Protein AF-A0A6C0JK12-F1 (afdb_monomer_lite)

Secondary structure (DSSP, 8-state):
--TTGGGTT--GGGG----PEEE-HHHHHHHTT-S---GGG-TTSTT--HHHHHHHHHHH-HHHHHHHHHHHHHHHHHHHHHSS--EEEEEE----TTTSHHHHHHHHHHTT-EESEE-PBPHHHHTTSTT----------------------------S----SB---EEPPHHHHHHTTT-EEEEE-SS-BTTB---HHHHHHHHHHHT-TTTTSSSSS--EEEEEGGGSSS----SEEEEEESS--SSHHHHHHHHTTT--TTTTTTSPPBTTTBSEEEEEEEEEE--GGGGGGGTT-SBHHHHHHHHTT--HHHHHHHHHHHHHHHHT-TTHHHHHHHHS--------S-------TTTT-TT------------PPPPPPP-S-------PPP-HHHHHHHHHHHHGGGPPPPPP---TTS----PPTTEEPPPPHHHHHHHHHS-TT-SSSEEEEEE-TTS-HHHHHHHHIIIIITTTT-EEEEE--GGGHHHHHIIIIIEE--HHHHHHHHHH-PPPPSSHHHHTTSS-GGG-SPPB-HHHHHHHHTT-SHHHHHHHHHH-SS-TTTTEEEEEETGGGTT--S-S-TTT---HHHHHHHHHHHHHHHGGGS-EEEEEES-S-SS-THHHHHHHHHTS-GGGPPP-SHHHHHHHHB-TTSPBPHHHHHHHHHHHTTTEEEE--TT-TTTS-EEEEEEEEEES-S--HHHHHH-HHHHHHHHHTTHHHHHHHHHHHHHHTSSTTTS--GGGGTHHHHHHHTT--THHHHHHHHHHHHHHHHHHHHHHHHHHHHHHHHHHHHHHHHHHHHHHHHHHHHHHHHHHH-HHHHHHHHHSHHHIIIIITEEE--THHHHHHHHHTSHHHHHHHHHHHHHHHHHHHHHHHHHHHHHHHHHHHHHHHHHTTS---HHHHHHHHHHHHHHHHHHHHHHHHHHHHHHHHHHHHHHHHHHHHHHHHHHHHHHHHHHHHHHHHHHHHHHHHHHHHHHHHHHHTTSTT-------HHHHHHHHHHHHHHHHHHHHHHHHHHHHHHHHHHHHHHHHHHHHHHHHHHHHHHHHHHHHHHHHHHHHHHHHHHHTTTTS----

Organism: NCBI:txid1070528

InterPro domains:
  IPR006935 Helicase/UvrB, N-terminal [PF04851] (456-629)
  IPR014001 Helicase superfamily 1/2, ATP-binding domain [PS51192] (450-646)
  IPR027417 P-loop containing nucleoside triphosphate hydrolase [G3DSA:3.40.50.300] (435-643)
  IPR027417 P-loop containing nucleoside triphosphate hydrolase [SSF52540] (47-297)
  IPR027417 P-loop containing nucleoside triphosphate hydrolase [SSF52540] (409-661)

pLDDT: mean 78.08, std 17.76, range [24.78, 98.38]

Foldseek 3Di:
DDPPDLCPPDDPPLPPQDFDWFFFLVLLLQQQQFQDFDLCLFPLHPNPDLVVLVVCCFFGHLLLVVVVVVQVVQQVVCCVPPVFAAAEEEEEQDQDRGRGLRSSVSNLVSVPAAEQKDWDFDVVVVVVPPPDDDDDDDPDPDDPDPAPDDDDDDDDDDDPDPDQRTDDMDGHDQVVLLVVFPRYAYEQHCDDRSNHHQDPVNVVVRLCVQLDPPSQLRQRSHRYYYYYSLPLDLAAGANGQEYEYSADDLWVVSVLSNVLSQWAFQRNVSDDQDQQAFRAREYEHEWAAADPLCCVLQVNDGTSSRSSVVSVVDDLLQVQQLVQLVLLVCLLALCNQLQVQLVPDFRPDDDDDDDDPDPPVPPPDPDDDDDPDPDDDDDDDDDDDDDDDDPPPQDDADFSVRSNVVCCVPLVVLRDDHDDRAAPNPDDPDFDKPAEDDAHSVLVVLLVQDALSHNWQEAEEQEAPNNPLPLSVLLNCQVHLVVVQAAEEAEDDPSCLVSNLCCVIRHNSHPQVNCCCVVVVDDQDPDPVSNVVSDDPSCVDPYDYLLVVLCLLVVHDPSVVVLCVRQNDQQSQFSYEYEYEQQLLQPDDPPDRPNRHHPNVSLLVSQLSQCVPRPSRGYRYYYYHNPQDDPGSLSVLVSLQSRDHPVLRDDSDPVRLCVQAHDPSNHGDPVSSSVVSRSCNSHYHYYYNCSVSNGTHHYDYDYHHRHLHPDCVLVLLAPLVSLVSSLCVCLVVLVVVLVVLVVLCPPDLVQQDLLQLCVLLCVPLVVDDDPLNVVLNVLLSVLSVVLSVVSNVVSVVSVVVSVVSVVVSVVSVVVSVVSSVSSVVSCVVPVVSVVVVCSGSVNSSSPVRTDRDGSCPVVVVSVCPDPVNVVLVVLLVVLVVVLVVLVVVLVVLVVVLVVVLVVLVVVCVDDDDPVVNVVSVVVSVVSVVVSVVVSVVSVVVSVVSNVVSVVVNVVSVVVSVVVVVVVVVVVVVVVVVVVVVVVVVSVVVSVVVVVQSPDPPDHDDDPNPVSVVSSVVSSVVSVVVSVVVVVVVVVVVVVVVVVVVVVVVVVVVVVVVVVVVVVVVVVVVVVVVVVVVVVVVVVVVVVPDDDD

Structure (mmCIF, N/CA/C/O backbone):
data_AF-A0A6C0JK12-F1
#
_entry.id   AF-A0A6C0JK12-F1
#
loop_
_atom_site.group_PDB
_atom_site.id
_atom_site.type_symbol
_atom_site.label_atom_id
_atom_site.label_alt_id
_atom_site.label_comp_id
_atom_site.label_asym_id
_atom_site.label_entity_id
_atom_site.label_seq_id
_atom_site.pdbx_PDB_ins_code
_atom_site.Cartn_x
_atom_site.Cartn_y
_atom_site.Cartn_z
_atom_site.occupancy
_atom_site.B_iso_or_equiv
_atom_site.auth_seq_id
_atom_site.auth_comp_id
_atom_site.auth_asym_id
_atom_site.auth_atom_id
_atom_site.pdbx_PDB_model_num
ATOM 1 N N . MET A 1 1 ? -31.214 45.453 15.149 1.00 31.62 1 MET A N 1
ATOM 2 C CA . MET A 1 1 ? -31.722 44.070 15.090 1.00 31.62 1 MET A CA 1
ATOM 3 C C . MET A 1 1 ? -31.582 43.492 16.474 1.00 31.62 1 MET A C 1
ATOM 5 O O . MET A 1 1 ? -30.519 43.645 17.070 1.00 31.62 1 MET A O 1
ATOM 9 N N . GLU A 1 2 ? -32.689 43.001 17.013 1.00 32.06 2 GLU A N 1
ATOM 10 C CA . GLU A 1 2 ? -32.786 42.461 18.365 1.00 32.06 2 GLU A CA 1
ATOM 11 C C . GLU A 1 2 ? -31.895 41.222 18.526 1.00 32.06 2 GLU A C 1
ATOM 13 O O . GLU A 1 2 ? -31.587 40.520 17.567 1.00 32.06 2 GLU A O 1
ATOM 18 N N . TYR A 1 3 ? -31.426 41.006 19.755 1.00 45.47 3 TYR A N 1
ATOM 19 C CA . TYR A 1 3 ? -30.416 40.016 20.146 1.00 45.47 3 TYR A CA 1
ATOM 20 C C . TYR A 1 3 ? -30.858 38.543 19.999 1.00 45.47 3 TYR A C 1
ATOM 22 O O . TYR A 1 3 ? -30.068 37.654 20.321 1.00 45.47 3 TYR A O 1
ATOM 30 N N . ASP A 1 4 ? -32.085 38.274 19.546 1.00 44.66 4 ASP A N 1
ATOM 31 C CA . ASP A 1 4 ? -32.709 36.952 19.643 1.00 44.66 4 ASP A CA 1
ATOM 32 C C . ASP A 1 4 ? -32.715 36.126 18.343 1.00 44.66 4 ASP A C 1
ATOM 34 O O . ASP A 1 4 ? -32.725 34.902 18.447 1.00 44.66 4 ASP A O 1
ATOM 38 N N . ASP A 1 5 ? -32.586 36.722 17.156 1.00 47.16 5 ASP A N 1
ATOM 39 C CA . ASP A 1 5 ? -32.858 36.008 15.887 1.00 47.16 5 ASP A CA 1
ATOM 40 C C . ASP A 1 5 ? -31.673 35.194 15.315 1.00 47.16 5 ASP A C 1
ATOM 42 O O . ASP A 1 5 ? -31.807 34.511 14.304 1.00 47.16 5 ASP A O 1
ATOM 46 N N . PHE A 1 6 ? -30.476 35.240 15.917 1.00 48.16 6 PHE A N 1
ATOM 47 C CA . PHE A 1 6 ? -29.271 34.626 15.315 1.00 48.16 6 PHE A CA 1
ATOM 48 C C . PHE A 1 6 ? -29.198 33.089 15.450 1.00 48.16 6 PHE A C 1
ATOM 50 O O . PHE A 1 6 ? -28.315 32.462 14.869 1.00 48.16 6 PHE A O 1
ATOM 57 N N . PHE A 1 7 ? -30.077 32.463 16.238 1.00 53.53 7 PHE A N 1
ATOM 58 C CA . PHE A 1 7 ? -29.937 31.057 16.654 1.00 53.53 7 PHE A CA 1
ATOM 59 C C . PHE A 1 7 ? -31.170 30.178 16.395 1.00 53.53 7 PHE A C 1
ATOM 61 O O . PHE A 1 7 ? -31.205 29.049 16.884 1.00 53.53 7 PHE A O 1
ATOM 68 N N . ASP A 1 8 ? -32.154 30.662 15.639 1.00 47.53 8 ASP A N 1
ATOM 69 C CA . ASP A 1 8 ? -33.464 30.004 15.527 1.00 47.53 8 ASP A CA 1
ATOM 70 C C . ASP A 1 8 ? -33.466 28.700 14.687 1.00 47.53 8 ASP A C 1
ATOM 72 O O . ASP A 1 8 ? -34.424 27.938 14.771 1.00 47.53 8 ASP A O 1
ATOM 76 N N . ASP A 1 9 ? -32.368 28.368 13.990 1.00 45.22 9 ASP A N 1
ATOM 77 C CA . ASP A 1 9 ? -32.219 27.153 13.154 1.00 45.22 9 ASP A CA 1
ATOM 78 C C . ASP A 1 9 ? -31.265 26.073 13.733 1.00 45.22 9 ASP A C 1
ATOM 80 O O . ASP A 1 9 ? -30.792 25.184 13.019 1.00 45.22 9 ASP A O 1
ATOM 84 N N . LEU A 1 10 ? -30.922 26.120 15.027 1.00 43.88 10 LEU A N 1
ATOM 85 C CA . LEU A 1 10 ? -30.023 25.122 15.632 1.00 43.88 10 LEU A CA 1
ATOM 86 C C . LEU A 1 10 ? -30.743 23.802 15.962 1.00 43.88 10 LEU A C 1
ATOM 88 O O . LEU A 1 10 ? -31.534 23.716 16.898 1.00 43.88 10 LEU A O 1
ATOM 92 N N . ASP A 1 11 ? -30.385 22.751 15.225 1.00 43.34 11 ASP A N 1
ATOM 93 C CA . ASP A 1 11 ? -30.871 21.378 15.400 1.00 43.34 11 ASP A CA 1
ATOM 94 C C . ASP A 1 11 ? -30.498 20.791 16.788 1.00 43.34 11 ASP A C 1
ATOM 96 O O . ASP A 1 11 ? -29.367 20.961 17.263 1.00 43.34 11 ASP A O 1
ATOM 100 N N . GLU A 1 12 ? -31.417 20.052 17.434 1.00 42.38 12 GLU A N 1
ATOM 101 C CA . GLU A 1 12 ? -31.263 19.494 18.804 1.00 42.38 12 GLU A CA 1
ATOM 102 C C . GLU A 1 12 ? -29.996 18.620 18.964 1.00 42.38 12 GLU A C 1
ATOM 104 O O . GLU A 1 12 ? -29.445 18.503 20.061 1.00 42.38 12 GLU A O 1
ATOM 109 N N . ASN A 1 13 ? -29.490 18.053 17.864 1.00 42.12 13 ASN A N 1
ATOM 110 C CA . ASN A 1 13 ? -28.342 17.142 17.834 1.00 42.12 13 ASN A CA 1
ATOM 111 C C . ASN A 1 13 ? -26.965 17.838 17.925 1.00 42.12 13 ASN A C 1
ATOM 113 O O . ASN A 1 13 ? -25.949 17.162 18.070 1.00 42.12 13 ASN A O 1
ATOM 117 N N . ILE A 1 14 ? -26.884 19.172 17.834 1.00 43.22 14 ILE A N 1
ATOM 118 C CA . ILE A 1 14 ? -25.595 19.903 17.796 1.00 43.22 14 ILE A CA 1
ATOM 119 C C . ILE A 1 14 ? -24.970 20.062 19.199 1.00 43.22 14 ILE A C 1
ATOM 121 O O . ILE A 1 14 ? -23.779 20.350 19.331 1.00 43.22 14 ILE A O 1
ATOM 125 N N . ILE A 1 15 ? -25.755 19.865 20.263 1.00 42.12 15 ILE A N 1
ATOM 126 C CA . ILE A 1 15 ? -25.339 20.100 21.659 1.00 42.12 15 ILE A CA 1
ATOM 127 C C . ILE A 1 15 ? -24.820 18.828 22.346 1.00 42.12 15 ILE A C 1
ATOM 129 O O . ILE A 1 15 ? -24.294 18.909 23.463 1.00 42.12 15 ILE A O 1
ATOM 133 N N . ASP A 1 16 ? -24.888 17.669 21.686 1.00 42.34 16 ASP A N 1
ATOM 134 C CA . ASP A 1 16 ? -24.261 16.464 22.219 1.00 42.34 16 ASP A CA 1
ATOM 135 C C . ASP A 1 16 ? -22.735 16.642 22.258 1.00 42.34 16 ASP A C 1
ATOM 137 O O . ASP A 1 16 ? -22.046 16.862 21.261 1.00 42.34 16 ASP A O 1
ATOM 141 N N . ASN A 1 17 ? -22.214 16.612 23.484 1.00 41.28 17 ASN A N 1
ATOM 142 C CA . ASN A 1 17 ? -20.831 16.894 23.869 1.00 41.28 17 ASN A CA 1
ATOM 143 C C . ASN A 1 17 ? -19.859 15.765 23.465 1.00 41.28 17 ASN A C 1
ATOM 145 O O . ASN A 1 17 ? -18.907 15.469 24.196 1.00 41.28 17 ASN A O 1
ATOM 149 N N . ASP A 1 18 ? -20.070 15.127 22.318 1.00 40.88 18 ASP A N 1
ATOM 150 C CA . ASP A 1 18 ? -19.212 14.038 21.876 1.00 40.88 18 ASP A CA 1
ATOM 151 C C . ASP A 1 18 ? -17.881 14.610 21.390 1.00 40.88 18 ASP A C 1
ATOM 153 O O . ASP A 1 18 ? -17.752 15.231 20.338 1.00 40.88 18 ASP A O 1
ATOM 157 N N . MET A 1 19 ? -16.857 14.468 22.229 1.00 45.41 19 MET A N 1
ATOM 158 C CA . MET A 1 19 ? -15.478 14.782 21.878 1.00 45.41 19 MET A CA 1
ATOM 159 C C . MET A 1 19 ? -14.985 13.771 20.836 1.00 45.41 19 MET A C 1
ATOM 161 O O . MET A 1 19 ? -14.587 12.662 21.202 1.00 45.41 19 MET A O 1
ATOM 165 N N . ASN A 1 20 ? -14.967 14.159 19.560 1.00 56.34 20 ASN A N 1
ATOM 166 C CA . ASN A 1 20 ? -14.401 13.342 18.489 1.00 56.34 20 ASN A CA 1
ATOM 167 C C . ASN A 1 20 ? -12.881 13.167 18.691 1.00 56.34 20 ASN A C 1
ATOM 169 O O . ASN A 1 20 ? -12.103 14.117 18.691 1.00 56.34 20 ASN A O 1
ATOM 173 N N . ILE A 1 21 ? -12.422 11.935 18.913 1.00 65.69 21 ILE A N 1
ATOM 174 C CA . ILE A 1 21 ? -10.983 11.642 18.963 1.00 65.69 21 ILE A CA 1
ATOM 175 C C . ILE A 1 21 ? -10.480 11.602 17.519 1.00 65.69 21 ILE A C 1
ATOM 177 O O . ILE A 1 21 ? -11.008 10.828 16.728 1.00 65.69 21 ILE A O 1
ATOM 181 N N . ALA A 1 22 ? -9.464 12.397 17.181 1.00 75.50 22 ALA A N 1
ATOM 182 C CA . ALA A 1 22 ? -8.655 12.173 15.984 1.00 75.50 22 ALA A CA 1
ATOM 183 C C . ALA A 1 22 ? -7.442 11.315 16.346 1.00 75.50 22 ALA A C 1
ATOM 185 O O . ALA A 1 22 ? -6.943 11.417 17.459 1.00 75.50 22 ALA A O 1
ATOM 186 N N . PHE A 1 23 ? -6.922 10.506 15.432 1.00 82.25 23 PHE A N 1
ATOM 187 C CA . PHE A 1 23 ? -5.696 9.743 15.677 1.00 82.25 23 PHE A CA 1
ATOM 188 C C . PHE A 1 23 ? -4.546 10.286 14.833 1.00 82.25 23 PHE A C 1
ATOM 190 O O . PHE A 1 23 ? -4.743 10.747 13.713 1.00 82.25 23 PHE A O 1
ATOM 197 N N . ASP A 1 24 ? -3.330 10.253 15.375 1.00 85.25 24 ASP A N 1
ATOM 198 C CA . ASP A 1 24 ? -2.119 10.516 14.603 1.00 85.25 24 ASP A CA 1
ATOM 199 C C . ASP A 1 24 ? -1.720 9.265 13.812 1.00 85.25 24 ASP A C 1
ATOM 201 O O . ASP A 1 24 ? -1.319 8.257 14.397 1.00 85.25 24 ASP A O 1
ATOM 205 N N . ALA A 1 25 ? -1.823 9.325 12.481 1.00 84.62 25 ALA A N 1
ATOM 206 C CA . ALA A 1 25 ? -1.571 8.173 11.616 1.00 84.62 25 ALA A CA 1
ATOM 207 C C . ALA A 1 25 ? -0.155 7.590 11.804 1.00 84.62 25 ALA A C 1
ATOM 209 O O . ALA A 1 25 ? 0.012 6.375 11.914 1.00 84.62 25 ALA A O 1
ATOM 210 N N . LYS A 1 26 ? 0.883 8.432 11.914 1.00 85.31 26 LYS A N 1
ATOM 211 C CA . LYS A 1 26 ? 2.267 7.957 12.092 1.00 85.31 26 LYS A CA 1
ATOM 212 C C . LYS A 1 26 ? 2.442 7.253 13.440 1.00 85.31 26 LYS A C 1
ATOM 214 O O . LYS A 1 26 ? 3.057 6.186 13.487 1.00 85.31 26 LYS A O 1
ATOM 219 N N . CYS A 1 27 ? 1.872 7.811 14.508 1.00 89.31 27 CYS A N 1
ATOM 220 C CA . CYS A 1 27 ? 1.860 7.184 15.827 1.00 89.31 27 CYS A CA 1
ATOM 221 C C . CYS A 1 27 ? 1.147 5.829 15.797 1.00 89.31 27 CYS A C 1
ATOM 223 O O . CYS A 1 27 ? 1.733 4.845 16.245 1.00 89.31 27 CYS A O 1
ATOM 225 N N . VAL A 1 28 ? -0.062 5.753 15.218 1.00 89.50 28 VAL A N 1
ATOM 226 C CA . VAL A 1 28 ? -0.824 4.495 15.105 1.00 89.50 28 VAL A CA 1
ATOM 227 C C . VAL A 1 28 ? 0.012 3.436 14.395 1.00 89.50 28 VAL A C 1
ATOM 229 O O . VAL A 1 28 ? 0.161 2.329 14.910 1.00 89.50 28 VAL A O 1
ATOM 232 N N . ARG A 1 29 ? 0.638 3.784 13.264 1.00 89.94 29 ARG A N 1
ATOM 233 C CA . ARG A 1 29 ? 1.471 2.858 12.486 1.00 89.94 29 ARG A CA 1
ATOM 234 C C . ARG A 1 29 ? 2.654 2.310 13.288 1.00 89.94 29 ARG A C 1
ATOM 236 O O . ARG A 1 29 ? 2.896 1.110 13.261 1.00 89.94 29 ARG A O 1
ATOM 243 N N . GLN A 1 30 ? 3.380 3.167 14.008 1.00 90.25 30 GLN A N 1
ATOM 244 C CA . GLN A 1 30 ? 4.551 2.763 14.799 1.00 90.25 30 GLN A CA 1
ATOM 245 C C . GLN A 1 30 ? 4.164 1.957 16.039 1.00 90.25 30 GLN A C 1
ATOM 247 O O . GLN A 1 30 ? 4.703 0.878 16.283 1.00 90.25 30 GLN A O 1
ATOM 252 N N . LYS A 1 31 ? 3.212 2.478 16.818 1.00 91.06 31 LYS A N 1
ATOM 253 C CA . LYS A 1 31 ? 2.810 1.884 18.092 1.00 91.06 31 LYS A CA 1
ATOM 254 C C . LYS A 1 31 ? 2.114 0.548 17.894 1.00 91.06 31 LYS A C 1
ATOM 256 O O . LYS A 1 31 ? 2.319 -0.324 18.721 1.00 91.06 31 LYS A O 1
ATOM 261 N N . SER A 1 32 ? 1.430 0.336 16.765 1.00 91.19 32 SER A N 1
ATOM 262 C CA . SER A 1 32 ? 0.871 -0.973 16.392 1.00 91.19 32 SER A CA 1
ATOM 263 C C . SER A 1 32 ? 1.907 -2.106 16.391 1.00 91.19 32 SER A C 1
ATOM 265 O O . SER A 1 32 ? 1.544 -3.267 16.559 1.00 91.19 32 SER A O 1
ATOM 267 N N . ASN A 1 33 ? 3.194 -1.800 16.207 1.00 91.75 33 ASN A N 1
ATOM 268 C CA . ASN A 1 33 ? 4.259 -2.800 16.250 1.00 91.75 33 ASN A CA 1
ATOM 269 C C . ASN A 1 33 ? 4.880 -2.955 17.641 1.00 91.75 33 ASN A C 1
ATOM 271 O O . ASN A 1 33 ? 5.291 -4.064 17.979 1.00 91.75 33 ASN A O 1
ATOM 275 N N . TRP A 1 34 ? 4.974 -1.878 18.428 1.00 93.00 34 TRP A N 1
ATOM 276 C CA . TRP A 1 34 ? 5.522 -1.906 19.787 1.00 93.00 34 TRP A CA 1
ATOM 277 C C . TRP A 1 34 ? 5.101 -0.686 20.613 1.00 93.00 34 TRP A C 1
ATOM 279 O O . TRP A 1 34 ? 5.142 0.450 20.134 1.00 93.00 34 TRP A O 1
ATOM 289 N N . SER A 1 35 ? 4.761 -0.899 21.883 1.00 87.75 35 SER A N 1
ATOM 290 C CA . SER A 1 35 ? 4.166 0.132 22.738 1.00 87.75 35 SER A CA 1
ATOM 291 C C . SER A 1 35 ? 5.137 1.251 23.169 1.00 87.75 35 SER A C 1
ATOM 293 O O . SER A 1 35 ? 4.779 2.426 23.073 1.00 87.75 35 SER A O 1
ATOM 295 N N . LYS A 1 36 ? 6.376 0.963 23.605 1.00 82.50 36 LYS A N 1
ATOM 296 C CA . LYS A 1 36 ? 7.328 1.974 24.140 1.00 82.50 36 LYS A CA 1
ATOM 297 C C . LYS A 1 36 ? 8.762 1.761 23.643 1.00 82.50 36 LYS A C 1
ATOM 299 O O . LYS A 1 36 ? 9.270 0.647 23.685 1.00 82.50 36 LYS A O 1
ATOM 304 N N . ARG A 1 37 ? 9.433 2.833 23.199 1.00 82.31 37 ARG A N 1
ATOM 305 C CA . ARG A 1 37 ? 10.852 2.768 22.799 1.00 82.31 37 ARG A CA 1
ATOM 306 C C . ARG A 1 37 ? 11.716 2.566 24.041 1.00 82.31 37 ARG A C 1
ATOM 308 O O . ARG A 1 37 ? 11.487 3.226 25.047 1.00 82.31 37 ARG A O 1
ATOM 315 N N . SER A 1 38 ? 12.699 1.682 23.957 1.00 84.56 38 SER A N 1
ATOM 316 C CA . SER A 1 38 ? 13.780 1.592 24.938 1.00 84.56 38 SER A CA 1
ATOM 317 C C . SER A 1 38 ? 15.002 0.949 24.293 1.00 84.56 38 SER A C 1
ATOM 319 O O . SER A 1 38 ? 14.866 0.096 23.407 1.00 84.56 38 SER A O 1
ATOM 321 N N . LYS A 1 39 ? 16.197 1.366 24.726 1.00 85.00 39 LYS A N 1
ATOM 322 C CA . LYS A 1 39 ? 17.459 0.824 24.211 1.00 85.00 39 LYS A CA 1
ATOM 323 C C . LYS A 1 39 ? 17.614 -0.664 24.538 1.00 85.00 39 LYS A C 1
ATOM 325 O O . LYS A 1 39 ? 18.084 -1.403 23.681 1.00 85.00 39 LYS A O 1
ATOM 330 N N . ILE A 1 40 ? 17.077 -1.098 25.680 1.00 89.31 40 ILE A N 1
ATOM 331 C CA . ILE A 1 40 ? 17.176 -2.470 26.202 1.00 89.31 40 ILE A CA 1
ATOM 332 C C . ILE A 1 40 ? 16.559 -3.537 25.285 1.00 89.31 40 ILE A C 1
ATOM 334 O O . ILE A 1 40 ? 16.863 -4.716 25.415 1.00 89.31 40 ILE A O 1
ATOM 338 N N . TYR A 1 41 ? 15.699 -3.146 24.339 1.00 91.12 41 TYR A N 1
ATOM 339 C CA . TYR A 1 41 ? 15.055 -4.061 23.389 1.00 91.12 41 TYR A CA 1
ATOM 340 C C . TYR A 1 41 ? 15.812 -4.203 22.060 1.00 91.12 41 TYR A C 1
ATOM 342 O O . TYR A 1 41 ? 15.350 -4.903 21.155 1.00 91.12 41 TYR A O 1
ATOM 350 N N . ARG A 1 42 ? 16.946 -3.518 21.882 1.00 90.12 42 ARG A N 1
ATOM 351 C CA . ARG A 1 42 ? 17.684 -3.475 20.611 1.00 90.12 42 ARG A CA 1
ATOM 352 C C . ARG A 1 42 ? 18.952 -4.314 20.708 1.00 90.12 42 ARG A C 1
ATOM 354 O O . ARG A 1 42 ? 19.811 -4.015 21.519 1.00 90.12 42 ARG A O 1
ATOM 361 N N . PHE A 1 43 ? 19.077 -5.333 19.860 1.00 92.38 43 PHE A N 1
ATOM 362 C CA . PHE A 1 43 ? 20.174 -6.307 19.937 1.00 92.38 43 PHE A CA 1
ATOM 363 C C . PHE A 1 43 ? 21.577 -5.734 19.694 1.00 92.38 43 PHE A C 1
ATOM 365 O O . PHE A 1 43 ? 22.562 -6.374 20.047 1.00 92.38 43 PHE A O 1
ATOM 372 N N . ASP A 1 44 ? 21.675 -4.573 19.047 1.00 89.62 44 ASP A N 1
ATOM 373 C CA . ASP A 1 44 ? 22.931 -3.871 18.790 1.00 89.62 44 ASP A CA 1
ATOM 374 C C . ASP A 1 44 ? 23.220 -2.758 19.814 1.00 89.62 44 ASP A C 1
ATOM 376 O O . ASP A 1 44 ? 24.085 -1.911 19.602 1.00 89.62 44 ASP A O 1
ATOM 380 N N . GLU A 1 45 ? 22.523 -2.772 20.954 1.00 89.69 45 GLU A N 1
ATOM 381 C CA . GLU A 1 45 ? 22.810 -1.949 22.134 1.00 89.69 45 GLU A CA 1
ATOM 382 C C . GLU A 1 45 ? 23.539 -2.754 23.227 1.00 89.69 45 GLU A C 1
ATOM 384 O O . GLU A 1 45 ? 23.309 -3.952 23.367 1.00 89.69 45 GLU A O 1
ATOM 389 N N . ILE A 1 46 ? 24.425 -2.111 24.006 1.00 84.50 46 ILE A N 1
ATOM 390 C CA . ILE A 1 46 ? 25.232 -2.775 25.051 1.00 84.50 46 ILE A CA 1
ATOM 391 C C . ILE A 1 46 ? 24.307 -3.323 26.139 1.00 84.50 46 ILE A C 1
ATOM 393 O O . ILE A 1 46 ? 24.500 -4.431 26.626 1.00 84.50 46 ILE A O 1
ATOM 397 N N . ASN A 1 47 ? 23.260 -2.568 26.471 1.00 86.88 47 ASN A N 1
ATOM 398 C CA . ASN A 1 47 ? 22.277 -2.910 27.491 1.00 86.88 47 ASN A CA 1
ATOM 399 C C . ASN A 1 47 ? 21.106 -3.758 26.964 1.00 86.88 47 ASN A C 1
ATOM 401 O O . ASN A 1 47 ? 20.023 -3.734 27.549 1.00 86.88 47 ASN A O 1
ATOM 405 N N . PHE A 1 48 ? 21.285 -4.474 25.850 1.00 92.25 48 PHE A N 1
ATOM 406 C CA . PHE A 1 48 ? 20.260 -5.371 25.326 1.00 92.25 48 PHE A CA 1
ATOM 407 C C . PHE A 1 48 ? 19.917 -6.480 26.330 1.00 92.25 48 PHE A C 1
ATOM 409 O O . PHE A 1 48 ? 20.760 -7.322 26.642 1.00 92.25 48 PHE A O 1
ATOM 416 N N . ASP A 1 49 ? 18.659 -6.533 26.774 1.00 93.75 49 ASP A N 1
ATOM 417 C CA . ASP A 1 49 ? 18.151 -7.588 27.650 1.00 93.75 49 ASP A CA 1
ATOM 418 C C . ASP A 1 49 ? 17.145 -8.485 26.899 1.00 93.75 49 ASP A C 1
ATOM 420 O O . ASP A 1 49 ? 15.955 -8.155 26.777 1.00 93.75 49 ASP A O 1
ATOM 424 N N . PRO A 1 50 ? 17.583 -9.661 26.405 1.00 92.94 50 PRO A N 1
ATOM 425 C CA . PRO A 1 50 ? 16.699 -10.585 25.704 1.00 92.94 50 PRO A CA 1
ATOM 426 C C . PRO A 1 50 ? 15.616 -11.186 26.612 1.00 92.94 50 PRO A C 1
ATOM 428 O O . PRO A 1 50 ? 14.526 -11.499 26.128 1.00 92.94 50 PRO A O 1
ATOM 431 N N . LYS A 1 51 ? 15.873 -11.353 27.917 1.00 94.75 51 LYS A N 1
ATOM 432 C CA . LYS A 1 51 ? 14.893 -11.936 28.848 1.00 94.75 51 LYS A CA 1
ATOM 433 C C . LYS A 1 51 ? 13.764 -10.949 29.115 1.00 94.75 51 LYS A C 1
ATOM 435 O O . LYS A 1 51 ? 12.597 -11.339 29.063 1.00 94.75 51 LYS A O 1
ATOM 440 N N . MET A 1 52 ? 14.104 -9.681 29.343 1.00 92.94 52 MET A N 1
ATOM 441 C CA . MET A 1 52 ? 13.114 -8.619 29.516 1.00 92.94 52 MET A CA 1
ATOM 442 C C . MET A 1 52 ? 12.293 -8.408 28.240 1.00 92.94 52 MET A C 1
ATOM 444 O O . MET A 1 52 ? 11.071 -8.299 28.314 1.00 92.94 52 MET A O 1
ATOM 448 N N . LEU A 1 53 ? 12.927 -8.446 27.060 1.00 93.69 53 LEU A N 1
ATOM 449 C CA . LEU A 1 53 ? 12.206 -8.377 25.787 1.00 93.69 53 LEU A CA 1
ATOM 450 C C . LEU A 1 53 ? 11.170 -9.505 25.653 1.00 93.69 53 LEU A C 1
ATOM 452 O O . LEU A 1 53 ? 10.010 -9.228 25.355 1.00 93.69 53 LEU A O 1
ATOM 456 N N . LEU A 1 54 ? 11.554 -10.764 25.894 1.00 93.62 54 LEU A N 1
ATOM 457 C CA . LEU A 1 54 ? 10.619 -11.895 25.815 1.00 93.62 54 LEU A CA 1
ATOM 458 C C . LEU A 1 54 ? 9.458 -11.781 26.806 1.00 93.62 54 LEU A C 1
ATOM 460 O O . LEU A 1 54 ? 8.333 -12.132 26.451 1.00 93.62 54 LEU A O 1
ATOM 464 N N . LYS A 1 55 ? 9.728 -11.289 28.022 1.00 93.31 55 LYS A N 1
ATOM 465 C CA . LYS A 1 55 ? 8.706 -11.061 29.051 1.00 93.31 55 LYS A CA 1
ATOM 466 C C . LYS A 1 55 ? 7.677 -10.019 28.605 1.00 93.31 55 LYS A C 1
ATOM 468 O O . LYS A 1 55 ? 6.489 -10.219 28.822 1.00 93.31 55 LYS A O 1
ATOM 473 N N . ASP A 1 56 ? 8.129 -8.953 27.952 1.00 92.31 56 ASP A N 1
ATOM 474 C CA . ASP A 1 56 ? 7.294 -7.799 27.611 1.00 92.31 56 ASP A CA 1
ATOM 475 C C . ASP A 1 56 ? 6.539 -7.941 26.277 1.00 92.31 56 ASP A C 1
ATOM 477 O O . ASP A 1 56 ? 5.540 -7.251 26.057 1.00 92.31 56 ASP A O 1
ATOM 481 N N . ILE A 1 57 ? 6.993 -8.822 25.374 1.00 93.06 57 ILE A N 1
ATOM 482 C CA . ILE A 1 57 ? 6.376 -9.039 24.052 1.00 93.06 57 ILE A CA 1
ATOM 483 C C . ILE A 1 57 ? 4.847 -9.227 24.120 1.00 93.06 57 ILE A C 1
ATOM 485 O O . ILE A 1 57 ? 4.166 -8.562 23.341 1.00 93.06 57 ILE A O 1
ATOM 489 N N . PRO A 1 58 ? 4.272 -10.072 25.001 1.00 91.31 58 PRO A N 1
ATOM 490 C CA . PRO A 1 58 ? 2.829 -10.302 25.030 1.00 91.31 58 PRO A CA 1
ATOM 491 C C . PRO A 1 58 ? 1.980 -9.040 25.221 1.00 91.31 58 PRO A C 1
ATOM 493 O O . PRO A 1 58 ? 0.952 -8.913 24.567 1.00 91.31 58 PRO A O 1
ATOM 496 N N . GLU A 1 59 ? 2.422 -8.104 26.062 1.00 87.75 59 GLU A N 1
ATOM 497 C CA . GLU A 1 59 ? 1.664 -6.892 26.409 1.00 87.75 59 GLU A CA 1
ATOM 498 C C . GLU A 1 59 ? 2.030 -5.691 25.526 1.00 87.75 59 GLU A C 1
ATOM 500 O O . GLU A 1 59 ? 1.199 -4.816 25.252 1.00 87.75 59 GLU A O 1
ATOM 505 N N . LYS A 1 60 ? 3.289 -5.633 25.070 1.00 91.31 60 LYS A N 1
ATOM 506 C CA . LYS A 1 60 ? 3.821 -4.514 24.277 1.00 91.31 60 LYS A CA 1
ATOM 507 C C . LYS A 1 60 ? 3.721 -4.739 22.770 1.00 91.31 60 LYS A C 1
ATOM 509 O O . LYS A 1 60 ? 3.721 -3.757 22.026 1.00 91.31 60 LYS A O 1
ATOM 514 N N . SER A 1 61 ? 3.627 -5.993 22.313 1.00 93.44 61 SER A N 1
ATOM 515 C CA . SER A 1 61 ? 3.403 -6.370 20.910 1.00 93.44 61 SER A CA 1
ATOM 516 C C . SER A 1 61 ? 2.780 -7.770 20.749 1.00 93.44 61 SER A C 1
ATOM 518 O O . SER A 1 61 ? 3.467 -8.745 20.409 1.00 93.44 61 SER A O 1
ATOM 520 N N . PRO A 1 62 ? 1.447 -7.876 20.888 1.00 93.62 62 PRO A N 1
ATOM 521 C CA . PRO A 1 62 ? 0.697 -9.089 20.568 1.00 93.62 62 PRO A CA 1
ATOM 522 C C . PRO A 1 62 ? 0.996 -9.620 19.157 1.00 93.62 62 PRO A C 1
ATOM 524 O O . PRO A 1 62 ? 1.114 -10.830 18.959 1.00 93.62 62 PRO A O 1
ATOM 527 N N . LYS A 1 63 ? 1.210 -8.738 18.166 1.00 93.50 63 LYS A N 1
ATOM 528 C CA . LYS A 1 63 ? 1.594 -9.153 16.805 1.00 93.50 63 LYS A CA 1
ATOM 529 C C . LYS A 1 63 ? 2.923 -9.898 16.769 1.00 93.50 63 LYS A C 1
ATOM 531 O O . LYS A 1 63 ? 3.037 -10.902 16.071 1.00 93.50 63 LYS A O 1
ATOM 536 N N . LEU A 1 64 ? 3.930 -9.429 17.506 1.00 95.06 64 LEU A N 1
ATOM 537 C CA . LEU A 1 64 ? 5.236 -10.086 17.557 1.00 95.06 64 LEU A CA 1
ATOM 538 C C . LEU A 1 64 ? 5.139 -11.455 18.243 1.00 95.06 64 LEU A C 1
ATOM 540 O O . LEU A 1 64 ? 5.714 -12.424 17.748 1.00 95.06 64 LEU A O 1
ATOM 544 N N . LYS A 1 65 ? 4.327 -11.567 19.306 1.00 95.75 65 LYS A N 1
ATOM 545 C CA . LYS A 1 65 ? 3.956 -12.857 19.921 1.00 95.75 65 LYS A CA 1
ATOM 546 C C . LYS A 1 65 ? 3.323 -13.798 18.888 1.00 95.75 65 LYS A C 1
ATOM 548 O O . LYS A 1 65 ? 3.751 -14.946 18.765 1.00 95.75 65 LYS A O 1
ATOM 553 N N . ALA A 1 66 ? 2.344 -13.316 18.121 1.00 96.50 66 ALA A N 1
ATOM 554 C CA . ALA A 1 66 ? 1.655 -14.098 17.095 1.00 96.50 66 ALA A CA 1
ATOM 555 C C . ALA A 1 66 ? 2.588 -14.534 15.951 1.00 96.50 66 ALA A C 1
ATOM 557 O O . ALA A 1 66 ? 2.522 -15.683 15.515 1.00 96.50 66 ALA A O 1
ATOM 558 N N . LEU A 1 67 ? 3.495 -13.661 15.500 1.00 97.25 67 LEU A N 1
ATOM 559 C CA . LEU A 1 67 ? 4.519 -13.975 14.500 1.00 97.25 67 LEU A CA 1
ATOM 560 C C . LEU A 1 67 ? 5.423 -15.123 14.963 1.00 97.25 67 LEU A C 1
ATOM 562 O O . LEU A 1 67 ? 5.542 -16.129 14.261 1.00 97.25 67 LEU A O 1
ATOM 566 N N . LEU A 1 68 ? 6.020 -15.001 16.154 1.00 97.19 68 LEU A N 1
ATOM 567 C CA . LEU A 1 68 ? 6.909 -16.025 16.715 1.00 97.19 68 LEU A CA 1
ATOM 568 C C . LEU A 1 68 ? 6.170 -17.353 16.932 1.00 97.19 68 LEU A C 1
ATOM 570 O O . LEU A 1 68 ? 6.696 -18.422 16.615 1.00 97.19 68 LEU A O 1
ATOM 574 N N . LYS A 1 69 ? 4.925 -17.297 17.421 1.00 96.94 69 LYS A N 1
ATOM 575 C CA . LYS A 1 69 ? 4.069 -18.478 17.586 1.00 96.94 69 LYS A CA 1
ATOM 576 C C . LYS A 1 69 ? 3.796 -19.162 16.243 1.00 96.94 69 LYS A C 1
ATOM 578 O O . LYS A 1 69 ? 4.000 -20.369 16.139 1.00 96.94 69 LYS A O 1
ATOM 583 N N . LYS A 1 70 ? 3.413 -18.402 15.211 1.00 97.69 70 LYS A N 1
ATOM 584 C CA . LYS A 1 70 ? 3.125 -18.937 13.872 1.00 97.69 70 LYS A CA 1
ATOM 585 C C . LYS A 1 70 ? 4.358 -19.588 13.245 1.00 97.69 70 LYS A C 1
ATOM 587 O O . LYS A 1 70 ? 4.231 -20.670 12.687 1.00 97.69 70 LYS A O 1
ATOM 592 N N . ILE A 1 71 ? 5.548 -18.988 13.371 1.00 97.44 71 ILE A N 1
ATOM 593 C CA . ILE A 1 71 ? 6.803 -19.603 12.892 1.00 97.44 71 ILE A CA 1
ATOM 594 C C . ILE A 1 71 ? 7.011 -20.969 13.562 1.00 97.44 71 ILE A C 1
ATOM 596 O O . ILE A 1 71 ? 7.184 -21.968 12.870 1.00 97.44 71 ILE A O 1
ATOM 600 N N . ASN A 1 72 ? 6.881 -21.045 14.889 1.00 96.75 72 ASN A N 1
ATOM 601 C CA . ASN A 1 72 ? 7.023 -22.303 15.627 1.00 96.75 72 ASN A CA 1
ATOM 602 C C . ASN A 1 72 ? 5.960 -23.357 15.250 1.00 96.75 72 ASN A C 1
ATOM 604 O O . ASN A 1 72 ? 6.248 -24.555 15.231 1.00 96.75 72 ASN A O 1
ATOM 608 N N . GLU A 1 73 ? 4.721 -22.943 14.976 1.00 97.50 73 GLU A N 1
ATOM 609 C CA . GLU A 1 73 ? 3.650 -23.832 14.504 1.00 97.50 73 GLU A CA 1
ATOM 610 C C . GLU A 1 73 ? 3.955 -24.406 13.112 1.00 97.50 73 GLU A C 1
ATOM 612 O O . GLU A 1 73 ? 3.784 -25.608 12.890 1.00 97.50 73 GLU A O 1
ATOM 617 N N . LEU A 1 74 ? 4.440 -23.564 12.193 1.00 97.00 74 LEU A N 1
ATOM 618 C CA . LEU A 1 74 ? 4.843 -23.967 10.844 1.00 97.00 74 LEU A CA 1
ATOM 619 C C . LEU A 1 74 ? 6.040 -24.919 10.885 1.00 97.00 74 LEU A C 1
ATOM 621 O O . LEU A 1 74 ? 5.979 -25.981 10.270 1.00 97.00 74 LEU A O 1
ATOM 625 N N . ASP A 1 75 ? 7.059 -24.608 11.689 1.00 95.56 75 ASP A N 1
ATOM 626 C CA . ASP A 1 75 ? 8.231 -25.463 11.893 1.00 95.56 75 ASP A CA 1
ATOM 627 C C . ASP A 1 75 ? 7.831 -26.868 12.372 1.00 95.56 75 ASP A C 1
ATOM 629 O O . ASP A 1 75 ? 8.275 -27.880 11.824 1.00 95.56 75 ASP A O 1
ATOM 633 N N . LYS A 1 76 ? 6.942 -26.955 13.374 1.00 97.12 76 LYS A N 1
ATOM 634 C CA . LYS A 1 76 ? 6.422 -28.239 13.877 1.00 97.12 76 LYS A CA 1
ATOM 635 C C . LYS A 1 76 ? 5.653 -29.000 12.798 1.00 97.12 76 LYS A C 1
ATOM 637 O O . LYS A 1 76 ? 5.799 -30.219 12.682 1.00 97.12 76 LYS A O 1
ATOM 642 N N . LYS A 1 77 ? 4.830 -28.299 12.011 1.00 96.56 77 LYS A N 1
ATOM 643 C CA . LYS A 1 77 ? 4.052 -28.888 10.913 1.00 96.56 77 LYS A CA 1
ATOM 644 C C . LYS A 1 77 ? 4.963 -29.423 9.807 1.00 96.56 77 LYS A C 1
ATOM 646 O O . LYS A 1 77 ? 4.714 -30.516 9.299 1.00 96.56 77 LYS A O 1
ATOM 651 N N . ASP A 1 78 ? 6.018 -28.694 9.468 1.00 95.38 78 ASP A N 1
ATOM 652 C CA . ASP A 1 78 ? 6.971 -29.079 8.432 1.00 95.38 78 ASP A CA 1
ATOM 653 C C . ASP A 1 78 ? 7.863 -30.238 8.849 1.00 95.38 78 ASP A C 1
ATOM 655 O O . ASP A 1 78 ? 8.007 -31.187 8.080 1.00 95.38 78 ASP A O 1
ATOM 659 N N . LEU A 1 79 ? 8.363 -30.240 10.086 1.00 94.62 79 LEU A N 1
ATOM 660 C CA . LEU A 1 79 ? 9.083 -31.391 10.630 1.00 94.62 79 LEU A CA 1
ATOM 661 C C . LEU A 1 79 ? 8.202 -32.643 10.634 1.00 94.62 79 LEU A C 1
ATOM 663 O O . LEU A 1 79 ? 8.655 -33.706 10.222 1.00 94.62 79 LEU A O 1
ATOM 667 N N . LYS A 1 80 ? 6.925 -32.516 11.022 1.00 95.94 80 LYS A N 1
ATOM 668 C CA . LYS A 1 80 ? 5.980 -33.642 11.023 1.00 95.94 80 LYS A CA 1
ATOM 669 C C . LYS A 1 80 ? 5.671 -34.163 9.615 1.00 95.94 80 LYS A C 1
ATOM 671 O O . LYS A 1 80 ? 5.526 -35.368 9.441 1.00 95.94 80 LYS A O 1
ATOM 676 N N . LYS A 1 81 ? 5.515 -33.276 8.626 1.00 94.12 81 LYS A N 1
ATOM 677 C CA . LYS A 1 81 ? 5.076 -33.642 7.266 1.00 94.12 81 LYS A CA 1
ATOM 678 C C . LYS A 1 81 ? 6.229 -34.007 6.328 1.00 94.12 81 LYS A C 1
ATOM 680 O O . LYS A 1 81 ? 6.068 -34.887 5.492 1.00 94.12 81 LYS A O 1
ATOM 685 N N . HIS A 1 82 ? 7.351 -33.304 6.429 1.00 91.75 82 HIS A N 1
ATOM 686 C CA . HIS A 1 82 ? 8.456 -33.364 5.471 1.00 91.75 82 HIS A CA 1
ATOM 687 C C . HIS A 1 82 ? 9.793 -33.778 6.103 1.00 91.75 82 HIS A C 1
ATOM 689 O O . HIS A 1 82 ? 10.753 -33.991 5.368 1.00 91.75 82 HIS A O 1
ATOM 695 N N . GLY A 1 83 ? 9.894 -33.845 7.437 1.00 93.38 83 GLY A N 1
ATOM 696 C CA . GLY A 1 83 ? 11.151 -34.147 8.137 1.00 93.38 83 GLY A CA 1
ATOM 697 C C . GLY A 1 83 ? 12.218 -33.048 8.032 1.00 93.38 83 GLY A C 1
ATOM 698 O O . GLY A 1 83 ? 13.354 -33.258 8.447 1.00 93.38 83 GLY A O 1
ATOM 699 N N . LYS A 1 84 ? 11.871 -31.880 7.481 1.00 93.12 84 LYS A N 1
ATOM 700 C CA . LYS A 1 84 ? 12.776 -30.752 7.223 1.00 93.12 84 LYS A CA 1
ATOM 701 C C . LYS A 1 84 ? 12.080 -29.422 7.494 1.00 93.12 84 LYS A C 1
ATOM 703 O O . LYS A 1 84 ? 10.854 -29.357 7.483 1.00 93.12 84 LYS A O 1
ATOM 708 N N . LEU A 1 85 ? 12.872 -28.384 7.742 1.00 95.62 85 LEU A N 1
ATOM 709 C CA . LEU A 1 85 ? 12.403 -27.004 7.887 1.00 95.62 85 LEU A CA 1
ATOM 710 C C . LEU A 1 85 ? 12.461 -26.281 6.536 1.00 95.62 85 LEU A C 1
ATOM 712 O O . LEU A 1 85 ? 12.951 -26.831 5.552 1.00 95.62 85 LEU A O 1
ATOM 716 N N . PHE A 1 86 ? 11.921 -25.067 6.469 1.00 96.88 86 PHE A N 1
ATOM 717 C CA . PHE A 1 86 ? 11.935 -24.265 5.249 1.00 96.88 86 PHE A CA 1
ATOM 718 C C . PHE A 1 86 ? 12.296 -22.814 5.544 1.00 96.88 86 PHE A C 1
ATOM 720 O O . PHE A 1 86 ? 12.254 -22.358 6.686 1.00 96.88 86 PHE A O 1
ATOM 727 N N . LYS A 1 87 ? 12.653 -22.077 4.490 1.00 97.88 87 LYS A N 1
ATOM 728 C CA . LYS A 1 87 ? 13.047 -20.675 4.606 1.00 97.88 87 LYS A CA 1
ATOM 729 C C . LYS A 1 87 ? 11.847 -19.742 4.772 1.00 97.88 87 LYS A C 1
ATOM 731 O O . LYS A 1 87 ? 10.829 -19.895 4.086 1.00 97.88 87 LYS A O 1
ATOM 736 N N . HIS A 1 88 ? 12.025 -18.738 5.631 1.00 98.12 88 HIS A N 1
ATOM 737 C CA . HIS A 1 88 ? 11.065 -17.668 5.899 1.00 98.12 88 HIS A CA 1
ATOM 738 C C . HIS A 1 88 ? 11.610 -16.312 5.443 1.00 98.12 88 HIS A C 1
ATOM 740 O O . HIS A 1 88 ? 12.783 -15.990 5.643 1.00 98.12 88 HIS A O 1
ATOM 746 N N . PHE A 1 89 ? 10.728 -15.482 4.902 1.00 97.62 89 PHE A N 1
ATOM 747 C CA . PHE A 1 89 ? 10.970 -14.068 4.646 1.00 97.62 89 PHE A CA 1
ATOM 748 C C . PHE A 1 89 ? 10.040 -13.234 5.529 1.00 97.62 89 PHE A C 1
ATOM 750 O O . PHE A 1 89 ? 8.828 -13.402 5.461 1.00 97.62 89 PHE A O 1
ATOM 757 N N . ILE A 1 90 ? 10.590 -12.346 6.357 1.00 98.00 90 ILE A N 1
ATOM 758 C CA . ILE A 1 90 ? 9.816 -11.429 7.200 1.00 98.00 90 ILE A CA 1
ATOM 759 C C . ILE A 1 90 ? 10.030 -9.997 6.710 1.00 98.00 90 ILE A C 1
ATOM 761 O O . ILE A 1 90 ? 11.166 -9.544 6.574 1.00 98.00 90 ILE A O 1
ATOM 765 N N . PHE A 1 91 ? 8.942 -9.278 6.466 1.00 96.31 91 PHE A N 1
ATOM 766 C CA . PHE A 1 91 ? 8.951 -7.901 5.994 1.00 96.31 91 PHE A CA 1
ATOM 767 C C . PHE A 1 91 ? 8.261 -6.972 6.993 1.00 96.31 91 PHE A C 1
ATOM 769 O O . PHE A 1 91 ? 7.157 -7.264 7.457 1.00 96.31 91 PHE A O 1
ATOM 776 N N . SER A 1 92 ? 8.897 -5.836 7.276 1.00 94.31 92 SER A N 1
ATOM 777 C CA . SER A 1 92 ? 8.297 -4.696 7.972 1.00 94.31 92 SER A CA 1
ATOM 778 C C . SER A 1 92 ? 8.406 -3.454 7.088 1.00 94.31 92 SER A C 1
ATOM 780 O O . SER A 1 92 ? 9.459 -3.118 6.562 1.00 94.31 92 SER A O 1
ATOM 782 N N . ASP A 1 93 ? 7.306 -2.745 6.921 1.00 90.19 93 ASP A N 1
ATOM 783 C CA . ASP A 1 93 ? 7.225 -1.505 6.164 1.00 90.19 93 ASP A CA 1
ATOM 784 C C . ASP A 1 93 ? 7.874 -0.314 6.911 1.00 90.19 93 ASP A C 1
ATOM 786 O O . ASP A 1 93 ? 8.269 0.691 6.314 1.00 90.19 93 ASP A O 1
ATOM 790 N N . LEU A 1 94 ? 8.055 -0.420 8.232 1.00 89.44 94 LEU A N 1
ATOM 791 C CA . LEU A 1 94 ? 8.642 0.634 9.062 1.00 89.44 94 LEU A CA 1
ATOM 792 C C . LEU A 1 94 ? 10.178 0.733 8.962 1.00 89.44 94 LEU A C 1
ATOM 794 O O . LEU A 1 94 ? 10.912 -0.113 9.475 1.00 89.44 94 LEU A O 1
ATOM 798 N N . LYS A 1 95 ? 10.673 1.870 8.448 1.00 87.56 95 LYS A N 1
ATOM 799 C CA . LYS A 1 95 ? 12.084 2.304 8.565 1.00 87.56 95 LYS A CA 1
ATOM 800 C C . LYS A 1 95 ? 12.344 2.878 9.963 1.00 87.56 95 LYS A C 1
ATOM 802 O O . LYS A 1 95 ? 12.395 4.090 10.151 1.00 87.56 95 LYS A O 1
ATOM 807 N N . SER A 1 96 ? 12.418 2.014 10.973 1.00 86.62 96 SER A N 1
ATOM 808 C CA . SER A 1 96 ? 12.633 2.429 12.364 1.00 86.62 96 SER A CA 1
ATOM 809 C C . SER A 1 96 ? 13.549 1.477 13.118 1.00 86.62 96 SER A C 1
ATOM 811 O O . SER A 1 96 ? 13.401 0.258 13.039 1.00 86.62 96 SER A O 1
ATOM 813 N N . SER A 1 97 ? 14.436 2.052 13.935 1.00 81.94 97 SER A N 1
ATOM 814 C CA . SER A 1 97 ? 15.300 1.301 14.846 1.00 81.94 97 SER A CA 1
ATOM 815 C C . SER A 1 97 ? 14.543 0.592 15.973 1.00 81.94 97 SER A C 1
ATOM 817 O O . SER A 1 97 ? 15.053 -0.388 16.507 1.00 81.94 97 SER A O 1
ATOM 819 N N . SER A 1 98 ? 13.350 1.079 16.333 1.00 85.25 98 SER A N 1
ATOM 820 C CA . SER A 1 98 ? 12.617 0.645 17.534 1.00 85.25 98 SER A CA 1
ATOM 821 C C . SER A 1 98 ? 11.303 -0.086 17.243 1.00 85.25 98 SER A C 1
ATOM 823 O O . SER A 1 98 ? 10.786 -0.748 18.132 1.00 85.25 98 SER A O 1
ATOM 825 N N . TYR A 1 99 ? 10.753 0.031 16.029 1.00 88.75 99 TYR A N 1
ATOM 826 C CA . TYR A 1 99 ? 9.418 -0.502 15.694 1.00 88.75 99 TYR A CA 1
ATOM 827 C C . TYR A 1 99 ? 9.382 -1.441 14.486 1.00 88.75 99 TYR A C 1
ATOM 829 O O . TYR A 1 99 ? 8.346 -2.043 14.215 1.00 88.75 99 TYR A O 1
ATOM 837 N N . GLY A 1 100 ? 10.472 -1.515 13.719 1.00 90.88 100 GLY A N 1
ATOM 838 C CA . GLY A 1 100 ? 10.507 -2.230 12.444 1.00 90.88 100 GLY A CA 1
ATOM 839 C C . GLY A 1 100 ? 11.344 -3.505 12.485 1.00 90.88 100 GLY A C 1
ATOM 840 O O . GLY A 1 100 ? 11.419 -4.207 13.495 1.00 90.88 100 GLY A O 1
ATOM 841 N N . ALA A 1 101 ? 12.043 -3.770 11.381 1.00 94.31 101 ALA A N 1
ATOM 842 C CA . ALA A 1 101 ? 12.854 -4.970 11.181 1.00 94.31 101 ALA A CA 1
ATOM 843 C C . ALA A 1 101 ? 13.887 -5.240 12.298 1.00 94.31 101 ALA A C 1
ATOM 845 O O . ALA A 1 101 ? 14.110 -6.397 12.652 1.00 94.31 101 ALA A O 1
ATOM 846 N N . LYS A 1 102 ? 14.487 -4.197 12.898 1.00 94.00 102 LYS A N 1
ATOM 847 C CA . LYS A 1 102 ? 15.443 -4.355 14.013 1.00 94.00 102 LYS A CA 1
ATOM 848 C C . LYS A 1 102 ? 14.801 -4.939 15.273 1.00 94.00 102 LYS A C 1
ATOM 850 O O . LYS A 1 102 ? 15.407 -5.800 15.899 1.00 94.00 102 LYS A O 1
ATOM 855 N N . LEU A 1 103 ? 13.578 -4.530 15.612 1.00 95.12 103 LEU A N 1
ATOM 856 C CA . LEU A 1 103 ? 12.848 -5.084 16.756 1.00 95.12 103 LEU A CA 1
ATOM 857 C C . LEU A 1 103 ? 12.519 -6.567 16.534 1.00 95.12 103 LEU A C 1
ATOM 859 O O . LEU A 1 103 ? 12.696 -7.385 17.434 1.00 95.12 103 LEU A O 1
ATOM 863 N N . ILE A 1 104 ? 12.095 -6.924 15.317 1.00 96.75 104 ILE A N 1
ATOM 864 C CA . ILE A 1 104 ? 11.850 -8.321 14.935 1.00 96.75 104 ILE A CA 1
ATOM 865 C C . ILE A 1 104 ? 13.145 -9.136 15.068 1.00 96.75 104 ILE A C 1
ATOM 867 O O . ILE A 1 104 ? 13.128 -10.224 15.639 1.00 96.75 104 ILE A O 1
ATOM 871 N N . ALA A 1 105 ? 14.277 -8.603 14.597 1.00 96.81 105 ALA A N 1
ATOM 872 C CA . ALA A 1 105 ? 15.581 -9.246 14.745 1.00 96.81 105 ALA A CA 1
ATOM 873 C C . ALA A 1 105 ? 15.970 -9.448 16.221 1.00 96.81 105 ALA A C 1
ATOM 875 O O . ALA A 1 105 ? 16.383 -10.549 16.582 1.00 96.81 105 ALA A O 1
ATOM 876 N N . SER A 1 106 ? 15.768 -8.444 17.084 1.00 96.19 106 SER A N 1
ATOM 877 C CA . SER A 1 106 ? 15.975 -8.587 18.532 1.00 96.19 106 SER A CA 1
ATOM 878 C C . SER A 1 106 ? 15.130 -9.711 19.128 1.00 96.19 106 SER A C 1
ATOM 880 O O . SER A 1 106 ? 15.629 -10.508 19.918 1.00 96.19 106 SER A O 1
ATOM 882 N N . ALA A 1 107 ? 13.862 -9.812 18.729 1.00 96.56 107 ALA A N 1
ATOM 883 C CA . ALA A 1 107 ? 12.949 -10.836 19.225 1.00 96.56 107 ALA A CA 1
ATOM 884 C C . ALA A 1 107 ? 13.340 -12.248 18.768 1.00 96.56 107 ALA A C 1
ATOM 886 O O . ALA A 1 107 ? 13.235 -13.202 19.541 1.00 96.56 107 ALA A O 1
ATOM 887 N N . LEU A 1 108 ? 13.836 -12.389 17.533 1.00 97.44 108 LEU A N 1
ATOM 888 C CA . LEU A 1 108 ? 14.389 -13.647 17.027 1.00 97.44 108 LEU A CA 1
ATOM 889 C C . LEU A 1 108 ? 15.645 -14.061 17.805 1.00 97.44 108 LEU A C 1
ATOM 891 O O . LEU A 1 108 ? 15.763 -15.230 18.175 1.00 97.44 108 LEU A O 1
ATOM 895 N N . ILE A 1 109 ? 16.549 -13.116 18.093 1.00 96.69 109 ILE A N 1
ATOM 896 C CA . ILE A 1 109 ? 17.745 -13.362 18.918 1.00 96.69 109 ILE A CA 1
ATOM 897 C C . ILE A 1 109 ? 17.339 -13.801 20.322 1.00 96.69 109 ILE A C 1
ATOM 899 O O . ILE A 1 109 ? 17.808 -14.828 20.810 1.00 96.69 109 ILE A O 1
ATOM 903 N N . ALA A 1 110 ? 16.412 -13.072 20.944 1.00 96.00 110 ALA A N 1
ATOM 904 C CA . ALA A 1 110 ? 15.908 -13.397 22.269 1.00 96.00 110 ALA A CA 1
ATOM 905 C C . ALA A 1 110 ? 15.235 -14.783 22.307 1.00 96.00 110 ALA A C 1
ATOM 907 O O . ALA A 1 110 ? 15.412 -15.529 23.264 1.00 96.00 110 ALA A O 1
ATOM 908 N N . SER A 1 111 ? 14.562 -15.179 21.221 1.00 95.06 111 SER A N 1
ATOM 909 C CA . SER A 1 111 ? 13.959 -16.511 21.042 1.00 95.06 111 SER A CA 1
ATOM 910 C C . SER A 1 111 ? 14.969 -17.627 20.711 1.00 95.06 111 SER A C 1
ATOM 912 O O . SER A 1 111 ? 14.569 -18.759 20.439 1.00 95.06 111 SER A O 1
ATOM 914 N N . GLY A 1 112 ? 16.275 -17.337 20.719 1.00 94.44 112 GLY A N 1
ATOM 915 C CA . GLY A 1 112 ? 17.345 -18.323 20.549 1.00 94.44 112 GLY A CA 1
ATOM 916 C C . GLY A 1 112 ? 17.863 -18.502 19.119 1.00 94.44 112 GLY A C 1
ATOM 917 O O . GLY A 1 112 ? 18.579 -19.474 18.855 1.00 94.44 112 GLY A O 1
ATOM 918 N N . MET A 1 113 ? 17.525 -17.601 18.191 1.00 95.94 113 MET A N 1
ATOM 919 C CA . MET A 1 113 ? 18.146 -17.566 16.863 1.00 95.94 113 MET A CA 1
ATOM 920 C C . MET A 1 113 ? 19.449 -16.757 16.853 1.00 95.94 113 MET A C 1
ATOM 922 O O . MET A 1 113 ? 19.693 -15.929 17.725 1.00 95.94 113 MET A O 1
ATOM 926 N N . LYS A 1 114 ? 20.296 -16.975 15.845 1.00 96.12 114 LYS A N 1
ATOM 927 C CA . LYS A 1 114 ? 21.587 -16.294 15.681 1.00 96.12 114 LYS A CA 1
ATOM 928 C C . LYS A 1 114 ? 21.638 -15.494 14.388 1.00 96.12 114 LYS A C 1
ATOM 930 O O . LYS A 1 114 ? 21.250 -15.983 13.332 1.00 96.12 114 LYS A O 1
ATOM 935 N N . ILE A 1 115 ? 22.128 -14.264 14.462 1.00 95.81 115 ILE A N 1
ATOM 936 C CA . ILE A 1 115 ? 22.342 -13.439 13.275 1.00 95.81 115 ILE A CA 1
ATOM 937 C C . ILE A 1 115 ? 23.608 -13.905 12.537 1.00 95.81 115 ILE A C 1
ATOM 939 O O . ILE A 1 115 ? 24.609 -14.247 13.160 1.00 95.81 115 ILE A O 1
ATOM 943 N N . GLY A 1 116 ? 23.560 -13.972 11.206 1.00 95.12 116 GLY A N 1
ATOM 944 C CA . GLY A 1 116 ? 24.622 -14.558 10.378 1.00 95.12 116 GLY A CA 1
ATOM 945 C C . GLY A 1 116 ? 25.813 -13.638 10.076 1.00 95.12 116 GLY A C 1
ATOM 946 O O . GLY A 1 116 ? 26.620 -13.949 9.202 1.00 95.12 116 GLY A O 1
ATOM 947 N N . TYR A 1 117 ? 25.912 -12.493 10.743 1.00 94.56 117 TYR A N 1
ATOM 948 C CA . TYR A 1 117 ? 27.038 -11.560 10.677 1.00 94.56 117 TYR A CA 1
ATOM 949 C C . TYR A 1 117 ? 27.233 -10.917 12.051 1.00 94.56 117 TYR A C 1
ATOM 951 O O . TYR A 1 117 ? 26.289 -10.865 12.835 1.00 94.56 117 TYR A O 1
ATOM 959 N N . ASN A 1 118 ? 28.426 -10.403 12.336 1.00 92.31 118 ASN A N 1
ATOM 960 C CA . ASN A 1 118 ? 28.727 -9.752 13.611 1.00 92.31 118 ASN A CA 1
ATOM 961 C C . ASN A 1 118 ? 29.595 -8.501 13.414 1.00 92.31 118 ASN A C 1
ATOM 963 O O . ASN A 1 118 ? 30.249 -8.351 12.383 1.00 92.31 118 ASN A O 1
ATOM 967 N N . ALA A 1 119 ? 29.604 -7.618 14.410 1.00 92.00 119 ALA A N 1
ATOM 968 C CA . ALA A 1 119 ? 30.578 -6.543 14.545 1.00 92.00 119 ALA A CA 1
ATOM 969 C C . ALA A 1 119 ? 31.099 -6.530 15.984 1.00 92.00 119 ALA A C 1
ATOM 971 O O . ALA A 1 119 ? 30.318 -6.460 16.932 1.00 92.00 119 ALA A O 1
ATOM 972 N N . GLU A 1 120 ? 32.415 -6.612 16.150 1.00 88.44 120 GLU A N 1
ATOM 973 C CA . GLU A 1 120 ? 33.043 -6.547 17.471 1.00 88.44 120 GLU A CA 1
ATOM 974 C C . GLU A 1 120 ? 32.983 -5.123 18.034 1.00 88.44 120 GLU A C 1
ATOM 976 O O . GLU A 1 120 ? 33.050 -4.147 17.281 1.00 88.44 120 GLU A O 1
ATOM 981 N N . ILE A 1 121 ? 32.856 -5.003 19.357 1.00 87.19 121 ILE A N 1
ATOM 982 C CA . ILE A 1 121 ? 32.939 -3.709 20.043 1.00 87.19 121 ILE A CA 1
ATOM 983 C C . ILE A 1 121 ? 34.365 -3.179 19.881 1.00 87.19 121 ILE A C 1
ATOM 985 O O . ILE A 1 121 ? 35.333 -3.923 20.028 1.00 87.19 121 ILE A O 1
ATOM 989 N N . ASN A 1 122 ? 34.496 -1.898 19.549 1.00 83.31 122 ASN A N 1
ATOM 990 C CA . ASN A 1 122 ? 35.784 -1.233 19.440 1.00 83.31 122 ASN A CA 1
ATOM 991 C C . ASN A 1 122 ? 36.399 -1.099 20.847 1.00 83.31 122 ASN A C 1
ATOM 993 O O . ASN A 1 122 ? 35.839 -0.371 21.666 1.00 83.31 122 ASN A O 1
ATOM 997 N N . PRO A 1 123 ? 37.549 -1.738 21.136 1.00 76.69 123 PRO A N 1
ATOM 998 C CA . PRO A 1 123 ? 38.152 -1.708 22.470 1.00 76.69 123 PRO A CA 1
ATOM 999 C C . PRO A 1 123 ? 38.433 -0.287 22.971 1.00 76.69 123 PRO A C 1
ATOM 1001 O O . PRO A 1 123 ? 38.263 -0.007 24.149 1.00 76.69 123 PRO A O 1
ATOM 1004 N N . LYS A 1 124 ? 38.762 0.639 22.058 1.00 70.25 124 LYS A N 1
ATOM 1005 C CA . LYS A 1 124 ? 39.051 2.043 22.394 1.00 70.25 124 LYS A CA 1
ATOM 1006 C C . LYS A 1 124 ? 37.843 2.822 22.915 1.00 70.25 124 LYS A C 1
ATOM 1008 O O . LYS A 1 124 ? 38.012 3.837 23.575 1.00 70.25 124 LYS A O 1
ATOM 1013 N N . TYR A 1 125 ? 36.637 2.359 22.593 1.00 69.25 125 TYR A N 1
ATOM 1014 C CA . TYR A 1 125 ? 35.402 2.950 23.093 1.00 69.25 125 TYR A CA 1
ATOM 1015 C C . TYR A 1 125 ? 35.126 2.509 24.542 1.00 69.25 125 TYR A C 1
ATOM 1017 O O . TYR A 1 125 ? 34.674 3.315 25.348 1.00 69.25 125 TYR A O 1
ATOM 1025 N N . VAL A 1 126 ? 35.467 1.264 24.896 1.00 60.09 126 VAL A N 1
ATOM 1026 C CA . VAL A 1 126 ? 35.298 0.723 26.258 1.00 60.09 126 VAL A CA 1
ATOM 1027 C C . VAL A 1 126 ? 36.207 1.449 27.258 1.00 60.09 126 VAL A C 1
ATOM 1029 O O . VAL A 1 126 ? 35.754 1.779 28.346 1.00 60.09 126 VAL A O 1
ATOM 1032 N N . ASP A 1 127 ? 37.425 1.820 26.848 1.00 53.81 127 ASP A N 1
ATOM 1033 C CA . ASP A 1 127 ? 38.352 2.631 27.661 1.00 53.81 127 ASP A CA 1
ATOM 1034 C C . ASP A 1 127 ? 37.847 4.071 27.931 1.00 53.81 127 ASP A C 1
ATOM 1036 O O . ASP A 1 127 ? 38.447 4.792 28.723 1.00 53.81 127 ASP A O 1
ATOM 1040 N N . SER A 1 128 ? 36.774 4.521 27.263 1.00 52.09 128 SER A N 1
ATOM 1041 C CA . SER A 1 128 ? 36.202 5.870 27.423 1.00 52.09 128 SER A CA 1
ATOM 1042 C C . SER A 1 128 ? 34.888 5.924 28.213 1.00 52.09 128 SER A C 1
ATOM 1044 O O . SER A 1 128 ? 34.428 7.021 28.517 1.00 52.09 128 SER A O 1
ATOM 1046 N N . GLU A 1 129 ? 34.289 4.773 28.547 1.00 47.78 129 GLU A N 1
ATOM 1047 C CA . GLU A 1 129 ? 33.034 4.687 29.320 1.00 47.78 129 GLU A CA 1
ATOM 1048 C C . GLU A 1 129 ? 33.254 4.600 30.845 1.00 47.78 129 GLU A C 1
ATOM 1050 O O . GLU A 1 129 ? 32.283 4.710 31.587 1.00 47.78 129 GLU A O 1
ATOM 1055 N N . GLU A 1 130 ? 34.494 4.473 31.343 1.00 41.53 130 GLU A N 1
ATOM 1056 C CA . GLU A 1 130 ? 34.765 4.450 32.798 1.00 41.53 130 GLU A CA 1
ATOM 1057 C C . GLU A 1 130 ? 34.521 5.805 33.512 1.00 41.53 130 GLU A C 1
ATOM 1059 O O . GLU A 1 130 ? 34.588 5.851 34.738 1.00 41.53 130 GLU A O 1
ATOM 1064 N N . ASP A 1 131 ? 34.171 6.884 32.791 1.00 37.91 131 ASP A N 1
ATOM 1065 C CA . ASP A 1 131 ? 34.037 8.247 33.344 1.00 37.91 131 ASP A CA 1
ATOM 1066 C C . ASP A 1 131 ? 32.631 8.898 33.249 1.00 37.91 131 ASP A C 1
ATOM 1068 O O . ASP A 1 131 ? 32.464 10.025 33.718 1.00 37.91 131 ASP A O 1
ATOM 1072 N N . GLU A 1 132 ? 31.593 8.252 32.696 1.00 36.00 132 GLU A N 1
ATOM 1073 C CA . GLU A 1 132 ? 30.256 8.879 32.571 1.00 36.00 132 GLU A CA 1
ATOM 1074 C C . GLU A 1 132 ? 29.097 7.923 32.929 1.00 36.00 132 GLU A C 1
ATOM 1076 O O . GLU A 1 132 ? 28.541 7.230 32.077 1.00 36.00 132 GLU A O 1
ATOM 1081 N N . GLU A 1 133 ? 28.682 7.929 34.203 1.00 33.56 133 GLU A N 1
ATOM 1082 C CA . GLU A 1 133 ? 27.371 7.420 34.633 1.00 33.56 133 GLU A CA 1
ATOM 1083 C C . GLU A 1 133 ? 26.300 8.534 34.622 1.00 33.56 133 GLU A C 1
ATOM 1085 O O . GLU A 1 133 ? 26.547 9.672 35.019 1.00 33.56 133 GLU A O 1
ATOM 1090 N N . GLU A 1 134 ? 25.086 8.131 34.228 1.00 36.25 134 GLU A N 1
ATOM 1091 C CA . GLU A 1 134 ? 23.788 8.828 34.309 1.00 36.25 134 GLU A CA 1
ATOM 1092 C C . GLU A 1 134 ? 23.467 9.938 33.280 1.00 36.25 134 GLU A C 1
ATOM 1094 O O . GLU A 1 134 ? 23.541 11.132 33.560 1.00 36.25 134 GLU A O 1
ATOM 1099 N N . GLU A 1 135 ? 22.882 9.548 32.135 1.00 31.08 135 GLU A N 1
ATOM 1100 C CA . GLU A 1 135 ? 21.905 10.398 31.431 1.00 31.08 135 GLU A CA 1
ATOM 1101 C C . GLU A 1 135 ? 20.513 9.745 31.413 1.00 31.08 135 GLU A C 1
ATOM 1103 O O . GLU A 1 135 ? 20.288 8.664 30.868 1.00 31.08 135 GLU A O 1
ATOM 1108 N N . SER A 1 136 ? 19.566 10.447 32.035 1.00 31.31 136 SER A N 1
ATOM 1109 C CA . SER A 1 136 ? 18.155 10.097 32.186 1.00 31.31 136 SER A CA 1
ATOM 1110 C C . SER A 1 136 ? 17.380 10.078 30.859 1.00 31.31 136 SER A C 1
ATOM 1112 O O . SER A 1 136 ? 17.446 11.033 30.080 1.00 31.31 136 SER A O 1
ATOM 1114 N N . ASP A 1 137 ? 16.554 9.044 30.668 1.00 33.47 137 ASP A N 1
ATOM 1115 C CA . ASP A 1 137 ? 15.588 8.901 29.571 1.00 33.47 137 ASP A CA 1
ATOM 1116 C C . ASP A 1 137 ? 14.555 10.049 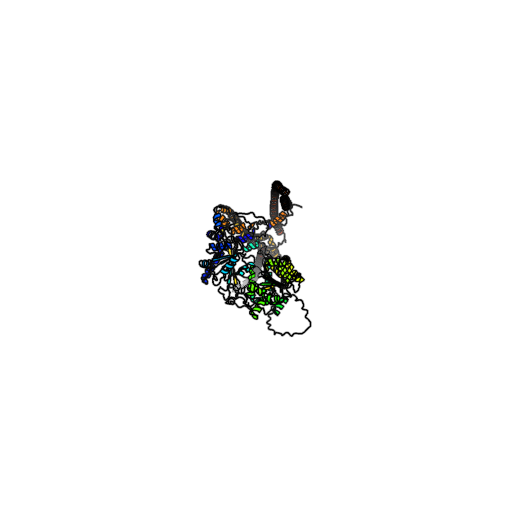29.578 1.00 33.47 137 ASP A C 1
ATOM 1118 O O . ASP A 1 137 ? 13.604 10.055 30.363 1.00 33.47 137 ASP A O 1
ATOM 1122 N N . SER A 1 138 ? 14.710 11.023 28.675 1.00 29.88 138 SER A N 1
ATOM 1123 C CA . SER A 1 138 ? 13.690 12.047 28.420 1.00 29.88 138 SER A CA 1
ATOM 1124 C C . SER A 1 138 ? 12.809 11.667 27.222 1.00 29.88 138 SER A C 1
ATOM 1126 O O . SER A 1 138 ? 13.276 11.516 26.093 1.00 29.88 138 SER A O 1
ATOM 1128 N N . ASP A 1 139 ? 11.501 11.534 27.478 1.00 33.31 139 ASP A N 1
ATOM 1129 C CA . ASP A 1 139 ? 10.435 11.377 26.477 1.00 33.31 139 ASP A CA 1
ATOM 1130 C C . ASP A 1 139 ? 10.279 12.684 25.663 1.00 33.31 139 ASP A C 1
ATOM 1132 O O . ASP A 1 139 ? 9.364 13.481 25.890 1.00 33.31 139 ASP A O 1
ATOM 1136 N N . SER A 1 140 ? 11.182 12.927 24.711 1.00 30.00 140 SER A N 1
ATOM 1137 C CA . SER A 1 140 ? 10.981 13.927 23.658 1.00 30.00 140 SER A CA 1
ATOM 1138 C C . SER A 1 140 ? 10.688 13.228 22.328 1.00 30.00 140 SER A C 1
ATOM 1140 O O . SER A 1 140 ? 11.503 12.484 21.785 1.00 30.00 140 SER A O 1
ATOM 1142 N N . ASP A 1 141 ? 9.477 13.451 21.812 1.00 34.50 141 ASP A N 1
ATOM 1143 C CA . ASP A 1 141 ? 9.001 12.980 20.506 1.00 34.50 141 ASP A CA 1
ATOM 1144 C C . ASP A 1 141 ? 9.647 13.781 19.355 1.00 34.50 141 ASP A C 1
ATOM 1146 O O . ASP A 1 141 ? 8.942 14.307 18.491 1.00 34.50 141 ASP A O 1
ATOM 1150 N N . ASP A 1 142 ? 10.981 13.904 19.333 1.00 28.30 142 ASP A N 1
ATOM 1151 C CA . ASP A 1 142 ? 11.673 14.628 18.268 1.00 28.30 142 ASP A CA 1
ATOM 1152 C C . ASP A 1 142 ? 12.092 13.721 17.099 1.00 28.30 142 ASP A C 1
ATOM 1154 O O . ASP A 1 142 ? 12.618 12.613 17.220 1.00 28.30 142 ASP A O 1
ATOM 1158 N N . TYR A 1 143 ? 11.727 14.229 15.932 1.00 33.06 143 TYR A N 1
ATOM 1159 C CA . TYR A 1 143 ? 11.722 13.679 14.589 1.00 33.06 143 TYR A CA 1
ATOM 1160 C C . TYR A 1 143 ? 12.998 12.932 14.152 1.00 33.06 143 TYR A C 1
ATOM 1162 O O . TYR A 1 143 ? 14.006 13.541 13.809 1.00 33.06 143 TYR A O 1
ATOM 1170 N N . ASP A 1 144 ? 12.879 11.614 13.945 1.00 30.92 144 ASP A N 1
ATOM 1171 C CA . ASP A 1 144 ? 13.690 10.877 12.961 1.00 30.92 144 ASP A CA 1
ATOM 1172 C C . ASP A 1 144 ? 13.216 11.288 11.549 1.00 30.92 144 ASP A C 1
ATOM 1174 O O . ASP A 1 144 ? 12.397 10.623 10.901 1.00 30.92 144 ASP A O 1
ATOM 1178 N N . SER A 1 145 ? 13.647 12.468 11.102 1.00 28.97 145 SER A N 1
ATOM 1179 C CA . SER A 1 145 ? 13.583 12.893 9.706 1.00 28.97 145 SER A CA 1
ATOM 1180 C C . SER A 1 145 ? 14.981 12.792 9.113 1.00 28.97 145 SER A C 1
ATOM 1182 O O . SER A 1 145 ? 15.813 13.681 9.290 1.00 28.97 145 SER A O 1
ATOM 1184 N N . VAL A 1 146 ? 15.232 11.718 8.369 1.00 29.61 146 VAL A N 1
ATOM 1185 C CA . VAL A 1 146 ? 16.365 11.652 7.443 1.00 29.61 146 VAL A CA 1
ATOM 1186 C C . VAL A 1 146 ? 16.025 12.534 6.236 1.00 29.61 146 VAL A C 1
ATOM 1188 O O . VAL A 1 146 ? 15.625 12.052 5.181 1.00 29.61 146 VAL A O 1
ATOM 1191 N N . GLU A 1 147 ? 16.148 13.851 6.397 1.00 24.78 147 GLU A N 1
ATOM 1192 C CA . GLU A 1 147 ? 16.377 14.750 5.269 1.00 24.78 147 GLU A CA 1
ATOM 1193 C C . GLU A 1 147 ? 17.885 14.802 5.017 1.00 24.78 147 GLU A C 1
ATOM 1195 O O . GLU A 1 147 ? 18.654 15.356 5.803 1.00 24.78 147 GLU A O 1
ATOM 1200 N N . GLN A 1 148 ? 18.322 14.242 3.889 1.00 29.67 148 GLN A N 1
ATOM 1201 C CA . GLN A 1 148 ? 19.625 14.574 3.323 1.00 29.67 148 GLN A CA 1
ATOM 1202 C C . GLN A 1 148 ? 19.609 16.053 2.914 1.00 29.67 148 GLN A C 1
ATOM 1204 O O . GLN A 1 148 ? 19.201 16.396 1.803 1.00 29.67 148 GLN A O 1
ATOM 1209 N N . LYS A 1 149 ? 20.056 16.944 3.804 1.00 26.11 149 LYS A N 1
ATOM 1210 C CA . LYS A 1 149 ? 20.428 18.303 3.409 1.00 26.11 149 LYS A CA 1
ATOM 1211 C C . LYS A 1 149 ? 21.763 18.252 2.675 1.00 26.11 149 LYS A C 1
ATOM 1213 O O . LYS A 1 149 ? 22.806 17.967 3.259 1.00 26.11 149 LYS A O 1
ATOM 1218 N N . GLY A 1 150 ? 21.686 18.505 1.368 1.00 26.67 150 GLY A N 1
ATOM 1219 C CA . GLY A 1 150 ? 22.819 18.895 0.539 1.00 26.67 150 GLY A CA 1
ATOM 1220 C C . GLY A 1 150 ? 23.495 20.145 1.104 1.00 26.67 150 GLY A C 1
ATOM 1221 O O . GLY A 1 150 ? 22.855 20.973 1.751 1.00 26.67 150 GLY A O 1
ATOM 1222 N N . GLY A 1 151 ? 24.810 20.211 0.914 1.00 29.95 151 GLY A N 1
ATOM 1223 C CA . GLY A 1 151 ? 25.702 21.084 1.659 1.00 29.95 151 GLY A CA 1
ATOM 1224 C C . GLY A 1 151 ? 25.478 22.582 1.476 1.00 29.95 151 GLY A C 1
ATOM 1225 O O . GLY A 1 151 ? 25.268 23.072 0.373 1.00 29.95 151 GLY A O 1
ATOM 1226 N N . GLU A 1 152 ? 25.684 23.296 2.577 1.00 25.88 152 GLU A N 1
ATOM 1227 C CA . GLU A 1 152 ? 26.205 24.657 2.583 1.00 25.88 152 GLU A CA 1
ATOM 1228 C C . GLU A 1 152 ? 27.286 24.754 3.667 1.00 25.88 152 GLU A C 1
ATOM 1230 O O . GLU A 1 152 ? 27.095 24.349 4.817 1.00 25.88 152 GLU A O 1
ATOM 1235 N N . ASN A 1 153 ? 28.454 25.256 3.263 1.00 33.66 153 ASN A N 1
ATOM 1236 C CA . ASN A 1 153 ? 29.645 25.420 4.087 1.00 33.66 153 ASN A CA 1
ATOM 1237 C C . ASN A 1 153 ? 29.347 26.215 5.366 1.00 33.66 153 ASN A C 1
ATOM 1239 O O . ASN A 1 153 ? 29.116 27.424 5.322 1.00 33.66 153 ASN A O 1
ATOM 1243 N N . THR A 1 154 ? 29.471 25.562 6.519 1.00 25.75 154 THR A N 1
ATOM 1244 C CA . THR A 1 154 ? 29.711 26.232 7.802 1.00 25.75 154 THR A CA 1
ATOM 1245 C C . THR A 1 154 ? 31.016 25.703 8.397 1.00 25.75 154 THR A C 1
ATOM 1247 O O . THR A 1 154 ? 31.260 24.500 8.348 1.00 25.75 154 THR A O 1
ATOM 1250 N N . PRO A 1 155 ? 31.902 26.586 8.890 1.00 30.56 155 PRO A N 1
ATOM 1251 C CA . PRO A 1 155 ? 33.258 26.208 9.254 1.00 30.56 155 PRO A CA 1
ATOM 1252 C C . PRO A 1 155 ? 33.271 25.347 10.518 1.00 30.56 155 PRO A C 1
ATOM 1254 O O . PRO A 1 155 ? 32.590 25.642 11.502 1.00 30.56 155 PRO A O 1
ATOM 1257 N N . GLU A 1 156 ? 34.089 24.303 10.446 1.00 28.34 156 GLU A N 1
ATOM 1258 C CA . GLU A 1 156 ? 34.399 23.315 11.471 1.00 28.34 156 GLU A CA 1
ATOM 1259 C C . GLU A 1 156 ? 34.487 23.910 12.885 1.00 28.34 156 GLU A C 1
ATOM 1261 O O . GLU A 1 156 ? 35.405 24.662 13.222 1.00 28.34 156 GLU A O 1
ATOM 1266 N N . LYS A 1 157 ? 33.576 23.482 13.762 1.00 26.67 157 LYS A N 1
ATOM 1267 C CA . LYS A 1 157 ? 33.919 23.293 15.171 1.00 26.67 157 LYS A CA 1
ATOM 1268 C C . LYS A 1 157 ? 34.431 21.864 15.313 1.00 26.67 157 LYS A C 1
ATOM 1270 O O . LYS A 1 157 ? 33.661 20.918 15.197 1.00 26.67 157 LYS A O 1
ATOM 1275 N N . LYS A 1 158 ? 35.739 21.721 15.536 1.00 28.66 158 LYS A N 1
ATOM 1276 C CA . LYS A 1 158 ? 36.366 20.461 15.945 1.00 28.66 158 LYS A CA 1
ATOM 1277 C C . LYS A 1 158 ? 35.794 20.039 17.303 1.00 28.66 158 LYS A C 1
ATOM 1279 O O . LYS A 1 158 ? 36.240 20.555 18.323 1.00 28.66 158 LYS A O 1
ATOM 1284 N N . ASN A 1 159 ? 34.840 19.112 17.309 1.00 31.00 159 ASN A N 1
ATOM 1285 C CA . ASN A 1 159 ? 34.557 18.299 18.488 1.00 31.00 159 ASN A CA 1
ATOM 1286 C C . ASN A 1 159 ? 35.524 17.108 18.484 1.00 31.00 159 ASN A C 1
ATOM 1288 O O . ASN A 1 159 ? 35.608 16.367 17.504 1.00 31.00 159 ASN A O 1
ATOM 1292 N N . LYS A 1 160 ? 36.301 16.987 19.563 1.00 37.41 160 LYS A N 1
ATOM 1293 C CA . LYS A 1 160 ? 37.042 15.774 19.921 1.00 37.41 160 LYS A CA 1
ATOM 1294 C C . LYS A 1 160 ? 36.036 14.712 20.400 1.00 37.41 160 LYS A C 1
ATOM 1296 O O . LYS A 1 160 ? 35.019 15.082 20.974 1.00 37.41 160 LYS A O 1
ATOM 1301 N N . ASN A 1 161 ? 36.380 13.447 20.156 1.00 44.09 161 ASN A N 1
ATOM 1302 C CA . ASN A 1 161 ? 35.646 12.193 20.395 1.00 44.09 161 ASN A CA 1
ATOM 1303 C C . ASN A 1 161 ? 34.563 11.873 19.354 1.00 44.09 161 ASN A C 1
ATOM 1305 O O . ASN A 1 161 ? 33.407 12.254 19.467 1.00 44.09 161 ASN A O 1
ATOM 1309 N N . ASN A 1 162 ? 34.976 11.155 18.307 1.00 45.94 162 ASN A N 1
ATOM 1310 C CA . ASN A 1 162 ? 34.100 10.593 17.277 1.00 45.94 162 ASN A CA 1
ATOM 1311 C C . ASN A 1 162 ? 34.560 9.154 16.968 1.00 45.94 162 ASN A C 1
ATOM 1313 O O . ASN A 1 162 ? 34.759 8.774 15.811 1.00 45.94 162 ASN A O 1
ATOM 1317 N N . GLU A 1 163 ? 34.861 8.385 18.016 1.00 64.38 163 GLU A N 1
ATOM 1318 C CA . GLU A 1 163 ? 35.243 6.981 17.873 1.00 64.38 163 GLU A CA 1
ATOM 1319 C C . GLU A 1 163 ? 33.986 6.114 17.769 1.00 64.38 163 GLU A C 1
ATOM 1321 O O . GLU A 1 163 ? 33.029 6.284 18.518 1.00 64.38 163 GLU A O 1
ATOM 1326 N N . LYS A 1 164 ? 33.955 5.209 16.785 1.00 75.75 164 LYS A N 1
ATOM 1327 C CA . LYS A 1 164 ? 32.807 4.322 16.566 1.00 75.75 164 LYS A CA 1
ATOM 1328 C C . LYS A 1 164 ? 32.819 3.200 17.597 1.00 75.75 164 LYS A C 1
ATOM 1330 O O . LYS A 1 164 ? 33.860 2.569 17.776 1.00 75.75 164 LYS A O 1
ATOM 1335 N N . ARG A 1 165 ? 31.659 2.907 18.187 1.00 84.12 165 ARG A N 1
ATOM 1336 C CA . ARG A 1 165 ? 31.467 1.839 19.179 1.00 84.12 165 ARG A CA 1
ATOM 1337 C C . ARG A 1 165 ? 31.664 0.431 18.618 1.00 84.12 165 ARG A C 1
ATOM 1339 O O . ARG A 1 165 ? 32.091 -0.458 19.344 1.00 84.12 165 ARG A O 1
ATOM 1346 N N . TYR A 1 166 ? 31.401 0.227 17.330 1.00 88.44 166 TYR A N 1
ATOM 1347 C CA . TYR A 1 166 ? 31.568 -1.060 16.657 1.00 88.44 166 TYR A CA 1
ATOM 1348 C C . TYR A 1 166 ? 32.590 -0.997 15.521 1.00 88.44 166 TYR A C 1
ATOM 1350 O O . TYR A 1 166 ? 32.665 -0.018 14.769 1.00 88.44 166 TYR A O 1
ATOM 1358 N N . ASN A 1 167 ? 33.332 -2.092 15.362 1.00 89.75 167 ASN A N 1
ATOM 1359 C CA . ASN A 1 167 ? 34.165 -2.371 14.200 1.00 89.75 167 ASN A CA 1
ATOM 1360 C C . ASN A 1 167 ? 33.303 -2.671 12.959 1.00 89.75 167 ASN A C 1
ATOM 1362 O O . ASN A 1 167 ? 32.071 -2.643 12.982 1.00 89.75 167 ASN A O 1
ATOM 1366 N N . LYS A 1 168 ? 33.952 -2.925 11.820 1.00 90.06 168 LYS A N 1
ATOM 1367 C CA . LYS A 1 168 ? 33.263 -3.243 10.563 1.00 90.06 168 LYS A CA 1
ATOM 1368 C C . LYS A 1 168 ? 32.458 -4.544 10.697 1.00 90.06 168 LYS A C 1
ATOM 1370 O O . LYS A 1 168 ? 32.950 -5.511 11.259 1.00 90.06 168 LYS A O 1
ATOM 1375 N N . ILE A 1 169 ? 31.250 -4.576 10.127 1.00 92.38 169 ILE A N 1
ATOM 1376 C CA . ILE A 1 169 ? 30.432 -5.801 10.088 1.00 92.38 169 ILE A CA 1
ATOM 1377 C C . ILE A 1 169 ? 31.065 -6.847 9.164 1.00 92.38 169 ILE A C 1
ATOM 1379 O O . ILE A 1 169 ? 31.331 -6.567 7.988 1.00 92.38 169 ILE A O 1
ATOM 1383 N N . GLU A 1 170 ? 31.197 -8.071 9.671 1.00 92.19 170 GLU A N 1
ATOM 1384 C CA . GLU A 1 170 ? 31.725 -9.231 8.955 1.00 92.19 170 GLU A CA 1
ATOM 1385 C C . GLU A 1 170 ? 30.711 -10.383 8.920 1.00 92.19 170 GLU A C 1
ATOM 1387 O O . GLU A 1 170 ? 30.009 -10.661 9.894 1.00 92.19 170 GLU A O 1
ATOM 1392 N N . LEU A 1 171 ? 30.603 -11.044 7.762 1.00 93.06 171 LEU A N 1
ATOM 1393 C CA . LEU A 1 171 ? 29.722 -12.199 7.568 1.00 93.06 171 LEU A CA 1
ATOM 1394 C C . LEU A 1 171 ? 30.347 -13.439 8.219 1.00 93.06 171 LEU A C 1
ATOM 1396 O O . LEU A 1 171 ? 31.533 -13.693 8.020 1.00 93.06 171 LEU A O 1
ATOM 1400 N N . LEU A 1 172 ? 29.552 -14.236 8.936 1.00 93.69 172 LEU A N 1
ATOM 1401 C CA . LEU A 1 172 ? 30.028 -15.499 9.502 1.00 93.69 172 LEU A CA 1
ATOM 1402 C C . LEU A 1 172 ? 30.319 -16.517 8.389 1.00 93.69 172 LEU A C 1
ATOM 1404 O O . LEU A 1 172 ? 29.619 -16.554 7.373 1.00 93.69 172 LEU A O 1
ATOM 1408 N N . SER A 1 173 ? 31.342 -17.354 8.585 1.00 91.75 173 SER A N 1
ATOM 1409 C CA . SER A 1 173 ? 31.662 -18.439 7.653 1.00 91.75 173 SER A CA 1
ATOM 1410 C C . SER A 1 173 ? 30.607 -19.548 7.698 1.00 91.75 173 SER A C 1
ATOM 1412 O O . SER A 1 173 ? 29.920 -19.730 8.708 1.00 91.75 173 SER A O 1
ATOM 1414 N N . ASN A 1 174 ? 30.504 -20.325 6.616 1.00 90.44 174 ASN A N 1
ATOM 1415 C CA . ASN A 1 174 ? 29.573 -21.453 6.546 1.00 90.44 174 ASN A CA 1
ATOM 1416 C C . ASN A 1 174 ? 29.815 -22.454 7.688 1.00 90.44 174 ASN A C 1
ATOM 1418 O O . ASN A 1 174 ? 28.856 -22.838 8.346 1.00 90.44 174 ASN A O 1
ATOM 1422 N N . ASP A 1 175 ? 31.074 -22.755 8.022 1.00 90.12 175 ASP A N 1
ATOM 1423 C CA . ASP A 1 175 ? 31.430 -23.653 9.132 1.00 90.12 175 ASP A CA 1
ATOM 1424 C C . ASP A 1 175 ? 30.873 -23.181 10.486 1.00 90.12 175 ASP A C 1
ATOM 1426 O O . ASP A 1 175 ? 30.507 -23.986 11.344 1.00 90.12 175 ASP A O 1
ATOM 1430 N N . VAL A 1 176 ? 30.806 -21.863 10.710 1.00 91.81 176 VAL A N 1
ATOM 1431 C CA . VAL A 1 176 ? 30.220 -21.289 11.930 1.00 91.81 176 VAL A CA 1
ATOM 1432 C C . VAL A 1 176 ? 28.698 -21.403 11.894 1.00 91.81 176 VAL A C 1
ATOM 1434 O O . VAL A 1 176 ? 28.094 -21.761 12.906 1.00 91.81 176 VAL A O 1
ATOM 1437 N N . LEU A 1 177 ? 28.080 -21.137 10.741 1.00 92.44 177 LEU A N 1
ATOM 1438 C CA . LEU A 1 177 ? 26.632 -21.250 10.558 1.00 92.44 177 LEU A CA 1
ATOM 1439 C C . LEU A 1 177 ? 26.148 -22.701 10.708 1.00 92.44 177 LEU A C 1
ATOM 1441 O O . LEU A 1 177 ? 25.110 -22.935 11.326 1.00 92.44 177 LEU A O 1
ATOM 1445 N N . GLU A 1 178 ? 26.914 -23.679 10.226 1.00 91.75 178 GLU A N 1
ATOM 1446 C CA . GLU A 1 178 ? 26.598 -25.106 10.343 1.00 91.75 178 GLU A CA 1
ATOM 1447 C C . GLU A 1 178 ? 26.539 -25.585 11.798 1.00 91.75 178 GLU A C 1
ATOM 1449 O O . GLU A 1 178 ? 25.679 -26.398 12.146 1.00 91.75 178 GLU A O 1
ATOM 1454 N N . ARG A 1 179 ? 27.366 -25.025 12.693 1.00 92.38 179 ARG A N 1
ATOM 1455 C CA . ARG A 1 179 ? 27.304 -25.327 14.139 1.00 92.38 179 ARG A CA 1
ATOM 1456 C C . ARG A 1 179 ? 25.962 -24.945 14.759 1.00 92.38 179 ARG A C 1
ATOM 1458 O O . ARG A 1 179 ? 25.568 -25.508 15.778 1.00 92.38 179 ARG A O 1
ATOM 1465 N N . THR A 1 180 ? 25.256 -23.988 14.164 1.00 92.06 180 THR A N 1
ATOM 1466 C CA . THR A 1 180 ? 23.922 -23.537 14.578 1.00 92.06 180 THR A CA 1
ATOM 1467 C C . THR A 1 180 ? 22.888 -23.758 13.486 1.00 92.06 180 THR A C 1
ATOM 1469 O O . THR A 1 180 ? 22.000 -22.927 13.276 1.00 92.06 180 THR A O 1
ATOM 1472 N N . LYS A 1 181 ? 22.986 -24.919 12.824 1.00 92.38 181 LYS A N 1
ATOM 1473 C CA . LYS A 1 181 ? 22.073 -25.372 11.775 1.00 92.38 181 LYS A CA 1
ATOM 1474 C C . LYS A 1 181 ? 20.610 -25.076 12.114 1.00 92.38 181 LYS A C 1
ATOM 1476 O O . LYS A 1 181 ? 20.153 -25.336 13.230 1.00 92.38 181 LYS A O 1
ATOM 1481 N N . ASN A 1 182 ? 19.873 -24.544 11.140 1.00 92.94 182 ASN A N 1
ATOM 1482 C CA . ASN A 1 182 ? 18.459 -24.148 11.226 1.00 92.94 182 ASN A CA 1
ATOM 1483 C C . ASN A 1 182 ? 18.137 -22.972 12.172 1.00 92.94 182 ASN A C 1
ATOM 1485 O O . ASN A 1 182 ? 16.989 -22.532 12.213 1.00 92.94 182 ASN A O 1
ATOM 1489 N N . LYS A 1 183 ? 19.101 -22.446 12.938 1.00 95.75 183 LYS A N 1
ATOM 1490 C CA . LYS A 1 183 ? 18.867 -21.372 13.923 1.00 95.75 183 LYS A CA 1
ATOM 1491 C C . LYS A 1 183 ? 19.394 -20.012 13.481 1.00 95.75 183 LYS A C 1
ATOM 1493 O O . LYS A 1 183 ? 19.350 -19.071 14.266 1.00 95.75 183 LYS A O 1
ATOM 1498 N N . ASN A 1 184 ? 19.871 -19.884 12.248 1.00 97.69 184 ASN A N 1
ATOM 1499 C CA . ASN A 1 184 ? 20.491 -18.651 11.774 1.00 97.69 184 ASN A CA 1
ATOM 1500 C C . ASN A 1 184 ? 19.526 -17.781 10.957 1.00 97.69 184 ASN A C 1
ATOM 1502 O O . ASN A 1 184 ? 18.630 -18.296 10.278 1.00 97.69 184 ASN A O 1
ATOM 1506 N N . PHE A 1 185 ? 19.743 -16.466 10.967 1.00 98.12 185 PHE A N 1
ATOM 1507 C CA . PHE A 1 185 ? 19.020 -15.513 10.127 1.00 98.12 185 PHE A CA 1
ATOM 1508 C C . PHE A 1 185 ? 19.873 -14.334 9.669 1.00 98.12 185 PHE A C 1
ATOM 1510 O O . PHE A 1 185 ? 20.923 -14.042 10.237 1.00 98.12 185 PHE A O 1
ATOM 1517 N N . TYR A 1 186 ? 19.381 -13.618 8.662 1.00 97.94 186 TYR A N 1
ATOM 1518 C CA . TYR A 1 186 ? 19.949 -12.352 8.212 1.00 97.94 186 TYR A CA 1
ATOM 1519 C C . TYR A 1 186 ? 18.964 -11.200 8.402 1.00 97.94 186 TYR A C 1
ATOM 1521 O O . TYR A 1 186 ? 17.754 -11.370 8.264 1.00 97.94 186 TYR A O 1
ATOM 1529 N N . LEU A 1 187 ? 19.494 -10.010 8.672 1.00 96.75 187 LEU A N 1
ATOM 1530 C CA . LEU A 1 187 ? 18.745 -8.759 8.696 1.00 96.75 187 LEU A CA 1
ATOM 1531 C C . LEU A 1 187 ? 19.278 -7.841 7.588 1.00 96.75 187 LEU A C 1
ATOM 1533 O O . LEU A 1 187 ? 20.480 -7.609 7.487 1.00 96.75 187 LEU A O 1
ATOM 1537 N N . LEU A 1 188 ? 18.379 -7.306 6.764 1.00 94.81 188 LEU A N 1
ATOM 1538 C CA . LEU A 1 188 ? 18.658 -6.202 5.851 1.00 94.81 188 LEU A CA 1
ATOM 1539 C C . LEU A 1 188 ? 17.811 -4.996 6.269 1.00 94.81 188 LEU A C 1
ATOM 1541 O O . LEU A 1 188 ? 16.607 -4.959 6.038 1.00 94.81 188 LEU A O 1
ATOM 1545 N N . SER A 1 189 ? 18.450 -4.017 6.904 1.00 92.56 189 SER A N 1
ATOM 1546 C CA . SER A 1 189 ? 17.824 -2.795 7.417 1.00 92.56 189 SER A CA 1
ATOM 1547 C C . SER A 1 189 ? 18.426 -1.555 6.756 1.00 92.56 189 SER A C 1
ATOM 1549 O O . SER A 1 189 ? 19.644 -1.455 6.598 1.00 92.56 189 SER A O 1
ATOM 1551 N N . SER A 1 190 ? 17.566 -0.642 6.309 1.00 89.00 190 SER A N 1
ATOM 1552 C CA . SER A 1 190 ? 17.944 0.677 5.793 1.00 89.00 190 SER A CA 1
ATOM 1553 C C . SER A 1 190 ? 18.391 1.620 6.910 1.00 89.00 190 SER A C 1
ATOM 1555 O O . SER A 1 190 ? 19.176 2.535 6.670 1.00 89.00 190 SER A O 1
ATOM 1557 N N . VAL A 1 191 ? 17.939 1.355 8.139 1.00 89.62 191 VAL A N 1
ATOM 1558 C CA . VAL A 1 191 ? 18.447 1.969 9.370 1.00 89.62 191 VAL A CA 1
ATOM 1559 C C . VAL A 1 191 ? 19.749 1.283 9.789 1.00 89.62 191 VAL A C 1
ATOM 1561 O O . VAL A 1 191 ? 19.884 0.068 9.618 1.00 89.62 191 VAL A O 1
ATOM 1564 N N . SER A 1 192 ? 20.683 2.044 10.367 1.00 90.19 192 SER A N 1
ATOM 1565 C CA . SER A 1 192 ? 21.979 1.546 10.844 1.00 90.19 192 SER A CA 1
ATOM 1566 C C . SER A 1 192 ? 21.856 0.332 11.775 1.00 90.19 192 SER A C 1
ATOM 1568 O O . SER A 1 192 ? 20.997 0.279 12.663 1.00 90.19 192 SER A O 1
ATOM 1570 N N . VAL A 1 193 ? 22.761 -0.624 11.578 1.00 90.56 193 VAL A N 1
ATOM 1571 C CA . VAL A 1 193 ? 22.957 -1.818 12.408 1.00 90.56 193 VAL A CA 1
ATOM 1572 C C . VAL A 1 193 ? 24.397 -1.773 12.906 1.00 90.56 193 VAL A C 1
ATOM 1574 O O . VAL A 1 193 ? 25.286 -1.587 12.082 1.00 90.56 193 VAL A O 1
ATOM 1577 N N . TYR A 1 194 ? 24.641 -1.900 14.213 1.00 91.19 194 TYR A N 1
ATOM 1578 C CA . TYR A 1 194 ? 25.982 -1.697 14.794 1.00 91.19 194 TYR A CA 1
ATOM 1579 C C . TYR A 1 194 ? 26.596 -0.341 14.380 1.00 91.19 194 TYR A C 1
ATOM 1581 O O . TYR A 1 194 ? 27.710 -0.279 13.853 1.00 91.19 194 TYR A O 1
ATOM 1589 N N . ASP A 1 195 ? 25.810 0.735 14.510 1.00 88.50 195 ASP A N 1
ATOM 1590 C CA . ASP A 1 195 ? 26.163 2.131 14.179 1.00 88.50 195 ASP A CA 1
ATOM 1591 C C . ASP A 1 195 ? 26.625 2.399 12.737 1.00 88.50 195 ASP A C 1
ATOM 1593 O O . ASP A 1 195 ? 27.180 3.455 12.421 1.00 88.50 195 ASP A O 1
ATOM 1597 N N . GLN A 1 196 ? 26.366 1.466 11.819 1.00 91.25 196 GLN A N 1
ATOM 1598 C CA . GLN A 1 196 ? 26.755 1.600 10.419 1.00 91.25 196 GLN A CA 1
ATOM 1599 C C . GLN A 1 196 ? 25.658 1.114 9.458 1.00 91.25 196 GLN A C 1
ATOM 1601 O O . GLN A 1 196 ? 24.894 0.200 9.774 1.00 91.25 196 GLN A O 1
ATOM 1606 N N . PRO A 1 197 ? 25.544 1.713 8.260 1.00 90.25 197 PRO A N 1
ATOM 1607 C CA . PRO A 1 197 ? 24.641 1.213 7.231 1.00 90.25 197 PRO A CA 1
ATOM 1608 C C . PRO A 1 197 ? 25.163 -0.105 6.644 1.00 90.25 197 PRO A C 1
ATOM 1610 O O . PRO A 1 197 ? 26.373 -0.324 6.531 1.00 90.25 197 PRO A O 1
ATOM 1613 N N . ILE A 1 198 ? 24.255 -0.967 6.185 1.00 89.31 198 ILE A N 1
ATOM 1614 C CA . ILE A 1 198 ? 24.632 -2.210 5.501 1.00 89.31 198 ILE A CA 1
ATOM 1615 C C . ILE A 1 198 ? 25.296 -1.877 4.162 1.00 89.31 198 ILE A C 1
ATOM 1617 O O . ILE A 1 198 ? 24.673 -1.332 3.248 1.00 89.31 198 ILE A O 1
ATOM 1621 N N . SER A 1 199 ? 26.576 -2.232 4.028 1.00 88.62 199 SER A N 1
ATOM 1622 C CA . SER A 1 199 ? 27.327 -1.990 2.794 1.00 88.62 199 SER A CA 1
ATOM 1623 C C . SER A 1 199 ? 26.787 -2.810 1.615 1.00 88.62 199 SER A C 1
ATOM 1625 O O . SER A 1 199 ? 26.266 -3.917 1.770 1.00 88.62 199 SER A O 1
ATOM 1627 N N . THR A 1 200 ? 26.972 -2.302 0.393 1.00 85.50 200 THR A N 1
ATOM 1628 C CA . THR A 1 200 ? 26.576 -3.009 -0.838 1.00 85.50 200 THR A CA 1
ATOM 1629 C C . THR A 1 200 ? 27.299 -4.348 -1.008 1.00 85.50 200 THR A C 1
ATOM 1631 O O . THR A 1 200 ? 26.726 -5.283 -1.567 1.00 85.50 200 THR A O 1
ATOM 1634 N N . VAL A 1 201 ? 28.534 -4.453 -0.506 1.00 88.25 201 VAL A N 1
ATOM 1635 C CA . VAL A 1 201 ? 29.320 -5.694 -0.491 1.00 88.25 201 VAL A CA 1
ATOM 1636 C C . VAL A 1 201 ? 28.683 -6.710 0.452 1.00 88.25 201 VAL A C 1
ATOM 1638 O O . VAL A 1 201 ? 28.390 -7.824 0.026 1.00 88.25 201 VAL A O 1
ATOM 1641 N N . LEU A 1 202 ? 28.380 -6.310 1.692 1.00 91.25 202 LEU A N 1
ATOM 1642 C CA . LEU A 1 202 ? 27.737 -7.183 2.676 1.00 91.25 202 LEU A CA 1
ATOM 1643 C C . LEU A 1 202 ? 26.365 -7.667 2.189 1.00 91.25 202 LEU A C 1
ATOM 1645 O O . LEU A 1 202 ? 26.091 -8.863 2.244 1.00 91.25 202 LEU A O 1
ATOM 1649 N N . LYS A 1 203 ? 25.543 -6.769 1.622 1.00 91.88 203 LYS A N 1
ATOM 1650 C CA . LYS A 1 203 ? 24.254 -7.125 1.003 1.00 91.88 203 LYS A CA 1
ATOM 1651 C C . LYS A 1 203 ? 24.416 -8.250 -0.026 1.00 91.88 203 LYS A C 1
ATOM 1653 O O . LYS A 1 203 ? 23.668 -9.223 0.006 1.00 91.88 203 LYS A O 1
ATOM 1658 N N . LYS A 1 204 ? 25.380 -8.126 -0.948 1.00 90.19 204 LYS A N 1
ATOM 1659 C CA . LYS A 1 204 ? 25.629 -9.143 -1.984 1.00 90.19 204 LYS A CA 1
ATOM 1660 C C . LYS A 1 204 ? 26.056 -10.479 -1.378 1.00 90.19 204 LYS A C 1
ATOM 1662 O O . LYS A 1 204 ? 25.564 -11.513 -1.822 1.00 90.19 204 LYS A O 1
ATOM 1667 N N . SER A 1 205 ? 26.921 -10.462 -0.365 1.00 92.75 205 SER A N 1
ATOM 1668 C CA . SER A 1 205 ? 27.377 -11.681 0.311 1.00 92.75 205 SER A CA 1
ATOM 1669 C C . SER A 1 205 ? 26.247 -12.385 1.071 1.00 92.75 205 SER A C 1
ATOM 1671 O O . SER A 1 205 ? 26.103 -13.597 0.939 1.00 92.75 205 SER A O 1
ATOM 1673 N N . ILE A 1 206 ? 25.393 -11.633 1.779 1.00 95.06 206 ILE A N 1
ATOM 1674 C CA . ILE A 1 206 ? 24.193 -12.158 2.455 1.00 95.06 206 ILE A CA 1
ATOM 1675 C C . ILE A 1 206 ? 23.267 -12.852 1.451 1.00 95.06 206 ILE A C 1
ATOM 1677 O O . ILE A 1 206 ? 22.877 -13.997 1.661 1.00 95.06 206 ILE A O 1
ATOM 1681 N N . LEU A 1 207 ? 22.944 -12.187 0.337 1.00 94.19 207 LEU A N 1
ATOM 1682 C CA . LEU A 1 207 ? 22.046 -12.750 -0.675 1.00 94.19 207 LEU A CA 1
ATOM 1683 C C . LEU A 1 207 ? 22.651 -13.975 -1.368 1.00 94.19 207 LEU A C 1
ATOM 1685 O O . LEU A 1 207 ? 21.931 -14.933 -1.635 1.00 94.19 207 LEU A O 1
ATOM 1689 N N . LYS A 1 208 ? 23.966 -13.974 -1.625 1.00 93.62 208 LYS A N 1
ATOM 1690 C CA . LYS A 1 208 ? 24.676 -15.136 -2.178 1.00 93.62 208 LYS A CA 1
ATOM 1691 C C . LYS A 1 208 ? 24.602 -16.340 -1.233 1.00 93.62 208 LYS A C 1
ATOM 1693 O O . LYS A 1 208 ? 24.339 -17.439 -1.703 1.00 93.62 208 LYS A O 1
ATOM 1698 N N . SER A 1 209 ? 24.813 -16.119 0.066 1.00 94.38 209 SER A N 1
ATOM 1699 C CA . SER A 1 209 ? 24.709 -17.159 1.098 1.00 94.38 209 SER A CA 1
ATOM 1700 C C . SER A 1 209 ? 23.275 -17.688 1.223 1.00 94.38 209 SER A C 1
ATOM 1702 O O . SER A 1 209 ? 23.037 -18.886 1.134 1.00 94.38 209 SER A O 1
ATOM 1704 N N . PHE A 1 210 ? 22.281 -16.801 1.334 1.00 96.06 210 PHE A N 1
ATOM 1705 C CA . PHE A 1 210 ? 20.882 -17.198 1.528 1.00 96.06 210 PHE A CA 1
ATOM 1706 C C . PHE A 1 210 ? 20.286 -17.968 0.332 1.00 96.06 210 PHE A C 1
ATOM 1708 O O . PHE A 1 210 ? 19.483 -18.888 0.518 1.00 96.06 210 PHE A O 1
ATOM 1715 N N . ASN A 1 211 ? 20.687 -17.604 -0.890 1.00 94.88 211 ASN A N 1
ATOM 1716 C CA . ASN A 1 211 ? 20.211 -18.201 -2.142 1.00 94.88 211 ASN A CA 1
ATOM 1717 C C . ASN A 1 211 ? 21.097 -19.351 -2.659 1.00 94.88 211 ASN A C 1
ATOM 1719 O O . ASN A 1 211 ? 20.912 -19.780 -3.804 1.00 94.88 211 ASN A O 1
ATOM 1723 N N . SER A 1 212 ? 22.070 -19.825 -1.875 1.00 93.25 212 SER A N 1
ATOM 1724 C CA . SER A 1 212 ? 22.954 -20.912 -2.295 1.00 93.25 212 SER A CA 1
ATOM 1725 C C . SER A 1 212 ? 22.176 -22.216 -2.511 1.00 93.25 212 SER A C 1
ATOM 1727 O O . SER A 1 212 ? 21.251 -22.563 -1.772 1.00 93.25 212 SER A O 1
ATOM 1729 N N . ARG A 1 213 ? 22.550 -22.939 -3.569 1.00 90.88 213 ARG A N 1
ATOM 1730 C CA . ARG A 1 213 ? 22.007 -24.253 -3.925 1.00 90.88 213 ARG A CA 1
ATOM 1731 C C . ARG A 1 213 ? 23.181 -25.184 -4.253 1.00 90.88 213 ARG A C 1
ATOM 1733 O O . ARG A 1 213 ? 24.014 -24.768 -5.058 1.00 90.88 213 ARG A O 1
ATOM 1740 N N . PRO A 1 214 ? 23.228 -26.411 -3.705 1.00 90.12 214 PRO A N 1
ATOM 1741 C CA . PRO A 1 214 ? 22.214 -27.027 -2.838 1.00 90.12 214 PRO A CA 1
ATOM 1742 C C . PRO A 1 214 ? 22.271 -26.588 -1.360 1.00 90.12 214 PRO A C 1
ATOM 1744 O O . PRO A 1 214 ? 21.341 -26.884 -0.616 1.00 90.12 214 PRO A O 1
ATOM 1747 N N . ASP A 1 215 ? 23.307 -25.851 -0.953 1.00 91.06 215 ASP A N 1
ATOM 1748 C CA . ASP A 1 215 ? 23.715 -25.696 0.455 1.00 91.06 215 ASP A CA 1
ATOM 1749 C C . ASP A 1 215 ? 22.677 -25.069 1.409 1.00 91.06 215 ASP A C 1
ATOM 1751 O O . ASP A 1 215 ? 22.731 -25.324 2.609 1.00 91.06 215 ASP A O 1
ATOM 1755 N N . ASN A 1 216 ? 21.742 -24.241 0.920 1.00 94.75 216 ASN A N 1
ATOM 1756 C CA . ASN A 1 216 ? 20.740 -23.576 1.764 1.00 94.75 216 ASN A CA 1
ATOM 1757 C C . ASN A 1 216 ? 19.319 -23.642 1.178 1.00 94.75 216 ASN A C 1
ATOM 1759 O O . ASN A 1 216 ? 18.553 -22.683 1.289 1.00 94.75 216 ASN A O 1
ATOM 1763 N N . ILE A 1 217 ? 18.932 -24.744 0.526 1.00 95.56 217 ILE A N 1
ATOM 1764 C CA . ILE A 1 217 ? 17.567 -24.900 -0.017 1.00 95.56 217 ILE A CA 1
ATOM 1765 C C . ILE A 1 217 ? 16.516 -24.898 1.107 1.00 95.56 217 ILE A C 1
ATOM 1767 O O . ILE A 1 217 ? 15.477 -24.252 0.968 1.00 95.56 217 ILE A O 1
ATOM 1771 N N . HIS A 1 218 ? 16.785 -25.571 2.229 1.00 94.88 218 HIS A N 1
ATOM 1772 C CA . HIS A 1 218 ? 15.834 -25.734 3.336 1.00 94.88 218 HIS A CA 1
ATOM 1773 C C . HIS A 1 218 ? 16.152 -24.847 4.551 1.00 94.88 218 HIS A C 1
ATOM 1775 O O . HIS A 1 218 ? 15.441 -24.884 5.555 1.00 94.88 218 HIS A O 1
ATOM 1781 N N . GLY A 1 219 ? 17.149 -23.964 4.435 1.00 94.12 219 GLY A N 1
ATOM 1782 C CA . GLY A 1 219 ? 17.489 -22.990 5.471 1.00 94.12 219 GLY A CA 1
ATOM 1783 C C . GLY A 1 219 ? 18.470 -23.507 6.522 1.00 94.12 219 GLY A C 1
ATOM 1784 O O . GLY A 1 219 ? 18.533 -22.947 7.617 1.00 94.12 219 GLY A O 1
ATOM 1785 N N . GLU A 1 220 ? 19.220 -24.566 6.212 1.00 94.69 220 GLU A N 1
ATOM 1786 C CA . GLU A 1 220 ? 20.220 -25.159 7.095 1.00 94.69 220 GLU A CA 1
ATOM 1787 C C . GLU A 1 220 ? 21.274 -24.144 7.546 1.00 94.69 220 GLU A C 1
ATOM 1789 O O . GLU A 1 220 ? 21.574 -24.073 8.740 1.00 94.69 220 GLU A O 1
ATOM 1794 N N . LEU A 1 221 ? 21.795 -23.342 6.610 1.00 94.69 221 LEU A N 1
ATOM 1795 C CA . LEU A 1 221 ? 22.787 -22.301 6.881 1.00 94.69 221 LEU A CA 1
ATOM 1796 C C . LEU A 1 221 ? 22.136 -21.015 7.378 1.00 94.69 221 LEU A C 1
ATOM 1798 O O . LEU A 1 221 ? 22.628 -20.421 8.331 1.00 94.69 221 LEU A O 1
ATOM 1802 N N . ALA A 1 222 ? 21.041 -20.581 6.750 1.00 96.25 222 ALA A N 1
ATOM 1803 C CA . ALA A 1 222 ? 20.277 -19.398 7.135 1.00 96.25 222 ALA A CA 1
ATOM 1804 C C . ALA A 1 222 ? 18.796 -19.591 6.798 1.00 96.25 222 ALA A C 1
ATOM 1806 O O . ALA A 1 222 ? 18.408 -19.646 5.628 1.00 96.25 222 ALA A O 1
ATOM 1807 N N . ARG A 1 223 ? 17.967 -19.664 7.843 1.00 96.88 223 ARG A N 1
ATOM 1808 C CA . ARG A 1 223 ? 16.550 -20.023 7.743 1.00 96.88 223 ARG A CA 1
ATOM 1809 C C . ARG A 1 223 ? 15.649 -18.822 7.503 1.00 96.88 223 ARG A C 1
ATOM 1811 O O . ARG A 1 223 ? 14.678 -18.922 6.761 1.00 96.88 223 ARG A O 1
ATOM 1818 N N . ILE A 1 224 ? 15.943 -17.692 8.140 1.00 98.38 224 ILE A N 1
ATOM 1819 C CA . ILE A 1 224 ? 15.080 -16.507 8.095 1.00 98.38 224 ILE A CA 1
ATOM 1820 C C . ILE A 1 224 ? 15.849 -15.327 7.507 1.00 98.38 224 ILE A C 1
ATOM 1822 O O . ILE A 1 224 ? 17.035 -15.147 7.779 1.00 98.38 224 ILE A O 1
ATOM 1826 N N . ILE A 1 225 ? 15.172 -14.499 6.720 1.00 98.00 225 ILE A N 1
ATOM 1827 C CA . ILE A 1 225 ? 15.664 -13.171 6.363 1.00 98.00 225 ILE A CA 1
ATOM 1828 C C . ILE A 1 225 ? 14.618 -12.116 6.717 1.00 98.00 225 ILE A C 1
ATOM 1830 O O . ILE A 1 225 ? 13.445 -12.264 6.380 1.00 98.00 225 ILE A O 1
ATOM 1834 N N . VAL A 1 226 ? 15.039 -11.071 7.428 1.00 97.75 226 VAL A N 1
ATOM 1835 C CA . VAL A 1 226 ? 14.189 -9.950 7.849 1.00 97.75 226 VAL A CA 1
ATOM 1836 C C . VAL A 1 226 ? 14.572 -8.712 7.048 1.00 97.75 226 VAL A C 1
ATOM 1838 O O . VAL A 1 226 ? 15.759 -8.400 6.943 1.00 97.75 226 VAL A O 1
ATOM 1841 N N . MET A 1 227 ? 13.593 -8.003 6.486 1.00 95.19 227 MET A N 1
ATOM 1842 C CA . MET A 1 227 ? 13.827 -6.789 5.698 1.00 95.19 227 MET A CA 1
ATOM 1843 C C . MET A 1 227 ? 12.892 -5.653 6.089 1.00 95.19 227 MET A C 1
ATOM 1845 O O . MET A 1 227 ? 11.747 -5.899 6.473 1.00 95.19 227 MET A O 1
ATOM 1849 N N . ASP A 1 228 ? 13.374 -4.418 5.941 1.00 92.88 228 ASP A N 1
ATOM 1850 C CA . ASP A 1 228 ? 12.530 -3.226 5.998 1.00 92.88 228 ASP A CA 1
ATOM 1851 C C . ASP A 1 228 ? 12.125 -2.704 4.601 1.00 92.88 228 ASP A C 1
ATOM 1853 O O . ASP A 1 228 ? 12.575 -3.209 3.563 1.00 92.88 228 ASP A O 1
ATOM 1857 N N . SER A 1 229 ? 11.296 -1.656 4.550 1.00 87.88 229 SER A N 1
ATOM 1858 C CA . SER A 1 229 ? 10.845 -1.039 3.291 1.00 87.88 229 SER A CA 1
ATOM 1859 C C . SER A 1 229 ? 11.961 -0.437 2.432 1.00 87.88 229 SER A C 1
ATOM 1861 O O . SER A 1 229 ? 11.734 -0.184 1.250 1.00 87.88 229 SER A O 1
ATOM 1863 N N . GLY A 1 230 ? 13.186 -0.257 2.942 1.00 84.69 230 GLY A N 1
ATOM 1864 C CA . GLY A 1 230 ? 14.332 0.123 2.108 1.00 84.69 230 GLY A CA 1
ATOM 1865 C C . GLY A 1 230 ? 14.797 -0.988 1.160 1.00 84.69 230 GLY A C 1
ATOM 1866 O O . GLY A 1 230 ? 15.489 -0.718 0.178 1.00 84.69 230 GLY A O 1
ATOM 1867 N N . PHE A 1 231 ? 14.379 -2.229 1.414 1.00 84.88 231 PHE A N 1
ATOM 1868 C CA . PHE A 1 231 ? 14.724 -3.412 0.627 1.00 84.88 231 PHE A CA 1
ATOM 1869 C C . PHE A 1 231 ? 13.515 -4.067 -0.059 1.00 84.88 231 PHE A C 1
ATOM 1871 O O . PHE A 1 231 ? 13.619 -5.192 -0.550 1.00 84.88 231 PHE A O 1
ATOM 1878 N N . LYS A 1 232 ? 12.388 -3.345 -0.179 1.00 79.62 232 LYS A N 1
ATOM 1879 C CA . LYS A 1 232 ? 11.190 -3.801 -0.915 1.00 79.62 232 LYS A CA 1
ATOM 1880 C C . LYS A 1 232 ? 11.408 -3.988 -2.426 1.00 79.62 232 LYS A C 1
ATOM 1882 O O . LYS A 1 232 ? 10.584 -4.599 -3.103 1.00 79.62 232 LYS A O 1
ATOM 1887 N N . GLU A 1 233 ? 12.530 -3.495 -2.958 1.00 76.94 233 GLU A N 1
ATOM 1888 C CA . GLU A 1 233 ? 12.921 -3.557 -4.370 1.00 76.94 233 GLU A CA 1
ATOM 1889 C C . GLU A 1 233 ? 14.382 -4.024 -4.547 1.00 76.94 233 GLU A C 1
ATOM 1891 O O . GLU A 1 233 ? 15.231 -3.864 -3.668 1.00 76.94 233 GLU A O 1
ATOM 1896 N N . GLY A 1 234 ? 14.707 -4.577 -5.725 1.00 73.50 234 GLY A N 1
ATOM 1897 C CA . GLY A 1 234 ? 16.091 -4.908 -6.106 1.00 73.50 234 GLY A CA 1
ATOM 1898 C C . GLY A 1 234 ? 16.729 -6.052 -5.305 1.00 73.50 234 GLY A C 1
ATOM 1899 O O . GLY A 1 234 ? 17.938 -6.023 -5.047 1.00 73.50 234 GLY A O 1
ATOM 1900 N N . ILE A 1 235 ? 15.911 -7.016 -4.868 1.00 84.69 235 ILE A N 1
ATOM 1901 C CA . ILE A 1 235 ? 16.319 -8.266 -4.215 1.00 84.69 235 ILE A CA 1
ATOM 1902 C C . ILE A 1 235 ? 15.495 -9.426 -4.781 1.00 84.69 235 ILE A C 1
ATOM 1904 O O . ILE A 1 235 ? 14.312 -9.246 -5.080 1.00 84.69 235 ILE A O 1
ATOM 1908 N N . ASP A 1 236 ? 16.127 -10.596 -4.878 1.00 87.75 236 ASP A N 1
ATOM 1909 C CA . ASP A 1 236 ? 15.508 -11.874 -5.224 1.00 87.75 236 ASP A CA 1
ATOM 1910 C C . ASP A 1 236 ? 15.795 -12.886 -4.111 1.00 87.75 236 ASP A C 1
ATOM 1912 O O . ASP A 1 236 ? 16.946 -13.022 -3.688 1.00 87.75 236 ASP A O 1
ATOM 1916 N N . LEU A 1 237 ? 14.761 -13.581 -3.634 1.00 92.50 237 LEU A N 1
ATOM 1917 C CA . LEU A 1 237 ? 14.855 -14.619 -2.608 1.00 92.50 237 LEU A CA 1
ATOM 1918 C C . LEU A 1 237 ? 14.413 -15.959 -3.193 1.00 92.50 237 LEU A C 1
ATOM 1920 O O . LEU A 1 237 ? 13.319 -16.072 -3.745 1.00 92.50 237 LEU A O 1
ATOM 1924 N N . PHE A 1 238 ? 15.263 -16.974 -3.070 1.00 94.25 238 PHE A N 1
ATOM 1925 C CA . PHE A 1 238 ? 15.021 -18.301 -3.634 1.00 94.25 238 PHE A CA 1
ATOM 1926 C C . PHE A 1 238 ? 14.631 -19.316 -2.564 1.00 94.25 238 PHE A C 1
ATOM 1928 O O . PHE A 1 238 ? 15.086 -19.241 -1.425 1.00 94.25 238 PHE A O 1
ATOM 1935 N N . ASP A 1 239 ? 13.800 -20.283 -2.955 1.00 94.88 239 ASP A N 1
ATOM 1936 C CA . ASP A 1 239 ? 13.347 -21.420 -2.138 1.00 94.88 239 ASP A CA 1
ATOM 1937 C C . ASP A 1 239 ? 12.730 -21.021 -0.786 1.00 94.88 239 ASP A C 1
ATOM 1939 O O . ASP A 1 239 ? 12.811 -21.755 0.199 1.00 94.88 239 ASP A O 1
ATOM 1943 N N . ILE A 1 240 ? 12.105 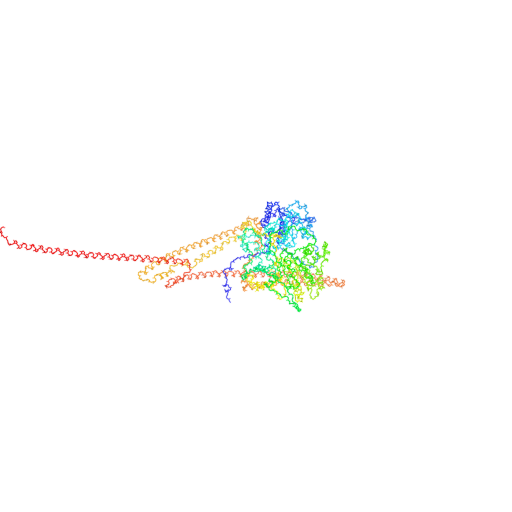-19.842 -0.725 1.00 95.31 240 ILE A N 1
ATOM 1944 C CA . ILE A 1 240 ? 11.276 -19.451 0.416 1.00 95.31 240 ILE A CA 1
ATOM 1945 C C . ILE A 1 240 ? 9.910 -20.139 0.331 1.00 95.31 240 ILE A C 1
ATOM 1947 O O . ILE A 1 240 ? 9.317 -20.207 -0.748 1.00 95.31 240 ILE A O 1
ATOM 1951 N N . LYS A 1 241 ? 9.414 -20.630 1.470 1.00 95.62 241 LYS A N 1
ATOM 1952 C CA . LYS A 1 241 ? 8.084 -21.257 1.591 1.00 95.62 241 LYS A CA 1
ATOM 1953 C C . LYS A 1 241 ? 7.083 -20.353 2.308 1.00 95.62 241 LYS A C 1
ATOM 1955 O O . LYS A 1 241 ? 5.890 -20.395 2.004 1.00 95.62 241 LYS A O 1
ATOM 1960 N N . TYR A 1 242 ? 7.580 -19.520 3.223 1.00 97.81 242 TYR A N 1
ATOM 1961 C CA . TYR A 1 242 ? 6.769 -18.650 4.068 1.00 97.81 242 TYR A CA 1
ATOM 1962 C C . TYR A 1 242 ? 7.189 -17.190 3.943 1.00 97.81 242 TYR A C 1
ATOM 1964 O O . TYR A 1 242 ? 8.374 -16.863 4.031 1.00 97.81 242 TYR A O 1
ATOM 1972 N N . VAL A 1 243 ? 6.205 -16.313 3.785 1.00 97.69 243 VAL A N 1
ATOM 1973 C CA . VAL A 1 243 ? 6.361 -14.860 3.844 1.00 97.69 243 VAL A CA 1
ATOM 1974 C C . VAL A 1 243 ? 5.514 -14.336 4.995 1.00 97.69 243 VAL A C 1
ATOM 1976 O O . VAL A 1 243 ? 4.347 -14.689 5.120 1.00 97.69 243 VAL A O 1
ATOM 1979 N N . HIS A 1 244 ? 6.089 -13.479 5.825 1.00 97.81 244 HIS A N 1
ATOM 1980 C CA . HIS A 1 244 ? 5.418 -12.822 6.936 1.00 97.81 244 HIS A CA 1
ATOM 1981 C C . HIS A 1 244 ? 5.473 -11.312 6.709 1.00 97.81 244 HIS A C 1
ATOM 1983 O O . HIS A 1 244 ? 6.553 -10.728 6.690 1.00 97.81 244 HIS A O 1
ATOM 1989 N N . ILE A 1 245 ? 4.319 -10.680 6.534 1.00 96.56 245 ILE A N 1
ATOM 1990 C CA . ILE A 1 245 ? 4.178 -9.230 6.396 1.00 96.56 245 ILE A CA 1
ATOM 1991 C C . ILE A 1 245 ? 3.681 -8.702 7.741 1.00 96.56 245 ILE A C 1
ATOM 1993 O O . ILE A 1 245 ? 2.526 -8.919 8.106 1.00 96.56 245 ILE A O 1
ATOM 1997 N N . PHE A 1 246 ? 4.571 -8.070 8.507 1.00 95.75 246 PHE A N 1
ATOM 1998 C CA . PHE A 1 246 ? 4.340 -7.752 9.921 1.00 95.75 246 PHE A CA 1
ATOM 1999 C C . PHE A 1 246 ? 3.311 -6.633 10.156 1.00 95.75 246 PHE A C 1
ATOM 2001 O O . PHE A 1 246 ? 2.677 -6.570 11.214 1.00 95.75 246 PHE A O 1
ATOM 2008 N N . GLU A 1 247 ? 3.091 -5.788 9.151 1.00 90.62 247 GLU A N 1
ATOM 2009 C CA . GLU A 1 247 ? 2.000 -4.823 9.109 1.00 90.62 247 GLU A CA 1
ATOM 2010 C C . GLU A 1 247 ? 1.416 -4.752 7.692 1.00 90.62 247 GLU A C 1
ATOM 2012 O O . GLU A 1 247 ? 2.191 -4.763 6.731 1.00 90.62 247 GLU A O 1
ATOM 2017 N N . PRO A 1 248 ? 0.081 -4.652 7.522 1.00 89.00 248 PRO A N 1
ATOM 2018 C CA . PRO A 1 248 ? -0.523 -4.600 6.194 1.00 89.00 248 PRO A CA 1
ATOM 2019 C C . PRO A 1 248 ? -0.009 -3.388 5.420 1.00 89.00 248 PRO A C 1
ATOM 2021 O O . PRO A 1 248 ? 0.103 -2.294 5.984 1.00 89.00 248 PRO A O 1
ATOM 2024 N N . SER A 1 249 ? 0.308 -3.551 4.138 1.00 84.44 249 SER A N 1
ATOM 2025 C CA . SER A 1 249 ? 0.676 -2.416 3.290 1.00 84.44 249 SER A CA 1
ATOM 2026 C C . SER A 1 249 ? -0.519 -1.481 3.115 1.00 84.44 249 SER A C 1
ATOM 2028 O O . SER A 1 249 ? -1.660 -1.920 3.005 1.00 84.44 249 SER A O 1
ATOM 2030 N N . THR A 1 250 ? -0.252 -0.180 3.083 1.00 76.25 250 THR A N 1
ATOM 2031 C CA . THR A 1 250 ? -1.276 0.847 2.839 1.00 76.25 250 THR A CA 1
ATOM 2032 C C . THR A 1 250 ? -1.689 0.880 1.370 1.00 76.25 250 THR A C 1
ATOM 2034 O O . THR A 1 250 ? -2.823 1.215 1.044 1.00 76.25 250 THR A O 1
ATOM 2037 N N . VAL A 1 251 ? -0.762 0.483 0.494 1.00 75.25 251 VAL A N 1
ATOM 2038 C CA . VAL A 1 251 ? -0.922 0.405 -0.952 1.00 75.25 251 VAL A CA 1
ATOM 2039 C C . VAL A 1 251 ? -0.790 -1.060 -1.399 1.00 75.25 251 VAL A C 1
ATOM 2041 O O . VAL A 1 251 ? 0.237 -1.691 -1.122 1.00 75.25 251 VAL A O 1
ATOM 2044 N N . PRO A 1 252 ? -1.754 -1.615 -2.161 1.00 75.50 252 PRO A N 1
ATOM 2045 C CA . PRO A 1 252 ? -1.669 -2.982 -2.689 1.00 75.50 252 PRO A CA 1
ATOM 2046 C C . PRO A 1 252 ? -0.425 -3.247 -3.555 1.00 75.50 252 PRO A C 1
ATOM 2048 O O . PRO A 1 252 ? 0.115 -4.354 -3.556 1.00 75.50 252 PRO A O 1
ATOM 2051 N N . ALA A 1 253 ? 0.054 -2.232 -4.281 1.00 73.88 253 ALA A N 1
ATOM 2052 C CA . ALA A 1 253 ? 1.278 -2.294 -5.077 1.00 73.88 253 ALA A CA 1
ATOM 2053 C C . ALA A 1 253 ? 2.520 -2.614 -4.228 1.00 73.88 253 ALA A C 1
ATOM 2055 O O . ALA A 1 253 ? 3.312 -3.468 -4.625 1.00 73.88 253 ALA A O 1
ATOM 2056 N N . ASP A 1 254 ? 2.669 -2.003 -3.048 1.00 80.19 254 ASP A N 1
ATOM 2057 C CA . ASP A 1 254 ? 3.797 -2.289 -2.153 1.00 80.19 254 ASP A CA 1
ATOM 2058 C C . ASP A 1 254 ? 3.756 -3.749 -1.677 1.00 80.19 254 ASP A C 1
ATOM 2060 O O . ASP A 1 254 ? 4.772 -4.446 -1.715 1.00 80.19 254 ASP A O 1
ATOM 2064 N N . GLN A 1 255 ? 2.571 -4.264 -1.330 1.00 85.88 255 GLN A N 1
ATOM 2065 C CA . GLN A 1 255 ? 2.404 -5.671 -0.955 1.00 85.88 255 GLN A CA 1
ATOM 2066 C C . GLN A 1 255 ? 2.787 -6.616 -2.104 1.00 85.88 255 GLN A C 1
ATOM 2068 O O . GLN A 1 255 ? 3.521 -7.584 -1.882 1.00 85.88 255 GLN A O 1
ATOM 2073 N N . LYS A 1 256 ? 2.348 -6.325 -3.340 1.00 83.19 256 LYS A N 1
ATOM 2074 C CA . LYS A 1 256 ? 2.746 -7.089 -4.537 1.00 83.19 256 LYS A CA 1
ATOM 2075 C C . LYS A 1 256 ? 4.267 -7.072 -4.724 1.00 83.19 256 LYS A C 1
ATOM 2077 O O . LYS A 1 256 ? 4.860 -8.112 -4.997 1.00 83.19 256 LYS A O 1
ATOM 2082 N N . GLN A 1 257 ? 4.925 -5.928 -4.526 1.00 83.44 257 GLN A N 1
ATOM 2083 C CA . GLN A 1 257 ? 6.383 -5.821 -4.648 1.00 83.44 257 GLN A CA 1
ATOM 2084 C C . GLN A 1 257 ? 7.140 -6.616 -3.576 1.00 83.44 257 GLN A C 1
ATOM 2086 O O . GLN A 1 257 ? 8.192 -7.185 -3.882 1.00 83.44 257 GLN A O 1
ATOM 2091 N N . VAL A 1 258 ? 6.615 -6.680 -2.348 1.00 88.62 258 VAL A N 1
ATOM 2092 C CA . VAL A 1 258 ? 7.179 -7.475 -1.245 1.00 88.62 258 VAL A CA 1
ATOM 2093 C C . VAL A 1 258 ? 7.037 -8.968 -1.531 1.00 88.62 258 VAL A C 1
ATOM 2095 O O . VAL A 1 258 ? 8.033 -9.690 -1.522 1.00 88.62 258 VAL A O 1
ATOM 2098 N N . ILE A 1 259 ? 5.833 -9.441 -1.866 1.00 88.88 259 ILE A N 1
ATOM 2099 C CA . ILE A 1 259 ? 5.600 -10.851 -2.230 1.00 88.88 259 ILE A CA 1
ATOM 2100 C C . ILE A 1 259 ? 6.426 -11.225 -3.475 1.00 88.88 259 ILE A C 1
ATOM 2102 O O . ILE A 1 259 ? 7.033 -12.298 -3.530 1.00 88.88 259 ILE A O 1
ATOM 2106 N N . GLY A 1 260 ? 6.557 -10.286 -4.416 1.00 84.75 260 GLY A N 1
ATOM 2107 C CA . GLY A 1 260 ? 7.369 -10.384 -5.628 1.00 84.75 260 GLY A CA 1
ATOM 2108 C C . GLY A 1 260 ? 8.861 -10.649 -5.400 1.00 84.75 260 GLY A C 1
ATOM 2109 O O . GLY A 1 260 ? 9.544 -11.090 -6.327 1.00 84.75 260 GLY A O 1
ATOM 2110 N N . ARG A 1 261 ? 9.387 -10.430 -4.183 1.00 86.94 261 ARG A N 1
ATOM 2111 C CA . ARG A 1 261 ? 10.755 -10.838 -3.808 1.00 86.94 261 ARG A CA 1
ATOM 2112 C C . ARG A 1 261 ? 10.906 -12.356 -3.765 1.00 86.94 261 ARG A C 1
ATOM 2114 O O . ARG A 1 261 ? 11.983 -12.863 -4.070 1.00 86.94 261 ARG A O 1
ATOM 2121 N N . GLY A 1 262 ? 9.827 -13.050 -3.406 1.00 86.75 262 GLY A N 1
ATOM 2122 C CA . GLY A 1 262 ? 9.727 -14.501 -3.380 1.00 86.75 262 GLY A CA 1
ATOM 2123 C C . GLY A 1 262 ? 9.286 -15.101 -4.705 1.00 86.75 262 GLY A C 1
ATOM 2124 O O . GLY A 1 262 ? 9.835 -16.107 -5.124 1.00 86.75 262 GLY A O 1
ATOM 2125 N N . THR A 1 263 ? 8.332 -14.505 -5.415 1.00 86.06 263 THR A N 1
ATOM 2126 C CA . THR A 1 263 ? 7.731 -15.114 -6.618 1.00 86.06 263 THR A CA 1
ATOM 2127 C C . THR A 1 263 ? 8.521 -14.798 -7.893 1.00 86.06 263 THR A C 1
ATOM 2129 O O . THR A 1 263 ? 8.003 -14.209 -8.843 1.00 86.06 263 THR A O 1
ATOM 2132 N N . ARG A 1 264 ? 9.809 -15.153 -7.927 1.00 83.12 264 ARG A N 1
ATOM 2133 C CA . ARG A 1 264 ? 10.651 -15.010 -9.127 1.00 83.12 264 ARG A CA 1
ATOM 2134 C C . ARG A 1 264 ? 10.545 -16.237 -10.028 1.00 83.12 264 ARG A C 1
ATOM 2136 O O . ARG A 1 264 ? 10.268 -17.337 -9.560 1.00 83.12 264 ARG A O 1
ATOM 2143 N N . THR A 1 265 ? 10.803 -16.051 -11.321 1.00 80.62 265 THR A N 1
ATOM 2144 C CA . THR A 1 265 ? 10.769 -17.127 -12.320 1.00 80.62 265 THR A CA 1
ATOM 2145 C C . THR A 1 265 ? 11.705 -18.263 -11.905 1.00 80.62 265 THR A C 1
ATOM 2147 O O . THR A 1 265 ? 12.906 -18.051 -11.742 1.00 80.62 265 THR A O 1
ATOM 2150 N N . CYS A 1 266 ? 11.155 -19.461 -11.706 1.00 83.75 266 CYS A N 1
ATOM 2151 C CA . CYS A 1 266 ? 11.837 -20.649 -11.188 1.00 83.75 266 CYS A CA 1
ATOM 2152 C C . CYS A 1 266 ? 12.568 -20.432 -9.845 1.00 83.75 266 CYS A C 1
ATOM 2154 O O . CYS A 1 266 ? 13.512 -21.156 -9.505 1.00 83.75 266 CYS A O 1
ATOM 2156 N N . GLY A 1 267 ? 12.135 -19.441 -9.058 1.00 87.44 267 GLY A N 1
ATOM 2157 C CA . GLY A 1 267 ? 12.725 -19.068 -7.773 1.00 87.44 267 GLY A CA 1
ATOM 2158 C C . GLY A 1 267 ? 12.586 -20.150 -6.704 1.00 87.44 267 GLY A C 1
ATOM 2159 O O . GLY A 1 267 ? 13.443 -20.238 -5.834 1.00 87.44 267 GLY A O 1
ATOM 2160 N N . GLN A 1 268 ? 11.575 -21.016 -6.808 1.00 91.06 268 GLN A N 1
ATOM 2161 C CA . GLN A 1 268 ? 11.252 -22.083 -5.851 1.00 91.06 268 GLN A CA 1
ATOM 2162 C C . GLN A 1 268 ? 11.643 -23.475 -6.347 1.00 91.06 268 GLN A C 1
ATOM 2164 O O . GLN A 1 268 ? 11.238 -24.465 -5.753 1.00 91.06 268 GLN A O 1
ATOM 2169 N N . ARG A 1 269 ? 12.434 -23.581 -7.423 1.00 90.12 269 ARG A N 1
ATOM 2170 C CA . ARG A 1 269 ? 12.760 -24.878 -8.040 1.00 90.12 269 ARG A CA 1
ATOM 2171 C C . ARG A 1 269 ? 13.469 -25.877 -7.114 1.00 90.12 269 ARG A C 1
ATOM 2173 O O . ARG A 1 269 ? 13.512 -27.050 -7.450 1.00 90.12 269 ARG A O 1
ATOM 2180 N N . GLY A 1 270 ? 14.072 -25.425 -6.009 1.00 88.56 270 GLY A N 1
ATOM 2181 C CA . GLY A 1 270 ? 14.653 -26.313 -4.999 1.00 88.56 270 GLY A CA 1
ATOM 2182 C C . GLY A 1 270 ? 13.606 -26.952 -4.078 1.00 88.56 270 GLY A C 1
ATOM 2183 O O . GLY A 1 270 ? 13.931 -27.868 -3.330 1.00 88.56 270 GLY A O 1
ATOM 2184 N N . LEU A 1 271 ? 12.357 -26.481 -4.114 1.00 91.56 271 LEU A N 1
ATOM 2185 C CA . LEU A 1 271 ? 11.225 -27.038 -3.378 1.00 91.56 271 LEU A CA 1
ATOM 2186 C C . LEU A 1 271 ? 10.419 -28.005 -4.256 1.00 91.56 271 LEU A C 1
ATOM 2188 O O . LEU A 1 271 ? 10.402 -27.900 -5.484 1.00 91.56 271 LEU A O 1
ATOM 2192 N N . ASP A 1 272 ? 9.690 -28.910 -3.606 1.00 88.62 272 ASP A N 1
ATOM 2193 C CA . ASP A 1 272 ? 8.859 -29.907 -4.283 1.00 88.62 272 ASP A CA 1
ATOM 2194 C C . ASP A 1 272 ? 7.713 -29.228 -5.059 1.00 88.62 272 ASP A C 1
ATOM 2196 O O . ASP A 1 272 ? 6.970 -28.409 -4.510 1.00 88.62 272 ASP A O 1
ATOM 2200 N N . PHE A 1 273 ? 7.563 -29.566 -6.343 1.00 88.44 273 PHE A N 1
ATOM 2201 C CA . PHE A 1 273 ? 6.493 -29.041 -7.196 1.00 88.44 273 PHE A CA 1
ATOM 2202 C C . PHE A 1 273 ? 5.195 -29.831 -6.979 1.00 88.44 273 PHE A C 1
ATOM 2204 O O . PHE A 1 273 ? 5.149 -31.037 -7.220 1.00 88.44 273 PHE A O 1
ATOM 2211 N N . HIS A 1 274 ? 4.121 -29.163 -6.552 1.00 84.81 274 HIS A N 1
ATOM 2212 C CA . HIS A 1 274 ? 2.818 -29.795 -6.360 1.00 84.81 274 HIS A CA 1
ATOM 2213 C C . HIS A 1 274 ? 2.078 -29.957 -7.704 1.00 84.81 274 HIS A C 1
ATOM 2215 O O . HIS A 1 274 ? 1.828 -28.949 -8.370 1.00 84.81 274 HIS A O 1
ATOM 2221 N N . PRO A 1 275 ? 1.609 -31.164 -8.079 1.00 80.12 275 PRO A N 1
ATOM 2222 C CA . PRO A 1 275 ? 0.967 -31.412 -9.377 1.00 80.12 275 PRO A CA 1
ATOM 2223 C C . PRO A 1 275 ? -0.244 -30.521 -9.693 1.00 80.12 275 PRO A C 1
ATOM 2225 O O . PRO A 1 275 ? -0.501 -30.226 -10.853 1.00 80.12 275 PRO A O 1
ATOM 2228 N N . GLN A 1 276 ? -0.982 -30.080 -8.668 1.00 78.75 276 GLN A N 1
ATOM 2229 C CA . GLN A 1 276 ? -2.168 -29.222 -8.825 1.00 78.75 276 GLN A CA 1
ATOM 2230 C C . GLN A 1 276 ? -1.957 -27.762 -8.399 1.00 78.75 276 GLN A C 1
ATOM 2232 O O . GLN A 1 276 ? -2.739 -26.906 -8.784 1.00 78.75 276 GLN A O 1
ATOM 2237 N N . GLN A 1 277 ? -0.941 -27.471 -7.579 1.00 77.94 277 GLN A N 1
ATOM 2238 C CA . GLN A 1 277 ? -0.782 -26.158 -6.922 1.00 77.94 277 GLN A CA 1
ATOM 2239 C C . GLN A 1 277 ? 0.540 -25.465 -7.287 1.00 77.94 277 GLN A C 1
ATOM 2241 O O . GLN A 1 277 ? 0.750 -24.312 -6.920 1.00 77.94 277 GLN A O 1
ATOM 2246 N N . GLY A 1 278 ? 1.434 -26.148 -8.008 1.00 87.00 278 GLY A N 1
ATOM 2247 C CA . GLY A 1 278 ? 2.775 -25.659 -8.307 1.00 87.00 278 GLY A CA 1
ATOM 2248 C C . GLY A 1 278 ? 3.597 -25.531 -7.032 1.00 87.00 278 GLY A C 1
ATOM 2249 O O . GLY A 1 278 ? 3.563 -26.419 -6.180 1.00 87.00 278 GLY A O 1
ATOM 2250 N N . TRP A 1 279 ? 4.315 -24.424 -6.868 1.00 90.25 279 TRP A N 1
ATOM 2251 C CA . TRP A 1 279 ? 4.965 -24.100 -5.596 1.00 90.25 279 TRP A CA 1
ATOM 2252 C C . TRP A 1 279 ? 4.074 -23.174 -4.761 1.00 90.25 279 TRP A C 1
ATOM 2254 O O . TRP A 1 279 ? 4.029 -21.981 -5.053 1.00 90.25 279 TRP A O 1
ATOM 2264 N N . PRO A 1 280 ? 3.374 -23.656 -3.722 1.00 91.50 280 PRO A N 1
ATOM 2265 C CA . PRO A 1 280 ? 2.624 -22.769 -2.841 1.00 91.50 280 PRO A CA 1
ATOM 2266 C C . PRO A 1 280 ? 3.583 -21.886 -2.028 1.00 91.50 280 PRO A C 1
ATOM 2268 O O . PRO A 1 280 ? 4.516 -22.380 -1.393 1.00 91.50 280 PRO A O 1
ATOM 2271 N N . LEU A 1 281 ? 3.333 -20.577 -2.028 1.00 92.94 281 LEU A N 1
ATOM 2272 C CA . LEU A 1 281 ? 4.011 -19.596 -1.184 1.00 92.94 281 LEU A CA 1
ATOM 2273 C C . LEU A 1 281 ? 3.016 -19.092 -0.141 1.00 92.94 281 LEU A C 1
ATOM 2275 O O . LEU A 1 281 ? 2.093 -18.355 -0.464 1.00 92.94 281 LEU A O 1
ATOM 2279 N N . HIS A 1 282 ? 3.175 -19.478 1.117 1.00 95.81 282 HIS A N 1
ATOM 2280 C CA . HIS A 1 282 ? 2.234 -19.076 2.160 1.00 95.81 282 HIS A CA 1
ATOM 2281 C C . HIS A 1 282 ? 2.595 -17.682 2.683 1.00 95.81 282 HIS A C 1
ATOM 2283 O O . HIS A 1 282 ? 3.695 -17.479 3.197 1.00 95.81 282 HIS A O 1
ATOM 2289 N N . VAL A 1 283 ? 1.679 -16.725 2.538 1.00 96.31 283 VAL A N 1
ATOM 2290 C CA . VAL A 1 283 ? 1.869 -15.326 2.930 1.00 96.31 283 VAL A CA 1
ATOM 2291 C C . VAL A 1 283 ? 0.958 -15.016 4.111 1.00 96.31 283 VAL A C 1
ATOM 2293 O O . VAL A 1 283 ? -0.258 -15.073 3.983 1.00 96.31 283 VAL A O 1
ATOM 2296 N N . PHE A 1 284 ? 1.538 -14.651 5.248 1.00 97.50 284 PHE A N 1
ATOM 2297 C CA . PHE A 1 284 ? 0.808 -14.279 6.457 1.00 97.50 284 PHE A CA 1
ATOM 2298 C C . PHE A 1 284 ? 0.892 -12.773 6.674 1.00 97.50 284 PHE A C 1
ATOM 2300 O O . PHE A 1 284 ? 1.993 -12.234 6.810 1.00 97.50 284 PHE A O 1
ATOM 2307 N N . VAL A 1 285 ? -0.253 -12.096 6.709 1.00 96.25 285 VAL A N 1
ATOM 2308 C CA . VAL A 1 285 ? -0.339 -10.647 6.936 1.00 96.25 285 VAL A CA 1
ATOM 2309 C C . VAL A 1 285 ? -0.873 -10.403 8.341 1.00 96.25 285 VAL A C 1
ATOM 2311 O O . VAL A 1 285 ? -1.998 -10.790 8.636 1.00 96.25 285 VAL A O 1
ATOM 2314 N N . TYR A 1 286 ? -0.073 -9.783 9.208 1.00 95.94 286 TYR A N 1
ATOM 2315 C CA . TYR A 1 286 ? -0.417 -9.581 10.617 1.00 95.94 286 TYR A CA 1
ATOM 2316 C C . TYR A 1 286 ? -1.034 -8.203 10.831 1.00 95.94 286 TYR A C 1
ATOM 2318 O O . TYR A 1 286 ? -0.385 -7.189 10.573 1.00 95.94 286 TYR A O 1
ATOM 2326 N N . ASP A 1 287 ? -2.253 -8.159 11.361 1.00 94.25 287 ASP A N 1
ATOM 2327 C CA . ASP A 1 287 ? -2.942 -6.918 11.709 1.00 94.25 287 ASP A CA 1
ATOM 2328 C C . ASP A 1 287 ? -3.479 -6.971 13.140 1.00 94.25 287 ASP A C 1
ATOM 2330 O O . ASP A 1 287 ? -3.766 -8.043 13.675 1.00 94.25 287 ASP A O 1
ATOM 2334 N N . LEU A 1 288 ? -3.592 -5.804 13.769 1.00 93.56 288 LEU A N 1
ATOM 2335 C CA . LEU A 1 288 ? -4.207 -5.699 15.085 1.00 93.56 288 LEU A CA 1
ATOM 2336 C C . LEU A 1 288 ? -5.714 -5.581 14.929 1.00 93.56 288 LEU A C 1
ATOM 2338 O O . LEU A 1 288 ? -6.203 -4.679 14.252 1.00 93.56 288 LEU A O 1
ATOM 2342 N N . GLU A 1 289 ? -6.428 -6.459 15.607 1.00 93.38 289 GLU A N 1
ATOM 2343 C CA . GLU A 1 289 ? -7.869 -6.426 15.758 1.00 93.38 289 GLU A CA 1
ATOM 2344 C C . GLU A 1 289 ? -8.244 -5.604 16.990 1.00 93.38 289 GLU A C 1
ATOM 2346 O O . GLU A 1 289 ? -7.664 -5.741 18.072 1.00 93.38 289 GLU A O 1
ATOM 2351 N N . ILE A 1 290 ? -9.216 -4.720 16.803 1.00 90.62 290 ILE A N 1
ATOM 2352 C CA . ILE A 1 290 ? -9.808 -3.896 17.846 1.00 90.62 290 ILE A CA 1
ATOM 2353 C C . ILE A 1 290 ? -11.117 -4.586 18.250 1.00 90.62 290 ILE A C 1
ATOM 2355 O O . ILE A 1 290 ? -12.048 -4.617 17.440 1.00 90.62 290 ILE A O 1
ATOM 2359 N N . PRO A 1 291 ? -11.205 -5.130 19.481 1.00 88.19 291 PRO A N 1
ATOM 2360 C CA . PRO A 1 291 ? -12.414 -5.775 19.982 1.00 88.19 291 PRO A CA 1
ATOM 2361 C C . PRO A 1 291 ? -13.651 -4.882 19.852 1.00 88.19 291 PRO A C 1
ATOM 2363 O O . PRO A 1 291 ? -13.558 -3.662 20.015 1.00 88.19 291 PRO A O 1
ATOM 2366 N N . ASP A 1 292 ? -14.817 -5.495 19.623 1.00 83.31 292 ASP A N 1
ATOM 2367 C CA . ASP A 1 292 ? -16.098 -4.799 19.426 1.00 83.31 292 ASP A CA 1
ATOM 2368 C C . ASP A 1 292 ? -16.396 -3.773 20.526 1.00 83.31 292 ASP A C 1
ATOM 2370 O O . ASP A 1 292 ? -16.772 -2.636 20.236 1.00 83.31 292 ASP A O 1
ATOM 2374 N N . GLU A 1 293 ? -16.121 -4.146 21.777 1.00 79.38 293 GLU A N 1
ATOM 2375 C CA . GLU A 1 293 ? -16.283 -3.315 22.975 1.00 79.38 293 GLU A CA 1
ATOM 2376 C C . GLU A 1 293 ? -15.463 -2.010 22.941 1.00 79.38 293 GLU A C 1
ATOM 2378 O O . GLU A 1 293 ? -15.819 -1.028 23.593 1.00 79.38 293 GLU A O 1
ATOM 2383 N N . LEU A 1 294 ? -14.366 -1.971 22.176 1.00 82.31 294 LEU A N 1
ATOM 2384 C CA . LEU A 1 294 ? -13.430 -0.846 22.110 1.00 82.31 294 LEU A CA 1
ATOM 2385 C C . LEU A 1 294 ? -13.577 -0.002 20.837 1.00 82.31 294 LEU A C 1
ATOM 2387 O O . LEU A 1 294 ? -12.952 1.057 20.741 1.00 82.31 294 LEU A O 1
ATOM 2391 N N . LYS A 1 295 ? -14.415 -0.408 19.876 1.00 82.69 295 LYS A N 1
ATOM 2392 C CA . LYS A 1 295 ? -14.560 0.267 18.571 1.00 82.69 295 LYS A CA 1
ATOM 2393 C C . LYS A 1 295 ? -14.858 1.759 18.688 1.00 82.69 295 LYS A C 1
ATOM 2395 O O . LYS A 1 295 ? -14.258 2.562 17.974 1.00 82.69 295 LYS A O 1
ATOM 2400 N N . ASN A 1 296 ? -15.725 2.153 19.619 1.00 77.75 296 ASN A N 1
ATOM 2401 C CA . ASN A 1 296 ? -16.088 3.560 19.838 1.00 77.75 296 ASN A CA 1
ATOM 2402 C C . ASN A 1 296 ? -14.882 4.417 20.260 1.00 77.75 296 ASN A C 1
ATOM 2404 O O . ASN A 1 296 ? -14.737 5.555 19.811 1.00 77.75 296 ASN A O 1
ATOM 2408 N N . SER A 1 297 ? -13.958 3.847 21.039 1.00 78.88 297 SER A N 1
ATOM 2409 C CA . SER A 1 297 ? -12.702 4.502 21.422 1.00 78.88 297 SER A CA 1
ATOM 2410 C C . SER A 1 297 ? -11.730 4.679 20.241 1.00 78.88 297 SER A C 1
ATOM 2412 O O . SER A 1 297 ? -10.825 5.508 20.330 1.00 78.88 297 SER A O 1
ATOM 2414 N N . PHE A 1 298 ? -11.935 3.963 19.129 1.00 83.56 298 PHE A N 1
ATOM 2415 C CA . PHE A 1 298 ? -11.073 3.935 17.943 1.00 83.56 298 PHE A CA 1
ATOM 2416 C C . PHE A 1 298 ? -11.839 4.242 16.638 1.00 83.56 298 PHE A C 1
ATOM 2418 O O . PHE A 1 298 ? -11.694 3.541 15.639 1.00 83.56 298 PHE A O 1
ATOM 2425 N N . MET A 1 299 ? -12.673 5.289 16.612 1.00 77.69 299 MET A N 1
ATOM 2426 C CA . MET A 1 299 ? -13.382 5.746 15.393 1.00 77.69 299 MET A CA 1
ATOM 2427 C C . MET A 1 299 ? -14.258 4.673 14.704 1.00 77.69 299 MET A C 1
ATOM 2429 O O . MET A 1 299 ? -14.402 4.658 13.475 1.00 77.69 299 MET A O 1
ATOM 2433 N N . GLY A 1 300 ? -14.807 3.732 15.475 1.00 77.50 300 GLY A N 1
ATOM 2434 C CA . GLY A 1 300 ? -15.638 2.642 14.960 1.00 77.50 300 GLY A CA 1
ATOM 2435 C C . GLY A 1 300 ? -14.884 1.639 14.080 1.00 77.50 300 GLY A C 1
ATOM 2436 O O . GLY A 1 300 ? -15.513 0.951 13.283 1.00 77.50 300 GLY A O 1
ATOM 2437 N N . THR A 1 301 ? -13.551 1.599 14.156 1.00 83.19 301 THR A N 1
ATOM 2438 C CA . THR A 1 301 ? -12.711 0.737 13.306 1.00 83.19 301 THR A CA 1
ATOM 2439 C C . THR A 1 301 ? -12.550 -0.661 13.882 1.00 83.19 301 THR A C 1
ATOM 2441 O O . THR A 1 301 ? -12.531 -0.834 15.099 1.00 83.19 301 THR A O 1
ATOM 2444 N N . LYS A 1 302 ? -12.439 -1.664 13.006 1.00 87.44 302 LYS A N 1
ATOM 2445 C CA . LYS A 1 302 ? -12.224 -3.069 13.390 1.00 87.44 302 LYS A CA 1
ATOM 2446 C C . LYS A 1 302 ? -10.749 -3.413 13.546 1.00 87.44 302 LYS A C 1
ATOM 2448 O O . LYS A 1 302 ? -10.414 -4.323 14.295 1.00 87.44 302 LYS A O 1
ATOM 2453 N N . THR A 1 303 ? -9.869 -2.717 12.831 1.00 90.25 303 THR A N 1
ATOM 2454 C CA . THR A 1 303 ? -8.435 -3.015 12.830 1.00 90.25 303 THR A CA 1
ATOM 2455 C C . THR A 1 303 ? -7.568 -1.762 12.883 1.00 90.25 303 THR A C 1
ATOM 2457 O O . THR A 1 303 ? -8.008 -0.654 12.563 1.00 90.25 303 THR A O 1
ATOM 2460 N N . ALA A 1 304 ? -6.298 -1.926 13.260 1.00 89.31 304 ALA A N 1
ATOM 2461 C CA . ALA A 1 304 ? -5.350 -0.816 13.313 1.00 89.31 304 ALA A CA 1
ATOM 2462 C C . ALA A 1 304 ? -5.021 -0.231 11.929 1.00 89.31 304 ALA A C 1
ATOM 2464 O O . ALA A 1 304 ? -4.781 0.975 11.840 1.00 89.31 304 ALA A O 1
ATOM 2465 N N . ILE A 1 305 ? -5.029 -1.026 10.846 1.00 87.94 305 ILE A N 1
ATOM 2466 C CA . ILE A 1 305 ? -4.882 -0.469 9.488 1.00 87.94 305 ILE A CA 1
ATOM 2467 C C . ILE A 1 305 ? -6.081 0.402 9.103 1.00 87.94 305 ILE A C 1
ATOM 2469 O O . ILE A 1 305 ? -5.888 1.466 8.523 1.00 87.94 305 ILE A O 1
ATOM 2473 N N . GLU A 1 306 ? -7.306 0.015 9.467 1.00 85.00 306 GLU A N 1
ATOM 2474 C CA . GLU A 1 306 ? -8.496 0.829 9.203 1.00 85.00 306 GLU A CA 1
ATOM 2475 C C . GLU A 1 306 ? -8.432 2.146 9.993 1.00 85.00 306 GLU A C 1
ATOM 2477 O O . GLU A 1 306 ? -8.680 3.217 9.438 1.00 85.00 306 GLU A O 1
ATOM 2482 N N . LEU A 1 307 ? -8.008 2.086 11.262 1.00 85.75 307 LEU A N 1
ATOM 2483 C CA . LEU A 1 307 ? -7.742 3.268 12.087 1.00 85.75 307 LEU A CA 1
ATOM 2484 C C . LEU A 1 307 ? -6.689 4.182 11.464 1.00 85.75 307 LEU A C 1
ATOM 2486 O O . LEU A 1 307 ? -6.870 5.398 11.419 1.00 85.75 307 LEU A O 1
ATOM 2490 N N . TYR A 1 308 ? -5.604 3.600 10.962 1.00 85.81 308 TYR A N 1
ATOM 2491 C CA . TYR A 1 308 ? -4.552 4.324 10.264 1.00 85.81 308 TYR A CA 1
ATOM 2492 C C . TYR A 1 308 ? -5.076 5.018 8.996 1.00 85.81 308 TYR A C 1
ATOM 2494 O O . TYR A 1 308 ? -4.826 6.207 8.812 1.00 85.81 308 TYR A O 1
ATOM 2502 N N . LEU A 1 309 ? -5.842 4.317 8.154 1.00 78.00 309 LEU A N 1
ATOM 2503 C CA . LEU A 1 309 ? -6.399 4.873 6.916 1.00 78.00 309 LEU A CA 1
ATOM 2504 C C . LEU A 1 309 ? -7.420 5.985 7.194 1.00 78.00 309 LEU A C 1
ATOM 2506 O O . LEU A 1 309 ? -7.353 7.039 6.560 1.00 78.00 309 LEU A O 1
ATOM 2510 N N . LYS A 1 310 ? -8.309 5.809 8.184 1.00 77.00 310 LYS A N 1
ATOM 2511 C CA . LYS A 1 310 ? -9.231 6.875 8.622 1.00 77.00 310 LYS A CA 1
ATOM 2512 C C . LYS A 1 310 ? -8.474 8.085 9.170 1.00 77.00 310 LYS A C 1
ATOM 2514 O O . LYS A 1 310 ? -8.828 9.218 8.856 1.00 77.00 310 LYS A O 1
ATOM 2519 N N . ALA A 1 311 ? -7.400 7.865 9.929 1.00 78.62 311 ALA A N 1
ATOM 2520 C CA . ALA A 1 311 ? -6.547 8.938 10.439 1.00 78.62 311 ALA A CA 1
ATOM 2521 C C . ALA A 1 311 ? -5.809 9.715 9.330 1.00 78.62 311 ALA A C 1
ATOM 2523 O O . ALA A 1 311 ? -5.458 10.876 9.537 1.00 78.62 311 ALA A O 1
ATOM 2524 N N . MET A 1 312 ? -5.582 9.108 8.158 1.00 69.88 312 MET A N 1
ATOM 2525 C CA . MET A 1 312 ? -4.989 9.783 6.996 1.00 69.88 312 MET A CA 1
ATOM 2526 C C . MET A 1 312 ? -5.973 10.666 6.215 1.00 69.88 312 MET A C 1
ATOM 2528 O O . MET A 1 312 ? -5.521 11.424 5.359 1.00 69.88 312 MET A O 1
ATOM 2532 N N . ASN A 1 313 ? -7.282 10.604 6.504 1.00 62.72 313 ASN A N 1
ATOM 2533 C CA . ASN A 1 313 ? -8.324 11.380 5.819 1.00 62.72 313 ASN A CA 1
ATOM 2534 C C . ASN A 1 313 ? -8.283 11.232 4.278 1.00 62.72 313 ASN A C 1
ATOM 2536 O O . ASN A 1 313 ? -8.363 12.220 3.549 1.00 62.72 313 ASN A O 1
ATOM 2540 N N . LEU A 1 314 ? -8.090 10.001 3.784 1.00 61.03 314 LEU A N 1
ATOM 2541 C CA . LEU A 1 314 ? -8.030 9.688 2.349 1.00 61.03 314 LEU A CA 1
ATOM 2542 C C . LEU A 1 314 ? -9.427 9.785 1.701 1.00 61.03 314 LEU A C 1
ATOM 2544 O O . LEU A 1 314 ? -10.406 9.310 2.273 1.00 61.03 314 LEU A O 1
ATOM 2548 N N . ASP A 1 315 ? -9.514 10.375 0.501 1.00 62.78 315 ASP A N 1
ATOM 2549 C CA . ASP A 1 315 ? -10.760 10.472 -0.280 1.00 62.78 315 ASP A CA 1
ATOM 2550 C C . ASP A 1 315 ? -11.174 9.074 -0.778 1.00 62.78 315 ASP A C 1
ATOM 2552 O O . ASP A 1 315 ? -10.462 8.438 -1.558 1.00 62.78 315 ASP A O 1
ATOM 2556 N N . ILE A 1 316 ? -12.332 8.586 -0.326 1.00 68.38 316 ILE A N 1
ATOM 2557 C CA . ILE A 1 316 ? -12.882 7.268 -0.689 1.00 68.38 316 ILE A CA 1
ATOM 2558 C C . ILE A 1 316 ? -13.080 7.151 -2.212 1.00 68.38 316 ILE A C 1
ATOM 2560 O O . ILE A 1 316 ? -12.894 6.068 -2.771 1.00 68.38 316 ILE A O 1
ATOM 2564 N N . ARG A 1 317 ? -13.363 8.263 -2.908 1.00 75.94 317 ARG A N 1
ATOM 2565 C CA . ARG A 1 317 ? -13.521 8.278 -4.372 1.00 75.94 317 ARG A CA 1
ATOM 2566 C C . ARG A 1 317 ? -12.225 7.909 -5.088 1.00 75.94 317 ARG A C 1
ATOM 2568 O O . ARG A 1 317 ? -12.269 7.190 -6.080 1.00 75.94 317 ARG A O 1
ATOM 2575 N N . LEU A 1 318 ? -11.068 8.333 -4.568 1.00 78.06 318 LEU A N 1
ATOM 2576 C CA . LEU A 1 318 ? -9.762 7.972 -5.139 1.00 78.06 318 LEU A CA 1
ATOM 2577 C C . LEU A 1 318 ? -9.483 6.469 -5.017 1.00 78.06 318 LEU A C 1
ATOM 2579 O O . LEU A 1 318 ? -8.889 5.885 -5.923 1.00 78.06 318 LEU A O 1
ATOM 2583 N N . LEU A 1 319 ? -9.925 5.835 -3.926 1.00 74.56 319 LEU A N 1
ATOM 2584 C CA . LEU A 1 319 ? -9.774 4.389 -3.732 1.00 74.56 319 LEU A CA 1
ATOM 2585 C C . LEU A 1 319 ? -10.641 3.594 -4.718 1.00 74.56 319 LEU A C 1
ATOM 2587 O O . LEU A 1 319 ? -10.140 2.664 -5.353 1.00 74.56 319 LEU A O 1
ATOM 2591 N N . ASN A 1 320 ? -11.910 3.984 -4.882 1.00 80.81 320 ASN A N 1
ATOM 2592 C CA . ASN A 1 320 ? -12.811 3.376 -5.866 1.00 80.81 320 ASN A CA 1
ATOM 2593 C C . ASN A 1 320 ? -12.267 3.544 -7.290 1.00 80.81 320 ASN A C 1
ATOM 2595 O O . ASN A 1 320 ? -12.169 2.567 -8.040 1.00 80.81 320 ASN A O 1
ATOM 2599 N N . PHE A 1 321 ? -11.838 4.764 -7.621 1.00 87.69 321 PHE A N 1
ATOM 2600 C CA . PHE A 1 321 ? -11.269 5.098 -8.918 1.00 87.69 321 PHE A CA 1
ATOM 2601 C C . PHE A 1 321 ? -10.027 4.267 -9.234 1.00 87.69 321 PHE A C 1
ATOM 2603 O O . PHE A 1 321 ? -9.928 3.719 -10.328 1.00 87.69 321 PHE A O 1
ATOM 2610 N N . ALA A 1 322 ? -9.095 4.112 -8.287 1.00 85.56 322 ALA A N 1
ATOM 2611 C CA . ALA A 1 322 ? -7.864 3.358 -8.516 1.00 85.56 322 ALA A CA 1
ATOM 2612 C C . ALA A 1 322 ? -8.130 1.905 -8.948 1.00 85.56 322 ALA A C 1
ATOM 2614 O O . ALA A 1 322 ? -7.474 1.404 -9.864 1.00 85.56 322 ALA A O 1
ATOM 2615 N N . SER A 1 323 ? -9.109 1.241 -8.321 1.00 80.06 323 SER A N 1
ATOM 2616 C CA . SER A 1 323 ? -9.468 -0.139 -8.666 1.00 80.06 323 SER A CA 1
ATOM 2617 C C . SER A 1 323 ? -10.129 -0.246 -10.043 1.00 80.06 323 SER A C 1
ATOM 2619 O O . SER A 1 323 ? -9.768 -1.123 -10.832 1.00 80.06 323 SER A O 1
ATOM 2621 N N . ASP A 1 324 ? -11.083 0.639 -10.345 1.00 87.38 324 ASP A N 1
ATOM 2622 C CA . ASP A 1 324 ? -11.792 0.639 -11.632 1.00 87.38 324 ASP A CA 1
ATOM 2623 C C . ASP A 1 324 ? -10.863 1.050 -12.791 1.00 87.38 324 ASP A C 1
ATOM 2625 O O . ASP A 1 324 ? -10.914 0.468 -13.877 1.00 87.38 324 ASP A O 1
ATOM 2629 N N . LEU A 1 325 ? -9.930 1.974 -12.534 1.00 92.94 325 LEU A N 1
ATOM 2630 C CA . LEU A 1 325 ? -8.873 2.367 -13.462 1.00 92.94 325 LEU A CA 1
ATOM 2631 C C . LEU A 1 325 ? -7.971 1.187 -13.817 1.00 92.94 325 LEU A C 1
ATOM 2633 O O . LEU A 1 325 ? -7.828 0.892 -14.999 1.00 92.94 325 LEU A O 1
ATOM 2637 N N . GLU A 1 326 ? -7.419 0.465 -12.833 1.00 88.56 326 GLU A N 1
ATOM 2638 C CA . GLU A 1 326 ? -6.547 -0.690 -13.106 1.00 88.56 326 GLU A CA 1
ATOM 2639 C C . GLU A 1 326 ? -7.273 -1.744 -13.963 1.00 88.56 326 GLU A C 1
ATOM 2641 O O . GLU A 1 326 ? -6.723 -2.210 -14.962 1.00 88.56 326 GLU A O 1
ATOM 2646 N N . LYS A 1 327 ? -8.532 -2.071 -13.633 1.00 88.31 327 LYS A N 1
ATOM 2647 C CA . LYS A 1 327 ? -9.351 -3.029 -14.400 1.00 88.31 327 LYS A CA 1
ATOM 2648 C C . LYS A 1 327 ? -9.602 -2.556 -15.832 1.00 88.31 327 LYS A C 1
ATOM 2650 O O . LYS A 1 327 ? -9.419 -3.326 -16.776 1.00 88.31 327 LYS A O 1
ATOM 2655 N N . THR A 1 328 ? -9.991 -1.296 -15.997 1.00 92.44 328 THR A N 1
ATOM 2656 C CA . THR A 1 328 ? -10.300 -0.728 -17.312 1.00 92.44 328 THR A CA 1
ATOM 2657 C C . THR A 1 328 ? -9.043 -0.645 -18.185 1.00 92.44 328 THR A C 1
ATOM 2659 O O . THR A 1 328 ? -9.091 -1.014 -19.357 1.00 92.44 328 THR A O 1
ATOM 2662 N N . THR A 1 329 ? -7.888 -0.266 -17.626 1.00 94.56 329 THR A N 1
ATOM 2663 C CA . THR A 1 329 ? -6.609 -0.248 -18.357 1.00 94.56 329 THR A CA 1
ATOM 2664 C C . THR A 1 329 ? -6.187 -1.639 -18.835 1.00 94.56 329 THR A C 1
ATOM 2666 O O . THR A 1 329 ? -5.643 -1.764 -19.930 1.00 94.56 329 THR A O 1
ATOM 2669 N N . VAL A 1 330 ? -6.437 -2.693 -18.048 1.00 91.44 330 VAL A N 1
ATOM 2670 C CA . VAL A 1 330 ? -6.161 -4.079 -18.467 1.00 91.44 330 VAL A CA 1
ATOM 2671 C C . VAL A 1 330 ? -6.983 -4.437 -19.702 1.00 91.44 330 VAL A C 1
ATOM 2673 O O . VAL A 1 330 ? -6.427 -4.923 -20.684 1.00 91.44 330 VAL A O 1
ATOM 2676 N N . VAL A 1 331 ? -8.286 -4.156 -19.683 1.00 91.38 331 VAL A N 1
ATOM 2677 C CA . VAL A 1 331 ? -9.189 -4.415 -20.817 1.00 91.38 331 VAL A CA 1
ATOM 2678 C C . VAL A 1 331 ? -8.812 -3.584 -22.050 1.00 91.38 331 VAL A C 1
ATOM 2680 O O . VAL A 1 331 ? -8.889 -4.085 -23.172 1.00 91.38 331 VAL A O 1
ATOM 2683 N N . GLY A 1 332 ? -8.355 -2.349 -21.837 1.00 92.38 332 GLY A N 1
ATOM 2684 C CA . GLY A 1 332 ? -7.872 -1.438 -22.877 1.00 92.38 332 GLY A CA 1
ATOM 2685 C C . GLY A 1 332 ? -6.480 -1.742 -23.433 1.00 92.38 332 GLY A C 1
ATOM 2686 O O . GLY A 1 332 ? -6.031 -1.048 -24.343 1.00 92.38 332 GLY A O 1
ATOM 2687 N N . SER A 1 333 ? -5.775 -2.741 -22.895 1.00 95.25 333 SER A N 1
ATOM 2688 C CA . SER A 1 333 ? -4.437 -3.087 -23.376 1.00 95.25 333 SER A CA 1
ATOM 2689 C C . SER A 1 333 ? -4.468 -3.684 -24.785 1.00 95.25 333 SER A C 1
ATOM 2691 O O . SER A 1 333 ? -5.360 -4.453 -25.143 1.00 95.25 333 SER A O 1
ATOM 2693 N N . VAL A 1 334 ? -3.465 -3.334 -25.592 1.00 94.75 334 VAL A N 1
ATOM 2694 C CA . VAL A 1 334 ? -3.383 -3.693 -27.016 1.00 94.75 334 VAL A CA 1
ATOM 2695 C C . VAL A 1 334 ? -3.281 -5.203 -27.248 1.00 94.75 334 VAL A C 1
ATOM 2697 O O . VAL A 1 334 ? -3.736 -5.713 -28.263 1.00 94.75 334 VAL A O 1
ATOM 2700 N N . ASP A 1 335 ? -2.707 -5.932 -26.294 1.00 93.62 335 ASP A N 1
ATOM 2701 C CA . ASP A 1 335 ? -2.471 -7.373 -26.339 1.00 93.62 335 ASP A CA 1
ATOM 2702 C C . ASP A 1 335 ? -3.431 -8.171 -25.442 1.00 93.62 335 ASP A C 1
ATOM 2704 O O . ASP A 1 335 ? -3.190 -9.351 -25.177 1.00 93.62 335 ASP A O 1
ATOM 2708 N N . TYR A 1 336 ? -4.531 -7.555 -24.991 1.00 92.25 336 TYR A N 1
ATOM 2709 C CA . TYR A 1 336 ? -5.510 -8.192 -24.107 1.00 92.25 336 TYR A CA 1
ATOM 2710 C C . TYR A 1 336 ? -6.012 -9.537 -24.660 1.00 92.25 336 TYR A C 1
ATOM 2712 O O . TYR A 1 336 ? -5.962 -10.552 -23.963 1.00 92.25 336 TYR A O 1
ATOM 2720 N N . ASP A 1 337 ? -6.448 -9.568 -25.925 1.00 89.75 337 ASP A N 1
ATOM 2721 C CA . ASP A 1 337 ? -7.004 -10.782 -26.538 1.00 89.75 337 ASP A CA 1
ATOM 2722 C C . ASP A 1 337 ? -5.934 -11.864 -26.756 1.00 89.75 337 ASP A C 1
ATOM 2724 O O . ASP A 1 337 ? -6.202 -13.047 -26.540 1.00 89.75 337 ASP A O 1
ATOM 2728 N N . LEU A 1 338 ? -4.697 -11.463 -27.077 1.00 91.25 338 LEU A N 1
ATOM 2729 C CA . LEU A 1 338 ? -3.557 -12.376 -27.240 1.00 91.25 338 LEU A CA 1
ATOM 2730 C C . LEU A 1 338 ? -3.163 -13.043 -25.911 1.00 91.25 338 LEU A C 1
ATOM 2732 O O . LEU A 1 338 ? -2.728 -14.197 -25.888 1.00 91.25 338 LEU A O 1
ATOM 2736 N N . ASN A 1 339 ? -3.332 -12.330 -24.792 1.00 90.06 339 ASN A N 1
ATOM 2737 C CA . ASN A 1 339 ? -2.929 -12.771 -23.456 1.00 90.06 339 ASN A CA 1
ATOM 2738 C C . ASN A 1 339 ? -4.072 -13.431 -22.646 1.00 90.06 339 ASN A C 1
ATOM 2740 O O . ASN A 1 339 ? -3.834 -13.944 -21.548 1.00 90.06 339 ASN A O 1
ATOM 2744 N N . LYS A 1 340 ? -5.302 -13.492 -23.174 1.00 85.50 340 LYS A N 1
ATOM 2745 C CA . LYS A 1 340 ? -6.489 -14.013 -22.464 1.00 85.50 340 LYS A CA 1
ATOM 2746 C C . LYS A 1 340 ? -6.290 -15.420 -21.881 1.00 85.50 340 LYS A C 1
ATOM 2748 O O . LYS A 1 340 ? -6.704 -15.694 -20.752 1.00 85.50 340 LYS A O 1
ATOM 2753 N N . ASN A 1 341 ? -5.612 -16.308 -22.609 1.00 81.56 341 ASN A N 1
ATOM 2754 C CA . ASN A 1 341 ? -5.385 -17.698 -22.190 1.00 81.56 341 ASN A CA 1
ATOM 2755 C C . ASN A 1 341 ? -4.422 -17.828 -20.998 1.00 81.56 341 ASN A C 1
ATOM 2757 O O . ASN A 1 341 ? -4.593 -18.719 -20.169 1.00 81.56 341 ASN A O 1
ATOM 2761 N N . ILE A 1 342 ? -3.437 -16.931 -20.869 1.00 81.25 342 ILE A N 1
ATOM 2762 C CA . ILE A 1 342 ? -2.507 -16.944 -19.730 1.00 81.25 342 ILE A CA 1
ATOM 2763 C C . ILE A 1 342 ? -3.100 -16.236 -18.501 1.00 81.25 342 ILE A C 1
ATOM 2765 O O . ILE A 1 342 ? -2.787 -16.612 -17.374 1.00 81.25 342 ILE A O 1
ATOM 2769 N N . HIS A 1 343 ? -3.994 -15.256 -18.684 1.00 79.94 343 HIS A N 1
ATOM 2770 C CA . HIS A 1 343 ? -4.657 -14.560 -17.567 1.00 79.94 343 HIS A CA 1
ATOM 2771 C C . HIS A 1 343 ? -5.853 -15.325 -16.982 1.00 79.94 343 HIS A C 1
ATOM 2773 O O . HIS A 1 343 ? -6.154 -15.157 -15.799 1.00 79.94 343 HIS A O 1
ATOM 2779 N N . SER A 1 344 ? -6.521 -16.161 -17.785 1.00 65.69 344 SER A N 1
ATOM 2780 C CA . SER A 1 344 ? -7.641 -17.018 -17.353 1.00 65.69 344 SER A CA 1
ATOM 2781 C C . SER A 1 344 ? -7.198 -18.295 -16.631 1.00 65.69 344 SER A C 1
ATOM 2783 O O . SER A 1 344 ? -8.005 -18.919 -15.939 1.00 65.69 344 SER A O 1
ATOM 2785 N N . PHE A 1 345 ? -5.917 -18.668 -16.730 1.00 62.94 345 PHE A N 1
ATOM 2786 C CA . PHE A 1 345 ? -5.360 -19.787 -15.978 1.00 62.94 345 PHE A CA 1
ATOM 2787 C C . PHE A 1 345 ? -5.446 -19.506 -14.469 1.00 62.94 345 PHE A C 1
ATOM 2789 O O . PHE A 1 345 ? -4.801 -18.598 -13.939 1.00 62.94 345 PHE A O 1
ATOM 2796 N N . SER A 1 346 ? -6.266 -20.289 -13.770 1.00 53.84 346 SER A N 1
ATOM 2797 C CA . SER A 1 346 ? -6.410 -20.244 -12.318 1.00 53.84 346 SER A CA 1
ATOM 2798 C C . SER A 1 346 ? -6.353 -21.659 -11.754 1.00 53.84 346 SER A C 1
ATOM 2800 O O . SER A 1 346 ? -6.960 -22.587 -12.287 1.00 53.84 346 SER A O 1
ATOM 2802 N N . ILE A 1 347 ? -5.584 -21.835 -10.680 1.00 53.94 347 ILE A N 1
ATOM 2803 C CA . ILE A 1 347 ? -5.605 -23.074 -9.902 1.00 53.94 347 ILE A CA 1
ATOM 2804 C C . ILE A 1 347 ? -6.925 -23.107 -9.117 1.00 53.94 347 ILE A C 1
ATOM 2806 O O . ILE A 1 347 ? -7.243 -22.109 -8.464 1.00 53.94 347 ILE A O 1
ATOM 2810 N N . PRO A 1 348 ? -7.671 -24.225 -9.106 1.00 42.22 348 PRO A N 1
ATOM 2811 C CA . PRO A 1 348 ? -8.771 -24.400 -8.168 1.00 42.22 348 PRO A CA 1
ATOM 2812 C C . PRO A 1 348 ? -8.210 -24.444 -6.739 1.00 42.22 348 PRO A C 1
ATOM 2814 O O . PRO A 1 348 ? -7.579 -25.419 -6.330 1.00 42.22 348 PRO A O 1
ATOM 2817 N N . ILE A 1 349 ? -8.384 -23.362 -5.977 1.00 37.94 349 ILE A N 1
ATOM 2818 C CA . ILE A 1 349 ? -7.969 -23.294 -4.571 1.00 37.94 349 ILE A CA 1
ATOM 2819 C C . ILE A 1 349 ? -9.060 -23.954 -3.719 1.00 37.94 349 ILE A C 1
ATOM 2821 O O . ILE A 1 349 ? -10.190 -23.479 -3.684 1.00 37.94 349 ILE A O 1
ATOM 2825 N N . ILE A 1 350 ? -8.710 -25.024 -3.001 1.00 33.31 350 ILE A N 1
ATOM 2826 C CA . ILE A 1 350 ? -9.515 -25.563 -1.898 1.00 33.31 350 ILE A CA 1
ATOM 2827 C C . ILE A 1 350 ? -9.053 -24.859 -0.617 1.00 33.31 350 ILE A C 1
ATOM 2829 O O . ILE A 1 350 ? -8.006 -25.201 -0.067 1.00 33.31 350 ILE A O 1
ATOM 2833 N N . SER A 1 351 ? -9.818 -23.882 -0.133 1.00 29.00 351 SER A N 1
ATOM 2834 C CA . SER A 1 351 ? -9.756 -23.444 1.266 1.00 29.00 351 SER A CA 1
ATOM 2835 C C . SER A 1 351 ? -11.115 -22.924 1.733 1.00 29.00 351 SER A C 1
ATOM 2837 O O . SER A 1 351 ? -11.787 -22.189 1.015 1.00 29.00 351 SER A O 1
ATOM 2839 N N . ILE A 1 352 ? -11.476 -23.374 2.933 1.00 34.00 352 ILE A N 1
ATOM 2840 C CA . ILE A 1 352 ? -12.714 -23.166 3.689 1.00 34.00 352 ILE A CA 1
ATOM 2841 C C . ILE A 1 352 ? -12.824 -21.701 4.150 1.00 34.00 352 ILE A C 1
ATOM 2843 O O . ILE A 1 352 ? -11.814 -21.115 4.527 1.00 34.00 352 ILE A O 1
ATOM 2847 N N . ASP A 1 353 ? -14.052 -21.174 4.100 1.00 30.41 353 ASP A N 1
ATOM 2848 C CA . ASP A 1 353 ? -14.552 -19.903 4.649 1.00 30.41 353 ASP A CA 1
ATOM 2849 C C . ASP A 1 353 ? -13.822 -18.609 4.256 1.00 30.41 353 ASP A C 1
ATOM 2851 O O . ASP A 1 353 ? -12.931 -18.114 4.931 1.00 30.41 353 ASP A O 1
ATOM 2855 N N . GLU A 1 354 ? -14.248 -18.024 3.139 1.00 29.06 354 GLU A N 1
ATOM 2856 C CA . GLU A 1 354 ? -15.053 -16.792 3.099 1.00 29.06 354 GLU A CA 1
ATOM 2857 C C . GLU A 1 354 ? -15.221 -16.383 1.633 1.00 29.06 354 GLU A C 1
ATOM 2859 O O . GLU A 1 354 ? -14.374 -16.666 0.782 1.00 29.06 354 GLU A O 1
ATOM 2864 N N . LYS A 1 355 ? -16.354 -15.745 1.331 1.00 29.55 355 LYS A N 1
ATOM 2865 C CA . LYS A 1 355 ? -16.709 -15.200 0.018 1.00 29.55 355 LYS A CA 1
ATOM 2866 C C . LYS A 1 355 ? -15.605 -14.268 -0.494 1.00 29.55 355 LYS A C 1
ATOM 2868 O O . LYS A 1 355 ? -15.663 -13.058 -0.314 1.00 29.55 355 LYS A O 1
ATOM 2873 N N . ARG A 1 356 ? -14.612 -14.818 -1.189 1.00 29.53 356 ARG A N 1
ATOM 2874 C CA . ARG A 1 356 ? -13.878 -14.058 -2.193 1.00 29.53 356 ARG A CA 1
ATOM 2875 C C . ARG A 1 356 ? -14.879 -13.818 -3.305 1.00 29.53 356 ARG A C 1
ATOM 2877 O O . ARG A 1 356 ? -15.335 -14.783 -3.914 1.00 29.53 356 ARG A O 1
ATOM 2884 N N . GLU A 1 357 ? -15.240 -12.559 -3.525 1.00 29.64 357 GLU A N 1
ATOM 2885 C CA . GLU A 1 357 ? -15.808 -12.134 -4.799 1.00 29.64 357 GLU A CA 1
ATOM 2886 C C . GLU A 1 357 ? -14.906 -12.709 -5.892 1.00 29.64 357 GLU A C 1
ATOM 2888 O O . GLU A 1 357 ? -13.757 -12.297 -6.086 1.00 29.64 357 GLU A O 1
ATOM 2893 N N . GLY A 1 358 ? -15.399 -13.779 -6.513 1.00 28.91 358 GLY A N 1
ATOM 2894 C CA . GLY A 1 358 ? -14.802 -14.351 -7.695 1.00 28.91 358 GLY A CA 1
ATOM 2895 C C . GLY A 1 358 ? -14.726 -13.242 -8.726 1.00 28.91 358 GLY A C 1
ATOM 2896 O O . GLY A 1 358 ? -15.644 -12.442 -8.873 1.00 28.91 358 GLY A O 1
ATOM 2897 N N . PHE A 1 359 ? -13.587 -13.169 -9.394 1.00 34.53 359 PHE A N 1
ATOM 2898 C CA . PHE A 1 359 ? -13.311 -12.226 -10.461 1.00 34.53 359 PHE A CA 1
ATOM 2899 C C . PHE A 1 359 ? -14.206 -12.568 -11.669 1.00 34.53 359 PHE A C 1
ATOM 2901 O O . PHE A 1 359 ? -13.746 -13.154 -12.646 1.00 34.53 359 PHE A O 1
ATOM 2908 N N . GLU A 1 360 ? -15.500 -12.259 -11.594 1.00 25.53 360 GLU A N 1
ATOM 2909 C CA . GLU A 1 360 ? -16.417 -12.328 -12.725 1.00 25.53 360 GLU A CA 1
ATOM 2910 C C . GLU A 1 360 ? -16.250 -11.050 -13.548 1.00 25.53 360 GLU A C 1
ATOM 2912 O O . GLU A 1 360 ? -16.839 -10.005 -13.288 1.00 25.53 360 GLU A O 1
ATOM 2917 N N . LEU A 1 361 ? -15.392 -11.135 -14.566 1.00 36.97 361 LEU A N 1
ATOM 2918 C CA . LEU A 1 361 ? -15.106 -10.049 -15.508 1.00 36.97 361 LEU A CA 1
ATOM 2919 C C . LEU A 1 361 ? -16.326 -9.654 -16.377 1.00 36.97 361 LEU A C 1
ATOM 2921 O O . LEU A 1 361 ? -16.225 -8.736 -17.185 1.00 36.97 361 LEU A O 1
ATOM 2925 N N . ASN A 1 362 ? -17.464 -10.344 -16.234 1.00 29.56 362 ASN A N 1
ATOM 2926 C CA . ASN A 1 362 ? -18.588 -10.283 -17.169 1.00 29.56 362 ASN A CA 1
ATOM 2927 C C . ASN A 1 362 ? -19.785 -9.441 -16.701 1.00 29.56 362 ASN A C 1
ATOM 2929 O O . ASN A 1 362 ? -20.707 -9.240 -17.487 1.00 29.56 362 ASN A O 1
ATOM 2933 N N . GLU A 1 363 ? -19.805 -8.906 -15.477 1.00 31.78 363 GLU A N 1
ATOM 2934 C CA . GLU A 1 363 ? -21.039 -8.275 -14.972 1.00 31.78 363 GLU A CA 1
ATOM 2935 C C . GLU A 1 363 ? -21.258 -6.818 -15.441 1.00 31.78 363 GLU A C 1
ATOM 2937 O O . GLU A 1 363 ? -22.341 -6.268 -15.260 1.00 31.78 363 GLU A O 1
ATOM 2942 N N . HIS A 1 364 ? -20.274 -6.181 -16.091 1.00 32.94 364 HIS A N 1
ATOM 2943 C CA . HIS A 1 364 ? -20.332 -4.741 -16.421 1.00 32.94 364 HIS A CA 1
ATOM 2944 C C . HIS A 1 364 ? -20.447 -4.415 -17.922 1.00 32.94 364 HIS A C 1
ATOM 2946 O O . HIS A 1 364 ? -20.432 -3.246 -18.297 1.00 32.94 364 HIS A O 1
ATOM 2952 N N . LEU A 1 365 ? -20.616 -5.416 -18.794 1.00 35.94 365 LEU A N 1
ATOM 2953 C CA . LEU A 1 365 ? -20.897 -5.217 -20.223 1.00 35.94 365 LEU A CA 1
ATOM 2954 C C . LEU A 1 365 ? -22.285 -5.770 -20.573 1.00 35.94 365 LEU A C 1
ATOM 2956 O O . LEU A 1 365 ? -22.422 -6.789 -21.249 1.00 35.94 365 LEU A O 1
ATOM 2960 N N . ARG A 1 366 ? -23.354 -5.089 -20.140 1.00 29.17 366 ARG A N 1
ATOM 2961 C CA . ARG A 1 366 ? -24.685 -5.331 -20.720 1.00 29.17 366 ARG A CA 1
ATOM 2962 C C . ARG A 1 366 ? -24.702 -4.779 -22.150 1.00 29.17 366 ARG A C 1
ATOM 2964 O O . ARG A 1 366 ? -24.979 -3.602 -22.340 1.00 29.17 366 ARG A O 1
ATOM 2971 N N . GLY A 1 367 ? -24.436 -5.615 -23.159 1.00 32.88 367 GLY A N 1
ATOM 2972 C CA . GLY A 1 367 ? -24.785 -5.247 -24.539 1.00 32.88 367 GLY A CA 1
ATOM 2973 C C . GLY A 1 367 ? -24.129 -5.990 -25.703 1.00 32.88 367 GLY A C 1
ATOM 2974 O O . GLY A 1 367 ? -24.707 -5.990 -26.788 1.00 32.88 367 GLY A O 1
ATOM 2975 N N . SER A 1 368 ? -22.980 -6.650 -25.550 1.00 28.55 368 SER A N 1
ATOM 2976 C CA . SER A 1 368 ? -22.355 -7.339 -26.689 1.00 28.55 368 SER A CA 1
ATOM 2977 C C . SER A 1 368 ? -22.874 -8.772 -26.815 1.00 28.55 368 SER A C 1
ATOM 2979 O O . SER A 1 368 ? -22.458 -9.655 -26.069 1.00 28.55 368 SER A O 1
ATOM 2981 N N . LYS A 1 369 ? -23.789 -9.014 -27.761 1.00 27.19 369 LYS A N 1
ATOM 2982 C CA . LYS A 1 369 ? -24.166 -10.373 -28.180 1.00 27.19 369 LYS A CA 1
ATOM 2983 C C . LYS A 1 369 ? -22.901 -11.141 -28.581 1.00 27.19 369 LYS A C 1
ATOM 2985 O O . LYS A 1 369 ? -22.258 -10.787 -29.566 1.00 27.19 369 LYS A O 1
ATOM 2990 N N . GLU A 1 370 ? -22.561 -12.184 -27.830 1.00 29.09 370 GLU A N 1
ATOM 2991 C CA . GLU A 1 370 ? -21.520 -13.144 -28.196 1.00 29.09 370 GLU A CA 1
ATOM 2992 C C . GLU A 1 370 ? -21.939 -13.878 -29.477 1.00 29.09 370 GLU A C 1
ATOM 2994 O O . GLU A 1 370 ? -22.812 -14.745 -29.468 1.00 29.09 370 GLU A O 1
ATOM 2999 N N . ALA A 1 371 ? -21.320 -13.525 -30.603 1.00 25.52 371 ALA A N 1
ATOM 3000 C CA . ALA A 1 371 ? -21.337 -14.361 -31.791 1.00 25.52 371 ALA A CA 1
ATOM 3001 C C . ALA A 1 371 ? -20.176 -15.358 -31.686 1.00 25.52 371 ALA A C 1
ATOM 3003 O O . ALA A 1 371 ? -19.017 -15.022 -31.933 1.00 25.52 371 ALA A O 1
ATOM 3004 N N . VAL A 1 372 ? -20.490 -16.596 -31.304 1.00 30.22 372 VAL A N 1
ATOM 3005 C CA . VAL A 1 372 ? -19.585 -17.740 -31.446 1.00 30.22 372 VAL A CA 1
ATOM 3006 C C . VAL A 1 372 ? -19.365 -17.967 -32.942 1.00 30.22 372 VAL A C 1
ATOM 3008 O O . VAL A 1 372 ? -20.245 -18.483 -33.627 1.00 30.22 372 VAL A O 1
ATOM 3011 N N . TYR A 1 373 ? -18.207 -17.558 -33.462 1.00 26.94 373 TYR A N 1
ATOM 3012 C CA . TYR A 1 373 ? -17.824 -17.814 -34.849 1.00 26.94 373 TYR A CA 1
ATOM 3013 C C . TYR A 1 373 ? -16.659 -18.807 -34.898 1.00 26.94 373 TYR A C 1
ATOM 3015 O O . TYR A 1 373 ? -15.500 -18.452 -34.687 1.00 26.94 373 TYR A O 1
ATOM 3023 N N . ASN A 1 374 ? -16.985 -20.069 -35.185 1.00 39.69 374 ASN A N 1
ATOM 3024 C CA . ASN A 1 374 ? -16.031 -21.072 -35.652 1.00 39.69 374 ASN A CA 1
ATOM 3025 C C . ASN A 1 374 ? -15.730 -20.780 -37.125 1.00 39.69 374 ASN A C 1
ATOM 3027 O O . ASN A 1 374 ? -16.593 -20.980 -37.977 1.00 39.69 374 ASN A O 1
ATOM 3031 N N . GLY A 1 375 ? -14.524 -20.302 -37.432 1.00 28.42 375 GLY A N 1
ATOM 3032 C CA . GLY A 1 375 ? -14.170 -19.887 -38.789 1.00 28.42 375 GLY A CA 1
ATOM 3033 C C . GLY A 1 375 ? -12.762 -20.291 -39.198 1.00 28.42 375 GLY A C 1
ATOM 3034 O O . GLY A 1 375 ? -11.866 -19.456 -39.223 1.00 28.42 375 GLY A O 1
ATOM 3035 N N . GLY A 1 376 ? -12.584 -21.558 -39.579 1.00 34.97 376 GLY A N 1
ATOM 3036 C CA . GLY A 1 376 ? -11.556 -21.925 -40.549 1.00 34.97 376 GLY A CA 1
ATOM 3037 C C . GLY A 1 376 ? -11.974 -21.396 -41.923 1.00 34.97 376 GLY A C 1
ATOM 3038 O O . GLY A 1 376 ? -12.946 -21.880 -42.496 1.00 34.97 376 GLY A O 1
ATOM 3039 N N . GLY A 1 377 ? -11.273 -20.381 -42.428 1.00 31.28 377 GLY A N 1
ATOM 3040 C CA . GLY A 1 377 ? -11.445 -19.832 -43.776 1.00 31.28 377 GLY A CA 1
ATOM 3041 C C . GLY A 1 377 ? -10.165 -19.993 -44.610 1.00 31.28 377 GLY A C 1
ATOM 3042 O O . GLY A 1 377 ? -9.072 -20.043 -44.040 1.00 31.28 377 GLY A O 1
ATOM 3043 N N . PRO A 1 378 ? -10.261 -20.116 -45.948 1.00 34.47 378 PRO A N 1
ATOM 3044 C CA . PRO A 1 378 ? -9.125 -20.461 -46.794 1.00 34.47 378 PRO A CA 1
ATOM 3045 C C . PRO A 1 378 ? -8.165 -19.277 -46.972 1.00 34.47 378 PRO A C 1
ATOM 3047 O O . PRO A 1 378 ? -8.581 -18.142 -47.197 1.00 34.47 378 PRO A O 1
ATOM 3050 N N . LYS A 1 379 ? -6.857 -19.564 -46.928 1.00 35.50 379 LYS A N 1
ATOM 3051 C CA . LYS A 1 379 ? -5.779 -18.603 -47.207 1.00 35.50 379 LYS A CA 1
ATOM 3052 C C . LYS A 1 379 ? -5.875 -18.107 -48.657 1.00 35.50 379 LYS A C 1
ATOM 3054 O O . LYS A 1 379 ? -5.596 -18.872 -49.580 1.00 35.50 379 LYS A O 1
ATOM 3059 N N . GLN A 1 380 ? -6.221 -16.837 -48.873 1.00 34.34 380 GLN A N 1
ATOM 3060 C CA . GLN A 1 380 ? -6.093 -16.200 -50.188 1.00 34.34 380 GLN A CA 1
ATOM 3061 C C . GLN A 1 380 ? -4.647 -15.747 -50.431 1.00 34.34 380 GLN A C 1
ATOM 3063 O O . GLN A 1 380 ? -4.038 -15.066 -49.609 1.00 34.34 380 GLN A O 1
ATOM 3068 N N . ARG A 1 381 ? -4.093 -16.142 -51.584 1.00 33.22 381 ARG A N 1
ATOM 3069 C CA . ARG A 1 381 ? -2.815 -15.646 -52.114 1.00 33.22 381 ARG A CA 1
ATOM 3070 C C . ARG A 1 381 ? -3.014 -14.231 -52.663 1.00 33.22 381 ARG A C 1
ATOM 3072 O O . ARG A 1 381 ? -3.814 -14.046 -53.575 1.00 33.22 381 ARG A O 1
ATOM 3079 N N . LEU A 1 382 ? -2.257 -13.267 -52.140 1.00 33.19 382 LEU A N 1
ATOM 3080 C CA . LEU A 1 382 ? -2.184 -11.903 -52.669 1.00 33.19 382 LEU A CA 1
ATOM 3081 C C . LEU A 1 382 ? -1.588 -11.893 -54.086 1.00 33.19 382 LEU A C 1
ATOM 3083 O O . LEU A 1 382 ? -0.467 -12.354 -54.301 1.00 33.19 382 LEU A O 1
ATOM 3087 N N . SER A 1 383 ? -2.333 -11.334 -55.040 1.00 33.31 383 SER A N 1
ATOM 3088 C CA . SER A 1 383 ? -1.846 -10.947 -56.367 1.00 33.31 383 SER A CA 1
ATOM 3089 C C . SER A 1 383 ? -1.338 -9.504 -56.334 1.00 33.31 383 SER A C 1
ATOM 3091 O O . SER A 1 383 ? -2.087 -8.599 -55.965 1.00 33.31 383 SER A O 1
ATOM 3093 N N . ILE A 1 384 ? -0.092 -9.288 -56.747 1.00 32.59 384 ILE A N 1
ATOM 3094 C CA . ILE A 1 384 ? 0.527 -7.962 -56.867 1.00 32.59 384 ILE A CA 1
ATOM 3095 C C . ILE A 1 384 ? 0.005 -7.300 -58.153 1.00 32.59 384 ILE A C 1
ATOM 3097 O O . ILE A 1 384 ? 0.117 -7.884 -59.229 1.00 32.59 384 ILE A O 1
ATOM 3101 N N . ARG A 1 385 ? -0.568 -6.094 -58.052 1.00 36.91 385 ARG A N 1
ATOM 3102 C CA . ARG A 1 385 ? -0.777 -5.196 -59.199 1.00 36.91 385 ARG A CA 1
ATOM 3103 C C . ARG A 1 385 ? 0.275 -4.094 -59.150 1.00 36.91 385 ARG A C 1
ATOM 3105 O O . ARG A 1 385 ? 0.441 -3.459 -58.113 1.00 36.91 385 ARG A O 1
ATOM 3112 N N . GLU A 1 386 ? 0.956 -3.883 -60.268 1.00 37.31 386 GLU A N 1
ATOM 3113 C CA . GLU A 1 386 ? 1.860 -2.753 -60.475 1.00 37.31 386 GLU A CA 1
ATOM 3114 C C . GLU A 1 386 ? 1.038 -1.474 -60.695 1.00 37.31 386 GLU A C 1
ATOM 3116 O O . GLU A 1 386 ? 0.150 -1.432 -61.547 1.00 37.31 386 GLU A O 1
ATOM 3121 N N . GLY A 1 387 ? 1.314 -0.445 -59.896 1.00 39.72 387 GLY A N 1
ATOM 3122 C CA . GLY A 1 387 ? 0.714 0.882 -59.984 1.00 39.72 387 GLY A CA 1
ATOM 3123 C C . GLY A 1 387 ? 1.661 1.933 -59.400 1.00 39.72 387 GLY A C 1
ATOM 3124 O O . GLY A 1 387 ? 2.511 1.603 -58.574 1.00 39.72 387 GLY A O 1
ATOM 3125 N N . GLU A 1 388 ? 1.526 3.166 -59.891 1.00 37.22 388 GLU A N 1
ATOM 3126 C CA . GLU A 1 388 ? 2.354 4.357 -59.630 1.00 37.22 388 GLU A CA 1
ATOM 3127 C C . GLU A 1 388 ? 2.641 4.664 -58.138 1.00 37.22 388 GLU A C 1
ATOM 3129 O O . GLU A 1 388 ? 1.942 4.157 -57.258 1.00 37.22 388 GLU A O 1
ATOM 3134 N N . PRO A 1 389 ? 3.682 5.478 -57.828 1.00 39.84 389 PRO A N 1
ATOM 3135 C CA . PRO A 1 389 ? 4.288 5.551 -56.501 1.00 39.84 389 PRO A CA 1
ATOM 3136 C C . PRO A 1 389 ? 3.271 5.844 -55.398 1.00 39.84 389 PRO A C 1
ATOM 3138 O O . PRO A 1 389 ? 2.616 6.885 -55.372 1.00 39.84 389 PRO A O 1
ATOM 3141 N N . PHE A 1 390 ? 3.187 4.912 -54.454 1.00 35.25 390 PHE A N 1
ATOM 3142 C CA . PHE A 1 390 ? 2.332 4.988 -53.280 1.00 35.25 390 PHE A CA 1
ATOM 3143 C C . PHE A 1 390 ? 2.771 6.167 -52.396 1.00 35.25 390 PHE A C 1
ATOM 3145 O O . PHE A 1 390 ? 3.823 6.119 -51.755 1.00 35.25 390 PHE A O 1
ATOM 3152 N N . VAL A 1 391 ? 1.969 7.232 -52.335 1.00 35.44 391 VAL A N 1
ATOM 3153 C CA . VAL A 1 391 ? 2.045 8.188 -51.224 1.00 35.44 391 VAL A CA 1
ATOM 3154 C C . VAL A 1 391 ? 1.612 7.413 -49.985 1.00 35.44 391 VAL A C 1
ATOM 3156 O O . VAL A 1 391 ? 0.441 7.066 -49.864 1.00 35.44 391 VAL A O 1
ATOM 3159 N N . VAL A 1 392 ? 2.556 7.071 -49.103 1.00 36.75 392 VAL A N 1
ATOM 3160 C CA . VAL A 1 392 ? 2.262 6.392 -47.833 1.00 36.75 392 VAL A CA 1
ATOM 3161 C C . VAL A 1 392 ? 1.350 7.320 -47.023 1.00 36.75 392 VAL A C 1
ATOM 3163 O O . VAL A 1 392 ? 1.815 8.391 -46.625 1.00 36.75 392 VAL A O 1
ATOM 3166 N N . PRO A 1 393 ? 0.068 6.975 -46.794 1.00 39.28 393 PRO A N 1
ATOM 3167 C CA . PRO A 1 393 ? -0.785 7.766 -45.920 1.00 39.28 393 PRO A CA 1
ATOM 3168 C C . PRO A 1 393 ? -0.148 7.787 -44.531 1.00 39.28 393 PRO A C 1
ATOM 3170 O O . PRO A 1 393 ? 0.376 6.762 -44.084 1.00 39.28 393 PRO A O 1
ATOM 3173 N N . GLU A 1 394 ? -0.175 8.931 -43.845 1.00 52.56 394 GLU A N 1
ATOM 3174 C CA . GLU A 1 394 ? 0.258 8.970 -42.449 1.00 52.56 394 GLU A CA 1
ATOM 3175 C C . GLU A 1 394 ? -0.511 7.900 -41.654 1.00 52.56 394 GLU A C 1
ATOM 3177 O O . GLU A 1 394 ? -1.735 7.798 -41.795 1.00 52.56 394 GLU A O 1
ATOM 3182 N N . PRO A 1 395 ? 0.175 7.058 -40.858 1.00 58.22 395 PRO A N 1
ATOM 3183 C CA . PRO A 1 395 ? -0.483 5.986 -40.132 1.00 58.22 395 PRO A CA 1
ATOM 3184 C C . PRO A 1 395 ? -1.466 6.604 -39.131 1.00 58.22 395 PRO A C 1
ATOM 3186 O O . PRO A 1 395 ? -1.072 7.261 -38.168 1.00 58.22 395 PRO A O 1
ATOM 3189 N N . LYS A 1 396 ? -2.761 6.423 -39.395 1.00 67.56 396 LYS A N 1
ATOM 3190 C CA . LYS A 1 396 ? -3.843 6.957 -38.570 1.00 67.56 396 LYS A CA 1
ATOM 3191 C C . LYS A 1 396 ? -3.982 6.122 -37.297 1.00 67.56 396 LYS A C 1
ATOM 3193 O O . LYS A 1 396 ? -3.941 4.894 -37.345 1.00 67.56 396 LYS A O 1
ATOM 3198 N N . ARG A 1 397 ? -4.154 6.790 -36.156 1.00 80.38 397 ARG A N 1
ATOM 3199 C CA . ARG A 1 397 ? -4.448 6.141 -34.873 1.00 80.38 397 ARG A CA 1
ATOM 3200 C C . ARG A 1 397 ? -5.840 5.495 -34.921 1.00 80.38 397 ARG A C 1
ATOM 3202 O O . ARG A 1 397 ? -6.791 6.135 -35.364 1.00 80.38 397 ARG A O 1
ATOM 3209 N N . LEU A 1 398 ? -5.934 4.248 -34.462 1.00 88.75 398 LEU A N 1
ATOM 3210 C CA . LEU A 1 398 ? -7.175 3.469 -34.407 1.00 88.75 398 LEU A CA 1
ATOM 3211 C C . LEU A 1 398 ? -7.864 3.625 -33.046 1.00 88.75 398 LEU A C 1
ATOM 3213 O O . LEU A 1 398 ? -7.189 3.695 -32.011 1.00 88.75 398 LEU A O 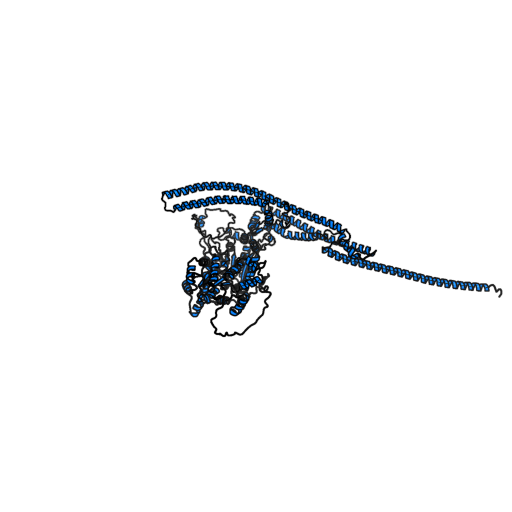1
ATOM 3217 N N . GLY A 1 399 ? -9.199 3.633 -33.049 1.00 90.81 399 GLY A N 1
ATOM 3218 C CA . GLY A 1 399 ? -10.001 3.534 -31.823 1.00 90.81 399 GLY A CA 1
ATOM 3219 C C . GLY A 1 399 ? -9.858 2.165 -31.149 1.00 90.81 399 GLY A C 1
ATOM 3220 O O . GLY A 1 399 ? -9.208 1.262 -31.675 1.00 90.81 399 GLY A O 1
ATOM 3221 N N . TYR A 1 400 ? -10.457 1.984 -29.976 1.00 92.69 400 TYR A N 1
ATOM 3222 C CA . TYR A 1 400 ? -10.329 0.766 -29.173 1.00 92.69 400 TYR A CA 1
ATOM 3223 C C . TYR A 1 400 ? -10.815 -0.495 -29.905 1.00 92.69 400 TYR A C 1
ATOM 3225 O O . TYR A 1 400 ? -10.100 -1.497 -29.959 1.00 92.69 400 TYR A O 1
ATOM 3233 N N . ASN A 1 401 ? -12.006 -0.446 -30.512 1.00 92.31 401 ASN A N 1
ATOM 3234 C CA . ASN A 1 401 ? -12.567 -1.595 -31.232 1.00 92.31 401 ASN A CA 1
ATOM 3235 C C . ASN A 1 401 ? -11.776 -1.901 -32.515 1.00 92.31 401 ASN A C 1
ATOM 3237 O O . ASN A 1 401 ? -11.388 -3.042 -32.743 1.00 92.31 401 ASN A O 1
ATOM 3241 N N . GLU A 1 402 ? -11.460 -0.870 -33.303 1.00 93.12 402 GLU A N 1
ATOM 3242 C CA . GLU A 1 402 ? -10.676 -1.003 -34.539 1.00 93.12 402 GLU A CA 1
ATOM 3243 C C . GLU A 1 402 ? -9.270 -1.556 -34.272 1.00 93.12 402 GLU A C 1
ATOM 3245 O O . GLU A 1 402 ? -8.761 -2.377 -35.034 1.00 93.12 402 GLU A O 1
ATOM 3250 N N . MET A 1 403 ? -8.637 -1.132 -33.172 1.00 92.88 403 MET A N 1
ATOM 3251 C CA . MET A 1 403 ? -7.334 -1.645 -32.758 1.00 92.88 403 MET A CA 1
ATOM 3252 C C . MET A 1 403 ? -7.409 -3.136 -32.432 1.00 92.88 403 MET A C 1
ATOM 3254 O O . MET A 1 403 ? -6.531 -3.888 -32.842 1.00 92.88 403 MET A O 1
ATOM 3258 N N . ARG A 1 404 ? -8.452 -3.595 -31.734 1.00 92.31 404 ARG A N 1
ATOM 3259 C CA . ARG A 1 404 ? -8.625 -5.026 -31.436 1.00 92.31 404 ARG A CA 1
ATOM 3260 C C . ARG A 1 404 ? -8.761 -5.864 -32.700 1.00 92.31 404 ARG A C 1
ATOM 3262 O O . ARG A 1 404 ? -8.090 -6.891 -32.809 1.00 92.31 404 ARG A O 1
ATOM 3269 N N . ASP A 1 405 ? -9.564 -5.408 -33.656 1.00 92.19 405 ASP A N 1
ATOM 3270 C CA . ASP A 1 405 ? -9.718 -6.088 -34.945 1.00 92.19 405 ASP A CA 1
ATOM 3271 C C . ASP A 1 405 ? -8.378 -6.138 -35.699 1.00 92.19 405 ASP A C 1
ATOM 3273 O O . ASP A 1 405 ? -7.948 -7.205 -36.138 1.00 92.19 405 ASP A O 1
ATOM 3277 N N . TYR A 1 406 ? -7.639 -5.024 -35.730 1.00 92.50 406 TYR A N 1
ATOM 3278 C CA . TYR A 1 406 ? -6.298 -4.964 -36.317 1.00 92.50 406 TYR A CA 1
ATOM 3279 C C . TYR A 1 406 ? -5.313 -5.951 -35.667 1.00 92.50 406 TYR A C 1
ATOM 3281 O O . TYR A 1 406 ? -4.587 -6.660 -36.369 1.00 92.50 406 TYR A O 1
ATOM 3289 N N . ILE A 1 407 ? -5.288 -6.033 -34.333 1.00 93.12 407 ILE A N 1
ATOM 3290 C CA . ILE A 1 407 ? -4.409 -6.958 -33.604 1.00 93.12 407 ILE A CA 1
ATOM 3291 C C . ILE A 1 407 ? -4.795 -8.412 -33.875 1.00 93.12 407 ILE A C 1
ATOM 3293 O O . ILE A 1 407 ? -3.922 -9.252 -34.099 1.00 93.12 407 ILE A O 1
ATOM 3297 N N . LYS A 1 408 ? -6.091 -8.718 -33.914 1.00 90.50 408 LYS A N 1
ATOM 3298 C CA . LYS A 1 408 ? -6.581 -10.059 -34.235 1.00 90.50 408 LYS A CA 1
ATOM 3299 C C . LYS A 1 408 ? -6.177 -10.488 -35.647 1.00 90.50 408 LYS A C 1
ATOM 3301 O O . LYS A 1 408 ? -5.738 -11.624 -35.835 1.00 90.50 408 LYS A O 1
ATOM 3306 N N . ASP A 1 409 ? -6.267 -9.583 -36.613 1.00 90.38 409 ASP A N 1
ATOM 3307 C CA . ASP A 1 409 ? -5.979 -9.894 -38.010 1.00 90.38 409 ASP A CA 1
ATOM 3308 C C . ASP A 1 409 ? -4.476 -9.993 -38.300 1.00 90.38 409 ASP A C 1
ATOM 3310 O O . ASP A 1 409 ? -4.053 -10.885 -39.034 1.00 90.38 409 ASP A O 1
ATOM 3314 N N . GLN A 1 410 ? -3.658 -9.103 -37.725 1.00 91.75 410 GLN A N 1
ATOM 3315 C CA . GLN A 1 410 ? -2.229 -9.001 -38.058 1.00 91.75 410 GLN A CA 1
ATOM 3316 C C . GLN A 1 410 ? -1.292 -9.712 -37.068 1.00 91.75 410 GLN A C 1
ATOM 3318 O O . GLN A 1 410 ? -0.155 -10.006 -37.424 1.00 91.75 410 GLN A O 1
ATOM 3323 N N . PHE A 1 411 ? -1.737 -9.989 -35.836 1.00 93.50 411 PHE A N 1
ATOM 3324 C CA . PHE A 1 411 ? -0.874 -10.463 -34.741 1.00 93.50 411 PHE A CA 1
ATOM 3325 C C . PHE A 1 411 ? -1.403 -11.722 -34.030 1.00 93.50 411 PHE A C 1
ATOM 3327 O O . PHE A 1 411 ? -0.888 -12.093 -32.973 1.00 93.50 411 PHE A O 1
ATOM 3334 N N . SER A 1 412 ? -2.394 -12.424 -34.595 1.00 90.81 412 SER A N 1
ATOM 3335 C CA . SER A 1 412 ? -2.968 -13.641 -33.987 1.00 90.81 412 SER A CA 1
ATOM 3336 C C . SER A 1 412 ? -1.955 -14.769 -33.753 1.00 90.81 412 SER A C 1
ATOM 3338 O O . SER A 1 412 ? -2.152 -15.578 -32.845 1.00 90.81 412 SER A O 1
ATOM 3340 N N . GLU A 1 413 ? -0.847 -14.805 -34.497 1.00 91.62 413 GLU A N 1
ATOM 3341 C CA . GLU A 1 413 ? 0.243 -15.773 -34.299 1.00 91.62 413 GLU A CA 1
ATOM 3342 C C . GLU A 1 413 ? 0.947 -15.648 -32.936 1.00 91.62 413 GLU A C 1
ATOM 3344 O O . GLU A 1 413 ? 1.537 -16.614 -32.456 1.00 91.62 413 GLU A O 1
ATOM 3349 N N . PHE A 1 414 ? 0.833 -14.494 -32.271 1.00 93.06 414 PHE A N 1
ATOM 3350 C CA . PHE A 1 414 ? 1.408 -14.246 -30.946 1.00 93.06 414 PHE A CA 1
ATOM 3351 C C . PHE A 1 414 ? 0.436 -14.550 -29.793 1.00 93.06 414 PHE A C 1
ATOM 3353 O O . PHE A 1 414 ? 0.679 -14.158 -28.649 1.00 93.06 414 PHE A O 1
ATOM 3360 N N . THR A 1 415 ? -0.673 -15.240 -30.069 1.00 90.75 415 THR A N 1
ATOM 3361 C CA . THR A 1 415 ? -1.637 -15.647 -29.038 1.00 90.75 415 THR A CA 1
ATOM 3362 C C . THR A 1 415 ? -1.017 -16.693 -28.112 1.00 90.75 415 THR A C 1
ATOM 3364 O O . THR A 1 415 ? -0.413 -17.667 -28.561 1.00 90.75 415 THR A O 1
ATOM 3367 N N . TRP A 1 416 ? -1.190 -16.532 -26.799 1.00 87.62 416 TRP A N 1
ATOM 3368 C CA . TRP A 1 416 ? -0.795 -17.567 -25.843 1.00 87.62 416 TRP A CA 1
ATOM 3369 C C . TRP A 1 416 ? -1.661 -18.814 -26.012 1.00 87.62 416 TRP A C 1
ATOM 3371 O O . TRP A 1 416 ? -2.884 -18.731 -25.992 1.00 87.62 416 TRP A O 1
ATOM 3381 N N . GLU A 1 417 ? -1.044 -19.986 -26.114 1.00 83.88 417 GLU A N 1
ATOM 3382 C CA . GLU A 1 417 ? -1.772 -21.257 -26.122 1.00 83.88 417 GLU A CA 1
ATOM 3383 C C . GLU A 1 417 ? -2.422 -21.553 -24.758 1.00 83.88 417 GLU A C 1
ATOM 3385 O O . GLU A 1 417 ? -1.998 -21.048 -23.713 1.00 83.88 417 GLU A O 1
ATOM 3390 N N . SER A 1 418 ? -3.452 -22.406 -24.753 1.00 75.69 418 SER A N 1
ATOM 3391 C CA . SER A 1 418 ? -4.090 -22.881 -23.521 1.00 75.69 418 SER A CA 1
ATOM 3392 C C . SER A 1 418 ? -3.080 -23.612 -22.632 1.00 75.69 418 SER A C 1
ATOM 3394 O O . SER A 1 418 ? -2.432 -24.569 -23.062 1.00 75.69 418 SER A O 1
ATOM 3396 N N . VAL A 1 419 ? -2.966 -23.183 -21.378 1.00 73.06 419 VAL A N 1
ATOM 3397 C CA . VAL A 1 419 ? -1.937 -23.655 -20.448 1.00 73.06 419 VAL A CA 1
ATOM 3398 C C . VAL A 1 419 ? -2.341 -24.970 -19.767 1.00 73.06 419 VAL A C 1
ATOM 3400 O O . VAL A 1 419 ? -3.417 -25.060 -19.181 1.00 73.06 419 VAL A O 1
ATOM 3403 N N . LYS A 1 420 ? -1.452 -25.976 -19.783 1.00 73.62 420 LYS A N 1
ATOM 3404 C CA . LYS A 1 420 ? -1.559 -27.213 -18.982 1.00 73.62 420 LYS A CA 1
ATOM 3405 C C . LYS A 1 420 ? -0.620 -27.162 -17.781 1.00 73.62 420 LYS A C 1
ATOM 3407 O O . LYS A 1 420 ? 0.480 -26.635 -17.899 1.00 73.62 420 LYS A O 1
ATOM 3412 N N . MET A 1 421 ? -1.034 -27.723 -16.645 1.00 78.00 421 MET A N 1
ATOM 3413 C CA . MET A 1 421 ? -0.240 -27.710 -15.414 1.00 78.00 421 MET A CA 1
ATOM 3414 C C . MET A 1 421 ? 0.942 -28.691 -15.491 1.00 78.00 421 MET A C 1
ATOM 3416 O O . MET A 1 421 ? 0.743 -29.902 -15.498 1.00 78.00 421 MET A O 1
ATOM 3420 N N . GLU A 1 422 ? 2.166 -28.163 -15.537 1.00 81.31 422 GLU A N 1
ATOM 3421 C CA . GLU A 1 422 ? 3.421 -28.925 -15.609 1.00 81.31 422 GLU A CA 1
ATOM 3422 C C . GLU A 1 422 ? 4.585 -28.130 -14.989 1.00 81.31 422 GLU A C 1
ATOM 3424 O O . GLU A 1 422 ? 4.528 -26.903 -14.906 1.00 81.31 422 GLU A O 1
ATOM 3429 N N . ASN A 1 423 ? 5.652 -28.801 -14.548 1.00 81.81 423 ASN A N 1
ATOM 3430 C CA . ASN A 1 423 ? 6.839 -28.118 -14.027 1.00 81.81 423 ASN A CA 1
ATOM 3431 C C . ASN A 1 423 ? 7.755 -27.686 -15.183 1.00 81.81 423 ASN A C 1
ATOM 3433 O O . ASN A 1 423 ? 8.473 -28.507 -15.748 1.00 81.81 423 ASN A O 1
ATOM 3437 N N . LEU A 1 424 ? 7.778 -26.388 -15.493 1.00 80.88 424 LEU A N 1
ATOM 3438 C CA . LEU A 1 424 ? 8.614 -25.820 -16.559 1.00 80.88 424 LEU A CA 1
ATOM 3439 C C . LEU A 1 424 ? 10.028 -25.422 -16.095 1.00 80.88 424 LEU A C 1
ATOM 3441 O O . LEU A 1 424 ? 10.771 -24.805 -16.861 1.00 80.88 424 LEU A O 1
ATOM 3445 N N . CYS A 1 425 ? 10.397 -25.732 -14.850 1.00 80.00 425 CYS A N 1
ATOM 3446 C CA . CYS A 1 425 ? 11.700 -25.408 -14.262 1.00 80.00 425 CYS A CA 1
ATOM 3447 C C . CYS A 1 425 ? 12.583 -26.636 -13.994 1.00 80.00 425 CYS A C 1
ATOM 3449 O O . CYS A 1 425 ? 13.682 -26.469 -13.458 1.00 80.00 425 CYS A O 1
ATOM 3451 N N . ALA A 1 426 ? 12.122 -27.845 -14.337 1.00 65.69 426 ALA A N 1
ATOM 3452 C CA . ALA A 1 426 ? 12.935 -29.056 -14.287 1.00 65.69 426 ALA A CA 1
ATOM 3453 C C . ALA A 1 426 ? 13.997 -29.019 -15.408 1.00 65.69 426 ALA A C 1
ATOM 3455 O O . ALA A 1 426 ? 13.664 -28.827 -16.572 1.00 65.69 426 ALA A O 1
ATOM 3456 N N . GLU A 1 427 ? 15.267 -29.111 -15.005 1.00 55.41 427 GLU A N 1
ATOM 3457 C CA . GLU A 1 427 ? 16.502 -29.185 -15.805 1.00 55.41 427 GLU A CA 1
ATOM 3458 C C . GLU A 1 427 ? 16.472 -28.613 -17.237 1.00 55.41 427 GLU A C 1
ATOM 3460 O O . GLU A 1 427 ? 16.334 -29.317 -18.234 1.00 55.41 427 GLU A O 1
ATOM 3465 N N . LYS A 1 428 ? 16.789 -27.317 -17.339 1.00 44.53 428 LYS A N 1
ATOM 3466 C CA . LYS A 1 428 ? 17.702 -26.854 -18.391 1.00 44.53 428 LYS A CA 1
ATOM 3467 C C . LYS A 1 428 ? 19.071 -26.653 -17.757 1.00 44.53 428 LYS A C 1
ATOM 3469 O O . LYS A 1 428 ? 19.165 -26.048 -16.686 1.00 44.53 428 LYS A O 1
ATOM 3474 N N . GLN A 1 429 ? 20.093 -27.221 -18.395 1.00 37.94 429 GLN A N 1
ATOM 3475 C CA . GLN A 1 429 ? 21.494 -27.117 -17.996 1.00 37.94 429 GLN A CA 1
ATOM 3476 C C . GLN A 1 429 ? 21.847 -25.677 -17.609 1.00 37.94 429 GLN A C 1
ATOM 3478 O O . GLN A 1 429 ? 21.412 -24.716 -18.239 1.00 37.94 429 GLN A O 1
ATOM 3483 N N . SER A 1 430 ? 22.620 -25.551 -16.533 1.00 39.06 430 SER A N 1
ATOM 3484 C CA . SER A 1 430 ? 23.258 -24.318 -16.083 1.00 39.06 430 SER A CA 1
ATOM 3485 C C . SER A 1 430 ? 23.840 -23.532 -17.261 1.00 39.06 430 SER A C 1
ATOM 3487 O O . SER A 1 430 ? 24.756 -24.014 -17.925 1.00 39.06 430 SER A O 1
ATOM 3489 N N . GLY A 1 431 ? 23.290 -22.339 -17.497 1.00 38.84 431 GLY A N 1
ATOM 3490 C CA . GLY A 1 431 ? 23.667 -21.454 -18.592 1.00 38.84 431 GLY A CA 1
ATOM 3491 C C . GLY A 1 431 ? 25.156 -21.116 -18.599 1.00 38.84 431 GLY A C 1
ATOM 3492 O O . GLY A 1 431 ? 25.696 -20.596 -17.619 1.00 38.84 431 GLY A O 1
ATOM 3493 N N . GLY A 1 432 ? 25.798 -21.405 -19.729 1.00 48.97 432 GLY A N 1
ATOM 3494 C CA . GLY A 1 432 ? 27.029 -20.738 -20.142 1.00 48.97 432 GLY A CA 1
ATOM 3495 C C . GLY A 1 432 ? 26.725 -19.349 -20.714 1.00 48.97 432 GLY A C 1
ATOM 3496 O O . GLY A 1 432 ? 25.571 -19.011 -20.987 1.00 48.97 432 GLY A O 1
ATOM 3497 N N . SER A 1 433 ? 27.758 -18.528 -20.898 1.00 54.47 433 SER A N 1
ATOM 3498 C CA . SER A 1 433 ? 27.653 -17.270 -21.643 1.00 54.47 433 SER A CA 1
ATOM 3499 C C . SER A 1 433 ? 27.166 -17.544 -23.076 1.00 54.47 433 SER A C 1
ATOM 3501 O O . SER A 1 433 ? 27.662 -18.450 -23.743 1.00 54.47 433 SER A O 1
ATOM 3503 N N . GLY A 1 434 ? 26.183 -16.773 -23.559 1.00 62.44 434 GLY A N 1
ATOM 3504 C CA . GLY A 1 434 ? 25.633 -16.922 -24.914 1.00 62.44 434 GLY A CA 1
ATOM 3505 C C . GLY A 1 434 ? 24.431 -17.854 -25.073 1.00 62.44 434 GLY A C 1
ATOM 3506 O O . GLY A 1 434 ? 24.146 -18.271 -26.195 1.00 62.44 434 GLY A O 1
ATOM 3507 N N . GLU A 1 435 ? 23.686 -18.152 -24.006 1.00 78.25 435 GLU A N 1
ATOM 3508 C CA . GLU A 1 435 ? 22.442 -18.921 -24.114 1.00 78.25 435 GLU A CA 1
ATOM 3509 C C . GLU A 1 435 ? 21.364 -18.112 -24.858 1.00 78.25 435 GLU A C 1
ATOM 3511 O O . GLU A 1 435 ? 20.939 -17.037 -24.422 1.00 78.25 435 GLU A O 1
ATOM 3516 N N . ILE A 1 436 ? 20.888 -18.636 -25.990 1.00 79.62 436 ILE A N 1
ATOM 3517 C CA . ILE A 1 436 ? 19.818 -18.011 -26.773 1.00 79.62 436 ILE A CA 1
ATOM 3518 C C . ILE A 1 436 ? 18.465 -18.327 -26.125 1.00 79.62 436 ILE A C 1
ATOM 3520 O O . ILE A 1 436 ? 17.988 -19.462 -26.151 1.00 79.62 436 ILE A O 1
ATOM 3524 N N . ILE A 1 437 ? 17.804 -17.301 -25.583 1.00 80.44 437 ILE A N 1
ATOM 3525 C CA . ILE A 1 437 ? 16.484 -17.448 -24.958 1.00 80.44 437 ILE A CA 1
ATOM 3526 C C . ILE A 1 437 ? 15.380 -17.570 -26.012 1.00 80.44 437 ILE A C 1
ATOM 3528 O O . ILE A 1 437 ? 15.229 -16.711 -26.880 1.00 80.44 437 ILE A O 1
ATOM 3532 N N . LYS A 1 438 ? 14.510 -18.576 -25.892 1.00 84.56 438 LYS A N 1
ATOM 3533 C CA . LYS A 1 438 ? 13.241 -18.589 -26.635 1.00 84.56 438 LYS A CA 1
ATOM 3534 C C . LYS A 1 438 ? 12.319 -17.493 -26.083 1.00 84.56 438 LYS A C 1
ATOM 3536 O O . LYS A 1 438 ? 11.984 -17.524 -24.900 1.00 84.56 438 LYS A O 1
ATOM 3541 N N . MET A 1 439 ? 11.932 -16.539 -26.930 1.00 85.62 439 MET A N 1
ATOM 3542 C CA . MET A 1 439 ? 11.032 -15.446 -26.545 1.00 85.62 439 MET A CA 1
ATOM 3543 C C . MET A 1 439 ? 9.615 -15.972 -26.278 1.00 85.62 439 MET A C 1
ATOM 3545 O O . MET A 1 439 ? 9.191 -16.968 -26.866 1.00 85.62 439 MET A O 1
ATOM 3549 N N . THR A 1 440 ? 8.892 -15.316 -25.371 1.00 89.19 440 THR A N 1
ATOM 3550 C CA . THR A 1 440 ? 7.464 -15.586 -25.139 1.00 89.19 440 THR A CA 1
ATOM 3551 C C . THR A 1 440 ? 6.596 -14.941 -26.227 1.00 89.19 440 THR A C 1
ATOM 3553 O O . THR A 1 440 ? 7.052 -13.980 -26.848 1.00 89.19 440 THR A O 1
ATOM 3556 N N . PRO A 1 441 ? 5.337 -15.386 -26.424 1.00 92.44 441 PRO A N 1
ATOM 3557 C CA . PRO A 1 441 ? 4.445 -14.775 -27.412 1.00 92.44 441 PRO A CA 1
ATOM 3558 C C . PRO A 1 441 ? 4.296 -13.257 -27.230 1.00 92.44 441 PRO A C 1
ATOM 3560 O O . PRO A 1 441 ? 4.461 -12.510 -28.185 1.00 92.44 441 PRO A O 1
ATOM 3563 N N . THR A 1 442 ? 4.133 -12.767 -25.994 1.00 92.81 442 THR A N 1
ATOM 3564 C CA . THR A 1 442 ? 4.091 -11.316 -25.728 1.00 92.81 442 THR A CA 1
ATOM 3565 C C . THR A 1 442 ? 5.418 -10.610 -26.031 1.00 92.81 442 THR A C 1
ATOM 3567 O O . THR A 1 442 ? 5.410 -9.511 -26.570 1.00 92.81 442 THR A O 1
ATOM 3570 N N . GLN A 1 443 ? 6.572 -11.202 -25.699 1.00 92.50 443 GLN A N 1
ATOM 3571 C CA . GLN A 1 443 ? 7.876 -10.604 -26.039 1.00 92.50 443 GLN A CA 1
ATOM 3572 C C . GLN A 1 443 ? 8.036 -10.462 -27.555 1.00 92.50 443 GLN A C 1
ATOM 3574 O O . GLN A 1 443 ? 8.547 -9.450 -28.037 1.00 92.50 443 GLN A O 1
ATOM 3579 N N . ASP A 1 444 ? 7.574 -11.476 -28.285 1.00 93.00 444 ASP A N 1
ATOM 3580 C CA . ASP A 1 444 ? 7.621 -11.530 -29.737 1.00 93.00 444 ASP A CA 1
ATOM 3581 C C . ASP A 1 444 ? 6.637 -10.535 -30.373 1.00 93.00 444 ASP A C 1
ATOM 3583 O O . ASP A 1 444 ? 7.015 -9.768 -31.257 1.00 93.00 444 ASP A O 1
ATOM 3587 N N . PHE A 1 445 ? 5.421 -10.433 -29.833 1.00 95.69 445 PHE A N 1
ATOM 3588 C CA . PHE A 1 445 ? 4.452 -9.401 -30.195 1.00 95.69 445 PHE A CA 1
ATOM 3589 C C . PHE A 1 445 ? 5.045 -7.995 -30.041 1.00 95.69 445 PHE A C 1
ATOM 3591 O O . PHE A 1 445 ? 5.025 -7.204 -30.980 1.00 95.69 445 PHE A O 1
ATOM 3598 N N . ILE A 1 446 ? 5.638 -7.684 -28.883 1.00 95.25 446 ILE A N 1
ATOM 3599 C CA . ILE A 1 446 ? 6.138 -6.337 -28.579 1.00 95.25 446 ILE A CA 1
ATOM 3600 C C . ILE A 1 446 ? 7.238 -5.888 -29.542 1.00 95.25 446 ILE A C 1
ATOM 3602 O O . ILE A 1 446 ? 7.219 -4.734 -29.976 1.00 95.25 446 ILE A O 1
ATOM 3606 N N . ARG A 1 447 ? 8.169 -6.776 -29.922 1.00 92.94 447 ARG A N 1
ATOM 3607 C CA . ARG A 1 447 ? 9.237 -6.414 -30.872 1.00 92.94 447 ARG A CA 1
ATOM 3608 C C . ARG A 1 447 ? 8.742 -6.193 -32.308 1.00 92.94 447 ARG A C 1
ATOM 3610 O O . ARG A 1 447 ? 9.435 -5.515 -33.065 1.00 92.94 447 ARG A O 1
ATOM 3617 N N . HIS A 1 448 ? 7.578 -6.740 -32.670 1.00 93.88 448 HIS A N 1
ATOM 3618 C CA . HIS A 1 448 ? 6.962 -6.575 -33.992 1.00 93.88 448 HIS A CA 1
ATOM 3619 C C . HIS A 1 448 ? 5.929 -5.443 -34.033 1.00 93.88 448 HIS A C 1
ATOM 3621 O O . HIS A 1 448 ? 5.827 -4.744 -35.038 1.00 93.88 448 HIS A O 1
ATOM 3627 N N . TYR A 1 449 ? 5.196 -5.221 -32.942 1.00 94.50 449 TYR A N 1
ATOM 3628 C CA . TYR A 1 449 ? 4.199 -4.161 -32.833 1.00 94.50 449 TYR A CA 1
ATOM 3629 C C . TYR A 1 449 ? 4.852 -2.788 -32.629 1.00 94.50 449 TYR A C 1
ATOM 3631 O O . TYR A 1 449 ? 4.581 -1.843 -33.375 1.00 94.50 449 TYR A O 1
ATOM 3639 N N . PHE A 1 450 ? 5.742 -2.652 -31.638 1.00 94.69 450 PHE A N 1
ATOM 3640 C CA . PHE A 1 450 ? 6.363 -1.368 -31.321 1.00 94.69 450 PHE A CA 1
ATOM 3641 C C . PHE A 1 450 ? 7.644 -1.178 -32.128 1.00 94.69 450 PHE A C 1
ATOM 3643 O O . PHE A 1 450 ? 8.728 -1.613 -31.746 1.00 94.69 450 PHE A O 1
ATOM 3650 N N . THR A 1 451 ? 7.494 -0.524 -33.273 1.00 93.25 451 THR A N 1
ATOM 3651 C CA . THR A 1 451 ? 8.551 -0.279 -34.258 1.00 93.25 451 THR A CA 1
ATOM 3652 C C . THR A 1 451 ? 8.666 1.218 -34.563 1.00 93.25 451 THR A C 1
ATOM 3654 O O . THR A 1 451 ? 7.759 1.989 -34.228 1.00 93.25 451 THR A O 1
ATOM 3657 N N . PRO A 1 452 ? 9.747 1.673 -35.225 1.00 91.31 452 PRO A N 1
ATOM 3658 C CA . PRO A 1 452 ? 9.891 3.073 -35.629 1.00 91.31 452 PRO A CA 1
ATOM 3659 C C . PRO A 1 452 ? 8.702 3.652 -36.411 1.00 91.31 452 PRO A C 1
ATOM 3661 O O . PRO A 1 452 ? 8.398 4.832 -36.266 1.00 91.31 452 PRO A O 1
ATOM 3664 N N . THR A 1 453 ? 8.023 2.829 -37.215 1.00 87.94 453 THR A N 1
ATOM 3665 C CA . THR A 1 453 ? 6.897 3.225 -38.078 1.00 87.94 453 THR A CA 1
ATOM 3666 C C . THR A 1 453 ? 5.542 3.196 -37.376 1.00 87.94 453 THR A C 1
ATOM 3668 O O . THR A 1 453 ? 4.545 3.576 -37.981 1.00 87.94 453 THR A O 1
ATOM 3671 N N . ASN A 1 454 ? 5.475 2.746 -36.119 1.00 88.50 454 ASN A N 1
ATOM 3672 C CA . ASN A 1 454 ? 4.219 2.680 -35.378 1.00 88.50 454 ASN A CA 1
ATOM 3673 C C . ASN A 1 454 ? 3.594 4.093 -35.228 1.00 88.50 454 ASN A C 1
ATOM 3675 O O . ASN A 1 454 ? 4.341 5.043 -34.954 1.00 88.50 454 ASN A O 1
ATOM 3679 N N . PRO A 1 455 ? 2.265 4.267 -35.390 1.00 85.38 455 PRO A N 1
ATOM 3680 C CA . PRO A 1 455 ? 1.600 5.561 -35.201 1.00 85.38 455 PRO A CA 1
ATOM 3681 C C . PRO A 1 455 ? 1.767 6.140 -33.788 1.00 85.38 455 PRO A C 1
ATOM 3683 O O . PRO A 1 455 ? 1.939 7.353 -33.643 1.00 85.38 455 PRO A O 1
ATOM 3686 N N . VAL A 1 456 ? 1.795 5.304 -32.743 1.00 90.81 456 VAL A N 1
ATOM 3687 C CA . VAL A 1 456 ? 1.934 5.782 -31.361 1.00 90.81 456 VAL A CA 1
ATOM 3688 C C . VAL A 1 456 ? 3.360 6.254 -31.068 1.00 90.81 456 VAL A C 1
ATOM 3690 O O . VAL A 1 456 ? 4.345 5.654 -31.510 1.00 90.81 456 VAL A O 1
ATOM 3693 N N . LYS A 1 457 ? 3.506 7.357 -30.323 1.00 93.38 457 LYS A N 1
ATOM 3694 C CA . LYS A 1 457 ? 4.826 7.914 -29.962 1.00 93.38 457 LYS A CA 1
ATOM 3695 C C . LYS A 1 457 ? 5.485 7.177 -28.797 1.00 93.38 457 LYS A C 1
ATOM 3697 O O . LYS A 1 457 ? 6.706 7.205 -28.671 1.00 93.38 457 LYS A O 1
ATOM 3702 N N . GLY A 1 458 ? 4.718 6.442 -28.001 1.00 94.81 458 GLY A N 1
ATOM 3703 C CA . GLY A 1 458 ? 5.270 5.592 -26.961 1.00 94.81 458 GLY A CA 1
ATOM 3704 C C . GLY A 1 458 ? 4.351 4.459 -26.542 1.00 94.81 458 GLY A C 1
ATOM 3705 O O . GLY A 1 458 ? 3.209 4.380 -26.982 1.00 94.81 458 GLY A O 1
ATOM 3706 N N . MET A 1 459 ? 4.866 3.590 -25.680 1.00 96.00 459 MET A N 1
ATOM 3707 C CA . MET A 1 459 ? 4.144 2.450 -25.135 1.00 96.00 459 MET A CA 1
ATOM 3708 C C . MET A 1 459 ? 4.553 2.183 -23.683 1.00 96.00 459 MET A C 1
ATOM 3710 O O . MET A 1 459 ? 5.729 2.249 -23.325 1.00 96.00 459 MET A O 1
ATOM 3714 N N . LEU A 1 460 ? 3.569 1.852 -22.852 1.00 97.69 460 LEU A N 1
ATOM 3715 C CA . LEU A 1 460 ? 3.706 1.422 -21.471 1.00 97.69 460 LEU A CA 1
ATOM 3716 C C . LEU A 1 460 ? 3.575 -0.103 -21.391 1.00 97.69 460 LEU A C 1
ATOM 3718 O O . LEU A 1 460 ? 2.504 -0.664 -21.620 1.00 97.69 460 LEU A O 1
ATOM 3722 N N . LEU A 1 461 ? 4.659 -0.771 -21.009 1.00 97.31 461 LEU A N 1
ATOM 3723 C CA . LEU A 1 461 ? 4.660 -2.177 -20.621 1.00 97.31 461 LEU A CA 1
ATOM 3724 C C . LEU A 1 461 ? 4.246 -2.289 -19.153 1.00 97.31 461 LEU A C 1
ATOM 3726 O O . LEU A 1 461 ? 5.094 -2.246 -18.253 1.00 97.31 461 LEU A O 1
ATOM 3730 N N . HIS A 1 462 ? 2.942 -2.440 -18.916 1.00 94.81 462 HIS A N 1
ATOM 3731 C CA . HIS A 1 462 ? 2.385 -2.789 -17.612 1.00 94.81 462 HIS A CA 1
ATOM 3732 C C . HIS A 1 462 ? 2.480 -4.308 -17.420 1.00 94.81 462 HIS A C 1
ATOM 3734 O O . HIS A 1 462 ? 1.501 -5.046 -17.516 1.00 94.81 462 HIS A O 1
ATOM 3740 N N . HIS A 1 463 ? 3.698 -4.804 -17.201 1.00 92.06 463 HIS A N 1
ATOM 3741 C CA . HIS A 1 463 ? 3.945 -6.241 -17.065 1.00 92.06 463 HIS A CA 1
ATOM 3742 C C . HIS A 1 463 ? 4.403 -6.594 -15.655 1.00 92.06 463 HIS A C 1
ATOM 3744 O O . HIS A 1 463 ? 5.303 -5.946 -15.105 1.00 92.06 463 HIS A O 1
ATOM 3750 N N . SER A 1 464 ? 3.869 -7.683 -15.101 1.00 84.81 464 SER A N 1
ATOM 3751 C CA . SER A 1 464 ? 4.214 -8.154 -13.757 1.00 84.81 464 SER A CA 1
ATOM 3752 C C . SER A 1 464 ? 5.705 -8.501 -13.621 1.00 84.81 464 SER A C 1
ATOM 3754 O O . SER A 1 464 ? 6.468 -8.563 -14.597 1.00 84.81 464 SER A O 1
ATOM 3756 N N . VAL A 1 465 ? 6.196 -8.653 -12.393 1.00 77.62 465 VAL A N 1
ATOM 3757 C CA . VAL A 1 465 ? 7.602 -9.023 -12.163 1.00 77.62 465 VAL A CA 1
ATOM 3758 C C . VAL A 1 465 ? 7.909 -10.419 -12.729 1.00 77.62 465 VAL A C 1
ATOM 3760 O O . VAL A 1 465 ? 7.073 -11.310 -12.705 1.00 77.62 465 VAL A O 1
ATOM 3763 N N . GLY A 1 466 ? 9.114 -10.614 -13.281 1.00 72.94 466 GLY A N 1
ATOM 3764 C CA . GLY A 1 466 ? 9.541 -11.915 -13.832 1.00 72.94 466 GLY A CA 1
ATOM 3765 C C . GLY A 1 466 ? 9.010 -12.271 -15.233 1.00 72.94 466 GLY A C 1
ATOM 3766 O O . GLY A 1 466 ? 9.393 -13.297 -15.786 1.00 72.94 466 GLY A O 1
ATOM 3767 N N . THR A 1 467 ? 8.205 -11.411 -15.859 1.00 80.75 467 THR A N 1
ATOM 3768 C CA . THR A 1 467 ? 7.686 -11.581 -17.237 1.00 80.75 467 THR A CA 1
ATOM 3769 C C . THR A 1 467 ? 8.720 -11.355 -18.348 1.00 80.75 467 THR A C 1
ATOM 3771 O O . THR A 1 467 ? 8.486 -11.731 -19.495 1.00 80.75 467 THR A O 1
ATOM 3774 N N . GLY A 1 468 ? 9.878 -10.769 -18.020 1.00 84.56 468 GLY A N 1
ATOM 3775 C CA . GLY A 1 468 ? 10.947 -10.471 -18.978 1.00 84.56 468 GLY A CA 1
ATOM 3776 C C . GLY A 1 468 ? 10.834 -9.106 -19.674 1.00 84.56 468 GLY A C 1
ATOM 3777 O O . GLY A 1 468 ? 11.146 -9.012 -20.858 1.00 84.56 468 GLY A O 1
ATOM 3778 N N . LYS A 1 469 ? 10.436 -8.045 -18.952 1.00 91.19 469 LYS A N 1
ATOM 3779 C CA . LYS A 1 469 ? 10.373 -6.642 -19.440 1.00 91.19 469 LYS A CA 1
ATOM 3780 C C . LYS A 1 469 ? 11.671 -6.166 -20.115 1.00 91.19 469 LYS A C 1
ATOM 3782 O O . LYS A 1 469 ? 11.686 -6.016 -21.328 1.00 91.19 469 LYS A O 1
ATOM 3787 N N . THR A 1 470 ? 12.775 -6.073 -19.365 1.00 91.56 470 THR A N 1
ATOM 3788 C CA . THR A 1 470 ? 13.980 -6.874 -19.637 1.00 91.56 470 THR A CA 1
ATOM 3789 C C . THR A 1 470 ? 14.313 -7.143 -21.107 1.00 91.56 470 THR A C 1
ATOM 3791 O O . THR A 1 470 ? 14.699 -6.290 -21.908 1.00 91.56 470 THR A O 1
ATOM 3794 N N . CYS A 1 471 ? 14.115 -8.420 -21.413 1.00 91.81 471 CYS A N 1
ATOM 3795 C CA . CYS A 1 471 ? 14.229 -9.048 -22.711 1.00 91.81 471 CYS A CA 1
ATOM 3796 C C . CYS A 1 471 ? 13.343 -8.385 -23.776 1.00 91.81 471 CYS A C 1
ATOM 3798 O O . CYS A 1 471 ? 13.829 -8.142 -24.874 1.00 91.81 471 CYS A O 1
ATOM 3800 N N . SER A 1 472 ? 12.090 -8.037 -23.451 1.00 94.25 472 SER A N 1
ATOM 3801 C CA . SER A 1 472 ? 11.129 -7.422 -24.390 1.00 94.25 472 SER A CA 1
ATOM 3802 C C . SER A 1 472 ? 11.657 -6.106 -24.965 1.00 94.25 472 SER A C 1
ATOM 3804 O O . SER A 1 472 ? 11.629 -5.894 -26.174 1.00 94.25 472 SER A O 1
ATOM 3806 N N . ALA A 1 473 ? 12.197 -5.237 -24.107 1.00 95.38 473 ALA A N 1
ATOM 3807 C CA . ALA A 1 473 ? 12.737 -3.947 -24.519 1.00 95.38 473 ALA A CA 1
ATOM 3808 C C . ALA A 1 473 ? 14.041 -4.079 -25.320 1.00 95.38 473 ALA A C 1
ATOM 3810 O O . ALA A 1 473 ? 14.214 -3.385 -26.321 1.00 95.38 473 ALA A O 1
ATOM 3811 N N . ILE A 1 474 ? 14.937 -4.997 -24.933 1.00 94.88 474 ILE A N 1
ATOM 3812 C CA . ILE A 1 474 ? 16.156 -5.296 -25.709 1.00 94.88 474 ILE A CA 1
ATOM 3813 C C . ILE A 1 474 ? 15.788 -5.866 -27.087 1.00 94.88 474 ILE A C 1
ATOM 3815 O O . ILE A 1 474 ? 16.350 -5.446 -28.101 1.00 94.88 474 ILE A O 1
ATOM 3819 N N . ALA A 1 475 ? 14.830 -6.791 -27.141 1.00 94.31 475 ALA A N 1
ATOM 3820 C CA . ALA A 1 475 ? 14.354 -7.393 -28.378 1.00 94.31 475 ALA A CA 1
ATOM 3821 C C . ALA A 1 475 ? 13.739 -6.339 -29.308 1.00 94.31 475 ALA A C 1
ATOM 3823 O O . ALA A 1 475 ? 14.138 -6.251 -30.468 1.00 94.31 475 ALA A O 1
ATOM 3824 N N . ALA A 1 476 ? 12.849 -5.481 -28.799 1.00 94.31 476 ALA A N 1
ATOM 3825 C CA . ALA A 1 476 ? 12.269 -4.384 -29.572 1.00 94.31 476 ALA A CA 1
ATOM 3826 C C . ALA A 1 476 ? 13.349 -3.429 -30.111 1.00 94.31 476 ALA A C 1
ATOM 3828 O O . ALA A 1 476 ? 13.387 -3.148 -31.310 1.00 94.31 476 ALA A O 1
ATOM 3829 N N . ALA A 1 477 ? 14.291 -3.004 -29.259 1.00 95.38 477 ALA A N 1
ATOM 3830 C CA . ALA A 1 477 ? 15.375 -2.098 -29.643 1.00 95.38 477 ALA A CA 1
ATOM 3831 C C . ALA A 1 477 ? 16.270 -2.667 -30.760 1.00 95.38 477 ALA A C 1
ATOM 3833 O O . ALA A 1 477 ? 16.630 -1.961 -31.701 1.00 95.38 477 ALA A O 1
ATOM 3834 N N . THR A 1 478 ? 16.626 -3.948 -30.672 1.00 94.38 478 THR A N 1
ATOM 3835 C CA . THR A 1 478 ? 17.619 -4.579 -31.563 1.00 94.38 478 THR A CA 1
ATOM 3836 C C . THR A 1 478 ? 17.008 -5.131 -32.858 1.00 94.38 478 THR A C 1
ATOM 3838 O O . THR A 1 478 ? 17.705 -5.272 -33.863 1.00 94.38 478 THR A O 1
ATOM 3841 N N . THR A 1 479 ? 15.698 -5.408 -32.873 1.00 92.50 479 THR A N 1
ATOM 3842 C CA . THR A 1 479 ? 15.007 -5.992 -34.038 1.00 92.50 479 THR A CA 1
ATOM 3843 C C . THR A 1 479 ? 14.812 -4.981 -35.166 1.00 92.50 479 THR A C 1
ATOM 3845 O O . THR A 1 479 ? 15.075 -5.309 -36.327 1.00 92.50 479 THR A O 1
ATOM 3848 N N . SER A 1 480 ? 14.376 -3.757 -34.839 1.00 90.12 480 SER A N 1
ATOM 3849 C CA . SER A 1 480 ? 13.980 -2.743 -35.831 1.00 90.12 480 SER A CA 1
ATOM 3850 C C . SER A 1 480 ? 14.667 -1.389 -35.630 1.00 90.12 480 SER A C 1
ATOM 3852 O O . SER A 1 480 ? 15.265 -0.868 -36.572 1.00 90.12 480 SER A O 1
ATOM 3854 N N . PHE A 1 481 ? 14.639 -0.834 -34.415 1.00 94.69 481 PHE A N 1
ATOM 3855 C CA . PHE A 1 481 ? 15.160 0.507 -34.114 1.00 94.69 481 PHE A CA 1
ATOM 3856 C C . PHE A 1 481 ? 16.648 0.647 -34.440 1.00 94.69 481 PHE A C 1
ATOM 3858 O O . PHE A 1 481 ? 17.047 1.558 -35.168 1.00 94.69 481 PHE A O 1
ATOM 3865 N N . GLU A 1 482 ? 17.460 -0.293 -33.961 1.00 93.44 482 GLU A N 1
ATOM 3866 C CA . GLU A 1 482 ? 18.898 -0.336 -34.219 1.00 93.44 482 GLU A CA 1
ATOM 3867 C C . GLU A 1 482 ? 19.212 -0.365 -35.724 1.00 93.44 482 GLU A C 1
ATOM 3869 O O . GLU A 1 482 ? 20.050 0.403 -36.201 1.00 93.44 482 GLU A O 1
ATOM 3874 N N . LYS A 1 483 ? 18.493 -1.195 -36.492 1.00 90.69 483 LYS A N 1
ATOM 3875 C CA . LYS A 1 483 ? 18.681 -1.332 -37.948 1.00 90.69 483 LYS A CA 1
ATOM 3876 C C . LYS A 1 483 ? 18.304 -0.064 -38.716 1.00 90.69 483 LYS A C 1
ATOM 3878 O O . LYS A 1 483 ? 18.876 0.203 -39.766 1.00 90.69 483 LYS A O 1
ATOM 3883 N N . GLN A 1 484 ? 17.371 0.727 -38.188 1.00 91.44 484 GLN A N 1
ATOM 3884 C CA . GLN A 1 484 ? 16.929 1.993 -38.784 1.00 91.44 484 GLN A CA 1
ATOM 3885 C C . GLN A 1 484 ? 17.722 3.213 -38.280 1.00 91.44 484 GLN A C 1
ATOM 3887 O O . GLN A 1 484 ? 17.355 4.360 -38.556 1.00 91.44 484 GLN A O 1
ATOM 3892 N N . GLY A 1 485 ? 18.824 2.975 -37.561 1.00 91.44 485 GLY A N 1
ATOM 3893 C CA . GLY A 1 485 ? 19.750 4.014 -37.119 1.00 91.44 485 GLY A CA 1
ATOM 3894 C C . GLY A 1 485 ? 19.239 4.846 -35.947 1.00 91.44 485 GLY A C 1
ATOM 3895 O O . GLY A 1 485 ? 19.636 6.002 -35.821 1.00 91.44 485 GLY A O 1
ATOM 3896 N N . TYR A 1 486 ? 18.355 4.292 -35.112 1.00 94.94 486 TYR A N 1
ATOM 3897 C CA . TYR A 1 486 ? 17.941 4.958 -33.880 1.00 94.94 486 TYR A CA 1
ATOM 3898 C C . TYR A 1 486 ? 19.027 4.865 -32.805 1.00 94.94 486 TYR A C 1
ATOM 3900 O O . TYR A 1 486 ? 19.669 3.827 -32.631 1.00 94.94 486 TYR A O 1
ATOM 3908 N N . THR A 1 487 ? 19.184 5.939 -32.036 1.00 95.31 487 THR A N 1
ATOM 3909 C CA . THR A 1 487 ? 19.989 5.941 -30.809 1.00 95.31 487 THR A CA 1
ATOM 3910 C C . THR A 1 487 ? 19.187 5.295 -29.681 1.00 95.31 487 THR A C 1
ATOM 3912 O O . THR A 1 487 ? 18.029 5.653 -29.471 1.00 95.31 487 THR A O 1
ATOM 3915 N N . ILE A 1 488 ? 19.775 4.355 -28.936 1.00 95.75 488 ILE A N 1
ATOM 3916 C CA . ILE A 1 488 ? 19.108 3.696 -27.806 1.00 95.75 488 ILE A CA 1
ATOM 3917 C C . ILE A 1 488 ? 19.556 4.362 -26.506 1.00 95.75 488 ILE A C 1
ATOM 3919 O O . ILE A 1 488 ? 20.724 4.281 -26.123 1.00 95.75 488 ILE A O 1
ATOM 3923 N N . LEU A 1 489 ? 18.622 5.007 -25.808 1.00 95.06 489 LEU A N 1
ATOM 3924 C CA . LEU A 1 489 ? 18.843 5.556 -24.473 1.00 95.06 489 LEU A CA 1
ATOM 3925 C C . LEU A 1 489 ? 18.111 4.704 -23.445 1.00 95.06 489 LEU A C 1
ATOM 3927 O O . LEU A 1 489 ? 16.904 4.515 -23.537 1.00 95.06 489 LEU A O 1
ATOM 3931 N N . TRP A 1 490 ? 18.839 4.221 -22.439 1.00 95.56 490 TRP A N 1
ATOM 3932 C CA . TRP A 1 490 ? 18.267 3.406 -21.370 1.00 95.56 490 TRP A CA 1
ATOM 3933 C C . TRP A 1 490 ? 18.443 4.078 -20.013 1.00 95.56 490 TRP A C 1
ATOM 3935 O O . TRP A 1 490 ? 19.571 4.322 -19.571 1.00 95.56 490 TRP A O 1
ATOM 3945 N N . VAL A 1 491 ? 17.330 4.314 -19.323 1.00 92.00 491 VAL A N 1
ATOM 3946 C CA . VAL A 1 491 ? 17.278 4.883 -17.975 1.00 92.00 491 VAL A CA 1
ATOM 3947 C C . VAL A 1 491 ? 16.825 3.801 -17.001 1.00 92.00 491 VAL A C 1
ATOM 3949 O O . VAL A 1 491 ? 15.762 3.211 -17.160 1.00 92.00 491 VAL A O 1
ATOM 3952 N N . THR A 1 492 ? 17.650 3.504 -16.000 1.00 89.94 492 THR A N 1
ATOM 3953 C CA . THR A 1 492 ? 17.320 2.553 -14.924 1.00 89.94 492 THR A CA 1
ATOM 3954 C C . THR A 1 492 ? 18.090 2.913 -13.652 1.00 89.94 492 THR A C 1
ATOM 3956 O O . THR A 1 492 ? 18.922 3.822 -13.634 1.00 89.94 492 THR A O 1
ATOM 3959 N N . ARG A 1 493 ? 17.870 2.191 -12.557 1.00 80.88 493 ARG A N 1
ATOM 3960 C CA . ARG A 1 493 ? 18.658 2.358 -11.333 1.00 80.88 493 ARG A CA 1
ATOM 3961 C C . ARG A 1 493 ? 20.076 1.836 -11.491 1.00 80.88 493 ARG A C 1
ATOM 3963 O O . ARG A 1 493 ? 20.325 0.836 -12.158 1.00 80.88 493 ARG A O 1
ATOM 3970 N N . THR A 1 494 ? 21.011 2.449 -10.768 1.00 78.75 494 THR A N 1
ATOM 3971 C CA . THR A 1 494 ? 22.415 2.008 -10.726 1.00 78.75 494 THR A CA 1
ATOM 3972 C C . THR A 1 494 ? 22.546 0.530 -10.352 1.00 78.75 494 THR A C 1
ATOM 3974 O O . THR A 1 494 ? 23.387 -0.168 -10.910 1.00 78.75 494 THR A O 1
ATOM 3977 N N . THR A 1 495 ? 21.680 0.038 -9.462 1.00 71.75 495 THR A N 1
ATOM 3978 C CA . THR A 1 495 ? 21.655 -1.358 -9.009 1.00 71.75 495 THR A CA 1
ATOM 3979 C C . THR A 1 495 ? 21.122 -2.352 -10.041 1.00 71.75 495 THR A C 1
ATOM 3981 O O . THR A 1 495 ? 21.398 -3.533 -9.888 1.00 71.75 495 THR A O 1
ATOM 3984 N N . LEU A 1 496 ? 20.391 -1.901 -11.067 1.00 80.38 496 LEU A N 1
ATOM 3985 C CA . LEU A 1 496 ? 19.758 -2.757 -12.084 1.00 80.38 496 LEU A CA 1
ATOM 3986 C C . LEU A 1 496 ? 20.517 -2.769 -13.421 1.00 80.38 496 LEU A C 1
ATOM 3988 O O . LEU A 1 496 ? 20.196 -3.544 -14.318 1.00 80.38 496 LEU A O 1
ATOM 3992 N N . LYS A 1 497 ? 21.570 -1.952 -13.572 1.00 84.31 497 LYS A N 1
ATOM 3993 C CA . LYS A 1 497 ? 22.364 -1.897 -14.814 1.00 84.31 497 LYS A CA 1
ATOM 3994 C C . LYS A 1 497 ? 22.999 -3.243 -15.186 1.00 84.31 497 LYS A C 1
ATOM 3996 O O . LYS A 1 497 ? 23.200 -3.500 -16.369 1.00 84.31 497 LYS A O 1
ATOM 4001 N N . SER A 1 498 ? 23.327 -4.089 -14.206 1.00 81.31 498 SER A N 1
ATOM 4002 C CA . SER A 1 498 ? 23.863 -5.437 -14.449 1.00 81.31 498 SER A CA 1
ATOM 4003 C C . SER A 1 498 ? 22.882 -6.332 -15.198 1.00 81.31 498 SER A C 1
ATOM 4005 O O . SER A 1 498 ? 23.298 -7.131 -16.033 1.00 81.31 498 SER A O 1
ATOM 4007 N N . ASP A 1 499 ? 21.586 -6.171 -14.938 1.00 81.50 499 ASP A N 1
ATOM 4008 C CA . ASP A 1 499 ? 20.553 -7.064 -15.456 1.00 81.50 499 ASP A CA 1
ATOM 4009 C C . ASP A 1 499 ? 20.325 -6.834 -16.952 1.00 81.50 499 ASP A C 1
ATOM 4011 O O . ASP A 1 499 ? 20.045 -7.779 -17.689 1.00 81.50 499 ASP A O 1
ATOM 401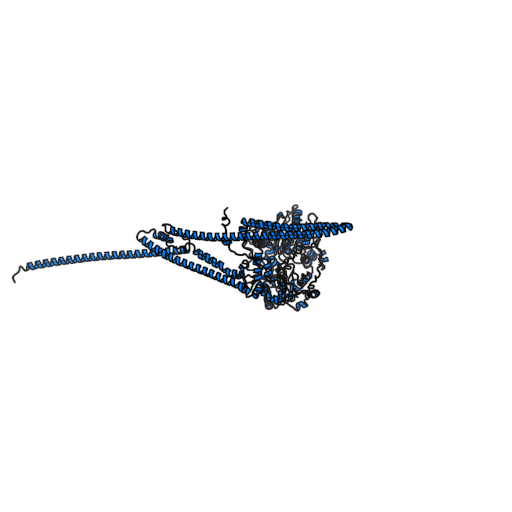5 N N . ILE A 1 500 ? 20.529 -5.601 -17.427 1.00 88.75 500 ILE A N 1
ATOM 4016 C CA . ILE A 1 500 ? 20.530 -5.274 -18.860 1.00 88.75 500 ILE A CA 1
ATOM 4017 C C . ILE A 1 500 ? 21.615 -6.086 -19.570 1.00 88.75 500 ILE A C 1
ATOM 4019 O O . ILE A 1 500 ? 21.346 -6.735 -20.576 1.00 88.75 500 ILE A O 1
ATOM 4023 N N . TRP A 1 501 ? 22.838 -6.089 -19.030 1.00 88.19 501 TRP A N 1
ATOM 4024 C CA . TRP A 1 501 ? 23.964 -6.796 -19.644 1.00 88.19 501 TRP A CA 1
ATOM 4025 C C . TRP A 1 501 ? 23.815 -8.308 -19.576 1.00 88.19 501 TRP A C 1
ATOM 4027 O O . TRP A 1 501 ? 24.144 -8.986 -20.547 1.00 88.19 501 TRP A O 1
ATOM 4037 N N . LYS A 1 502 ? 23.243 -8.825 -18.485 1.00 84.81 502 LYS A N 1
ATOM 4038 C CA . LYS A 1 502 ? 22.877 -10.236 -18.378 1.00 84.81 502 LYS A CA 1
ATOM 4039 C C . LYS A 1 502 ? 21.928 -10.653 -19.508 1.00 84.81 502 LYS A C 1
ATOM 4041 O O . LYS A 1 502 ? 22.211 -11.625 -20.194 1.00 84.81 502 LYS A O 1
ATOM 4046 N N . ASN A 1 503 ? 20.856 -9.895 -19.760 1.00 86.75 503 ASN A N 1
ATOM 4047 C CA . ASN A 1 503 ? 19.893 -10.173 -20.845 1.00 86.75 503 ASN A CA 1
ATOM 4048 C C . ASN A 1 503 ? 20.412 -9.805 -22.256 1.00 86.75 503 ASN A C 1
ATOM 4050 O O . ASN A 1 503 ? 19.775 -10.096 -23.269 1.00 86.75 503 ASN A O 1
ATOM 4054 N N . MET A 1 504 ? 21.555 -9.127 -22.342 1.00 87.00 504 MET A N 1
ATOM 4055 C CA . MET A 1 504 ? 22.216 -8.809 -23.606 1.00 87.00 504 MET A CA 1
ATOM 4056 C C . MET A 1 504 ? 23.180 -9.927 -24.024 1.00 87.00 504 MET A C 1
ATOM 4058 O O . MET A 1 504 ? 23.197 -10.304 -25.193 1.00 87.00 504 MET A O 1
ATOM 4062 N N . PHE A 1 505 ? 23.974 -10.447 -23.078 1.00 87.62 505 PHE A N 1
ATOM 4063 C CA . PHE A 1 505 ? 25.126 -11.310 -23.363 1.00 87.62 505 PHE A CA 1
ATOM 4064 C C . PHE A 1 505 ? 25.036 -12.719 -22.770 1.00 87.62 505 PHE A C 1
ATOM 4066 O O . PHE A 1 505 ? 25.513 -13.661 -23.386 1.00 87.62 505 PHE A O 1
ATOM 4073 N N . ASP A 1 506 ? 24.464 -12.899 -21.584 1.00 83.12 506 ASP A N 1
ATOM 4074 C CA . ASP A 1 506 ? 24.414 -14.232 -20.968 1.00 83.12 506 ASP A CA 1
ATOM 4075 C C . ASP A 1 506 ? 23.138 -14.959 -21.408 1.00 83.12 506 ASP A C 1
ATOM 4077 O O . ASP A 1 506 ? 23.173 -16.088 -21.879 1.00 83.12 506 ASP A O 1
ATOM 4081 N N . GLN A 1 507 ? 22.022 -14.242 -21.312 1.00 83.94 507 GLN A N 1
ATOM 4082 C CA . GLN A 1 507 ? 20.668 -14.646 -21.653 1.00 83.94 507 GLN A CA 1
ATOM 4083 C C . GLN A 1 507 ? 20.216 -13.856 -22.884 1.00 83.94 507 GLN A C 1
ATOM 4085 O O . GLN A 1 507 ? 19.533 -12.845 -22.758 1.00 83.94 507 GLN A O 1
ATOM 4090 N N . VAL A 1 508 ? 20.669 -14.257 -24.071 1.00 86.62 508 VAL A N 1
ATOM 4091 C CA . VAL A 1 508 ? 20.693 -13.409 -25.272 1.00 86.62 508 VAL A CA 1
ATOM 4092 C C . VAL A 1 508 ? 19.284 -13.143 -25.819 1.00 86.62 508 VAL A C 1
ATOM 4094 O O . VAL A 1 508 ? 18.700 -13.936 -26.571 1.00 86.62 508 VAL A O 1
ATOM 4097 N N . CYS A 1 509 ? 18.764 -11.965 -25.471 1.00 90.06 509 CYS A N 1
ATOM 4098 C CA . CYS A 1 509 ? 17.525 -11.390 -26.000 1.00 90.06 509 CYS A CA 1
ATOM 4099 C C . CYS A 1 509 ? 17.750 -10.421 -27.168 1.00 90.06 509 CYS A C 1
ATOM 4101 O O . CYS A 1 509 ? 16.796 -10.026 -27.832 1.00 90.06 509 CYS A O 1
ATOM 4103 N N . SER A 1 510 ? 19.001 -10.022 -27.409 1.00 90.69 510 SER A N 1
ATOM 4104 C CA . SER A 1 510 ? 19.365 -9.152 -28.525 1.00 90.69 510 SER A CA 1
ATOM 4105 C C . SER A 1 510 ? 19.317 -9.908 -29.847 1.00 90.69 510 SER A C 1
ATOM 4107 O O . SER A 1 510 ? 20.013 -10.908 -30.021 1.00 90.69 510 SER A O 1
ATOM 4109 N N . GLU A 1 511 ? 18.527 -9.404 -30.792 1.00 89.44 511 GLU A N 1
ATOM 4110 C CA . GLU A 1 511 ? 18.392 -9.992 -32.123 1.00 89.44 511 GLU A CA 1
ATOM 4111 C C . GLU A 1 511 ? 19.687 -9.828 -32.935 1.00 89.44 511 GLU A C 1
ATOM 4113 O O . GLU A 1 511 ? 20.092 -10.735 -33.660 1.00 89.44 511 GLU A O 1
ATOM 4118 N N . SER A 1 512 ? 20.401 -8.708 -32.779 1.00 87.56 512 SER A N 1
ATOM 4119 C CA . SER A 1 512 ? 21.682 -8.486 -33.461 1.00 87.56 512 SER A CA 1
ATOM 4120 C C . SER A 1 512 ? 22.758 -9.468 -32.986 1.00 87.56 512 SER A C 1
ATOM 4122 O O . SER A 1 512 ? 23.426 -10.091 -33.812 1.00 87.56 512 SER A O 1
ATOM 4124 N N . ILE A 1 513 ? 22.873 -9.685 -31.672 1.00 87.88 513 ILE A N 1
ATOM 4125 C CA . ILE A 1 513 ? 23.834 -10.639 -31.095 1.00 87.88 513 ILE A CA 1
ATOM 4126 C C . ILE A 1 513 ? 23.418 -12.082 -31.398 1.00 87.88 513 ILE A C 1
ATOM 4128 O O . ILE A 1 513 ? 24.261 -12.887 -31.786 1.00 87.88 513 ILE A O 1
ATOM 4132 N N . ARG A 1 514 ? 22.125 -12.414 -31.300 1.00 88.38 514 ARG A N 1
ATOM 4133 C CA . ARG A 1 514 ? 21.600 -13.739 -31.665 1.00 88.38 514 ARG A CA 1
ATOM 4134 C C . ARG A 1 514 ? 21.980 -14.128 -33.091 1.00 88.38 514 ARG A C 1
ATOM 4136 O O . ARG A 1 514 ? 22.422 -15.255 -33.313 1.00 88.38 514 ARG A O 1
ATOM 4143 N N . ASN A 1 515 ? 21.852 -13.196 -34.036 1.00 86.88 515 ASN A N 1
ATOM 4144 C CA . ASN A 1 515 ? 22.253 -13.416 -35.423 1.00 86.88 515 ASN A CA 1
ATOM 4145 C C . ASN A 1 515 ? 23.771 -13.611 -35.562 1.00 86.88 515 ASN A C 1
ATOM 4147 O O . ASN A 1 515 ? 24.194 -14.474 -36.322 1.00 86.88 515 ASN A O 1
ATOM 4151 N N . GLN A 1 516 ? 24.601 -12.886 -34.804 1.00 86.25 516 GLN A N 1
ATOM 4152 C CA . GLN A 1 516 ? 26.060 -13.090 -34.811 1.00 86.25 516 GLN A CA 1
ATOM 4153 C C . GLN A 1 516 ? 26.473 -14.449 -34.222 1.00 86.25 516 GLN A C 1
ATOM 4155 O O . GLN A 1 516 ? 27.389 -15.088 -34.735 1.00 86.25 516 GLN A O 1
ATOM 4160 N N . ILE A 1 517 ? 25.792 -14.924 -33.177 1.00 85.62 517 ILE A N 1
ATOM 4161 C CA . ILE A 1 517 ? 26.035 -16.261 -32.612 1.00 85.62 517 ILE A CA 1
ATOM 4162 C C . ILE A 1 517 ? 25.625 -17.335 -33.625 1.00 85.62 517 ILE A C 1
ATOM 4164 O O . ILE A 1 517 ? 26.420 -18.211 -33.952 1.00 85.62 517 ILE A O 1
ATOM 4168 N N . THR A 1 518 ? 24.403 -17.238 -34.154 1.00 85.00 518 THR A N 1
ATOM 4169 C CA . THR A 1 518 ? 23.805 -18.279 -35.008 1.00 85.00 518 THR A CA 1
ATOM 4170 C C . THR A 1 518 ? 24.457 -18.338 -36.390 1.00 85.00 518 THR A C 1
ATOM 4172 O O . THR A 1 518 ? 24.750 -19.422 -36.883 1.00 85.00 518 THR A O 1
ATOM 4175 N N . ASN A 1 519 ? 24.721 -17.181 -37.005 1.00 85.38 519 ASN A N 1
ATOM 4176 C CA . ASN A 1 519 ? 25.188 -17.101 -38.393 1.00 85.38 519 ASN A CA 1
ATOM 4177 C C . ASN A 1 519 ? 26.710 -16.945 -38.506 1.00 85.38 519 ASN A C 1
ATOM 4179 O O . ASN A 1 519 ? 27.270 -17.238 -39.558 1.00 85.38 519 ASN A O 1
ATOM 4183 N N . SER A 1 520 ? 27.384 -16.441 -37.466 1.00 79.88 520 SER A N 1
ATOM 4184 C CA . SER A 1 520 ? 28.826 -16.138 -37.500 1.00 79.88 520 SER A CA 1
ATOM 4185 C C . SER A 1 520 ? 29.639 -16.889 -36.441 1.00 79.88 520 SER A C 1
ATOM 4187 O O . SER A 1 520 ? 30.845 -16.673 -36.351 1.00 79.88 520 SER A O 1
ATOM 4189 N N . GLY A 1 521 ? 29.012 -17.764 -35.645 1.00 80.81 521 GLY A N 1
ATOM 4190 C CA . GLY A 1 521 ? 29.695 -18.582 -34.637 1.00 80.81 521 GLY A CA 1
ATOM 4191 C C . GLY A 1 521 ? 30.334 -17.779 -33.498 1.00 80.81 521 GLY A C 1
ATOM 4192 O O . GLY A 1 521 ? 31.300 -18.241 -32.892 1.00 80.81 521 GLY A O 1
ATOM 4193 N N . LEU A 1 522 ? 29.843 -16.565 -33.222 1.00 83.25 522 LEU A N 1
ATOM 4194 C CA . LEU A 1 522 ? 30.410 -15.687 -32.199 1.00 83.25 522 LEU A CA 1
ATOM 4195 C C . LEU A 1 522 ? 30.356 -16.337 -30.807 1.00 83.25 522 LEU A C 1
ATOM 4197 O O . LEU A 1 522 ? 29.278 -16.635 -30.299 1.00 83.25 522 LEU A O 1
ATOM 4201 N N . GLN A 1 523 ? 31.512 -16.457 -30.151 1.00 83.00 523 GLN A N 1
ATOM 4202 C CA . GLN A 1 523 ? 31.592 -16.790 -28.728 1.00 83.00 523 GLN A CA 1
ATOM 4203 C C . GLN A 1 523 ? 31.656 -15.518 -27.885 1.00 83.00 523 GLN A C 1
ATOM 4205 O O . GLN A 1 523 ? 32.449 -14.613 -28.158 1.00 83.00 523 GLN A O 1
ATOM 4210 N N . ILE A 1 524 ? 30.819 -15.444 -26.850 1.00 82.81 524 ILE A N 1
ATOM 4211 C CA . ILE A 1 524 ? 30.740 -14.264 -25.991 1.00 82.81 524 ILE A CA 1
ATOM 4212 C C . ILE A 1 524 ? 31.916 -14.267 -25.006 1.00 82.81 524 ILE A C 1
ATOM 4214 O O . ILE A 1 524 ? 32.023 -15.186 -24.198 1.00 82.81 524 ILE A O 1
ATOM 4218 N N . PRO A 1 525 ? 32.789 -13.238 -25.025 1.00 82.94 525 PRO A N 1
ATOM 4219 C CA . PRO A 1 525 ? 33.924 -13.165 -24.108 1.00 82.94 525 PRO A CA 1
ATOM 4220 C C . PRO A 1 525 ? 33.478 -13.033 -22.650 1.00 82.94 525 PRO A C 1
ATOM 4222 O O . PRO A 1 525 ? 32.495 -12.349 -22.376 1.00 82.94 525 PRO A O 1
ATOM 4225 N N . ASP A 1 526 ? 34.246 -13.557 -21.695 1.00 77.69 526 ASP A N 1
ATOM 4226 C CA . ASP A 1 526 ? 33.942 -13.393 -20.262 1.00 77.69 526 ASP A CA 1
ATOM 4227 C C . ASP A 1 526 ? 34.256 -11.985 -19.732 1.00 77.69 526 ASP A C 1
ATOM 4229 O O . ASP A 1 526 ? 33.569 -11.465 -18.853 1.00 77.69 526 ASP A O 1
ATOM 4233 N N . GLU A 1 527 ? 35.260 -11.315 -20.302 1.00 80.94 527 GLU A N 1
ATOM 4234 C CA . GLU A 1 527 ? 35.639 -9.961 -19.900 1.00 80.94 527 GLU A CA 1
ATOM 4235 C C . GLU A 1 527 ? 34.619 -8.908 -20.354 1.00 80.94 527 GLU A C 1
ATOM 4237 O O . GLU A 1 527 ? 34.385 -8.705 -21.551 1.00 80.94 527 GLU A O 1
ATOM 4242 N N . GLN A 1 528 ? 34.119 -8.116 -19.401 1.00 78.25 528 GLN A N 1
ATOM 4243 C CA . GLN A 1 528 ? 33.131 -7.068 -19.666 1.00 78.25 528 GLN A CA 1
ATOM 4244 C C . GLN A 1 528 ? 33.580 -6.074 -20.749 1.00 78.25 528 GLN A C 1
ATOM 4246 O O . GLN A 1 528 ? 32.800 -5.736 -21.633 1.00 78.25 528 GLN A O 1
ATOM 4251 N N . ASN A 1 529 ? 34.838 -5.625 -20.749 1.00 82.69 529 ASN A N 1
ATOM 4252 C CA . ASN A 1 529 ? 35.322 -4.658 -21.744 1.00 82.69 529 ASN A CA 1
ATOM 4253 C C . ASN A 1 529 ? 35.256 -5.200 -23.180 1.00 82.69 529 ASN A C 1
ATOM 4255 O O . ASN A 1 529 ? 34.982 -4.437 -24.107 1.00 82.69 529 ASN A O 1
ATOM 4259 N N . LYS A 1 530 ? 35.472 -6.510 -23.362 1.00 84.06 530 LYS A N 1
ATOM 4260 C CA . LYS A 1 530 ? 35.362 -7.183 -24.662 1.00 84.06 530 LYS A CA 1
ATOM 4261 C C . LYS A 1 530 ? 33.895 -7.357 -25.062 1.00 84.06 530 LYS A C 1
ATOM 4263 O O . LYS A 1 530 ? 33.555 -7.012 -26.190 1.00 84.06 530 LYS A O 1
ATOM 4268 N N . ARG A 1 531 ? 33.010 -7.749 -24.128 1.00 85.31 531 ARG A N 1
ATOM 4269 C CA . ARG A 1 531 ? 31.545 -7.800 -24.351 1.00 85.31 531 ARG A CA 1
ATOM 4270 C C . ARG A 1 531 ? 31.007 -6.466 -24.869 1.00 85.31 531 ARG A C 1
ATOM 4272 O O . ARG A 1 531 ? 30.258 -6.401 -25.836 1.00 85.31 531 ARG A O 1
ATOM 4279 N N . MET A 1 532 ? 31.472 -5.370 -24.278 1.00 87.00 532 MET A N 1
ATOM 4280 C CA . MET A 1 532 ? 31.011 -4.018 -24.593 1.00 87.00 532 MET A CA 1
ATOM 4281 C C . MET A 1 532 ? 31.414 -3.504 -25.984 1.00 87.00 532 MET A C 1
ATOM 4283 O O . MET A 1 532 ? 30.858 -2.484 -26.405 1.00 87.00 532 MET A O 1
ATOM 4287 N N . ARG A 1 533 ? 32.345 -4.178 -26.679 1.00 85.88 533 ARG A N 1
ATOM 4288 C CA . ARG A 1 533 ? 32.734 -3.900 -28.076 1.00 85.88 533 ARG A CA 1
ATOM 4289 C C . ARG A 1 533 ? 31.825 -4.582 -29.103 1.00 85.88 533 ARG A C 1
ATOM 4291 O O . ARG A 1 533 ? 31.853 -4.184 -30.259 1.00 85.88 533 ARG A O 1
ATOM 4298 N N . LEU A 1 534 ? 31.031 -5.572 -28.686 1.00 85.38 534 LEU A N 1
ATOM 4299 C CA . LEU A 1 534 ? 30.078 -6.278 -29.553 1.00 85.38 534 LEU A CA 1
ATOM 4300 C C . LEU A 1 534 ? 28.811 -5.458 -29.833 1.00 85.38 534 LEU A C 1
ATOM 4302 O O . LEU A 1 534 ? 28.063 -5.765 -30.755 1.00 85.38 534 LEU A O 1
ATOM 4306 N N . LEU A 1 535 ? 28.555 -4.419 -29.033 1.00 86.75 535 LEU A N 1
ATOM 4307 C CA . LEU A 1 535 ? 27.400 -3.551 -29.229 1.00 86.75 535 LEU A CA 1
ATOM 4308 C C . LEU A 1 535 ? 27.583 -2.642 -30.445 1.00 86.75 535 LEU A C 1
ATOM 4310 O O . LEU A 1 535 ? 28.670 -2.120 -30.696 1.00 86.75 535 LEU A O 1
ATOM 4314 N N . SER A 1 536 ? 26.489 -2.382 -31.153 1.00 87.81 536 SER A N 1
ATOM 4315 C CA . SER A 1 536 ? 26.469 -1.440 -32.267 1.00 87.81 536 SER A CA 1
ATOM 4316 C C . SER A 1 536 ? 26.569 0.023 -31.819 1.00 87.81 536 SER A C 1
ATOM 4318 O O . SER A 1 536 ? 26.432 0.370 -30.641 1.00 87.81 536 SER A O 1
ATOM 4320 N N . LYS A 1 537 ? 26.758 0.920 -32.797 1.00 87.81 537 LYS A N 1
ATOM 4321 C CA . LYS A 1 537 ? 26.805 2.380 -32.585 1.00 87.81 537 LYS A CA 1
ATOM 4322 C C . LYS A 1 537 ? 25.525 2.939 -31.945 1.00 87.81 537 LYS A C 1
ATOM 4324 O O . LYS A 1 537 ? 25.592 3.979 -31.289 1.00 87.81 537 LYS A O 1
ATOM 4329 N N . ALA A 1 538 ? 24.397 2.239 -32.087 1.00 89.06 538 ALA A N 1
ATOM 4330 C CA . ALA A 1 538 ? 23.121 2.599 -31.473 1.00 89.06 538 ALA A CA 1
ATOM 4331 C C . ALA A 1 538 ? 23.194 2.639 -29.932 1.00 89.06 538 ALA A C 1
ATOM 4333 O O . ALA A 1 538 ? 22.500 3.434 -29.306 1.00 89.06 538 ALA A O 1
ATOM 4334 N N . TRP A 1 539 ? 24.099 1.857 -29.327 1.00 90.06 539 TRP A N 1
ATOM 4335 C CA . TRP A 1 539 ? 24.355 1.791 -27.878 1.00 90.06 539 TRP A CA 1
ATOM 4336 C C . TRP A 1 539 ? 25.600 2.587 -27.445 1.00 90.06 539 TRP A C 1
ATOM 4338 O O . TRP A 1 539 ? 26.238 2.280 -26.430 1.00 90.06 539 TRP A O 1
ATOM 4348 N N . SER A 1 540 ? 25.987 3.596 -28.231 1.00 86.12 540 SER A N 1
ATOM 4349 C CA . SER A 1 540 ? 27.143 4.461 -27.946 1.00 86.12 540 SER A CA 1
ATOM 4350 C C . SER A 1 540 ? 27.023 5.191 -26.604 1.00 86.12 540 SER A C 1
ATOM 4352 O O . SER A 1 540 ? 28.023 5.360 -25.901 1.00 86.12 540 SER A O 1
ATOM 4354 N N . ILE A 1 541 ? 25.802 5.557 -26.208 1.00 87.69 541 ILE A N 1
ATOM 4355 C CA . ILE A 1 541 ? 25.492 6.078 -24.877 1.00 87.69 541 ILE A CA 1
ATOM 4356 C C . ILE A 1 541 ? 25.104 4.906 -23.972 1.00 87.69 541 ILE A C 1
ATOM 4358 O O . ILE A 1 541 ? 24.139 4.186 -24.217 1.00 87.69 541 ILE A O 1
ATOM 4362 N N . ARG A 1 542 ? 25.879 4.695 -22.904 1.00 89.12 542 ARG A N 1
ATOM 4363 C CA . ARG A 1 542 ? 25.648 3.592 -21.960 1.00 89.12 542 ARG A CA 1
ATOM 4364 C C . ARG A 1 542 ? 24.414 3.862 -21.077 1.00 89.12 542 ARG A C 1
ATOM 4366 O O . ARG A 1 542 ? 24.120 5.028 -20.807 1.00 89.12 542 ARG A O 1
ATOM 4373 N N . PRO A 1 543 ? 23.751 2.811 -20.548 1.00 91.69 543 PRO A N 1
ATOM 4374 C CA . PRO A 1 543 ? 22.637 2.953 -19.616 1.00 91.69 543 PRO A CA 1
ATOM 4375 C C . PRO A 1 543 ? 22.961 3.885 -18.445 1.00 91.69 543 PRO A C 1
ATOM 4377 O O . PRO A 1 543 ? 24.015 3.782 -17.799 1.00 91.69 543 PRO A O 1
ATOM 4380 N N . MET A 1 544 ? 22.032 4.782 -18.138 1.00 89.75 544 MET A N 1
ATOM 4381 C CA . MET A 1 544 ? 22.222 5.888 -17.203 1.00 89.75 544 MET A CA 1
ATOM 4382 C C . MET A 1 544 ? 21.216 5.848 -16.050 1.00 89.75 544 MET A C 1
ATOM 4384 O O . MET A 1 544 ? 20.197 5.165 -16.128 1.00 89.75 544 MET A O 1
ATOM 4388 N N . SER A 1 545 ? 21.536 6.532 -14.948 1.00 86.88 545 SER A N 1
ATOM 4389 C CA . SER A 1 545 ? 20.588 6.719 -13.844 1.00 86.88 545 SER A CA 1
ATOM 4390 C C . SER A 1 545 ? 19.587 7.835 -14.141 1.00 86.88 545 SER A C 1
ATOM 4392 O O . SER A 1 545 ? 19.861 8.709 -14.962 1.00 86.88 545 SER A O 1
ATOM 4394 N N . TYR A 1 546 ? 18.462 7.855 -13.424 1.00 83.88 546 TYR A N 1
ATOM 4395 C CA . TYR A 1 546 ? 17.461 8.927 -13.504 1.00 83.88 546 TYR A CA 1
ATOM 4396 C C . TYR A 1 546 ? 18.065 10.326 -13.311 1.00 83.88 546 TYR A C 1
ATOM 4398 O O . TYR A 1 546 ? 17.769 11.236 -14.077 1.00 83.88 546 TYR A O 1
ATOM 4406 N N . LYS A 1 547 ? 19.001 10.486 -12.366 1.00 79.38 547 LYS A N 1
ATOM 4407 C CA . LYS A 1 547 ? 19.737 11.745 -12.168 1.00 79.38 547 LYS A CA 1
ATOM 4408 C C . LYS A 1 547 ? 20.590 12.130 -13.382 1.00 79.38 547 LYS A C 1
ATOM 4410 O O . LYS A 1 547 ? 20.599 13.282 -13.802 1.00 79.38 547 LYS A O 1
ATOM 4415 N N . GLN A 1 548 ? 21.325 11.170 -13.949 1.00 84.94 548 GLN A N 1
ATOM 4416 C CA . GLN A 1 548 ? 22.147 11.409 -15.142 1.00 84.94 548 GLN A CA 1
ATOM 4417 C C . GLN A 1 548 ? 21.283 11.795 -16.343 1.00 84.94 548 GLN A C 1
ATOM 4419 O O . GLN A 1 548 ? 21.669 12.669 -17.116 1.00 84.94 548 GLN A O 1
ATOM 4424 N N . PHE A 1 549 ? 20.115 11.167 -16.459 1.00 85.06 549 PHE A N 1
ATOM 4425 C CA . PHE A 1 549 ? 19.129 11.487 -17.473 1.00 85.06 549 PHE A CA 1
ATOM 4426 C C . PHE A 1 549 ? 18.524 12.880 -17.267 1.00 85.06 549 PHE A C 1
ATOM 4428 O O . PHE A 1 549 ? 18.480 13.658 -18.211 1.00 85.06 549 PHE A O 1
ATOM 4435 N N . SER A 1 550 ? 18.170 13.250 -16.033 1.00 79.19 550 SER A N 1
ATOM 4436 C CA . SER A 1 550 ? 17.708 14.604 -15.709 1.00 79.19 550 SER A CA 1
ATOM 4437 C C . SER A 1 550 ? 18.724 15.659 -16.147 1.00 79.19 550 SER A C 1
ATOM 4439 O O . SER A 1 550 ? 18.367 16.604 -16.837 1.00 79.19 550 SER A O 1
ATOM 4441 N N . ASN A 1 551 ? 20.009 15.456 -15.836 1.00 81.00 551 ASN A N 1
ATOM 4442 C CA . ASN A 1 551 ? 21.069 16.373 -16.261 1.00 81.00 551 ASN A CA 1
ATOM 4443 C C . ASN A 1 551 ? 21.173 16.470 -17.792 1.00 81.00 551 ASN A C 1
ATOM 4445 O O . ASN A 1 551 ? 21.340 17.568 -18.320 1.00 81.00 551 ASN A O 1
ATOM 4449 N N . LEU A 1 552 ? 21.049 15.333 -18.493 1.00 82.69 552 LEU A N 1
ATOM 4450 C CA . LEU A 1 552 ? 21.048 15.276 -19.957 1.00 82.69 552 LEU A CA 1
ATOM 4451 C C . LEU A 1 552 ? 19.916 16.132 -20.529 1.00 82.69 552 LEU A C 1
ATOM 4453 O O . LEU A 1 552 ? 20.158 16.930 -21.432 1.00 82.69 552 LEU A O 1
ATOM 4457 N N . VAL A 1 553 ? 18.705 16.004 -19.988 1.00 77.69 553 VAL A N 1
ATOM 4458 C CA . VAL A 1 553 ? 17.543 16.770 -20.453 1.00 77.69 553 VAL A CA 1
ATOM 4459 C C . VAL A 1 553 ? 17.667 18.258 -20.108 1.00 77.69 553 VAL A C 1
ATOM 4461 O O . VAL A 1 553 ? 17.332 19.109 -20.930 1.00 77.69 553 VAL A O 1
ATOM 4464 N N . SER A 1 554 ? 18.256 18.601 -18.959 1.00 76.44 554 SER A N 1
ATOM 4465 C CA . SER A 1 554 ? 18.557 19.988 -18.571 1.00 76.44 554 SER A CA 1
ATOM 4466 C C . SER A 1 554 ? 19.714 20.624 -19.366 1.00 76.44 554 SER A C 1
ATOM 4468 O O . SER A 1 554 ? 20.184 21.700 -18.997 1.00 76.44 554 SER A O 1
ATOM 4470 N N . LYS A 1 555 ? 20.186 19.988 -20.451 1.00 77.25 555 LYS A N 1
ATOM 4471 C CA . LYS A 1 555 ? 21.288 20.444 -21.326 1.00 77.25 555 LYS A CA 1
ATOM 4472 C C . LYS A 1 555 ? 22.625 20.617 -20.604 1.00 77.25 555 LYS A C 1
ATOM 4474 O O . LYS A 1 555 ? 23.502 21.355 -21.051 1.00 77.25 555 LYS A O 1
ATOM 4479 N N . GLN A 1 556 ? 22.789 19.936 -19.479 1.00 65.31 556 GLN A N 1
ATOM 4480 C CA . GLN A 1 556 ? 24.014 19.931 -18.700 1.00 65.31 556 GLN A CA 1
ATOM 4481 C C . GLN A 1 556 ? 24.733 18.605 -18.977 1.00 65.31 556 GLN A C 1
ATOM 4483 O O . GLN A 1 556 ? 24.090 17.573 -19.149 1.00 65.31 556 GLN A O 1
ATOM 4488 N N . ASN A 1 557 ? 26.070 18.610 -18.963 1.00 71.81 557 ASN A N 1
ATOM 4489 C CA . ASN A 1 557 ? 26.936 17.419 -19.021 1.00 71.81 557 ASN A CA 1
ATOM 4490 C C . ASN A 1 557 ? 27.367 16.913 -20.421 1.00 71.81 557 ASN A C 1
ATOM 4492 O O . ASN A 1 557 ? 26.799 17.225 -21.465 1.00 71.81 557 ASN A O 1
ATOM 4496 N N . SER A 1 558 ? 28.404 16.073 -20.418 1.00 81.44 558 SER A N 1
ATOM 4497 C CA . SER A 1 558 ? 29.024 15.446 -21.594 1.00 81.44 558 SER A CA 1
ATOM 4498 C C . SER A 1 558 ? 28.086 14.526 -22.382 1.00 81.44 558 SER A C 1
ATOM 4500 O O . SER A 1 558 ? 28.235 14.405 -23.597 1.00 81.44 558 SER A O 1
ATOM 4502 N N . LEU A 1 559 ? 27.104 13.906 -21.716 1.00 82.44 559 LEU A N 1
ATOM 4503 C CA . LEU A 1 559 ? 26.111 13.035 -22.355 1.00 82.44 559 LEU A CA 1
ATOM 4504 C C . LEU A 1 559 ? 25.197 13.806 -23.314 1.00 82.44 559 LEU A C 1
ATOM 4506 O O . LEU A 1 559 ? 24.918 13.316 -24.404 1.00 82.44 559 LEU A O 1
ATOM 4510 N N . TYR A 1 560 ? 24.787 15.023 -22.942 1.00 85.06 560 TYR A N 1
ATOM 4511 C CA . TYR A 1 560 ? 24.013 15.895 -23.824 1.00 85.06 560 TYR A CA 1
ATOM 4512 C C . TYR A 1 560 ? 24.815 16.254 -25.079 1.00 85.06 560 TYR A C 1
ATOM 4514 O O . TYR A 1 560 ? 24.329 16.100 -26.195 1.00 85.06 560 TYR A O 1
ATOM 4522 N N . ASN A 1 561 ? 26.086 16.634 -24.912 1.00 85.94 561 ASN A N 1
ATOM 4523 C CA . ASN A 1 561 ? 26.969 16.952 -26.038 1.00 85.94 561 ASN A CA 1
ATOM 4524 C C . ASN A 1 561 ? 27.176 15.751 -26.975 1.00 85.94 561 ASN A C 1
ATOM 4526 O O . ASN A 1 561 ? 27.223 15.920 -28.192 1.00 85.94 561 ASN A O 1
ATOM 4530 N N . ALA A 1 562 ? 27.279 14.538 -26.423 1.00 86.56 562 ALA A N 1
ATOM 4531 C CA . ALA A 1 562 ? 27.353 13.316 -27.218 1.00 86.56 562 ALA A CA 1
ATOM 4532 C C . ALA A 1 562 ? 26.070 13.098 -28.030 1.00 86.56 562 ALA A C 1
ATOM 4534 O O . ALA A 1 562 ? 26.148 12.805 -29.219 1.00 86.56 562 ALA A O 1
ATOM 4535 N N . LEU A 1 563 ? 24.904 13.304 -27.417 1.00 87.50 563 LEU A N 1
ATOM 4536 C CA . LEU A 1 563 ? 23.617 13.162 -28.087 1.00 87.50 563 LEU A CA 1
ATOM 4537 C C . LEU A 1 563 ? 23.430 14.209 -29.199 1.00 87.50 563 LEU A C 1
ATOM 4539 O O . LEU A 1 563 ? 23.058 13.855 -30.312 1.00 87.50 563 LEU A O 1
ATOM 4543 N N . VAL A 1 564 ? 23.801 15.468 -28.944 1.00 89.12 564 VAL A N 1
ATOM 4544 C CA . VAL A 1 564 ? 23.816 16.546 -29.950 1.00 89.12 564 VAL A CA 1
ATOM 4545 C C . VAL A 1 564 ? 24.731 16.206 -31.126 1.00 89.12 564 VAL A C 1
ATOM 4547 O O . VAL A 1 564 ? 24.384 16.466 -32.275 1.00 89.12 564 VAL A O 1
ATOM 4550 N N . LYS A 1 565 ? 25.893 15.596 -30.864 1.00 88.88 565 LYS A N 1
ATOM 4551 C CA . LYS A 1 565 ? 26.819 15.162 -31.918 1.00 88.88 565 LYS A CA 1
ATOM 4552 C C . LYS A 1 565 ? 26.232 14.047 -32.794 1.00 88.88 565 LYS A C 1
ATOM 4554 O O . LYS A 1 565 ? 26.597 13.959 -33.962 1.00 88.88 565 LYS A O 1
ATOM 4559 N N . ILE A 1 566 ? 25.370 13.197 -32.236 1.00 87.75 566 ILE A N 1
ATOM 4560 C CA . ILE A 1 566 ? 24.762 12.065 -32.948 1.00 87.75 566 ILE A CA 1
ATOM 4561 C C . ILE A 1 566 ? 23.500 12.506 -33.707 1.00 87.75 566 ILE A C 1
ATOM 4563 O O . ILE A 1 566 ? 23.373 12.212 -34.893 1.00 87.75 566 ILE A O 1
ATOM 4567 N N . ASN A 1 567 ? 22.590 13.224 -33.042 1.00 88.62 567 ASN A N 1
ATOM 4568 C CA . ASN A 1 567 ? 21.240 13.504 -33.546 1.00 88.62 567 ASN A CA 1
ATOM 4569 C C . ASN A 1 567 ? 21.042 14.943 -34.058 1.00 88.62 567 ASN A C 1
ATOM 4571 O O . ASN A 1 567 ? 20.094 15.199 -34.803 1.00 88.62 567 ASN A O 1
ATOM 4575 N N . GLY A 1 568 ? 21.940 15.867 -33.705 1.00 88.00 568 GLY A N 1
ATOM 4576 C CA . GLY A 1 568 ? 21.849 17.293 -34.025 1.00 88.00 568 GLY A CA 1
ATOM 4577 C C . GLY A 1 568 ? 21.466 18.166 -32.824 1.00 88.00 568 GLY A C 1
ATOM 4578 O O . GLY A 1 568 ? 21.043 17.682 -31.776 1.00 88.00 568 GLY A O 1
ATOM 4579 N N . LYS A 1 569 ? 21.653 19.485 -32.968 1.00 87.44 569 LYS A N 1
ATOM 4580 C CA . LYS A 1 569 ? 21.408 20.473 -31.900 1.00 87.44 569 LYS A CA 1
ATOM 4581 C C . LYS A 1 569 ? 19.933 20.869 -31.760 1.00 87.44 569 LYS A C 1
ATOM 4583 O O . LYS A 1 569 ? 19.521 21.197 -30.653 1.00 87.44 569 LYS A O 1
ATOM 4588 N N . GLU A 1 570 ? 19.183 20.845 -32.862 1.00 87.69 570 GLU A N 1
ATOM 4589 C CA . GLU A 1 570 ? 17.787 21.307 -32.916 1.00 87.69 570 GLU A CA 1
ATOM 4590 C C . GLU A 1 570 ? 16.845 20.407 -32.113 1.00 87.69 570 GLU A C 1
ATOM 4592 O O . GLU A 1 570 ? 16.117 20.893 -31.254 1.00 87.69 570 GLU A O 1
ATOM 4597 N N . ASP A 1 571 ? 16.914 19.092 -32.335 1.00 90.50 571 ASP A N 1
ATOM 4598 C CA . ASP A 1 571 ? 16.255 18.081 -31.507 1.00 90.50 571 ASP A CA 1
ATOM 4599 C C . ASP A 1 571 ? 17.250 16.959 -31.168 1.00 90.50 571 ASP A C 1
ATOM 4601 O O . ASP A 1 571 ? 17.432 16.022 -31.953 1.00 90.50 571 ASP A O 1
ATOM 4605 N N . PRO A 1 572 ? 17.892 17.022 -29.989 1.00 90.31 572 PRO A N 1
ATOM 4606 C CA . PRO A 1 572 ? 18.801 15.977 -29.537 1.00 90.31 572 PRO A CA 1
ATOM 4607 C C . PRO A 1 572 ? 18.124 14.609 -29.375 1.00 90.31 572 PRO A C 1
ATOM 4609 O O . PRO A 1 572 ? 18.807 13.592 -29.423 1.00 90.31 572 PRO A O 1
ATOM 4612 N N . LEU A 1 573 ? 16.800 14.537 -29.201 1.00 92.88 573 LEU A N 1
ATOM 4613 C CA . LEU A 1 573 ? 16.068 13.274 -29.058 1.00 92.88 573 LEU A CA 1
ATOM 4614 C C . LEU A 1 573 ? 15.551 12.720 -30.396 1.00 92.88 573 LEU A C 1
ATOM 4616 O O . LEU A 1 573 ? 14.968 11.633 -30.427 1.00 92.88 573 LEU A O 1
ATOM 4620 N N . ARG A 1 574 ? 15.814 13.396 -31.519 1.00 94.19 574 ARG A N 1
ATOM 4621 C CA . ARG A 1 574 ? 15.456 12.908 -32.854 1.00 94.19 574 ARG A CA 1
ATOM 4622 C C . ARG A 1 574 ? 16.018 11.505 -33.096 1.00 94.19 574 ARG A C 1
ATOM 4624 O O . ARG A 1 574 ? 17.167 11.229 -32.765 1.00 94.19 574 ARG A O 1
ATOM 4631 N N . LYS A 1 575 ? 15.209 10.618 -33.686 1.00 94.69 575 LYS A N 1
ATOM 4632 C CA . LYS A 1 575 ? 15.531 9.200 -33.931 1.00 94.69 575 LYS A CA 1
ATOM 4633 C C . LYS A 1 575 ? 16.132 8.514 -32.701 1.00 94.69 575 LYS A C 1
ATOM 4635 O O . LYS A 1 575 ? 17.151 7.831 -32.779 1.00 94.69 575 LYS A O 1
ATOM 4640 N N . THR A 1 576 ? 15.503 8.700 -31.546 1.00 96.00 576 THR A N 1
ATOM 4641 C CA . THR A 1 576 ? 15.931 8.069 -30.295 1.00 96.00 576 THR A CA 1
ATOM 4642 C C . THR A 1 576 ? 14.842 7.145 -29.772 1.00 96.00 576 THR A C 1
ATOM 4644 O O . THR A 1 576 ? 13.682 7.538 -29.704 1.00 96.00 576 THR A O 1
ATOM 4647 N N . LEU A 1 577 ? 15.202 5.917 -29.397 1.00 97.25 577 LEU A N 1
ATOM 4648 C CA . LEU A 1 577 ? 14.360 5.062 -28.564 1.00 97.25 577 LEU A CA 1
ATOM 4649 C C . LEU A 1 577 ? 14.773 5.285 -27.110 1.00 97.25 577 LEU A C 1
ATOM 4651 O O . LEU A 1 577 ? 15.876 4.908 -26.709 1.00 97.25 577 LEU A O 1
ATOM 4655 N N . LEU A 1 578 ? 13.893 5.909 -26.333 1.00 96.62 578 LEU A N 1
ATOM 4656 C CA . LEU A 1 578 ? 14.088 6.136 -24.910 1.00 96.62 578 LEU A CA 1
ATOM 4657 C C . LEU A 1 578 ? 13.355 5.055 -24.114 1.00 96.62 578 LEU A C 1
ATOM 4659 O O . LEU A 1 578 ? 12.129 4.995 -24.114 1.00 96.62 578 LEU A O 1
ATOM 4663 N N . ILE A 1 579 ? 14.115 4.219 -23.416 1.00 97.44 579 ILE A N 1
ATOM 4664 C CA . ILE A 1 579 ? 13.612 3.140 -22.569 1.00 97.44 579 ILE A CA 1
ATOM 4665 C C . ILE A 1 579 ? 13.760 3.573 -21.113 1.00 97.44 579 ILE A C 1
ATOM 4667 O O . ILE A 1 579 ? 14.877 3.827 -20.653 1.00 97.44 579 ILE A O 1
ATOM 4671 N N . ILE A 1 580 ? 12.647 3.644 -20.384 1.00 94.88 580 ILE A N 1
ATOM 4672 C CA . ILE A 1 580 ? 12.628 3.988 -18.959 1.00 94.88 580 ILE A CA 1
ATOM 4673 C C . ILE A 1 580 ? 12.123 2.786 -18.165 1.00 94.88 580 ILE A C 1
ATOM 4675 O O . ILE A 1 580 ? 10.958 2.396 -18.250 1.00 94.88 580 ILE A O 1
ATOM 4679 N N . ASP A 1 581 ? 13.026 2.209 -17.381 1.00 92.56 581 ASP A N 1
ATOM 4680 C CA . ASP A 1 581 ? 12.768 1.070 -16.508 1.00 92.56 581 ASP A CA 1
ATOM 4681 C C . ASP A 1 581 ? 12.380 1.526 -15.097 1.00 92.56 581 ASP A C 1
ATOM 4683 O O . ASP A 1 581 ? 12.960 2.474 -14.568 1.00 92.56 581 ASP A O 1
ATOM 4687 N N . GLU A 1 582 ? 11.419 0.845 -14.476 1.00 88.56 582 GLU A N 1
ATOM 4688 C CA . GLU A 1 582 ? 10.732 1.275 -13.247 1.00 88.56 582 GLU A CA 1
ATOM 4689 C C . GLU A 1 582 ? 10.044 2.645 -13.388 1.00 88.56 582 GLU A C 1
ATOM 4691 O O . GLU A 1 582 ? 10.145 3.511 -12.519 1.00 88.56 582 GLU A O 1
ATOM 4696 N N . ALA A 1 583 ? 9.314 2.839 -14.492 1.00 91.38 583 ALA A N 1
ATOM 4697 C CA . ALA A 1 583 ? 8.707 4.118 -14.872 1.00 91.38 583 ALA A CA 1
ATOM 4698 C C . ALA A 1 583 ? 7.777 4.727 -13.804 1.00 91.38 583 ALA A C 1
ATOM 4700 O O . ALA A 1 583 ? 7.603 5.942 -13.767 1.00 91.38 583 ALA A O 1
ATOM 4701 N N . HIS A 1 584 ? 7.240 3.924 -12.880 1.00 87.19 584 HIS A N 1
ATOM 4702 C CA . HIS A 1 584 ? 6.451 4.421 -11.749 1.00 87.19 584 HIS A CA 1
ATOM 4703 C C . HIS A 1 584 ? 7.222 5.390 -10.837 1.00 87.19 584 HIS A C 1
ATOM 4705 O O . HIS A 1 584 ? 6.610 6.169 -10.119 1.00 87.19 584 HIS A O 1
ATOM 4711 N N . LYS A 1 585 ? 8.558 5.407 -10.903 1.00 82.38 585 LYS A N 1
ATOM 4712 C CA . LYS A 1 585 ? 9.423 6.357 -10.188 1.00 82.38 585 LYS A CA 1
ATOM 4713 C C . LYS A 1 585 ? 9.431 7.774 -10.772 1.00 82.38 585 LYS A C 1
ATOM 4715 O O . LYS A 1 585 ? 9.986 8.672 -10.145 1.00 82.38 585 LYS A O 1
ATOM 4720 N N . LEU A 1 586 ? 8.863 7.980 -11.963 1.00 85.19 586 LEU A N 1
ATOM 4721 C CA . LEU A 1 586 ? 8.764 9.305 -12.584 1.00 85.19 586 LEU A CA 1
ATOM 4722 C C . LEU A 1 586 ? 7.775 10.209 -11.836 1.00 85.19 586 LEU A C 1
ATOM 4724 O O . LEU A 1 586 ? 8.076 11.373 -11.587 1.00 85.19 586 LEU A O 1
ATOM 4728 N N . TYR A 1 587 ? 6.616 9.663 -11.460 1.00 82.38 587 TYR A N 1
ATOM 4729 C CA . TYR A 1 587 ? 5.557 10.400 -10.759 1.00 82.38 587 TYR A CA 1
ATOM 4730 C C . TYR A 1 587 ? 5.300 9.885 -9.340 1.00 82.38 587 TYR A C 1
ATOM 4732 O O . TYR A 1 587 ? 4.931 10.672 -8.472 1.00 82.38 587 TYR A O 1
ATOM 4740 N N . GLY A 1 588 ? 5.533 8.595 -9.089 1.00 68.00 588 GLY A N 1
ATOM 4741 C CA . GLY A 1 588 ? 5.390 7.976 -7.778 1.00 68.00 588 GLY A CA 1
ATOM 4742 C C . GLY A 1 588 ? 6.668 8.065 -6.943 1.00 68.00 588 GLY A C 1
ATOM 4743 O O . GLY A 1 588 ? 7.778 7.850 -7.436 1.00 68.00 588 GLY A O 1
ATOM 4744 N N . GLY A 1 589 ? 6.525 8.324 -5.639 1.00 56.59 589 GLY A N 1
ATOM 4745 C CA . GLY A 1 589 ? 7.577 8.025 -4.664 1.00 56.59 589 GLY A CA 1
ATOM 4746 C C . GLY A 1 589 ? 7.967 9.150 -3.701 1.00 56.59 589 GLY A C 1
ATOM 4747 O O . GLY A 1 589 ? 8.723 10.070 -4.027 1.00 56.59 589 GLY A O 1
ATOM 4748 N N . GLY A 1 590 ? 7.602 8.947 -2.434 1.00 52.00 590 GLY A N 1
ATOM 4749 C CA . GLY A 1 590 ? 8.348 9.454 -1.276 1.00 52.00 590 GLY A CA 1
ATOM 4750 C C . GLY A 1 590 ? 9.669 8.705 -1.010 1.00 52.00 590 GLY A C 1
ATOM 4751 O O . GLY A 1 590 ? 10.366 9.038 -0.060 1.00 52.00 590 GLY A O 1
ATOM 4752 N N . ASP A 1 591 ? 10.020 7.703 -1.831 1.00 46.59 591 ASP A N 1
ATOM 4753 C CA . ASP A 1 591 ? 11.167 6.798 -1.625 1.00 46.59 591 ASP A CA 1
ATOM 4754 C C . ASP A 1 591 ? 12.448 7.170 -2.392 1.00 46.59 591 ASP A C 1
ATOM 4756 O O . ASP A 1 591 ? 13.514 6.630 -2.096 1.00 46.59 591 ASP A O 1
ATOM 4760 N N . LEU A 1 592 ? 12.380 8.063 -3.384 1.00 51.38 592 LEU A N 1
ATOM 4761 C CA . LEU A 1 592 ? 13.586 8.600 -4.019 1.00 51.38 592 LEU A CA 1
ATOM 4762 C C . LEU A 1 592 ? 14.161 9.699 -3.127 1.00 51.38 592 LEU A C 1
ATOM 4764 O O . LEU A 1 592 ? 13.445 10.637 -2.763 1.00 51.38 592 LEU A O 1
ATOM 4768 N N . SER A 1 593 ? 15.460 9.616 -2.820 1.00 53.12 593 SER A N 1
ATOM 4769 C CA . SER A 1 593 ? 16.167 10.746 -2.207 1.00 53.12 593 SER A CA 1
ATOM 4770 C C . SER A 1 593 ? 15.947 12.006 -3.054 1.00 53.12 593 SER A C 1
ATOM 4772 O O . SER A 1 593 ? 15.833 11.924 -4.280 1.00 53.12 593 SER A O 1
ATOM 4774 N N . SER A 1 594 ? 15.917 13.184 -2.425 1.00 53.00 594 SER A N 1
ATOM 4775 C CA . SER A 1 594 ? 15.810 14.482 -3.120 1.00 53.00 594 SER A CA 1
ATOM 4776 C C . SER A 1 594 ? 16.850 14.651 -4.241 1.00 53.00 594 SER A C 1
ATOM 4778 O O . SER A 1 594 ? 16.643 15.422 -5.170 1.00 53.00 594 SER A O 1
ATOM 4780 N N . ILE A 1 595 ? 17.941 13.884 -4.178 1.00 51.28 595 ILE A N 1
ATOM 4781 C CA . ILE A 1 595 ? 19.068 13.875 -5.109 1.00 51.28 595 ILE A CA 1
ATOM 4782 C C . ILE A 1 595 ? 18.813 12.998 -6.356 1.00 51.28 595 ILE A C 1
ATOM 4784 O O . ILE A 1 595 ? 19.465 13.204 -7.382 1.00 51.28 595 ILE A O 1
ATOM 4788 N N . GLU A 1 596 ? 17.903 12.020 -6.290 1.00 55.44 596 GLU A N 1
ATOM 4789 C CA . GLU A 1 596 ? 17.584 11.089 -7.389 1.00 55.44 596 GLU A CA 1
ATOM 4790 C C . GLU A 1 596 ? 16.279 11.415 -8.129 1.00 55.44 596 GLU A C 1
ATOM 4792 O O . GLU A 1 596 ? 15.996 10.783 -9.150 1.00 55.44 596 GLU A O 1
ATOM 4797 N N . LYS A 1 597 ? 15.495 12.388 -7.646 1.00 65.31 597 LYS A N 1
ATOM 4798 C CA . LYS A 1 597 ? 14.250 12.797 -8.304 1.00 65.31 597 LYS A CA 1
ATOM 4799 C C . LYS A 1 597 ? 14.544 13.465 -9.657 1.00 65.31 597 LYS A C 1
ATOM 4801 O O . LYS A 1 597 ? 15.308 14.430 -9.689 1.00 65.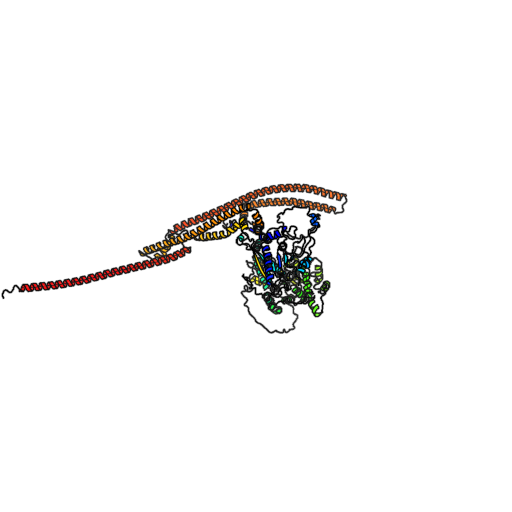31 597 LYS A O 1
ATOM 4806 N N . PRO A 1 598 ? 13.975 12.960 -10.765 1.00 69.50 598 PRO A N 1
ATOM 4807 C CA . PRO A 1 598 ? 14.152 13.568 -12.077 1.00 69.50 598 PRO A CA 1
ATOM 4808 C C . PRO A 1 598 ? 13.389 14.896 -12.180 1.00 69.50 598 PRO A C 1
ATOM 4810 O O . PRO A 1 598 ? 12.313 15.051 -11.601 1.00 69.50 598 PRO A O 1
ATOM 4813 N N . ASP A 1 599 ? 13.923 15.842 -12.955 1.00 79.25 599 ASP A N 1
ATOM 4814 C CA . ASP A 1 599 ? 13.192 17.043 -13.363 1.00 79.25 599 ASP A CA 1
ATOM 4815 C C . ASP A 1 599 ? 12.130 16.668 -14.406 1.00 79.25 599 ASP A C 1
ATOM 4817 O O . ASP A 1 599 ? 12.392 16.566 -15.609 1.00 79.25 599 ASP A O 1
ATOM 4821 N N . MET A 1 600 ? 10.916 16.419 -13.917 1.00 84.38 600 MET A N 1
ATOM 4822 C CA . MET A 1 600 ? 9.795 15.993 -14.751 1.00 84.38 600 MET A CA 1
ATOM 4823 C C . MET A 1 600 ? 9.313 17.075 -15.713 1.00 84.38 600 MET A C 1
ATOM 4825 O O . MET A 1 600 ? 8.826 16.737 -16.791 1.00 84.38 600 MET A O 1
ATOM 4829 N N . ASN A 1 601 ? 9.479 18.352 -15.368 1.00 84.12 601 ASN A N 1
ATOM 4830 C CA . ASN A 1 601 ? 9.081 19.446 -16.248 1.00 84.12 601 ASN A CA 1
ATOM 4831 C C . ASN A 1 601 ? 10.016 19.511 -17.454 1.00 84.12 601 ASN A C 1
ATOM 4833 O O . ASN A 1 601 ? 9.547 19.563 -18.589 1.00 84.12 601 ASN A O 1
ATOM 4837 N N . ALA A 1 602 ? 11.329 19.425 -17.218 1.00 85.44 602 ALA A N 1
ATOM 4838 C CA . ALA A 1 602 ? 12.311 19.380 -18.295 1.00 85.44 602 ALA A CA 1
ATOM 4839 C C . ALA A 1 602 ? 12.117 18.140 -19.186 1.00 85.44 602 ALA A C 1
ATOM 4841 O O . ALA A 1 602 ? 12.143 18.254 -20.413 1.00 85.44 602 ALA A O 1
ATOM 4842 N N . LEU A 1 603 ? 11.875 16.966 -18.584 1.00 87.94 603 LEU A N 1
ATOM 4843 C CA . LEU A 1 603 ? 11.592 15.727 -19.318 1.00 87.94 603 LEU A CA 1
ATOM 4844 C C . LEU A 1 603 ? 10.357 15.849 -20.206 1.00 87.94 603 LEU A C 1
ATOM 4846 O O . LEU A 1 603 ? 10.437 15.564 -21.401 1.00 87.94 603 LEU A O 1
ATOM 4850 N N . HIS A 1 604 ? 9.230 16.272 -19.634 1.00 90.12 604 HIS A N 1
ATOM 4851 C CA . HIS A 1 604 ? 7.982 16.426 -20.378 1.00 90.12 604 HIS A CA 1
ATOM 4852 C C . HIS A 1 604 ? 8.167 17.408 -21.538 1.00 90.12 604 HIS A C 1
ATOM 4854 O O . HIS A 1 604 ? 7.888 17.050 -22.679 1.00 90.12 604 HIS A O 1
ATOM 4860 N N . GLN A 1 605 ? 8.767 18.576 -21.288 1.00 90.06 605 GLN A N 1
ATOM 4861 C CA . GLN A 1 605 ? 9.039 19.570 -22.329 1.00 90.06 605 GLN A CA 1
ATOM 4862 C C . GLN A 1 605 ? 9.912 19.023 -23.465 1.00 90.06 605 GLN A C 1
ATOM 4864 O O . GLN A 1 605 ? 9.595 19.249 -24.630 1.00 90.06 605 GLN A O 1
ATOM 4869 N N . ALA A 1 606 ? 10.983 18.288 -23.158 1.00 89.88 606 ALA A N 1
ATOM 4870 C CA . ALA A 1 606 ? 11.866 17.730 -24.181 1.00 89.88 606 ALA A CA 1
ATOM 4871 C C . ALA A 1 606 ? 11.173 16.666 -25.049 1.00 89.88 606 ALA A C 1
ATOM 4873 O O . ALA A 1 606 ? 11.367 16.645 -26.265 1.00 89.88 606 ALA A O 1
ATOM 4874 N N . LEU A 1 607 ? 10.343 15.811 -24.442 1.00 93.00 607 LEU A N 1
ATOM 4875 C CA . LEU A 1 607 ? 9.554 14.813 -25.169 1.00 93.00 607 LEU A CA 1
ATOM 4876 C C . LEU A 1 607 ? 8.519 15.481 -26.076 1.00 93.00 607 LEU A C 1
ATOM 4878 O O . LEU A 1 607 ? 8.484 15.198 -27.272 1.00 93.00 607 LEU A O 1
ATOM 4882 N N . MET A 1 608 ? 7.726 16.405 -25.525 1.00 94.38 608 MET A N 1
ATOM 4883 C CA . MET A 1 608 ? 6.687 17.107 -26.281 1.00 94.38 608 MET A CA 1
ATOM 4884 C C . MET A 1 608 ? 7.274 17.925 -27.428 1.00 94.38 608 MET A C 1
ATOM 4886 O O . MET A 1 608 ? 6.751 17.879 -28.541 1.00 94.38 608 MET A O 1
ATOM 4890 N N . TYR A 1 609 ? 8.399 18.605 -27.189 1.00 92.94 609 TYR A N 1
ATOM 4891 C CA . TYR A 1 609 ? 9.124 19.318 -28.234 1.00 92.94 609 TYR A CA 1
ATOM 4892 C C . TYR A 1 609 ? 9.559 18.374 -29.359 1.00 92.94 609 TYR A C 1
ATOM 4894 O O . TYR A 1 609 ? 9.321 18.673 -30.525 1.00 92.94 609 TYR A O 1
ATOM 4902 N N . SER A 1 610 ? 10.133 17.208 -29.036 1.00 93.81 610 SER A N 1
ATOM 4903 C CA . SER A 1 610 ? 10.524 16.229 -30.057 1.00 93.81 610 SER A CA 1
ATOM 4904 C C . SER A 1 610 ? 9.314 15.715 -30.844 1.00 93.81 610 SER A C 1
ATOM 4906 O O . SER A 1 610 ? 9.383 15.640 -32.071 1.00 93.81 610 SER A O 1
ATOM 4908 N N . TYR A 1 611 ? 8.188 15.417 -30.181 1.00 93.81 611 TYR A N 1
ATOM 4909 C CA . TYR A 1 611 ? 6.955 14.973 -30.847 1.00 93.81 611 TYR A CA 1
ATOM 4910 C C . TYR A 1 611 ? 6.441 15.996 -31.863 1.00 93.81 611 TYR A C 1
ATOM 4912 O O . TYR A 1 611 ? 6.087 15.609 -32.977 1.00 93.81 611 TYR A O 1
ATOM 4920 N N . GLN A 1 612 ? 6.448 17.282 -31.501 1.00 91.88 612 GLN A N 1
ATOM 4921 C CA . GLN A 1 612 ? 5.985 18.369 -32.365 1.00 91.88 612 GLN A CA 1
ATOM 4922 C C . GLN A 1 612 ? 6.987 18.709 -33.476 1.00 91.88 612 GLN A C 1
ATOM 4924 O O . GLN A 1 612 ? 6.590 18.897 -34.621 1.00 91.88 612 GLN A O 1
ATOM 4929 N N . TYR A 1 613 ? 8.282 18.773 -33.157 1.00 92.44 613 TYR A N 1
ATOM 4930 C CA . TYR A 1 613 ? 9.318 19.234 -34.086 1.00 92.44 613 TYR A CA 1
ATOM 4931 C C . TYR A 1 613 ? 9.767 18.145 -35.069 1.00 92.44 613 TYR A C 1
ATOM 4933 O O . TYR A 1 613 ? 9.898 18.392 -36.265 1.00 92.44 613 TYR A O 1
ATOM 4941 N N . SER A 1 614 ? 10.003 16.924 -34.579 1.00 90.75 614 SER A N 1
ATOM 4942 C CA . SER A 1 614 ? 10.581 15.833 -35.377 1.00 90.75 614 SER A CA 1
ATOM 4943 C C . SER A 1 614 ? 9.536 14.887 -35.982 1.00 90.75 614 SER A C 1
ATOM 4945 O O . SER A 1 614 ? 9.896 14.021 -36.784 1.00 90.75 614 SER A O 1
ATOM 4947 N N . GLY A 1 615 ? 8.252 15.020 -35.625 1.00 86.81 615 GLY A N 1
ATOM 4948 C CA . GLY A 1 615 ? 7.136 14.307 -36.258 1.00 86.81 615 GLY A CA 1
ATOM 4949 C C . GLY A 1 615 ? 7.306 12.783 -36.268 1.00 86.81 615 GLY A C 1
ATOM 4950 O O . GLY A 1 615 ? 7.308 12.133 -35.216 1.00 86.81 615 GLY A O 1
ATOM 4951 N N . ILE A 1 616 ? 7.445 12.178 -37.453 1.00 85.50 616 ILE A N 1
ATOM 4952 C CA . ILE A 1 616 ? 7.688 10.728 -37.617 1.00 85.50 616 ILE A CA 1
ATOM 4953 C C . ILE A 1 616 ? 9.058 10.276 -37.088 1.00 85.50 616 ILE A C 1
ATOM 4955 O O . ILE A 1 616 ? 9.216 9.124 -36.701 1.00 85.50 616 ILE A O 1
ATOM 4959 N N . PHE A 1 617 ? 10.039 11.181 -37.047 1.00 91.50 617 PHE A N 1
ATOM 4960 C CA . PHE A 1 617 ? 11.394 10.927 -36.549 1.00 91.50 617 PHE A CA 1
ATOM 4961 C C . PHE A 1 617 ? 11.588 11.390 -35.107 1.00 91.50 617 PHE A C 1
ATOM 4963 O O . PHE A 1 617 ? 12.725 11.456 -34.637 1.00 91.50 617 PHE A O 1
ATOM 4970 N N . SER A 1 618 ? 10.507 11.753 -34.423 1.00 93.69 618 SER A N 1
ATOM 4971 C CA . SER A 1 618 ? 10.550 12.084 -33.004 1.00 93.69 618 SER A CA 1
ATOM 4972 C C . SER A 1 618 ? 11.011 10.901 -32.160 1.00 93.69 618 SER A C 1
ATOM 4974 O O . SER A 1 618 ? 11.090 9.756 -32.619 1.00 93.69 618 SER A O 1
ATOM 4976 N N . VAL A 1 619 ? 11.356 11.199 -30.913 1.00 95.56 619 VAL A N 1
ATOM 4977 C CA . VAL A 1 619 ? 11.647 10.178 -29.912 1.00 95.56 619 VAL A CA 1
ATOM 4978 C C . VAL A 1 619 ? 10.510 9.155 -29.827 1.00 95.56 619 VAL A C 1
ATOM 4980 O O . VAL A 1 619 ? 9.334 9.501 -29.913 1.00 95.56 619 VAL A O 1
ATOM 4983 N N . LYS A 1 620 ? 10.858 7.880 -29.650 1.00 96.75 620 LYS A N 1
ATOM 4984 C CA . LYS A 1 620 ? 9.912 6.826 -29.278 1.00 96.75 620 LYS A CA 1
ATOM 4985 C C . LYS A 1 620 ? 10.135 6.461 -27.819 1.00 96.75 620 LYS A C 1
ATOM 4987 O O . LYS A 1 620 ? 11.272 6.205 -27.423 1.00 96.75 620 LYS A O 1
ATOM 4992 N N . LEU A 1 621 ? 9.071 6.447 -27.024 1.00 96.69 621 LEU A N 1
ATOM 4993 C CA . LEU A 1 621 ? 9.151 6.206 -25.583 1.00 96.69 621 LEU A CA 1
ATOM 4994 C C . LEU A 1 621 ? 8.681 4.790 -25.228 1.00 96.69 621 LEU A C 1
ATOM 4996 O O . LEU A 1 621 ? 7.562 4.414 -25.551 1.00 96.69 621 LEU A O 1
ATOM 5000 N N . LEU A 1 622 ? 9.504 4.013 -24.526 1.00 97.88 622 LEU A N 1
ATOM 5001 C CA . LEU A 1 622 ? 9.121 2.714 -23.972 1.00 97.88 622 LEU A CA 1
ATOM 5002 C C . LEU A 1 622 ? 9.222 2.762 -22.446 1.00 97.88 622 LEU A C 1
ATOM 5004 O O . LEU A 1 622 ? 10.316 2.749 -21.878 1.00 97.88 622 LEU A O 1
ATOM 5008 N N . LEU A 1 623 ? 8.074 2.827 -21.781 1.00 97.56 623 LEU A N 1
ATOM 5009 C CA . LEU A 1 623 ? 7.971 2.835 -20.325 1.00 97.56 623 LEU A CA 1
ATOM 5010 C C . LEU A 1 623 ? 7.750 1.412 -19.819 1.00 97.56 623 LEU A C 1
ATOM 5012 O O . LEU A 1 623 ? 6.907 0.693 -20.342 1.00 97.56 623 LEU A O 1
ATOM 5016 N N . MET A 1 624 ? 8.468 1.000 -18.779 1.00 95.62 624 MET A N 1
ATOM 5017 C CA . MET A 1 624 ? 8.333 -0.337 -18.201 1.00 95.62 624 MET A CA 1
ATOM 5018 C C . MET A 1 624 ? 8.072 -0.256 -16.704 1.00 95.62 624 MET A C 1
ATOM 5020 O O . MET A 1 624 ? 8.837 0.362 -15.965 1.00 95.62 624 MET A O 1
ATOM 5024 N N . THR A 1 625 ? 7.005 -0.900 -16.232 1.00 91.94 625 THR A N 1
ATOM 5025 C CA . THR A 1 625 ? 6.694 -0.969 -14.799 1.00 91.94 625 THR A CA 1
ATOM 5026 C C . THR A 1 625 ? 5.761 -2.138 -14.492 1.00 91.94 625 THR A C 1
ATOM 5028 O O . THR A 1 625 ? 4.919 -2.505 -15.305 1.00 91.94 625 THR A O 1
ATOM 5031 N N . ALA A 1 626 ? 5.906 -2.736 -13.309 1.00 87.62 626 ALA A N 1
ATOM 5032 C CA . ALA A 1 626 ? 4.933 -3.708 -12.799 1.00 87.62 626 ALA A CA 1
ATOM 5033 C C . ALA A 1 626 ? 3.784 -3.050 -12.022 1.00 87.62 626 ALA A C 1
ATOM 5035 O O . ALA A 1 626 ? 2.749 -3.673 -11.826 1.00 87.62 626 ALA A O 1
ATOM 5036 N N . THR A 1 627 ? 3.980 -1.814 -11.560 1.00 87.00 627 THR A N 1
ATOM 5037 C CA . THR A 1 627 ? 3.060 -1.102 -10.666 1.00 87.00 627 THR A CA 1
ATOM 5038 C C . THR A 1 627 ? 2.974 0.359 -11.106 1.00 87.00 627 THR A C 1
ATOM 5040 O O . THR A 1 627 ? 3.674 1.198 -10.543 1.00 87.00 627 THR A O 1
ATOM 5043 N N . PRO A 1 628 ? 2.219 0.686 -12.171 1.00 88.88 628 PRO A N 1
ATOM 5044 C CA . PRO A 1 628 ? 2.135 2.056 -12.684 1.00 88.88 628 PRO A CA 1
ATOM 5045 C C . PRO A 1 628 ? 1.404 3.025 -11.742 1.00 88.88 628 PRO A C 1
ATOM 5047 O O . PRO A 1 628 ? 1.572 4.230 -11.887 1.00 88.88 628 PRO A O 1
ATOM 5050 N N . ILE A 1 629 ? 0.624 2.501 -10.791 1.00 88.25 629 ILE A N 1
ATOM 5051 C CA . ILE A 1 629 ? -0.026 3.251 -9.712 1.00 88.25 629 ILE A CA 1
ATOM 5052 C C . ILE A 1 629 ? 0.711 2.923 -8.410 1.00 88.25 629 ILE A C 1
ATOM 5054 O O . ILE A 1 629 ? 0.782 1.750 -8.031 1.00 88.25 629 ILE A O 1
ATOM 5058 N N . THR A 1 630 ? 1.266 3.936 -7.737 1.00 81.25 630 THR A N 1
ATOM 5059 C CA . THR A 1 630 ? 1.846 3.789 -6.394 1.00 81.25 630 THR A CA 1
ATOM 5060 C C . THR A 1 630 ? 0.968 4.446 -5.341 1.00 81.25 630 THR A C 1
ATOM 5062 O O . THR A 1 630 ? 0.294 3.745 -4.603 1.00 81.25 630 THR A O 1
ATOM 5065 N N . THR A 1 631 ? 0.928 5.772 -5.267 1.00 75.19 631 THR A N 1
ATOM 5066 C CA . THR A 1 631 ? 0.175 6.485 -4.226 1.00 75.19 631 THR A CA 1
ATOM 5067 C C . THR A 1 631 ? -1.097 7.123 -4.753 1.00 75.19 631 THR A C 1
ATOM 5069 O O . THR A 1 631 ? -2.117 7.110 -4.070 1.00 75.19 631 THR A O 1
ATOM 5072 N N . ASP A 1 632 ? -1.037 7.650 -5.971 1.00 83.88 632 ASP A N 1
ATOM 5073 C CA . ASP A 1 632 ? -2.123 8.368 -6.623 1.00 83.88 632 ASP A CA 1
ATOM 5074 C C . ASP A 1 632 ? -2.480 7.666 -7.948 1.00 83.88 632 ASP A C 1
ATOM 5076 O O . ASP A 1 632 ? -1.590 7.451 -8.780 1.00 83.88 632 ASP A O 1
ATOM 5080 N N . PRO A 1 633 ? -3.755 7.305 -8.194 1.00 89.12 633 PRO A N 1
ATOM 5081 C CA . PRO A 1 633 ? -4.177 6.725 -9.471 1.00 89.12 633 PRO A CA 1
ATOM 5082 C C . PRO A 1 633 ? -3.867 7.612 -10.687 1.00 89.12 633 PRO A C 1
ATOM 5084 O O . PRO A 1 633 ? -3.651 7.086 -11.782 1.00 89.12 633 PRO A O 1
ATOM 5087 N N . MET A 1 634 ? -3.744 8.936 -10.517 1.00 91.69 634 MET A N 1
ATOM 5088 C CA . MET A 1 634 ? -3.364 9.840 -11.610 1.00 91.69 634 MET A CA 1
ATOM 5089 C C . MET A 1 634 ? -1.924 9.634 -12.100 1.00 91.69 634 MET A C 1
ATOM 5091 O O . MET A 1 634 ? -1.576 10.109 -13.182 1.00 91.69 634 MET A O 1
ATOM 5095 N N . GLU A 1 635 ? -1.074 8.916 -11.360 1.00 92.44 635 GLU A N 1
ATOM 5096 C CA . GLU A 1 635 ? 0.272 8.541 -11.811 1.00 92.44 635 GLU A CA 1
ATOM 5097 C C . GLU A 1 635 ? 0.228 7.736 -13.118 1.00 92.44 635 GLU A C 1
ATOM 5099 O O . GLU A 1 635 ? 0.983 8.040 -14.043 1.00 92.44 635 GLU A O 1
ATOM 5104 N N . LEU A 1 636 ? -0.695 6.775 -13.247 1.00 94.56 636 LEU A N 1
ATOM 5105 C CA . LEU A 1 636 ? -0.855 5.985 -14.472 1.00 94.56 636 LEU A CA 1
ATOM 5106 C C . LEU A 1 636 ? -1.274 6.865 -15.656 1.00 94.56 636 LEU A C 1
ATOM 5108 O O . LEU A 1 636 ? -0.713 6.734 -16.744 1.00 94.56 636 LEU A O 1
ATOM 5112 N N . ILE A 1 637 ? -2.204 7.800 -15.439 1.00 95.56 637 ILE A N 1
ATOM 5113 C CA . ILE A 1 637 ? -2.641 8.753 -16.471 1.00 95.56 637 ILE A CA 1
ATOM 5114 C C . ILE A 1 637 ? -1.464 9.615 -16.937 1.00 95.56 637 ILE A C 1
ATOM 5116 O O . ILE A 1 637 ? -1.223 9.750 -18.137 1.00 95.56 637 ILE A O 1
ATOM 5120 N N . LYS A 1 638 ? -0.669 10.135 -15.996 1.00 94.38 638 LYS A N 1
ATOM 5121 C CA . LYS A 1 638 ? 0.530 10.930 -16.293 1.00 94.38 638 LYS A CA 1
ATOM 5122 C C . LYS A 1 638 ? 1.580 10.124 -17.065 1.00 94.38 638 LYS A C 1
ATOM 5124 O O . LYS A 1 638 ? 2.171 10.653 -18.003 1.00 94.38 638 LYS A O 1
ATOM 5129 N N . LEU A 1 639 ? 1.787 8.848 -16.725 1.00 95.38 639 LEU A N 1
ATOM 5130 C CA . LEU A 1 639 ? 2.689 7.960 -17.469 1.00 95.38 639 LEU A CA 1
ATOM 5131 C C . LEU A 1 639 ? 2.218 7.736 -18.908 1.00 95.38 639 LEU A C 1
ATOM 5133 O O . LEU A 1 639 ? 3.030 7.831 -19.824 1.00 95.38 639 LEU A O 1
ATOM 5137 N N . ILE A 1 640 ? 0.925 7.478 -19.121 1.00 96.19 640 ILE A N 1
ATOM 5138 C CA . ILE A 1 640 ? 0.366 7.310 -20.470 1.00 96.19 640 ILE A CA 1
ATOM 5139 C C . ILE A 1 640 ? 0.493 8.616 -21.266 1.00 96.19 640 ILE A C 1
ATOM 5141 O O . ILE A 1 640 ? 0.898 8.585 -22.426 1.00 96.19 640 ILE A O 1
ATOM 5145 N N . ASN A 1 641 ? 0.235 9.770 -20.644 1.00 95.50 641 ASN A N 1
ATOM 5146 C CA . ASN A 1 641 ? 0.360 11.076 -21.292 1.00 95.50 641 ASN A CA 1
ATOM 5147 C C . ASN A 1 641 ? 1.778 11.367 -21.811 1.00 95.50 641 ASN A C 1
ATOM 5149 O O . ASN A 1 641 ? 1.910 12.020 -22.842 1.00 95.50 641 ASN A O 1
ATOM 5153 N N . LEU A 1 642 ? 2.840 10.849 -21.178 1.00 95.12 642 LEU A N 1
ATOM 5154 C CA . LEU A 1 642 ? 4.209 10.981 -21.706 1.00 95.12 642 LEU A CA 1
ATOM 5155 C C . LEU A 1 642 ? 4.394 10.303 -23.072 1.00 95.12 642 LEU A C 1
ATOM 5157 O O . LEU A 1 642 ? 5.262 10.705 -23.848 1.00 95.12 642 LEU A O 1
ATOM 5161 N N . CYS A 1 643 ? 3.589 9.287 -23.375 1.00 95.38 643 CYS A N 1
ATOM 5162 C CA . CYS A 1 643 ? 3.588 8.592 -24.659 1.00 95.38 643 CYS A CA 1
ATOM 5163 C C . CYS A 1 643 ? 2.719 9.292 -25.719 1.00 95.38 643 CYS A C 1
ATOM 5165 O O . CYS A 1 643 ? 2.723 8.848 -26.869 1.00 95.38 643 CYS A O 1
ATOM 5167 N N . LYS A 1 644 ? 1.975 10.349 -25.354 1.00 93.25 644 LYS A N 1
ATOM 5168 C CA . LYS A 1 644 ? 0.993 11.031 -26.210 1.00 93.25 644 LYS A CA 1
ATOM 5169 C C . LYS A 1 644 ? 1.454 12.453 -26.587 1.00 93.25 644 LYS A C 1
ATOM 5171 O O . LYS A 1 644 ? 2.019 13.150 -25.737 1.00 93.25 644 LYS A O 1
ATOM 5176 N N . PRO A 1 645 ? 1.198 12.905 -27.830 1.00 91.81 645 PRO A N 1
ATOM 5177 C CA . PRO A 1 645 ? 1.308 14.314 -28.210 1.00 91.81 645 PRO A CA 1
ATOM 5178 C C . PRO A 1 645 ? 0.445 15.228 -27.317 1.00 91.81 645 PRO A C 1
ATOM 5180 O O . PRO A 1 645 ? -0.553 14.753 -26.772 1.00 91.81 645 PRO A O 1
ATOM 5183 N N . PRO A 1 646 ? 0.792 16.522 -27.156 1.00 89.56 646 PRO A N 1
ATOM 5184 C CA . PRO A 1 646 ? 0.099 17.432 -26.234 1.00 89.56 646 PRO A CA 1
ATOM 5185 C C . PRO A 1 646 ? -1.417 17.557 -26.440 1.00 89.56 646 PRO A C 1
ATOM 5187 O O . PRO A 1 646 ? -2.152 17.705 -25.470 1.00 89.56 646 PRO A O 1
ATOM 5190 N N . ASP A 1 647 ? -1.879 17.492 -27.684 1.00 89.88 647 ASP A N 1
ATOM 5191 C CA . ASP A 1 647 ? -3.279 17.612 -28.100 1.00 89.88 647 ASP A CA 1
ATOM 5192 C C . ASP A 1 647 ? -4.124 16.366 -27.798 1.00 89.88 647 ASP A C 1
ATOM 5194 O O . ASP A 1 647 ? -5.346 16.453 -27.726 1.00 89.88 647 ASP A O 1
ATOM 5198 N N . GLU A 1 648 ? -3.481 15.225 -27.551 1.00 90.88 648 GLU A N 1
ATOM 5199 C CA . GLU A 1 648 ? -4.152 13.968 -27.217 1.00 90.88 648 GLU A CA 1
ATOM 5200 C C . GLU A 1 648 ? -4.091 13.648 -25.710 1.00 90.88 648 GLU A C 1
ATOM 5202 O O . GLU A 1 648 ? -4.552 12.589 -25.281 1.00 90.88 648 GLU A O 1
ATOM 5207 N N . GLN A 1 649 ? -3.473 14.493 -24.878 1.00 94.06 649 GLN A N 1
ATOM 5208 C CA . GLN A 1 649 ? -3.282 14.187 -23.455 1.00 94.06 649 GLN A CA 1
ATOM 5209 C C . GLN A 1 649 ? -4.588 14.242 -22.657 1.00 94.06 649 GLN A C 1
ATOM 5211 O O . GLN A 1 649 ? -5.412 15.139 -22.808 1.00 94.06 649 GLN A O 1
ATOM 5216 N N . MET A 1 650 ? -4.740 13.284 -21.743 1.00 95.75 650 MET A N 1
ATOM 5217 C CA . MET A 1 650 ? -5.850 13.251 -20.791 1.00 95.75 650 MET A CA 1
ATOM 5218 C C . MET A 1 650 ? -5.615 14.253 -19.645 1.00 95.75 650 MET A C 1
ATOM 5220 O O . MET A 1 650 ? -4.455 14.565 -19.343 1.00 95.75 650 MET A O 1
ATOM 5224 N N . PRO A 1 651 ? -6.669 14.709 -18.938 1.00 94.69 651 PRO A N 1
ATOM 5225 C CA . PRO A 1 651 ? -6.515 15.521 -17.733 1.00 94.69 651 PRO A CA 1
ATOM 5226 C C . PRO A 1 651 ? -5.597 14.843 -16.708 1.00 94.69 651 PRO A C 1
ATOM 5228 O O . PRO A 1 651 ? -5.741 13.656 -16.423 1.00 94.69 651 PRO A O 1
ATOM 5231 N N . SER A 1 652 ? -4.632 15.592 -16.168 1.00 88.56 652 SER A N 1
ATOM 5232 C CA . SER A 1 652 ? -3.607 15.052 -15.256 1.00 88.56 652 SER A CA 1
ATOM 5233 C C . SER A 1 652 ? -3.905 15.287 -13.769 1.00 88.56 652 SER A C 1
ATOM 5235 O O . SER A 1 652 ? -3.209 14.737 -12.911 1.00 88.56 652 SER A O 1
ATOM 5237 N N . ASP A 1 653 ? -4.944 16.069 -13.464 1.00 89.44 653 ASP A N 1
ATOM 5238 C CA . ASP A 1 653 ? -5.499 16.274 -12.128 1.00 89.44 653 ASP A CA 1
ATOM 5239 C C . ASP A 1 653 ? -6.820 15.509 -11.948 1.00 89.44 653 ASP A C 1
ATOM 5241 O O . ASP A 1 653 ? -7.613 15.372 -12.882 1.00 89.44 653 ASP A O 1
ATOM 5245 N N . PHE A 1 654 ? -7.043 14.994 -10.736 1.00 87.56 654 PHE A N 1
ATOM 5246 C CA . PHE A 1 654 ? -8.204 14.155 -10.433 1.00 87.56 654 PHE A CA 1
ATOM 5247 C C . PHE A 1 654 ? -9.532 14.905 -10.582 1.00 87.56 654 PHE A C 1
ATOM 5249 O O . PHE A 1 654 ? -10.508 14.319 -11.027 1.00 87.56 654 PHE A O 1
ATOM 5256 N N . GLU A 1 655 ? -9.579 16.196 -10.259 1.00 87.00 655 GLU A N 1
ATOM 5257 C CA . GLU A 1 655 ? -10.808 16.995 -10.306 1.00 87.00 655 GLU A CA 1
ATOM 5258 C C . GLU A 1 655 ? -11.333 17.154 -11.745 1.00 87.00 655 GLU A C 1
ATOM 5260 O O . GLU A 1 655 ? -12.516 16.944 -12.016 1.00 87.00 655 GLU A O 1
ATOM 5265 N N . SER A 1 656 ? -10.451 17.483 -12.690 1.00 90.62 656 SER A N 1
ATOM 5266 C CA . SER A 1 656 ? -10.789 17.633 -14.110 1.00 90.62 656 SER A CA 1
ATOM 5267 C C . SER A 1 656 ? -11.032 16.284 -14.782 1.00 90.62 656 SER A C 1
ATOM 5269 O O . SER A 1 656 ? -11.918 16.168 -15.633 1.00 90.62 656 SER A O 1
ATOM 5271 N N . PHE A 1 657 ? -10.276 15.252 -14.385 1.00 93.25 657 PHE A N 1
ATOM 5272 C CA . PHE A 1 657 ? -10.507 13.886 -14.850 1.00 93.25 657 PHE A CA 1
ATOM 5273 C C . PHE A 1 657 ? -11.873 13.375 -14.374 1.00 93.25 657 PHE A C 1
ATOM 5275 O O . PHE A 1 657 ? -12.677 12.919 -15.181 1.00 93.25 657 PHE A O 1
ATOM 5282 N N . SER A 1 658 ? -12.179 13.531 -13.086 1.00 90.50 658 SER A N 1
ATOM 5283 C CA . SER A 1 658 ? -13.434 13.086 -12.482 1.00 90.50 658 SER A CA 1
ATOM 5284 C C . SER A 1 658 ? -14.647 13.671 -13.206 1.00 90.50 658 SER A C 1
ATOM 5286 O O . SER A 1 658 ? -15.496 12.919 -13.669 1.00 90.50 658 SER A O 1
ATOM 5288 N N . LYS A 1 659 ? -14.647 14.985 -13.473 1.00 90.00 659 LYS A N 1
ATOM 5289 C CA . LYS A 1 659 ? -15.725 15.667 -14.219 1.00 90.00 659 LYS A CA 1
ATOM 5290 C C . LYS A 1 659 ? -15.992 15.109 -15.616 1.00 90.00 659 LYS A C 1
ATOM 5292 O O . LYS A 1 659 ? -17.100 15.260 -16.122 1.00 90.00 659 LYS A O 1
ATOM 5297 N N . SER A 1 660 ? -14.977 14.537 -16.259 1.00 89.62 660 SER A N 1
ATOM 5298 C CA . SER A 1 660 ? -15.065 14.085 -17.652 1.00 89.62 660 SER A CA 1
ATOM 5299 C C . SER A 1 660 ? -15.322 12.580 -17.772 1.00 89.62 660 SER A C 1
ATOM 5301 O O . SER A 1 660 ? -15.929 12.148 -18.749 1.00 89.62 660 SER A O 1
ATOM 5303 N N . TYR A 1 661 ? -14.868 11.784 -16.798 1.00 93.81 661 TYR A N 1
ATOM 5304 C CA . TYR A 1 661 ? -14.828 10.321 -16.901 1.00 93.81 661 TYR A CA 1
ATOM 5305 C C . TYR A 1 661 ? -15.628 9.591 -15.813 1.00 93.81 661 TYR A C 1
ATOM 5307 O O . TYR A 1 661 ? -16.083 8.469 -16.060 1.00 93.81 661 TYR A O 1
ATOM 5315 N N . LEU A 1 662 ? -15.802 10.189 -14.631 1.00 93.12 662 LEU A N 1
ATOM 5316 C CA . LEU A 1 662 ? -16.270 9.499 -13.427 1.00 93.12 662 LEU A CA 1
ATOM 5317 C C . LEU A 1 662 ? -17.647 9.986 -12.950 1.00 93.12 662 LEU A C 1
ATOM 5319 O O . LEU A 1 662 ? -18.127 11.040 -13.360 1.00 93.12 662 LEU A O 1
ATOM 5323 N N . ASP A 1 663 ? -18.284 9.183 -12.100 1.00 89.19 663 ASP A N 1
ATOM 5324 C CA . ASP A 1 663 ? -19.482 9.535 -11.336 1.00 89.19 663 ASP A CA 1
ATOM 5325 C C . ASP A 1 663 ? -19.141 10.107 -9.943 1.00 89.19 663 ASP A C 1
ATOM 5327 O O . ASP A 1 663 ? -17.972 10.222 -9.556 1.00 89.19 663 ASP A O 1
ATOM 5331 N N . ASP A 1 664 ? -20.174 10.463 -9.172 1.00 83.56 664 ASP A N 1
ATOM 5332 C CA . ASP A 1 664 ? -20.032 11.043 -7.828 1.00 83.56 664 ASP A CA 1
ATOM 5333 C C . ASP A 1 664 ? -19.346 10.089 -6.823 1.00 83.56 664 ASP A C 1
ATOM 5335 O O . ASP A 1 664 ? -18.725 10.549 -5.858 1.00 83.56 664 ASP A O 1
ATOM 5339 N N . ASP A 1 665 ? -19.388 8.776 -7.078 1.00 77.56 665 ASP A N 1
ATOM 5340 C CA . ASP A 1 665 ? -18.771 7.724 -6.258 1.00 77.56 665 ASP A CA 1
ATOM 5341 C C . ASP A 1 665 ? -17.310 7.424 -6.658 1.00 77.56 665 ASP A C 1
ATOM 5343 O O . ASP A 1 665 ? -16.620 6.634 -5.994 1.00 77.56 665 ASP A O 1
ATOM 5347 N N . GLY A 1 666 ? -16.816 8.063 -7.725 1.00 81.25 666 GLY A N 1
ATOM 5348 C CA . GLY A 1 666 ? -15.467 7.889 -8.260 1.00 81.25 666 GLY A CA 1
ATOM 5349 C C . GLY A 1 666 ? -15.295 6.676 -9.179 1.00 81.25 666 GLY A C 1
ATOM 5350 O O . GLY A 1 666 ? -14.164 6.232 -9.374 1.00 81.25 666 GLY A O 1
ATOM 5351 N N . LYS A 1 667 ? -16.370 6.113 -9.739 1.00 88.38 667 LYS A N 1
ATOM 5352 C CA . LYS A 1 667 ? -16.317 5.024 -10.735 1.00 88.38 667 LYS A CA 1
ATOM 5353 C C . LYS A 1 667 ? -16.469 5.571 -12.149 1.00 88.38 667 LYS A C 1
ATOM 5355 O O . LYS A 1 667 ? -17.009 6.654 -12.341 1.00 88.38 667 LYS A O 1
ATOM 5360 N N . PHE A 1 668 ? -16.002 4.836 -13.159 1.00 92.56 668 PHE A N 1
ATOM 5361 C CA . PHE A 1 668 ? -16.204 5.252 -14.546 1.00 92.56 668 PHE A CA 1
ATOM 5362 C C . PHE A 1 668 ? -17.683 5.213 -14.929 1.00 92.56 668 PHE A C 1
ATOM 5364 O O . PHE A 1 668 ? -18.346 4.182 -14.794 1.00 92.56 668 PHE A O 1
ATOM 5371 N N . THR A 1 669 ? -18.160 6.306 -15.523 1.00 94.31 669 THR A N 1
ATOM 5372 C CA . THR A 1 669 ? -19.421 6.297 -16.276 1.00 94.31 669 THR A CA 1
ATOM 5373 C C . THR A 1 669 ? -19.261 5.461 -17.549 1.00 94.31 669 THR A C 1
ATOM 5375 O O . THR A 1 669 ? -18.151 5.326 -18.062 1.00 94.31 669 THR A O 1
ATOM 5378 N N . ASP A 1 670 ? -20.347 4.941 -18.127 1.00 92.25 670 ASP A N 1
ATOM 5379 C CA . ASP A 1 670 ? -20.259 4.136 -19.360 1.00 92.25 670 ASP A CA 1
ATOM 5380 C C . ASP A 1 670 ? -19.606 4.906 -20.520 1.00 92.25 670 ASP A C 1
ATOM 5382 O O . ASP A 1 670 ? -18.736 4.384 -21.224 1.00 92.25 670 ASP A O 1
ATOM 5386 N N . ARG A 1 671 ? -19.969 6.187 -20.679 1.00 94.44 671 ARG A N 1
ATOM 5387 C CA . ARG A 1 671 ? -19.360 7.086 -21.669 1.00 94.44 671 ARG A CA 1
ATOM 5388 C C . ARG A 1 671 ? -17.891 7.361 -21.351 1.00 94.44 671 ARG A C 1
ATOM 5390 O O . ARG A 1 671 ? -17.060 7.291 -22.253 1.00 94.44 671 ARG A O 1
ATOM 5397 N N . GLY A 1 672 ? -17.577 7.658 -20.089 1.00 94.56 672 GLY A N 1
ATOM 5398 C CA . GLY A 1 672 ? -16.208 7.902 -19.641 1.00 94.56 672 GLY A CA 1
ATOM 5399 C C . GLY A 1 672 ? -15.312 6.685 -19.858 1.00 94.56 672 GLY A C 1
ATOM 5400 O O . GLY A 1 672 ? -14.203 6.822 -20.363 1.00 94.56 672 GLY A O 1
ATOM 5401 N N . ARG A 1 673 ? -15.807 5.477 -19.568 1.00 95.62 673 ARG A N 1
ATOM 5402 C CA . ARG A 1 673 ? -15.082 4.223 -19.804 1.00 95.62 673 ARG A CA 1
ATOM 5403 C C . ARG A 1 673 ? -14.771 4.027 -21.287 1.00 95.62 673 ARG A C 1
ATOM 5405 O O . ARG A 1 673 ? -13.630 3.728 -21.621 1.00 95.62 673 ARG A O 1
ATOM 5412 N N . ALA A 1 674 ? -15.756 4.217 -22.167 1.00 94.75 674 ALA A N 1
ATOM 5413 C CA . ALA A 1 674 ? -15.560 4.093 -23.613 1.00 94.75 674 ALA A CA 1
ATOM 5414 C C . ALA A 1 674 ? -14.527 5.103 -24.139 1.00 94.75 674 ALA A C 1
ATOM 5416 O O . ALA A 1 674 ? -13.593 4.718 -24.839 1.00 94.75 674 ALA A O 1
ATOM 5417 N N . GLN A 1 675 ? -14.642 6.369 -23.725 1.00 95.38 675 GLN A N 1
ATOM 5418 C CA . GLN A 1 675 ? -13.686 7.411 -24.095 1.00 95.38 675 GLN A CA 1
ATOM 5419 C C . GLN A 1 675 ? -12.274 7.090 -23.595 1.00 95.38 675 GLN A C 1
ATOM 5421 O O . GLN A 1 675 ? -11.316 7.186 -24.355 1.00 95.38 675 GLN A O 1
ATOM 5426 N N . TYR A 1 676 ? -12.141 6.650 -22.342 1.00 96.44 676 TYR A N 1
ATOM 5427 C CA . TYR A 1 676 ? -10.854 6.266 -21.774 1.00 96.44 676 TYR A CA 1
ATOM 5428 C C . TYR A 1 676 ? -10.205 5.101 -22.539 1.00 96.44 676 TYR A C 1
ATOM 5430 O O . TYR A 1 676 ? -9.006 5.143 -22.807 1.00 96.44 676 TYR A O 1
ATOM 5438 N N . LEU A 1 677 ? -10.983 4.081 -22.924 1.00 96.12 677 LEU A N 1
ATOM 5439 C CA . LEU A 1 677 ? -10.496 2.947 -23.719 1.00 96.12 677 LEU A CA 1
ATOM 5440 C C . LEU A 1 677 ? -9.960 3.392 -25.088 1.00 96.12 677 LEU A C 1
ATOM 5442 O O . LEU A 1 677 ? -8.877 2.957 -25.486 1.00 96.12 677 LEU A O 1
ATOM 5446 N N . ASP A 1 678 ? -10.664 4.294 -25.777 1.00 94.69 678 ASP A N 1
ATOM 5447 C CA . ASP A 1 678 ? -10.166 4.907 -27.015 1.00 94.69 678 ASP A CA 1
ATOM 5448 C C . ASP A 1 678 ? -8.887 5.714 -26.757 1.00 94.69 678 ASP A C 1
ATOM 5450 O O . ASP A 1 678 ? -7.906 5.614 -27.504 1.00 94.69 678 ASP A O 1
ATOM 5454 N N . ASP A 1 679 ? -8.855 6.461 -25.653 1.00 94.25 679 ASP A N 1
ATOM 5455 C CA . ASP A 1 679 ? -7.742 7.320 -25.268 1.00 94.25 679 ASP A CA 1
ATOM 5456 C C . ASP A 1 679 ? -6.445 6.573 -24.956 1.00 94.25 679 ASP A C 1
ATOM 5458 O O . ASP A 1 679 ? -5.367 7.148 -25.156 1.00 94.25 679 ASP A O 1
ATOM 5462 N N . ILE A 1 680 ? -6.524 5.318 -24.511 1.00 95.19 680 ILE A N 1
ATOM 5463 C CA . ILE A 1 680 ? -5.356 4.470 -24.227 1.00 95.19 680 ILE A CA 1
ATOM 5464 C C . ILE A 1 680 ? -5.052 3.447 -25.330 1.00 95.19 680 ILE A C 1
ATOM 5466 O O . ILE A 1 680 ? -4.023 2.766 -25.251 1.00 95.19 680 ILE A O 1
ATOM 5470 N N . SER A 1 681 ? -5.901 3.358 -26.360 1.00 94.50 681 SER A N 1
ATOM 5471 C CA . SER A 1 681 ? -5.770 2.401 -27.464 1.00 94.50 681 SER A CA 1
ATOM 5472 C C . SER A 1 681 ? -4.373 2.440 -28.095 1.00 94.50 681 SER A C 1
ATOM 5474 O O . SER A 1 681 ? -3.906 3.481 -28.562 1.00 94.50 681 SER A O 1
ATOM 5476 N N . GLY A 1 682 ? -3.683 1.295 -28.075 1.00 93.00 682 GLY A N 1
ATOM 5477 C CA . GLY A 1 682 ? -2.346 1.120 -28.646 1.00 93.00 682 GLY A CA 1
ATOM 5478 C C . GLY A 1 682 ? -1.163 1.565 -27.776 1.00 93.00 682 GLY A C 1
ATOM 5479 O O . GLY A 1 682 ? -0.025 1.276 -28.153 1.00 93.00 682 GLY A O 1
ATOM 5480 N N . TYR A 1 683 ? -1.396 2.218 -26.629 1.00 95.62 683 TYR A N 1
ATOM 5481 C CA . TYR A 1 683 ? -0.334 2.738 -25.752 1.00 95.62 683 TYR A CA 1
ATOM 5482 C C . TYR A 1 683 ? 0.026 1.815 -24.594 1.00 95.62 683 TYR A C 1
ATOM 5484 O O . TYR A 1 683 ? 1.086 1.992 -24.002 1.00 95.62 683 TYR A O 1
ATOM 5492 N N . VAL A 1 684 ? -0.828 0.860 -24.225 1.00 96.81 684 VAL A N 1
ATOM 5493 C CA . VAL A 1 684 ? -0.599 -0.007 -23.061 1.00 96.81 684 VAL A CA 1
ATOM 5494 C C . VAL A 1 684 ? -0.563 -1.460 -23.498 1.00 96.81 684 VAL A C 1
ATOM 5496 O O . VAL A 1 684 ? -1.481 -1.923 -24.163 1.00 96.81 684 VAL A O 1
ATOM 5499 N N . SER A 1 685 ? 0.468 -2.189 -23.080 1.00 96.69 685 SER A N 1
ATOM 5500 C CA . SER A 1 685 ? 0.504 -3.652 -23.131 1.00 96.69 685 SER A CA 1
ATOM 5501 C C . SER A 1 685 ? 0.477 -4.203 -21.710 1.00 96.69 685 SER A C 1
ATOM 5503 O O . SER A 1 685 ? 1.202 -3.712 -20.835 1.00 96.69 685 SER A O 1
ATOM 5505 N N . TYR A 1 686 ? -0.361 -5.213 -21.475 1.00 94.81 686 TYR A N 1
ATOM 5506 C CA . TYR A 1 686 ? -0.566 -5.801 -20.157 1.00 94.81 686 TYR A CA 1
ATOM 5507 C C . TYR A 1 686 ? -0.285 -7.299 -20.150 1.00 94.81 686 TYR A C 1
ATOM 5509 O O . TYR A 1 686 ? -0.924 -8.090 -20.845 1.00 94.81 686 TYR A O 1
ATOM 5517 N N . LEU A 1 687 ? 0.624 -7.711 -19.268 1.00 90.81 687 LEU A N 1
ATOM 5518 C CA . LEU A 1 687 ? 0.951 -9.115 -19.061 1.00 90.81 687 LEU A CA 1
ATOM 5519 C C . LEU A 1 687 ? 1.142 -9.402 -17.577 1.00 90.81 687 LEU A C 1
ATOM 5521 O O . LEU A 1 687 ? 2.114 -8.956 -16.966 1.00 90.81 687 LEU A O 1
ATOM 5525 N N . ASN A 1 688 ? 0.265 -10.232 -17.019 1.00 85.56 688 ASN A N 1
ATOM 5526 C CA . ASN A 1 688 ? 0.434 -10.780 -15.685 1.00 85.56 688 ASN A CA 1
ATOM 5527 C C . ASN A 1 688 ? 0.683 -12.290 -15.743 1.00 85.56 688 ASN A C 1
ATOM 5529 O O . ASN A 1 688 ? -0.186 -13.057 -16.148 1.00 85.56 688 ASN A O 1
ATOM 5533 N N . ARG A 1 689 ? 1.880 -12.709 -15.321 1.00 78.50 689 ARG A N 1
ATOM 5534 C CA . ARG A 1 689 ? 2.267 -14.127 -15.211 1.00 78.50 689 ARG A CA 1
ATOM 5535 C C . ARG A 1 689 ? 2.391 -14.618 -13.771 1.00 78.50 689 ARG A C 1
ATOM 5537 O O . ARG A 1 689 ? 2.800 -15.752 -13.562 1.00 78.50 689 ARG A O 1
ATOM 5544 N N . GLU A 1 690 ? 2.028 -13.808 -12.777 1.00 70.88 690 GLU A N 1
ATOM 5545 C CA . GLU A 1 690 ? 2.131 -14.195 -11.359 1.00 70.88 690 GLU A CA 1
ATOM 5546 C C . GLU A 1 690 ? 1.277 -15.432 -11.035 1.00 70.88 690 GLU A C 1
ATOM 5548 O O . GLU A 1 690 ? 1.639 -16.222 -10.168 1.00 70.88 690 GLU A O 1
ATOM 5553 N N . LYS A 1 691 ? 0.192 -15.658 -11.789 1.00 71.56 691 LYS A N 1
ATOM 5554 C CA . LYS A 1 691 ? -0.678 -16.840 -11.672 1.00 71.56 691 LYS A CA 1
ATOM 5555 C C . LYS A 1 691 ? -0.162 -18.087 -12.413 1.00 71.56 691 LYS A C 1
ATOM 5557 O O . LYS A 1 691 ? -0.770 -19.150 -12.316 1.00 71.56 691 LYS A O 1
ATOM 5562 N N . ASP A 1 692 ? 0.940 -17.990 -13.164 1.00 77.12 692 ASP A N 1
ATOM 5563 C CA . ASP A 1 692 ? 1.512 -19.126 -13.902 1.00 77.12 692 ASP A CA 1
ATOM 5564 C C . ASP A 1 692 ? 2.303 -20.044 -12.953 1.00 77.12 692 ASP A C 1
ATOM 5566 O O . ASP A 1 692 ? 3.524 -19.941 -12.793 1.00 77.12 692 ASP A O 1
ATOM 5570 N N . ALA A 1 693 ? 1.579 -20.968 -12.323 1.00 79.88 693 ALA A N 1
ATOM 5571 C CA . ALA A 1 693 ? 2.080 -21.895 -11.308 1.00 79.88 693 ALA A CA 1
ATOM 5572 C C . ALA A 1 693 ? 3.205 -22.835 -11.766 1.00 79.88 693 ALA A C 1
ATOM 5574 O O . ALA A 1 693 ? 3.854 -23.471 -10.939 1.00 79.88 693 ALA A O 1
ATOM 5575 N N . ARG A 1 694 ? 3.444 -22.918 -13.077 1.00 80.44 694 ARG A N 1
ATOM 5576 C CA . ARG A 1 694 ? 4.468 -23.762 -13.707 1.00 80.44 694 ARG A CA 1
ATOM 5577 C C . ARG A 1 694 ? 5.877 -23.202 -13.565 1.00 80.44 694 ARG A C 1
ATOM 5579 O O . ARG A 1 694 ? 6.852 -23.947 -13.642 1.00 80.44 694 ARG A O 1
ATOM 5586 N N . GLN A 1 695 ? 5.978 -21.879 -13.429 1.00 80.75 695 GLN A N 1
ATOM 5587 C CA . GLN A 1 695 ? 7.242 -21.145 -13.343 1.00 80.75 695 GLN A CA 1
ATOM 5588 C C . GLN A 1 695 ? 7.321 -20.233 -12.122 1.00 80.75 695 GLN A C 1
ATOM 5590 O O . GLN A 1 695 ? 8.424 -19.868 -11.722 1.00 80.75 695 GLN A O 1
ATOM 5595 N N . PHE A 1 696 ? 6.189 -19.866 -11.525 1.00 84.12 696 PHE A N 1
ATOM 5596 C CA . PHE A 1 696 ? 6.131 -18.966 -10.381 1.00 84.12 696 PHE A CA 1
ATOM 5597 C C . PHE A 1 696 ? 5.454 -19.636 -9.199 1.00 84.12 696 PHE A C 1
ATOM 5599 O O . PHE A 1 696 ? 4.462 -20.352 -9.350 1.00 84.12 696 PHE A O 1
ATOM 5606 N N . ALA A 1 697 ? 5.964 -19.352 -8.004 1.00 86.50 697 ALA A N 1
ATOM 5607 C CA . ALA A 1 697 ? 5.268 -19.726 -6.790 1.00 86.50 697 ALA A CA 1
ATOM 5608 C C . ALA A 1 697 ? 3.948 -18.961 -6.641 1.00 86.50 697 ALA A C 1
ATOM 5610 O O . ALA A 1 697 ? 3.844 -17.797 -7.025 1.00 86.50 697 ALA A O 1
ATOM 5611 N N . GLN A 1 698 ? 2.953 -19.637 -6.079 1.00 87.50 698 GLN A N 1
ATOM 5612 C CA . GLN A 1 698 ? 1.575 -19.180 -5.993 1.00 87.50 698 GLN A CA 1
ATOM 5613 C C . GLN A 1 698 ? 1.286 -18.679 -4.578 1.00 87.50 698 GLN A C 1
ATOM 5615 O O . GLN A 1 698 ? 1.247 -19.493 -3.649 1.00 87.50 698 GLN A O 1
ATOM 5620 N N . PRO A 1 699 ? 1.129 -17.357 -4.379 1.00 89.00 699 PRO A N 1
ATOM 5621 C CA . PRO A 1 699 ? 0.917 -16.795 -3.057 1.00 89.00 699 PRO A CA 1
ATOM 5622 C C . PRO A 1 699 ? -0.469 -17.161 -2.511 1.00 89.00 699 PRO A C 1
ATOM 5624 O O . PRO A 1 699 ? -1.497 -16.842 -3.105 1.00 89.00 699 PRO A O 1
ATOM 5627 N N . ILE A 1 700 ? -0.494 -17.789 -1.339 1.00 90.44 700 ILE A N 1
ATOM 5628 C CA . ILE A 1 700 ? -1.693 -18.073 -0.550 1.00 90.44 700 ILE A CA 1
ATOM 5629 C C . ILE A 1 700 ? -1.684 -17.100 0.625 1.00 90.44 700 ILE A C 1
ATOM 5631 O O . ILE A 1 700 ? -0.941 -17.298 1.585 1.00 90.44 700 ILE A O 1
ATOM 5635 N N . ILE A 1 701 ? -2.464 -16.024 0.507 1.00 91.00 701 ILE A N 1
ATOM 5636 C CA . ILE A 1 701 ? -2.522 -14.946 1.502 1.00 91.00 701 ILE A CA 1
ATOM 5637 C C . ILE A 1 701 ? -3.538 -15.299 2.597 1.00 91.00 701 ILE A C 1
ATOM 5639 O O . ILE A 1 701 ? -4.713 -15.514 2.296 1.00 91.00 701 ILE A O 1
ATOM 5643 N N . GLU A 1 702 ? -3.072 -15.328 3.845 1.00 94.69 702 GLU A N 1
ATOM 5644 C CA . GLU A 1 702 ? -3.843 -15.515 5.079 1.00 94.69 702 GLU A CA 1
ATOM 5645 C C . GLU A 1 702 ? -3.679 -14.261 5.955 1.00 94.69 702 GLU A C 1
ATOM 5647 O O . GLU A 1 702 ? -2.557 -13.861 6.287 1.00 94.69 702 GLU A O 1
ATOM 5652 N N . HIS A 1 703 ? -4.793 -13.626 6.318 1.00 92.75 703 HIS A N 1
ATOM 5653 C CA . HIS A 1 703 ? -4.800 -12.490 7.238 1.00 92.75 703 HIS A CA 1
ATOM 5654 C C . HIS A 1 703 ? -4.887 -13.007 8.676 1.00 92.75 703 HIS A C 1
ATOM 5656 O O . HIS A 1 703 ? -5.809 -13.737 9.028 1.00 92.75 703 HIS A O 1
ATOM 5662 N N . ILE A 1 704 ? -3.905 -12.646 9.500 1.00 94.50 704 ILE A N 1
ATOM 5663 C CA . ILE A 1 704 ? -3.835 -13.012 10.913 1.00 94.50 704 ILE A CA 1
ATOM 5664 C C . ILE A 1 704 ? -4.255 -11.792 11.726 1.00 94.50 704 ILE A C 1
ATOM 5666 O O . ILE A 1 704 ? -3.475 -10.853 11.907 1.00 94.50 704 ILE A O 1
ATOM 5670 N N . HIS A 1 705 ? -5.491 -11.832 12.211 1.00 93.06 705 HIS A N 1
ATOM 5671 C CA . HIS A 1 705 ? -6.040 -10.852 13.137 1.00 93.06 705 HIS A CA 1
ATOM 5672 C C . HIS A 1 705 ? -5.597 -11.188 14.561 1.00 93.06 705 HIS A C 1
ATOM 5674 O O . HIS A 1 705 ? -5.751 -12.319 15.025 1.00 93.06 705 HIS A O 1
ATOM 5680 N N . VAL A 1 706 ? -4.962 -10.221 15.223 1.00 93.81 706 VAL A N 1
ATOM 5681 C CA . VAL A 1 706 ? -4.430 -10.375 16.580 1.00 93.81 706 VAL A CA 1
ATOM 5682 C C . VAL A 1 706 ? -5.089 -9.339 17.482 1.00 93.81 706 VAL A C 1
ATOM 5684 O O . VAL A 1 706 ? -4.927 -8.150 17.206 1.00 93.81 706 VAL A O 1
ATOM 5687 N N . PRO A 1 707 ? -5.783 -9.728 18.562 1.00 91.62 707 PRO A N 1
ATOM 5688 C CA . PRO A 1 707 ? -6.413 -8.759 19.449 1.00 91.62 707 PRO A CA 1
ATOM 5689 C C . PRO A 1 707 ? -5.371 -7.801 20.046 1.00 91.62 707 PRO A C 1
ATOM 5691 O O . PRO A 1 707 ? -4.268 -8.201 20.421 1.00 91.62 707 PRO A O 1
ATOM 5694 N N . ILE A 1 708 ? -5.723 -6.514 20.137 1.00 89.06 708 ILE A N 1
ATOM 5695 C CA . ILE A 1 708 ? -4.861 -5.460 20.707 1.00 89.06 708 ILE A CA 1
ATOM 5696 C C . ILE A 1 708 ? -4.451 -5.727 22.165 1.00 89.06 708 ILE A C 1
ATOM 5698 O O . ILE A 1 708 ? -3.410 -5.243 22.608 1.00 89.06 708 ILE A O 1
ATOM 5702 N N . SER A 1 709 ? -5.266 -6.485 22.899 1.00 86.19 709 SER A N 1
ATOM 5703 C CA . SER A 1 709 ? -4.975 -7.002 24.233 1.00 86.19 709 SER A CA 1
ATOM 5704 C C . SER A 1 709 ? -5.694 -8.336 24.420 1.00 86.19 709 SER A C 1
ATOM 5706 O O . SER A 1 709 ? -6.867 -8.439 24.062 1.00 86.19 709 SER A O 1
ATOM 5708 N N . ASP A 1 710 ? -5.007 -9.325 24.997 1.00 75.94 710 ASP A N 1
ATOM 5709 C CA . ASP A 1 710 ? -5.617 -10.597 25.418 1.00 75.94 710 ASP A CA 1
ATOM 5710 C C . ASP A 1 710 ? -6.504 -10.399 26.671 1.00 75.94 710 ASP A C 1
ATOM 5712 O O . ASP A 1 710 ? -7.445 -11.157 26.889 1.00 75.94 710 ASP A O 1
ATOM 5716 N N . ASP A 1 711 ? -6.219 -9.365 27.474 1.00 74.44 711 ASP A N 1
ATOM 5717 C CA . ASP A 1 711 ? -6.933 -9.028 28.709 1.00 74.44 711 ASP A CA 1
ATOM 5718 C C . ASP A 1 711 ? -7.362 -7.547 28.702 1.00 74.44 711 ASP A C 1
ATOM 5720 O O . ASP A 1 711 ? -6.535 -6.631 28.646 1.00 74.44 711 ASP A O 1
ATOM 5724 N N . ILE A 1 712 ? -8.674 -7.300 28.715 1.00 79.19 712 ILE A N 1
ATOM 5725 C CA . ILE A 1 712 ? -9.268 -5.952 28.750 1.00 79.19 712 ILE A CA 1
ATOM 5726 C C . ILE A 1 712 ? -9.572 -5.537 30.201 1.00 79.19 712 ILE A C 1
ATOM 5728 O O . ILE A 1 712 ? -9.826 -4.363 30.469 1.00 79.19 712 ILE A O 1
ATOM 5732 N N . ASP A 1 713 ? -9.513 -6.451 31.170 1.00 79.88 713 ASP A N 1
ATOM 5733 C CA . ASP A 1 713 ? -9.922 -6.186 32.548 1.00 79.88 713 ASP A CA 1
ATOM 5734 C C . ASP A 1 713 ? -8.982 -5.201 33.244 1.00 79.88 713 ASP A C 1
ATOM 5736 O O . ASP A 1 713 ? -9.452 -4.307 33.949 1.00 79.88 713 ASP A O 1
ATOM 5740 N N . MET A 1 714 ? -7.679 -5.250 32.954 1.00 78.19 714 MET A N 1
ATOM 5741 C CA . MET A 1 714 ? -6.733 -4.214 33.391 1.00 78.19 714 MET A CA 1
ATOM 5742 C C . MET A 1 714 ? -7.144 -2.823 32.873 1.00 78.19 714 MET A C 1
ATOM 5744 O O . MET A 1 714 ? -7.136 -1.837 33.609 1.00 78.19 714 MET A O 1
ATOM 5748 N N . ALA A 1 715 ? -7.607 -2.741 31.625 1.00 80.88 715 ALA A N 1
ATOM 5749 C CA . ALA A 1 715 ? -8.087 -1.494 31.039 1.00 80.88 715 ALA A CA 1
ATOM 5750 C C . ALA A 1 715 ? -9.405 -1.020 31.681 1.00 80.88 715 ALA A C 1
ATOM 5752 O O . ALA A 1 715 ? -9.585 0.177 31.913 1.00 80.88 715 ALA A O 1
ATOM 5753 N N . LYS A 1 716 ? -10.304 -1.950 32.034 1.00 82.06 716 LYS A N 1
ATOM 5754 C CA . LYS A 1 716 ? -11.542 -1.654 32.776 1.00 82.06 716 LYS A CA 1
ATOM 5755 C C . LYS A 1 716 ? -11.260 -1.129 34.188 1.00 82.06 716 LYS A C 1
ATOM 5757 O O . LYS A 1 716 ? -12.009 -0.288 34.673 1.00 82.06 716 LYS A O 1
ATOM 5762 N N . ARG A 1 717 ? -10.179 -1.568 34.843 1.00 81.56 717 ARG A N 1
ATOM 5763 C CA . ARG A 1 717 ? -9.811 -1.099 36.193 1.00 81.56 717 ARG A CA 1
ATOM 5764 C C . ARG A 1 717 ? -9.331 0.350 36.223 1.00 81.56 717 ARG A C 1
ATOM 5766 O O . ARG A 1 717 ? -9.627 1.051 37.190 1.00 81.56 717 ARG A O 1
ATOM 5773 N N . PHE A 1 718 ? -8.621 0.791 35.182 1.00 83.44 718 PHE A N 1
ATOM 5774 C CA . PHE A 1 718 ? -7.886 2.062 35.203 1.00 83.44 718 PHE A CA 1
ATOM 5775 C C . PHE A 1 718 ? -8.373 3.121 34.198 1.00 83.44 718 PHE A C 1
ATOM 5777 O O . PHE A 1 718 ? -8.088 4.308 34.369 1.00 83.44 718 PHE A O 1
ATOM 5784 N N . ASP A 1 719 ? -9.123 2.758 33.148 1.00 81.06 719 ASP A N 1
ATOM 5785 C CA . ASP A 1 719 ? -9.514 3.699 32.091 1.00 81.06 719 ASP A CA 1
ATOM 5786 C C . ASP A 1 719 ? -10.999 4.086 32.135 1.00 81.06 719 ASP A C 1
ATOM 5788 O O . ASP A 1 719 ? -11.882 3.436 31.570 1.00 81.06 719 ASP A O 1
ATOM 5792 N N . LYS A 1 720 ? -11.257 5.264 32.717 1.00 79.00 720 LYS A N 1
ATOM 5793 C CA . LYS A 1 720 ? -12.595 5.879 32.805 1.00 79.00 720 LYS A CA 1
ATOM 5794 C C . LYS A 1 720 ? -13.309 6.020 31.466 1.00 79.00 720 LYS A C 1
ATOM 5796 O O . LYS A 1 720 ? -14.532 6.107 31.442 1.00 79.00 720 LYS A O 1
ATOM 5801 N N . LYS A 1 721 ? -12.585 6.172 30.355 1.00 72.88 721 LYS A N 1
ATOM 5802 C CA . LYS A 1 721 ? -13.205 6.330 29.038 1.00 72.88 721 LYS A CA 1
ATOM 5803 C C . LYS A 1 721 ? -13.522 4.977 28.406 1.00 72.88 721 LYS A C 1
ATOM 5805 O O . LYS A 1 721 ? -14.603 4.867 27.861 1.00 72.88 721 LYS A O 1
ATOM 5810 N N . ILE A 1 722 ? -12.667 3.961 28.551 1.00 76.50 722 ILE A N 1
ATOM 5811 C CA . ILE A 1 722 ? -13.019 2.593 28.120 1.00 76.50 722 ILE A CA 1
ATOM 5812 C C . ILE A 1 722 ? -14.262 2.124 28.866 1.00 76.50 722 ILE A C 1
ATOM 5814 O O . ILE A 1 722 ? -15.228 1.720 28.237 1.00 76.50 722 ILE A O 1
ATOM 5818 N N . VAL A 1 723 ? -14.289 2.273 30.192 1.00 79.19 723 VAL A N 1
ATOM 5819 C CA . VAL A 1 723 ? -15.464 1.892 30.989 1.00 79.19 723 VAL A CA 1
ATOM 5820 C C . VAL A 1 723 ? -16.700 2.684 30.573 1.00 79.19 723 VAL A C 1
ATOM 5822 O O . VAL A 1 723 ? -17.775 2.110 30.430 1.00 79.19 723 VAL A O 1
ATOM 5825 N N . ARG A 1 724 ? -16.555 3.992 30.316 1.00 75.88 724 ARG A N 1
ATOM 5826 C CA . ARG A 1 724 ? -17.656 4.806 29.788 1.00 75.88 724 ARG A CA 1
ATOM 5827 C C . ARG A 1 724 ? -18.176 4.249 28.464 1.00 75.88 724 ARG A C 1
ATOM 5829 O O . ARG A 1 724 ? -19.379 4.054 28.372 1.00 75.88 724 ARG A O 1
ATOM 5836 N N . ASP A 1 725 ? -17.299 3.995 27.499 1.00 69.94 725 ASP A N 1
ATOM 5837 C CA . ASP A 1 725 ? -17.662 3.559 26.148 1.00 69.94 725 ASP A CA 1
ATOM 5838 C C . ASP A 1 725 ? -18.281 2.146 26.162 1.00 69.94 725 ASP A C 1
ATOM 5840 O O . ASP A 1 725 ? -19.311 1.926 25.525 1.00 69.94 725 ASP A O 1
ATOM 5844 N N . ILE A 1 726 ? -17.722 1.217 26.952 1.00 72.81 726 ILE A N 1
ATOM 5845 C CA . ILE A 1 726 ? -18.264 -0.139 27.153 1.00 72.81 726 ILE A CA 1
ATOM 5846 C C . ILE A 1 726 ? -19.676 -0.059 27.734 1.00 72.81 726 ILE A C 1
ATOM 5848 O O . ILE A 1 726 ? -20.600 -0.676 27.212 1.00 72.81 726 ILE A O 1
ATOM 5852 N N . MET A 1 727 ? -19.874 0.737 28.788 1.00 71.69 727 MET A N 1
ATOM 5853 C CA . MET A 1 727 ? -21.183 0.876 29.437 1.00 71.69 727 MET A CA 1
ATOM 5854 C C . MET A 1 727 ? -22.172 1.722 28.622 1.00 71.69 727 MET A C 1
ATOM 5856 O O . MET A 1 727 ? -23.380 1.643 28.851 1.00 71.69 727 MET A O 1
ATOM 5860 N N . GLU A 1 728 ? -21.681 2.542 27.689 1.00 69.38 728 GLU A N 1
ATOM 5861 C CA . GLU A 1 728 ? -22.490 3.326 26.754 1.00 69.38 728 GLU A CA 1
ATOM 5862 C C . GLU A 1 728 ? -22.903 2.548 25.505 1.00 69.38 728 GLU A C 1
ATOM 5864 O O . GLU A 1 728 ? -23.860 2.973 24.874 1.00 69.38 728 GLU A O 1
ATOM 5869 N N . SER A 1 729 ? -22.275 1.420 25.167 1.00 67.19 729 SER A N 1
ATOM 5870 C CA . SER A 1 729 ? -22.579 0.648 23.947 1.00 67.19 729 SER A CA 1
ATOM 5871 C C . SER A 1 729 ? -24.073 0.306 23.776 1.00 67.19 729 SER A C 1
ATOM 5873 O O . SER A 1 729 ? -24.644 0.554 22.715 1.00 67.19 729 SER A O 1
ATOM 5875 N N . ASP A 1 730 ? -24.744 -0.136 24.843 1.00 68.19 730 ASP A N 1
ATOM 5876 C CA . ASP A 1 730 ? -26.163 -0.533 24.809 1.00 68.19 730 ASP A CA 1
ATOM 5877 C C . ASP A 1 730 ? -27.155 0.617 25.088 1.00 68.19 730 ASP A C 1
ATOM 5879 O O . ASP A 1 730 ? -28.370 0.486 24.906 1.00 68.19 730 ASP A O 1
ATOM 5883 N N . LEU A 1 731 ? -26.674 1.745 25.622 1.00 72.56 731 LEU A N 1
ATOM 5884 C CA . LEU A 1 731 ? -27.521 2.852 26.086 1.00 72.56 731 LEU A CA 1
ATOM 5885 C C . LEU A 1 731 ? -28.284 3.550 24.941 1.00 72.56 731 LEU A C 1
ATOM 5887 O O . LEU A 1 731 ? -29.467 3.846 25.135 1.00 72.56 731 LEU A O 1
ATOM 5891 N N . PRO A 1 732 ? -27.677 3.825 23.768 1.00 73.31 732 PRO A N 1
ATOM 5892 C CA . PRO A 1 732 ? -28.368 4.366 22.603 1.00 73.31 732 PRO A CA 1
ATOM 5893 C C . PRO A 1 732 ? -29.496 3.462 22.118 1.00 73.31 732 PRO A C 1
ATOM 5895 O O . PRO A 1 732 ? -30.589 3.956 21.850 1.00 73.31 732 PRO A O 1
ATOM 5898 N N . GLU A 1 733 ? -29.276 2.147 22.065 1.00 75.94 733 GLU A N 1
ATOM 5899 C CA . GLU A 1 733 ? -30.299 1.198 21.623 1.00 75.94 733 GLU A CA 1
ATOM 5900 C C . GLU A 1 733 ? -31.484 1.175 22.597 1.00 75.94 733 GLU A C 1
ATOM 5902 O O . GLU A 1 733 ? -32.638 1.274 22.179 1.00 75.94 733 GLU A O 1
ATOM 5907 N N . LEU A 1 734 ? -31.211 1.149 23.905 1.00 78.06 734 LEU A N 1
ATOM 5908 C CA . LEU A 1 734 ? -32.245 1.242 24.940 1.00 78.06 734 LEU A CA 1
ATOM 5909 C C . LEU A 1 734 ? -32.994 2.582 24.894 1.00 78.06 734 LEU A C 1
ATOM 5911 O O . LEU A 1 734 ? -34.219 2.607 25.018 1.00 78.06 734 LEU A O 1
ATOM 5915 N N . LYS A 1 735 ? -32.291 3.701 24.672 1.00 76.19 735 LYS A N 1
ATOM 5916 C CA . LYS A 1 735 ? -32.905 5.030 24.499 1.00 76.19 735 LYS A CA 1
ATOM 5917 C C . LYS A 1 735 ? -33.759 5.109 23.233 1.00 76.19 735 LYS A C 1
ATOM 5919 O O . LYS A 1 735 ? -34.812 5.741 23.271 1.00 76.19 735 LYS A O 1
ATOM 5924 N N . ASN A 1 736 ? -33.341 4.471 22.142 1.00 76.44 736 ASN A N 1
ATOM 5925 C CA . ASN A 1 736 ? -34.108 4.400 20.901 1.00 76.44 736 ASN A CA 1
ATOM 5926 C C . ASN A 1 736 ? -35.352 3.525 21.073 1.00 76.44 736 ASN A C 1
ATOM 5928 O O . ASN A 1 736 ? -36.443 3.984 20.754 1.00 76.44 736 ASN A O 1
ATOM 5932 N N . LYS A 1 737 ? -35.232 2.341 21.691 1.00 80.19 737 LYS A N 1
ATOM 5933 C CA . LYS A 1 737 ? -36.388 1.506 22.070 1.00 80.19 737 LYS A CA 1
ATOM 5934 C C . LYS A 1 737 ? -37.361 2.272 22.965 1.00 80.19 737 LYS A C 1
ATOM 5936 O O . LYS A 1 737 ? -38.562 2.252 22.723 1.00 80.19 737 LYS A O 1
ATOM 5941 N N . LEU A 1 738 ? -36.854 3.027 23.944 1.00 81.88 738 LEU A N 1
ATOM 5942 C CA . LEU A 1 738 ? -37.677 3.902 24.779 1.00 81.88 738 LEU A CA 1
ATOM 5943 C C . LEU A 1 738 ? -38.358 5.005 23.955 1.00 81.88 738 LEU A C 1
ATOM 5945 O O . LEU A 1 738 ? -39.531 5.290 24.190 1.00 81.88 738 LEU A O 1
ATOM 5949 N N . LYS A 1 739 ? -37.652 5.643 23.010 1.00 76.44 739 LYS A N 1
ATOM 5950 C CA . LYS A 1 739 ? -38.232 6.653 22.112 1.00 76.44 739 LYS A CA 1
ATOM 5951 C C . LYS A 1 739 ? -39.354 6.049 21.267 1.00 76.44 739 LYS A C 1
ATOM 5953 O O . LYS A 1 739 ? -40.440 6.623 21.284 1.00 76.44 739 LYS A O 1
ATOM 5958 N N . GLU A 1 740 ? -39.133 4.905 20.626 1.00 78.25 740 GLU A N 1
ATOM 5959 C CA . GLU A 1 740 ? -40.126 4.197 19.803 1.00 78.25 740 GLU A CA 1
ATOM 5960 C C . GLU A 1 740 ? -41.357 3.771 20.621 1.00 78.25 740 GLU A C 1
ATOM 5962 O O . GLU A 1 740 ? -42.481 4.160 20.303 1.00 78.25 740 GLU A O 1
ATOM 5967 N N . GLU A 1 741 ? -41.163 3.099 21.760 1.00 78.81 741 GLU A N 1
ATOM 5968 C CA . GLU A 1 741 ? -42.260 2.700 22.658 1.00 78.81 741 GLU A CA 1
ATOM 5969 C C . GLU A 1 741 ? -42.996 3.921 23.245 1.00 78.81 741 GLU A C 1
ATOM 5971 O O . GLU A 1 741 ? -44.219 3.941 23.388 1.00 78.81 741 GLU A O 1
ATOM 5976 N N . SER A 1 742 ? -42.277 5.014 23.528 1.00 73.56 742 SER A N 1
ATOM 5977 C CA . SER A 1 742 ? -42.903 6.267 23.966 1.00 73.56 742 SER A CA 1
ATOM 5978 C C . SER A 1 742 ? -43.667 6.983 22.849 1.00 73.56 742 SER A C 1
ATOM 5980 O O . SER A 1 742 ? -44.594 7.737 23.144 1.00 73.56 742 SER A O 1
ATOM 5982 N N . LYS A 1 743 ? -43.292 6.770 21.582 1.00 73.94 743 LYS A N 1
ATOM 5983 C CA . LYS A 1 743 ? -43.954 7.340 20.403 1.00 73.94 743 LYS A CA 1
ATOM 5984 C C . LYS A 1 743 ? -45.295 6.652 20.161 1.00 73.94 743 LYS A C 1
ATOM 5986 O O . LYS A 1 743 ? -46.261 7.360 19.904 1.00 73.94 743 LYS A O 1
ATOM 5991 N N . LEU A 1 744 ? -45.384 5.337 20.387 1.00 71.31 744 LEU A N 1
ATOM 5992 C CA . LEU A 1 744 ? -46.655 4.592 20.424 1.00 71.31 744 LEU A CA 1
ATOM 5993 C C . LEU A 1 744 ? -47.637 5.165 21.466 1.00 71.31 744 LEU A C 1
ATOM 5995 O O . LEU A 1 744 ? -48.851 5.147 21.273 1.00 71.31 744 LEU A O 1
ATOM 5999 N N . MET A 1 745 ? -47.115 5.737 22.557 1.00 66.00 745 MET A N 1
ATOM 6000 C CA . MET A 1 745 ? -47.914 6.404 23.593 1.00 66.00 745 MET A CA 1
ATOM 6001 C C . MET A 1 745 ? -48.245 7.879 23.302 1.00 66.00 745 MET A C 1
ATOM 6003 O O . MET A 1 745 ? -49.098 8.453 23.988 1.00 66.00 745 MET A O 1
ATOM 6007 N N . ARG A 1 746 ? -47.593 8.531 22.327 1.00 61.62 746 ARG A N 1
ATOM 6008 C CA . ARG A 1 746 ? -47.910 9.919 21.946 1.00 61.62 746 ARG A CA 1
ATOM 6009 C C . ARG A 1 746 ? -49.122 9.929 21.014 1.00 61.62 746 ARG A C 1
ATOM 6011 O O . ARG A 1 746 ? -49.135 9.265 19.988 1.00 61.62 746 ARG A O 1
ATOM 6018 N N . GLY A 1 747 ? -50.135 10.725 21.356 1.00 65.12 747 GLY A N 1
ATOM 6019 C CA . GLY A 1 747 ? -51.339 10.889 20.537 1.00 65.12 747 GLY A CA 1
ATOM 6020 C C . GLY A 1 747 ? -52.515 10.030 21.009 1.00 65.12 747 GLY A C 1
ATOM 6021 O O . GLY A 1 747 ? -52.929 10.119 22.163 1.00 65.12 747 GLY A O 1
ATOM 6022 N N . GLU A 1 748 ? -53.091 9.241 20.101 1.00 62.59 748 GLU A N 1
ATOM 6023 C CA . GLU A 1 748 ? -54.437 8.659 20.218 1.00 62.59 748 GLU A CA 1
ATOM 6024 C C . GLU A 1 748 ? -54.621 7.608 21.331 1.00 62.59 748 GLU A C 1
ATOM 6026 O O . GLU A 1 748 ? -55.697 7.539 21.923 1.00 62.59 748 GLU A O 1
ATOM 6031 N N . LEU A 1 749 ? -53.589 6.817 21.643 1.00 68.62 749 LEU A N 1
ATOM 6032 C CA . LEU A 1 749 ? -53.597 5.813 22.725 1.00 68.62 749 LEU A CA 1
ATOM 6033 C C . LEU A 1 749 ? -53.423 6.421 24.123 1.00 68.62 749 LEU A C 1
ATOM 6035 O O . LEU A 1 749 ? -53.851 5.839 25.121 1.00 68.62 749 LEU A O 1
ATOM 6039 N N . GLY A 1 750 ? -52.807 7.602 24.209 1.00 63.88 750 GLY A N 1
ATOM 6040 C CA . GLY A 1 750 ? -52.652 8.345 25.459 1.00 63.88 750 GLY A CA 1
ATOM 6041 C C . GLY A 1 750 ? -53.931 9.063 25.907 1.00 63.88 750 GLY A C 1
ATOM 6042 O O . GLY A 1 750 ? -54.058 9.385 27.087 1.00 63.88 750 GLY A O 1
ATOM 6043 N N . ASP A 1 751 ? -54.880 9.287 24.991 1.00 66.56 751 ASP A N 1
ATOM 6044 C CA . ASP A 1 751 ? -56.110 10.062 25.207 1.00 66.56 751 ASP A CA 1
ATOM 6045 C C . ASP A 1 751 ? -57.371 9.296 24.754 1.00 66.56 751 ASP A C 1
ATOM 6047 O O . ASP A 1 751 ? -58.176 9.775 23.954 1.00 66.56 751 ASP A O 1
ATOM 6051 N N . LEU A 1 752 ? -57.523 8.066 25.255 1.00 71.12 752 LEU A N 1
ATOM 6052 C CA . LEU A 1 752 ? -58.650 7.180 24.945 1.00 71.12 752 LEU A CA 1
ATOM 6053 C C . LEU A 1 752 ? -59.956 7.653 25.610 1.00 71.12 752 LEU A C 1
ATOM 6055 O O . LEU A 1 752 ? -60.152 7.476 26.817 1.00 71.12 752 LEU A O 1
ATOM 6059 N N . ASP A 1 753 ? -60.873 8.190 24.802 1.00 72.25 753 ASP A N 1
ATOM 6060 C CA . ASP A 1 753 ? -62.221 8.620 25.196 1.00 72.25 753 ASP A CA 1
ATOM 6061 C C . ASP A 1 753 ? -63.298 7.827 24.428 1.00 72.25 753 ASP A C 1
ATOM 6063 O O . ASP A 1 753 ? -63.177 7.579 23.230 1.00 72.25 753 ASP A O 1
ATOM 6067 N N . ILE A 1 754 ? -64.383 7.468 25.118 1.00 75.56 754 ILE A N 1
ATOM 6068 C CA . ILE A 1 754 ? -65.587 6.835 24.555 1.00 75.56 754 ILE A CA 1
ATOM 6069 C C . ILE A 1 754 ? -66.182 7.693 23.430 1.00 75.56 754 ILE A C 1
ATOM 6071 O O . ILE A 1 754 ? -66.656 7.161 22.430 1.00 75.56 754 ILE A O 1
ATOM 6075 N N . ASN A 1 755 ? -66.126 9.020 23.569 1.00 72.75 755 ASN A N 1
ATOM 6076 C CA . ASN A 1 755 ? -66.677 9.960 22.596 1.00 72.75 755 ASN A CA 1
ATOM 6077 C C . ASN A 1 755 ? -65.994 9.877 21.225 1.00 72.75 755 ASN A C 1
ATOM 6079 O O . ASN A 1 755 ? -66.630 10.181 20.223 1.00 72.75 755 ASN A O 1
ATOM 6083 N N . LYS A 1 756 ? -64.740 9.410 21.167 1.00 73.06 756 LYS A N 1
ATOM 6084 C CA . LYS A 1 756 ? -63.988 9.250 19.916 1.00 73.06 756 LYS A CA 1
ATOM 6085 C C . LYS A 1 756 ? -64.598 8.196 18.984 1.00 73.06 756 LYS A C 1
ATOM 6087 O O . LYS A 1 756 ? -64.449 8.279 17.773 1.00 73.06 756 LYS A O 1
ATOM 6092 N N . PHE A 1 757 ? -65.313 7.222 19.543 1.00 79.38 757 PHE A N 1
ATOM 6093 C CA . PHE A 1 757 ? -65.880 6.093 18.802 1.00 79.38 757 PHE A CA 1
ATOM 6094 C C . PHE A 1 757 ? -67.395 6.204 18.607 1.00 79.38 757 PHE A C 1
ATOM 6096 O O . PHE A 1 757 ? -68.032 5.249 18.173 1.00 79.38 757 PHE A O 1
ATOM 6103 N N . LYS A 1 758 ? -67.987 7.365 18.923 1.00 76.94 758 LYS A N 1
ATOM 6104 C CA . LYS A 1 758 ? -69.430 7.595 18.783 1.00 76.94 758 LYS A CA 1
ATOM 6105 C C . LYS A 1 758 ? -69.925 7.501 17.343 1.00 76.94 758 LYS A C 1
ATOM 6107 O O . LYS A 1 758 ? -71.075 7.131 17.170 1.00 76.94 758 LYS A O 1
ATOM 6112 N N . PHE A 1 759 ? -69.076 7.748 16.343 1.00 77.19 759 PHE A N 1
ATOM 6113 C CA . PHE A 1 759 ? -69.448 7.619 14.927 1.00 77.19 759 PHE A CA 1
ATOM 6114 C C . PHE A 1 759 ? -69.979 6.218 14.574 1.00 77.19 759 PHE A C 1
ATOM 6116 O O . PHE A 1 759 ? -70.841 6.104 13.715 1.00 77.19 759 PHE A O 1
ATOM 6123 N N . LEU A 1 760 ? -69.545 5.159 15.278 1.00 76.38 760 LEU A N 1
ATOM 6124 C CA . LEU A 1 760 ? -70.062 3.794 15.088 1.00 76.38 760 LEU A CA 1
ATOM 6125 C C . LEU A 1 760 ? -71.559 3.683 15.405 1.00 76.38 760 LEU A C 1
ATOM 6127 O O . LEU A 1 760 ? -72.231 2.777 14.927 1.00 76.38 760 LEU A O 1
ATOM 6131 N N . LYS A 1 761 ? -72.080 4.590 16.235 1.00 77.31 761 LYS A N 1
ATOM 6132 C CA . LYS A 1 761 ? -73.505 4.697 16.539 1.00 77.31 761 LYS A CA 1
ATOM 6133 C C . LYS A 1 761 ? -74.281 5.184 15.320 1.00 77.31 761 LYS A C 1
ATOM 6135 O O . LYS A 1 761 ? -75.281 4.570 14.968 1.00 77.31 761 LYS A O 1
ATOM 6140 N N . ASP A 1 762 ? -73.792 6.245 14.687 1.00 72.44 762 ASP A N 1
ATOM 6141 C CA . ASP A 1 762 ? -74.436 6.859 13.528 1.00 72.44 762 ASP A CA 1
ATOM 6142 C C . ASP A 1 762 ? -74.259 5.977 12.276 1.00 72.44 762 ASP A C 1
ATOM 6144 O O . ASP A 1 762 ? -75.200 5.802 11.513 1.00 72.44 762 ASP A O 1
ATOM 6148 N N . GLU A 1 763 ? -73.096 5.332 12.116 1.00 76.69 763 GLU A N 1
ATOM 6149 C CA . GLU A 1 763 ? -72.786 4.430 10.994 1.00 76.69 763 GLU A CA 1
ATOM 6150 C C . GLU A 1 763 ? -73.617 3.134 10.998 1.00 76.69 763 GLU A C 1
ATOM 6152 O O . GLU A 1 763 ? -73.949 2.622 9.934 1.00 76.69 763 GLU A O 1
ATOM 6157 N N . ILE A 1 764 ? -73.927 2.574 12.174 1.00 76.75 764 ILE A N 1
ATOM 6158 C CA . ILE A 1 764 ? -74.590 1.260 12.289 1.00 76.75 764 ILE A CA 1
ATOM 6159 C C . ILE A 1 764 ? -76.095 1.398 12.549 1.00 76.75 764 ILE A C 1
ATOM 6161 O O . ILE A 1 764 ? -76.870 0.566 12.087 1.00 76.75 764 ILE A O 1
ATOM 6165 N N . CYS A 1 765 ? -76.527 2.425 13.288 1.00 78.12 765 CYS A N 1
ATOM 6166 C CA . CYS A 1 765 ? -77.931 2.589 13.681 1.00 78.12 765 CYS A CA 1
ATOM 6167 C C . CYS A 1 765 ? -78.662 3.722 12.940 1.00 78.12 765 CYS A C 1
ATOM 6169 O O . CYS A 1 765 ? -79.829 3.958 13.247 1.00 78.12 765 CYS A O 1
ATOM 6171 N N . GLY A 1 766 ? -78.001 4.440 12.023 1.00 69.50 766 GLY A N 1
ATOM 6172 C CA . GLY A 1 766 ? -78.520 5.667 11.403 1.00 69.50 766 GLY A CA 1
ATOM 6173 C C . GLY A 1 766 ? -79.836 5.514 10.631 1.00 69.50 766 GLY A C 1
ATOM 6174 O O . GLY A 1 766 ? -80.629 6.450 10.615 1.00 69.50 766 GLY A O 1
ATOM 6175 N N . ASP A 1 767 ? -80.104 4.328 10.079 1.00 71.06 767 ASP A N 1
ATOM 6176 C CA . ASP A 1 767 ? -81.287 4.049 9.247 1.00 71.06 767 ASP A CA 1
ATOM 6177 C C . ASP A 1 767 ? -82.477 3.457 10.039 1.00 71.06 767 ASP A C 1
ATOM 6179 O O . ASP A 1 767 ? -83.477 3.034 9.457 1.00 71.06 767 ASP A O 1
ATOM 6183 N N . LEU A 1 768 ? -82.380 3.377 11.373 1.00 70.56 768 LEU A N 1
ATOM 6184 C CA . LEU A 1 768 ? -83.378 2.731 12.234 1.00 70.56 768 LEU A CA 1
ATOM 6185 C C . LEU A 1 768 ? -84.275 3.754 12.947 1.00 70.56 768 LEU A C 1
ATOM 6187 O O . LEU A 1 768 ? -83.794 4.730 13.517 1.00 70.56 768 LEU A O 1
ATOM 6191 N N . GLU A 1 769 ? -85.581 3.478 13.039 1.00 62.31 769 GLU A N 1
ATOM 6192 C CA . GLU A 1 769 ? -86.549 4.337 13.740 1.00 62.31 769 GLU A CA 1
ATOM 6193 C C . GLU A 1 769 ? -87.233 3.626 14.930 1.00 62.31 769 GLU A C 1
ATOM 6195 O O . GLU A 1 769 ? -87.355 2.400 15.000 1.00 62.31 769 GLU A O 1
ATOM 6200 N N . GLY A 1 770 ? -87.685 4.401 15.921 1.00 68.88 770 GLY A N 1
ATOM 6201 C CA . GLY A 1 770 ? -88.524 3.902 17.020 1.00 68.88 770 GLY A CA 1
ATOM 6202 C C . GLY A 1 770 ? -87.808 3.022 18.064 1.00 68.88 770 GLY A C 1
ATOM 6203 O O . GLY A 1 770 ? -86.787 3.405 18.639 1.00 68.88 770 GLY A O 1
ATOM 6204 N N . SER A 1 771 ? -88.396 1.867 18.408 1.00 63.31 771 SER A N 1
ATOM 6205 C CA . SER A 1 771 ? -87.885 0.966 19.462 1.00 63.31 771 SER A CA 1
ATOM 6206 C C . SER A 1 771 ? -86.603 0.234 19.048 1.00 63.31 771 SER A C 1
ATOM 6208 O O . SER A 1 771 ? -85.754 -0.042 19.900 1.00 63.31 771 SER A O 1
ATOM 6210 N N . SER A 1 772 ? -86.438 -0.043 17.753 1.00 66.69 772 SER A N 1
ATOM 6211 C CA . SER A 1 772 ? -85.270 -0.735 17.195 1.00 66.69 772 SER A CA 1
ATOM 6212 C C . SER A 1 772 ? -84.013 0.132 17.265 1.00 66.69 772 SER A C 1
ATOM 6214 O O . SER A 1 772 ? -82.958 -0.359 17.666 1.00 66.69 772 SER A O 1
ATOM 6216 N N . LEU A 1 773 ? -84.150 1.446 17.037 1.00 76.25 773 LEU A N 1
ATOM 6217 C CA . LEU A 1 773 ? -83.076 2.423 17.238 1.00 76.25 773 LEU A CA 1
ATOM 6218 C C . LEU A 1 773 ? -82.548 2.381 18.679 1.00 76.25 773 LEU A C 1
ATOM 6220 O O . LEU A 1 773 ? -81.358 2.187 18.903 1.00 76.25 773 LEU A O 1
ATOM 6224 N N . LYS A 1 774 ? -83.431 2.462 19.684 1.00 74.44 774 LYS A N 1
ATOM 6225 C CA . LYS A 1 774 ? -83.026 2.436 21.106 1.00 74.44 774 LYS A CA 1
ATOM 6226 C C . LYS A 1 774 ? -82.299 1.149 21.504 1.00 74.44 774 LYS A C 1
ATOM 6228 O O . LYS A 1 774 ? -81.456 1.176 22.403 1.00 74.44 774 LYS A O 1
ATOM 6233 N N . THR A 1 775 ? -82.643 0.023 20.882 1.00 76.19 775 THR A N 1
ATOM 6234 C CA . THR A 1 775 ? -81.977 -1.263 21.119 1.00 76.19 775 THR A CA 1
ATOM 6235 C C . THR A 1 775 ? -80.615 -1.309 20.429 1.00 76.19 775 THR A C 1
ATOM 6237 O O . THR A 1 775 ? -79.631 -1.626 21.097 1.00 76.19 775 THR A O 1
ATOM 6240 N N . CYS A 1 776 ? -80.527 -0.877 19.167 1.00 79.00 776 CYS A N 1
ATOM 6241 C CA . CYS A 1 776 ? -79.267 -0.771 18.427 1.00 79.00 776 CYS A CA 1
ATOM 6242 C C . CYS A 1 776 ? -78.266 0.155 19.131 1.00 79.00 776 CYS A C 1
ATOM 6244 O O . CYS A 1 776 ? -77.143 -0.244 19.444 1.00 79.00 776 CYS A O 1
ATOM 6246 N N . GLU A 1 777 ? -78.701 1.357 19.521 1.00 80.00 777 GLU A N 1
ATOM 6247 C CA . GLU A 1 777 ? -77.862 2.315 20.243 1.00 80.00 777 GLU A CA 1
ATOM 6248 C C . GLU A 1 777 ? -77.326 1.749 21.566 1.00 80.00 777 GLU A C 1
ATOM 6250 O O . GLU A 1 777 ? -76.204 2.060 21.978 1.00 80.00 777 GLU A O 1
ATOM 6255 N N . ARG A 1 778 ? -78.113 0.917 22.261 1.00 81.44 778 ARG A N 1
ATOM 6256 C CA . ARG A 1 778 ? -77.695 0.276 23.514 1.00 81.44 778 ARG A CA 1
ATOM 6257 C C . ARG A 1 778 ? -76.579 -0.739 23.268 1.00 81.44 778 ARG A C 1
ATOM 6259 O O . ARG A 1 778 ? -75.584 -0.713 23.995 1.00 81.44 778 ARG A O 1
ATOM 6266 N N . VAL A 1 779 ? -76.727 -1.579 22.245 1.00 82.00 779 VAL A N 1
ATOM 6267 C CA . VAL A 1 779 ? -75.750 -2.611 21.851 1.00 82.00 779 VAL A CA 1
ATOM 6268 C C . VAL A 1 779 ? -74.445 -1.974 21.376 1.00 82.00 779 VAL A C 1
ATOM 6270 O O . VAL A 1 779 ? -73.364 -2.367 21.826 1.00 82.00 779 VAL A O 1
ATOM 6273 N N . VAL A 1 780 ? -74.530 -0.933 20.542 1.00 82.44 780 VAL A N 1
ATOM 6274 C CA . VAL A 1 780 ? -73.356 -0.187 20.068 1.00 82.44 780 VAL A CA 1
ATOM 6275 C C . VAL A 1 780 ? -72.610 0.455 21.239 1.00 82.44 780 VAL A C 1
ATOM 6277 O O . VAL A 1 780 ? -71.407 0.250 21.398 1.00 82.44 780 VAL A O 1
ATOM 6280 N N . ASN A 1 781 ? -73.308 1.163 22.134 1.00 82.50 781 ASN A N 1
ATOM 6281 C CA . ASN A 1 781 ? -72.673 1.807 23.288 1.00 82.50 781 ASN A CA 1
ATOM 6282 C C . ASN A 1 781 ? -72.030 0.807 24.268 1.00 82.50 781 ASN A C 1
ATOM 6284 O O . ASN A 1 781 ? -71.005 1.119 24.881 1.00 82.50 781 ASN A O 1
ATOM 6288 N N . GLN A 1 782 ? -72.608 -0.386 24.442 1.00 84.19 782 GLN A N 1
ATOM 6289 C CA . GLN A 1 782 ? -72.011 -1.446 25.262 1.00 84.19 782 GLN A CA 1
ATOM 6290 C C . GLN A 1 782 ? -70.710 -1.973 24.648 1.00 84.19 782 GLN A C 1
ATOM 6292 O O . GLN A 1 782 ? -69.701 -2.081 25.349 1.00 84.19 782 GLN A O 1
ATOM 6297 N N . ASN A 1 783 ? -70.699 -2.228 23.341 1.00 83.56 783 ASN A N 1
ATOM 6298 C CA . ASN A 1 783 ? -69.509 -2.705 22.642 1.00 83.56 783 ASN A CA 1
ATOM 6299 C C . ASN A 1 783 ? -68.410 -1.633 22.547 1.00 83.56 783 ASN A C 1
ATOM 6301 O O . ASN A 1 783 ? -67.244 -1.956 22.763 1.00 83.56 783 ASN A O 1
ATOM 6305 N N . ILE A 1 784 ? -68.755 -0.351 22.366 1.00 83.44 784 ILE A N 1
ATOM 6306 C CA . ILE A 1 784 ? -67.784 0.757 22.449 1.00 83.44 784 ILE A CA 1
ATOM 6307 C C . ILE A 1 784 ? -67.107 0.785 23.830 1.00 83.44 784 ILE A C 1
ATOM 6309 O O . ILE A 1 784 ? -65.890 0.951 23.922 1.00 83.44 784 ILE A O 1
ATOM 6313 N N . LYS A 1 785 ? -67.861 0.586 24.922 1.00 84.38 785 LYS A N 1
ATOM 6314 C CA . LYS A 1 785 ? -67.282 0.531 26.279 1.00 84.38 785 LYS A CA 1
ATOM 6315 C C . LYS A 1 785 ? -66.305 -0.635 26.448 1.00 84.38 785 LYS A C 1
ATOM 6317 O O . LYS A 1 785 ? -65.264 -0.453 27.079 1.00 84.38 785 LYS A O 1
ATOM 6322 N N . LEU A 1 786 ? -66.621 -1.807 25.896 1.00 84.50 786 LEU A N 1
ATOM 6323 C CA . LEU A 1 786 ? -65.736 -2.978 25.926 1.00 84.50 786 LEU A CA 1
ATOM 6324 C C . LEU A 1 786 ? -64.467 -2.748 25.097 1.00 84.50 786 LEU A C 1
ATOM 6326 O O . LEU A 1 786 ? -63.369 -2.994 25.591 1.00 84.50 786 LEU A O 1
ATOM 6330 N N . MET A 1 787 ? -64.604 -2.172 23.903 1.00 84.06 787 MET A N 1
ATOM 6331 C CA . MET A 1 787 ? -63.484 -1.808 23.037 1.00 84.06 787 MET A CA 1
ATOM 6332 C C . MET A 1 787 ? -62.527 -0.820 23.712 1.00 84.06 787 MET A C 1
ATOM 6334 O O . MET A 1 787 ? -61.320 -1.041 23.725 1.00 84.06 787 MET A O 1
ATOM 6338 N N . VAL A 1 788 ? -63.049 0.248 24.328 1.00 84.31 788 VAL A N 1
ATOM 6339 C CA . VAL A 1 788 ? -62.225 1.222 25.066 1.00 84.31 788 VAL A CA 1
ATOM 6340 C C . VAL A 1 788 ? -61.544 0.569 26.271 1.00 84.31 788 VAL A C 1
ATOM 6342 O O . VAL A 1 788 ? -60.415 0.926 26.602 1.00 84.31 788 VAL A O 1
ATOM 6345 N N . LYS A 1 789 ? -62.198 -0.395 26.932 1.00 85.62 789 LYS A N 1
ATOM 6346 C CA . LYS A 1 789 ? -61.596 -1.160 28.032 1.00 85.62 789 LYS A CA 1
ATOM 6347 C C . LYS A 1 789 ? -60.427 -2.020 27.540 1.00 85.62 789 LYS A C 1
ATOM 6349 O O . LYS A 1 789 ? -59.377 -1.999 28.171 1.00 85.62 789 LYS A O 1
ATOM 6354 N N . GLU A 1 790 ? -60.579 -2.712 26.413 1.00 83.56 790 GLU A N 1
ATOM 6355 C CA . GLU A 1 790 ? -59.511 -3.510 25.790 1.00 83.56 790 GLU A CA 1
ATOM 6356 C C . GLU A 1 790 ? -58.351 -2.623 25.307 1.00 83.56 790 GLU A C 1
ATOM 6358 O O . GLU A 1 790 ? -57.195 -2.895 25.621 1.00 83.56 790 GLU A O 1
ATOM 6363 N N . ALA A 1 791 ? -58.652 -1.487 24.671 1.00 82.44 791 ALA A N 1
ATOM 6364 C CA . ALA A 1 791 ? -57.647 -0.501 24.269 1.00 82.44 791 ALA A CA 1
ATOM 6365 C C . ALA A 1 791 ? -56.863 0.070 25.466 1.00 82.44 791 ALA A C 1
ATOM 6367 O O . ALA A 1 791 ? -55.656 0.289 25.367 1.00 82.44 791 ALA A O 1
ATOM 6368 N N . LYS A 1 792 ? -57.523 0.293 26.614 1.00 83.44 792 LYS A N 1
ATOM 6369 C CA . LYS A 1 792 ? -56.858 0.732 27.854 1.00 83.44 792 LYS A CA 1
ATOM 6370 C C . LYS A 1 792 ? -55.909 -0.328 28.411 1.00 83.44 792 LYS A C 1
ATOM 6372 O O . LYS A 1 792 ? -54.818 0.035 28.831 1.00 83.44 792 LYS A O 1
ATOM 6377 N N . VAL A 1 793 ? -56.289 -1.606 28.370 1.00 85.31 793 VAL A N 1
ATOM 6378 C CA . VAL A 1 793 ? -55.423 -2.715 28.810 1.00 85.31 793 VAL A CA 1
ATOM 6379 C C . VAL A 1 793 ? -54.152 -2.788 27.960 1.00 85.31 793 VAL A C 1
ATOM 6381 O O . VAL A 1 793 ? -53.059 -2.916 28.506 1.00 85.31 793 VAL A O 1
ATOM 6384 N N . GLU A 1 794 ? -54.266 -2.649 26.639 1.00 80.94 794 GLU A N 1
ATOM 6385 C CA . GLU A 1 794 ? -53.091 -2.612 25.757 1.00 80.94 794 GLU A CA 1
ATOM 6386 C C . GLU A 1 794 ? -52.228 -1.361 25.990 1.00 80.94 794 GLU A C 1
ATOM 6388 O O . GLU A 1 794 ? -51.003 -1.458 26.072 1.00 80.94 794 GLU A O 1
ATOM 6393 N N . ALA A 1 795 ? -52.845 -0.194 26.207 1.00 81.50 795 ALA A N 1
ATOM 6394 C CA . ALA A 1 795 ? -52.117 1.020 26.578 1.00 81.50 795 ALA A CA 1
ATOM 6395 C C . ALA A 1 795 ? -51.365 0.871 27.917 1.00 81.50 795 ALA A C 1
ATOM 6397 O O . ALA A 1 795 ? -50.253 1.381 28.060 1.00 81.50 795 ALA A O 1
ATOM 6398 N N . ASP A 1 796 ? -51.940 0.165 28.894 1.00 82.88 796 ASP A N 1
ATOM 6399 C CA . ASP A 1 796 ? -51.297 -0.112 30.183 1.00 82.88 796 ASP A CA 1
ATOM 6400 C C . ASP A 1 796 ? -50.116 -1.083 30.050 1.00 82.88 796 ASP A C 1
ATOM 6402 O O . ASP A 1 796 ? -49.086 -0.868 30.693 1.00 82.88 796 ASP A O 1
ATOM 6406 N N . LYS A 1 797 ? -50.193 -2.085 29.161 1.00 84.00 797 LYS A N 1
ATOM 6407 C CA . LYS A 1 797 ? -49.044 -2.952 28.835 1.00 84.00 797 LYS A CA 1
ATOM 6408 C C . LYS A 1 797 ? -47.878 -2.153 28.253 1.00 84.00 797 LYS A C 1
ATOM 6410 O O . LYS A 1 797 ? -46.739 -2.334 28.680 1.00 84.00 797 LYS A O 1
ATOM 6415 N N . ILE A 1 798 ? -48.152 -1.240 27.317 1.00 81.31 798 ILE A N 1
ATOM 6416 C CA . ILE A 1 798 ? -47.122 -0.372 26.719 1.00 81.31 798 ILE A CA 1
ATOM 6417 C C . ILE A 1 798 ? -46.532 0.570 27.785 1.00 81.31 798 ILE A C 1
ATOM 6419 O O . ILE A 1 798 ? -45.313 0.724 27.863 1.00 81.31 798 ILE A O 1
ATOM 6423 N N . ARG A 1 799 ? -47.353 1.144 28.682 1.00 81.25 799 ARG A N 1
ATOM 6424 C CA . ARG A 1 799 ? -46.849 1.929 29.833 1.00 81.25 799 ARG A CA 1
ATOM 6425 C C . ARG A 1 799 ? -45.954 1.108 30.757 1.00 81.25 799 ARG A C 1
ATOM 6427 O O . ARG A 1 799 ? -44.955 1.648 31.230 1.00 81.25 799 ARG A O 1
ATOM 6434 N N . GLY A 1 800 ? -46.302 -0.155 31.004 1.00 85.00 800 GLY A N 1
ATOM 6435 C CA . GLY A 1 800 ? -45.480 -1.103 31.758 1.00 85.00 800 GLY A CA 1
ATOM 6436 C C . GLY A 1 800 ? -44.096 -1.259 31.133 1.00 85.00 800 GLY A C 1
ATOM 6437 O O . GLY A 1 800 ? -43.102 -0.949 31.783 1.00 85.00 800 GLY A O 1
ATOM 6438 N N . LYS A 1 801 ? -44.037 -1.577 29.834 1.00 83.81 801 LYS A N 1
ATOM 6439 C CA . LYS A 1 801 ? -42.777 -1.685 29.074 1.00 83.81 801 LYS A CA 1
ATOM 6440 C C . LYS A 1 801 ? -41.946 -0.400 29.103 1.00 83.81 801 LYS A C 1
ATOM 6442 O O . LYS A 1 801 ? -40.739 -0.437 29.317 1.00 83.81 801 LYS A O 1
ATOM 6447 N N . VAL A 1 802 ? -42.580 0.762 28.922 1.00 83.38 802 VAL A N 1
ATOM 6448 C CA . VAL A 1 802 ? -41.900 2.069 28.999 1.00 83.38 802 VAL A CA 1
ATOM 6449 C C . VAL A 1 802 ? -41.329 2.316 30.400 1.00 83.38 802 VAL A C 1
ATOM 6451 O O . VAL A 1 802 ? -40.257 2.910 30.525 1.00 83.38 802 VAL A O 1
ATOM 6454 N N . LYS A 1 803 ? -42.027 1.884 31.457 1.00 86.69 803 LYS A N 1
ATOM 6455 C CA . LYS A 1 803 ? -41.547 1.994 32.839 1.00 86.69 803 LYS A CA 1
ATOM 6456 C C . LYS A 1 803 ? -40.349 1.074 33.086 1.00 86.69 803 LYS A C 1
ATOM 6458 O O . LYS A 1 803 ? -39.343 1.560 33.592 1.00 86.69 803 LYS A O 1
ATOM 6463 N N . GLU A 1 804 ? -40.426 -0.182 32.656 1.00 87.56 804 GLU A N 1
ATOM 6464 C CA . GLU A 1 804 ? -39.323 -1.150 32.739 1.00 87.56 804 GLU A CA 1
ATOM 6465 C C . GLU A 1 804 ? -38.074 -0.644 32.001 1.00 87.56 804 GLU A C 1
ATOM 6467 O O . GLU A 1 804 ? -36.984 -0.613 32.566 1.00 87.56 804 GLU A O 1
ATOM 6472 N N . LEU A 1 805 ? -38.227 -0.138 30.770 1.00 84.19 805 LEU A N 1
ATOM 6473 C CA . LEU A 1 805 ? -37.121 0.453 30.006 1.00 84.19 805 LEU A CA 1
ATOM 6474 C C . LEU A 1 805 ? -36.505 1.673 30.710 1.00 84.19 805 LEU A C 1
ATOM 6476 O O . LEU A 1 805 ? -35.290 1.866 30.657 1.00 84.19 805 LEU A O 1
ATOM 6480 N N . ARG A 1 806 ? -37.316 2.507 31.378 1.00 81.81 806 ARG A N 1
ATOM 6481 C CA . ARG A 1 806 ? -36.814 3.650 32.163 1.00 81.81 806 ARG A CA 1
ATOM 6482 C C . ARG A 1 806 ? -36.038 3.210 33.399 1.00 81.81 806 ARG A C 1
ATOM 6484 O O . ARG A 1 806 ? -35.016 3.828 33.685 1.00 81.81 806 ARG A O 1
ATOM 6491 N N . GLU A 1 807 ? -36.516 2.195 34.114 1.00 86.69 807 GLU A N 1
ATOM 6492 C CA . GLU A 1 807 ? -35.814 1.624 35.269 1.00 86.69 807 GLU A CA 1
ATOM 6493 C C . GLU A 1 807 ? -34.481 1.004 34.834 1.00 86.69 807 GLU A C 1
ATOM 6495 O O . GLU A 1 807 ? -33.445 1.411 35.347 1.00 86.69 807 GLU A O 1
ATOM 6500 N N . LEU A 1 808 ? -34.459 0.190 33.774 1.00 83.75 808 LEU A N 1
ATOM 6501 C CA . LEU A 1 808 ? -33.223 -0.378 33.215 1.00 83.75 808 LEU A CA 1
ATOM 6502 C C . LEU A 1 808 ? -32.189 0.689 32.815 1.00 83.75 808 LEU A C 1
ATOM 6504 O O . LEU A 1 808 ? -30.995 0.542 33.079 1.00 83.75 808 LEU A O 1
ATOM 6508 N N . ILE A 1 809 ? -32.630 1.781 32.177 1.00 82.94 809 ILE A N 1
ATOM 6509 C CA . ILE A 1 809 ? -31.745 2.903 31.826 1.00 82.94 809 ILE A CA 1
ATOM 6510 C C . ILE A 1 809 ? -31.233 3.609 33.088 1.00 82.94 809 ILE A C 1
ATOM 6512 O O . ILE A 1 809 ? -30.081 4.046 33.116 1.00 82.94 809 ILE A O 1
ATOM 6516 N N . LYS A 1 810 ? -32.068 3.760 34.121 1.00 83.69 810 LYS A N 1
ATOM 6517 C CA . LYS A 1 810 ? -31.670 4.379 35.389 1.00 83.69 810 LYS A CA 1
ATOM 6518 C C . LYS A 1 810 ? -30.626 3.522 36.105 1.00 83.69 810 LYS A C 1
ATOM 6520 O O . LYS A 1 810 ? -29.571 4.053 36.441 1.00 83.69 810 LYS A O 1
ATOM 6525 N N . ASP A 1 811 ? -30.875 2.223 36.227 1.00 82.44 811 ASP A N 1
ATOM 6526 C CA . ASP A 1 811 ? -29.976 1.271 36.877 1.00 82.44 811 ASP A CA 1
ATOM 6527 C C . ASP A 1 811 ? -28.622 1.227 36.159 1.00 82.44 811 ASP A C 1
ATOM 6529 O O . ASP A 1 811 ? -27.589 1.433 36.792 1.00 82.44 811 ASP A O 1
ATOM 6533 N N . LYS A 1 812 ? -28.602 1.117 34.819 1.00 79.44 812 LYS A N 1
ATOM 6534 C CA . LYS A 1 812 ? -27.347 1.180 34.042 1.00 79.44 812 LYS A CA 1
ATOM 6535 C C . LYS A 1 812 ? -26.581 2.493 34.252 1.00 79.44 812 LYS A C 1
ATOM 6537 O O . LYS A 1 812 ? -25.351 2.483 34.320 1.00 79.44 812 LYS A O 1
ATOM 6542 N N . ASN A 1 813 ? -27.276 3.629 34.360 1.00 77.31 813 ASN A N 1
ATOM 6543 C CA . ASN A 1 813 ? -26.631 4.915 34.643 1.00 77.31 813 ASN A CA 1
ATOM 6544 C C . ASN A 1 813 ? -26.070 4.990 36.073 1.00 77.31 813 ASN A C 1
ATOM 6546 O O . ASN A 1 813 ? -25.019 5.604 36.273 1.00 77.31 813 ASN A O 1
ATOM 6550 N N . GLU A 1 814 ? -26.733 4.374 37.054 1.00 81.56 814 GLU A N 1
ATOM 6551 C CA . GLU A 1 814 ? -26.229 4.266 38.426 1.00 81.56 814 GLU A CA 1
ATOM 6552 C C . GLU A 1 814 ? -24.999 3.352 38.496 1.00 81.56 814 GLU A C 1
ATOM 6554 O O . GLU A 1 814 ? -23.963 3.793 38.995 1.00 81.56 814 GLU A O 1
ATOM 6559 N N . THR A 1 815 ? -25.040 2.155 37.895 1.00 80.25 815 THR A N 1
ATOM 6560 C CA . THR A 1 815 ? -23.879 1.247 37.811 1.00 80.25 815 THR A CA 1
ATOM 6561 C C . THR A 1 815 ? -22.685 1.930 37.149 1.00 80.25 815 THR A C 1
ATOM 6563 O O . THR A 1 815 ? -21.560 1.844 37.636 1.00 80.25 815 THR A O 1
ATOM 6566 N N . LYS A 1 816 ? -22.928 2.685 36.071 1.00 79.44 816 LYS A N 1
ATOM 6567 C CA . LYS A 1 816 ? -21.899 3.484 35.398 1.00 79.44 816 LYS A CA 1
ATOM 6568 C C . LYS A 1 816 ? -21.282 4.535 36.313 1.00 79.44 816 LYS A C 1
ATOM 6570 O O . LYS A 1 816 ? -20.074 4.751 36.274 1.00 79.44 816 LYS A O 1
ATOM 6575 N N . LYS A 1 817 ? -22.092 5.217 37.123 1.00 79.56 817 LYS A N 1
ATOM 6576 C CA . LYS A 1 817 ? -21.600 6.242 38.050 1.00 79.56 817 LYS A CA 1
ATOM 6577 C C . LYS A 1 817 ? -20.701 5.635 39.129 1.00 79.56 817 LYS A C 1
ATOM 6579 O O . LYS A 1 817 ? -19.685 6.248 39.445 1.00 79.56 817 LYS A O 1
ATOM 6584 N N . VAL A 1 818 ? -21.063 4.459 39.645 1.00 80.25 818 VAL A N 1
ATOM 6585 C CA . VAL A 1 818 ? -20.267 3.706 40.629 1.00 80.25 818 VAL A CA 1
ATOM 6586 C C . VAL A 1 818 ? -18.939 3.269 40.010 1.00 80.25 818 VAL A C 1
ATOM 6588 O O . VAL A 1 818 ? -17.891 3.722 40.456 1.00 80.25 818 VAL A O 1
ATOM 6591 N N . ALA A 1 819 ? -18.979 2.546 38.887 1.00 76.88 819 ALA A N 1
ATOM 6592 C CA . ALA A 1 819 ? -17.773 2.062 38.214 1.00 76.88 819 ALA A CA 1
ATOM 6593 C C . ALA A 1 819 ? -16.789 3.194 37.850 1.00 76.88 819 ALA A C 1
ATOM 6595 O O . ALA A 1 819 ? -15.579 3.046 37.978 1.00 76.88 819 ALA A O 1
ATOM 6596 N N . LEU A 1 820 ? -17.286 4.363 37.424 1.00 79.44 820 LEU A N 1
ATOM 6597 C CA . LEU A 1 820 ? -16.434 5.517 37.110 1.00 79.44 820 LEU A CA 1
ATOM 6598 C C . LEU A 1 820 ? -15.791 6.176 38.340 1.00 79.44 820 LEU A C 1
ATOM 6600 O O . LEU A 1 820 ? -14.746 6.824 38.192 1.00 79.44 820 LEU A O 1
ATOM 6604 N N . ALA A 1 821 ? -16.425 6.077 39.510 1.00 79.06 821 ALA A N 1
ATOM 6605 C CA . ALA A 1 821 ? -15.884 6.593 40.762 1.00 79.06 821 ALA A CA 1
ATOM 6606 C C . ALA A 1 821 ? -14.728 5.707 41.243 1.00 79.06 821 ALA A C 1
ATOM 6608 O O . ALA A 1 821 ? -13.636 6.234 41.485 1.00 79.06 821 ALA A O 1
ATOM 6609 N N . ASP A 1 822 ? -14.947 4.388 41.244 1.00 80.69 822 ASP A N 1
ATOM 6610 C CA . ASP A 1 822 ? -14.007 3.367 41.724 1.00 80.69 822 ASP A CA 1
ATOM 6611 C C . ASP A 1 822 ? -12.663 3.413 40.987 1.00 80.69 822 ASP A C 1
ATOM 6613 O O . ASP A 1 822 ? -11.612 3.306 41.607 1.00 80.69 822 ASP A O 1
ATOM 6617 N N . ILE A 1 823 ? -12.661 3.711 39.681 1.00 81.06 823 ILE A N 1
ATOM 6618 C CA . ILE A 1 823 ? -11.425 3.828 38.882 1.00 81.06 823 ILE A CA 1
ATOM 6619 C C . ILE A 1 823 ? -10.441 4.854 39.462 1.00 81.06 823 ILE A C 1
ATOM 6621 O O . ILE A 1 823 ? -9.232 4.696 39.330 1.00 81.06 823 ILE A O 1
ATOM 6625 N N . THR A 1 824 ? -10.933 5.934 40.079 1.00 77.25 824 THR A N 1
ATOM 6626 C CA . THR A 1 824 ? -10.037 6.938 40.684 1.00 77.25 824 THR A CA 1
ATOM 6627 C C . THR A 1 824 ? -9.321 6.373 41.904 1.00 77.25 824 THR A C 1
ATOM 6629 O O . THR A 1 824 ? -8.135 6.631 42.054 1.00 77.25 824 THR A O 1
ATOM 6632 N N . GLY A 1 825 ? -10.031 5.588 42.722 1.00 76.88 825 GLY A N 1
ATOM 6633 C CA . GLY A 1 825 ? -9.453 4.892 43.871 1.00 76.88 825 GLY A CA 1
ATOM 6634 C C . GLY A 1 825 ? -8.502 3.779 43.439 1.00 76.88 825 GLY A C 1
ATOM 6635 O O . GLY A 1 825 ? -7.402 3.691 43.965 1.00 76.88 825 GLY A O 1
ATOM 6636 N N . ASN A 1 826 ? -8.854 3.019 42.396 1.00 81.69 826 ASN A N 1
ATOM 6637 C CA . ASN A 1 826 ? -8.004 1.946 41.873 1.00 81.69 826 ASN A CA 1
ATOM 6638 C C . ASN A 1 826 ? -6.623 2.445 41.423 1.00 81.69 826 ASN A C 1
ATOM 6640 O O . ASN A 1 826 ? -5.637 1.748 41.616 1.00 81.69 826 ASN A O 1
ATOM 6644 N N . ILE A 1 827 ? -6.541 3.634 40.811 1.00 79.00 827 ILE A N 1
ATOM 6645 C CA . ILE A 1 827 ? -5.259 4.209 40.364 1.00 79.00 827 ILE A CA 1
ATOM 6646 C C . ILE A 1 827 ? -4.333 4.505 41.552 1.00 79.00 827 ILE A C 1
ATOM 6648 O O . ILE A 1 827 ? -3.122 4.370 41.416 1.00 79.00 827 ILE A O 1
ATOM 6652 N N . GLU A 1 828 ? -4.895 4.927 42.686 1.00 79.06 828 GLU A N 1
ATOM 6653 C CA . GLU A 1 828 ? -4.136 5.229 43.905 1.00 79.06 828 GLU A CA 1
ATOM 6654 C C . GLU A 1 828 ? -3.792 3.954 44.693 1.00 79.06 828 GLU A C 1
ATOM 6656 O O . GLU A 1 828 ? -2.723 3.871 45.284 1.00 79.06 828 GLU A O 1
ATOM 6661 N N . GLU A 1 829 ? -4.677 2.953 44.685 1.00 84.38 829 GLU A N 1
ATOM 6662 C CA . GLU A 1 829 ? -4.504 1.688 45.412 1.00 84.38 829 GLU A CA 1
ATOM 6663 C C . GLU A 1 829 ? -3.557 0.703 44.698 1.00 84.38 829 GLU A C 1
ATOM 6665 O O . GLU A 1 829 ? -2.814 -0.020 45.359 1.00 84.38 829 GLU A O 1
ATOM 6670 N N . TYR A 1 830 ? -3.546 0.697 43.359 1.00 85.06 830 TYR A N 1
ATOM 6671 C CA . TYR A 1 830 ? -2.784 -0.242 42.523 1.00 85.06 830 TYR A CA 1
ATOM 6672 C C . TYR A 1 830 ? -1.827 0.498 41.570 1.00 85.06 830 TYR A C 1
ATOM 6674 O O . TYR A 1 830 ? -1.936 0.397 40.344 1.00 85.06 830 TYR A O 1
ATOM 6682 N N . GLU A 1 831 ? -0.892 1.272 42.130 1.00 83.81 831 GLU A N 1
ATOM 6683 C CA . GLU A 1 831 ? 0.039 2.117 41.362 1.00 83.81 831 GLU A CA 1
ATOM 6684 C C . GLU A 1 831 ? 0.926 1.311 40.389 1.00 83.81 831 GLU A C 1
ATOM 6686 O O . GLU A 1 831 ? 1.053 1.685 39.219 1.00 83.81 831 GLU A O 1
ATOM 6691 N N . ASP A 1 832 ? 1.468 0.169 40.826 1.00 83.44 832 ASP A N 1
ATOM 6692 C CA . ASP A 1 832 ? 2.334 -0.691 40.003 1.00 83.44 832 ASP A CA 1
ATOM 6693 C C . ASP A 1 832 ? 1.588 -1.295 38.798 1.00 83.44 832 ASP A C 1
ATOM 6695 O O . ASP A 1 832 ? 2.066 -1.234 37.659 1.00 83.44 832 ASP A O 1
ATOM 6699 N N . ASP A 1 833 ? 0.376 -1.815 39.020 1.00 83.19 833 ASP A N 1
ATOM 6700 C CA . ASP A 1 833 ? -0.492 -2.346 37.959 1.00 83.19 833 ASP A CA 1
ATOM 6701 C C . ASP A 1 833 ? -0.883 -1.242 36.962 1.00 83.19 833 ASP A C 1
ATOM 6703 O O . ASP A 1 833 ? -1.023 -1.482 35.757 1.00 83.19 833 ASP A O 1
ATOM 6707 N N . TYR A 1 834 ? -1.042 -0.006 37.443 1.00 85.12 834 TYR A N 1
ATOM 6708 C CA . TYR A 1 834 ? -1.331 1.137 36.588 1.00 85.12 834 TYR A CA 1
ATOM 6709 C C . TYR A 1 834 ? -0.124 1.542 35.728 1.00 85.12 834 TYR A C 1
ATOM 6711 O O . TYR A 1 834 ? -0.299 1.875 34.550 1.00 85.12 834 TYR A O 1
ATOM 6719 N N . GLU A 1 835 ? 1.102 1.481 36.253 1.00 84.44 835 GLU A N 1
ATOM 6720 C CA . GLU A 1 835 ? 2.320 1.674 35.452 1.00 84.44 835 GLU A CA 1
ATOM 6721 C C . GLU A 1 835 ? 2.494 0.573 34.397 1.00 84.44 835 GLU A C 1
ATOM 6723 O O . GLU A 1 835 ? 2.813 0.866 33.236 1.00 84.44 835 GLU A O 1
ATOM 6728 N N . GLN A 1 836 ? 2.183 -0.679 34.741 1.00 84.00 836 GLN A N 1
ATOM 6729 C CA . GLN A 1 836 ? 2.133 -1.767 33.765 1.00 84.00 836 GLN A CA 1
ATOM 6730 C C . GLN A 1 836 ? 1.091 -1.481 32.673 1.00 84.00 836 GLN A C 1
ATOM 6732 O O . GLN A 1 836 ? 1.416 -1.537 31.482 1.00 84.00 836 GLN A O 1
ATOM 6737 N N . TYR A 1 837 ? -0.120 -1.053 33.053 1.00 86.31 837 TYR A N 1
ATOM 6738 C CA . TYR A 1 837 ? -1.171 -0.659 32.113 1.00 86.31 837 TYR A CA 1
ATOM 6739 C C . TYR A 1 837 ? -0.717 0.462 31.167 1.00 86.31 837 TYR A C 1
ATOM 6741 O O . TYR A 1 837 ? -0.932 0.368 29.954 1.00 86.31 837 TYR A O 1
ATOM 6749 N N . LYS A 1 838 ? -0.016 1.491 31.666 1.00 86.69 838 LYS A N 1
ATOM 6750 C CA . LYS A 1 838 ? 0.556 2.564 30.826 1.00 86.69 838 LYS A CA 1
ATOM 6751 C C . LYS A 1 838 ? 1.560 2.038 29.800 1.00 86.69 838 LYS A C 1
ATOM 6753 O O . LYS A 1 838 ? 1.714 2.634 28.728 1.00 86.69 838 LYS A O 1
ATOM 6758 N N . GLY A 1 839 ? 2.253 0.949 30.122 1.00 84.56 839 GLY A N 1
ATOM 6759 C CA . GLY A 1 839 ? 3.189 0.258 29.242 1.00 84.56 839 GLY A CA 1
ATOM 6760 C C . GLY A 1 839 ? 2.531 -0.577 28.139 1.00 84.56 839 GLY A C 1
ATOM 6761 O O . GLY A 1 839 ? 3.213 -0.916 27.168 1.00 84.56 839 GLY A O 1
ATOM 6762 N N . THR A 1 840 ? 1.235 -0.882 28.243 1.00 89.50 840 THR A N 1
ATOM 6763 C CA . THR A 1 840 ? 0.522 -1.736 27.280 1.00 89.50 840 THR A CA 1
ATOM 6764 C C . THR A 1 840 ? 0.339 -1.076 25.916 1.00 89.50 840 THR A C 1
ATOM 6766 O O . THR A 1 840 ? 0.293 0.151 25.767 1.00 89.50 840 THR A O 1
ATOM 6769 N N . LEU A 1 841 ? 0.189 -1.911 24.889 1.00 89.88 841 LEU A N 1
ATOM 6770 C CA . LEU A 1 841 ? -0.128 -1.461 23.538 1.00 89.88 841 LEU A CA 1
ATOM 6771 C C . LEU A 1 841 ? -1.451 -0.674 23.470 1.00 89.88 841 LEU A C 1
ATOM 6773 O O . LEU A 1 841 ? -1.500 0.390 22.844 1.00 89.88 841 LEU A O 1
ATOM 6777 N N . LEU A 1 842 ? -2.496 -1.173 24.138 1.00 90.00 842 LEU A N 1
ATOM 6778 C CA . LEU A 1 842 ? -3.829 -0.566 24.164 1.00 90.00 842 LEU A CA 1
ATOM 6779 C C . LEU A 1 842 ? -3.787 0.875 24.689 1.00 90.00 842 LEU A C 1
ATOM 6781 O O . LEU A 1 842 ? -4.285 1.790 24.024 1.00 90.00 842 LEU A O 1
ATOM 6785 N N . TYR A 1 843 ? -3.143 1.091 25.841 1.00 89.12 843 TYR A N 1
ATOM 6786 C CA . TYR A 1 843 ? -3.012 2.423 26.427 1.00 89.12 843 TYR A CA 1
ATOM 6787 C C . TYR A 1 843 ? -2.247 3.375 25.504 1.00 89.12 843 TYR A C 1
ATOM 6789 O O . TYR A 1 843 ? -2.665 4.513 25.286 1.00 89.12 843 TYR A O 1
ATOM 6797 N N . GLN A 1 844 ? -1.132 2.920 24.928 1.00 89.38 844 GLN A N 1
ATOM 6798 C CA . GLN A 1 844 ? -0.296 3.756 24.067 1.00 89.38 844 GLN A CA 1
ATOM 6799 C C . GLN A 1 844 ? -1.029 4.168 22.783 1.00 89.38 844 GLN A C 1
ATOM 6801 O O . GLN A 1 844 ? -1.028 5.351 22.436 1.00 89.38 844 GLN A O 1
ATOM 6806 N N . LEU A 1 845 ? -1.705 3.236 22.105 1.00 87.56 845 LEU A N 1
ATOM 6807 C CA . LEU A 1 845 ? -2.478 3.554 20.903 1.00 87.56 845 LEU A CA 1
ATOM 6808 C C . LEU A 1 845 ? -3.608 4.537 21.211 1.00 87.56 845 LEU A C 1
ATOM 6810 O O . LEU A 1 845 ? -3.744 5.550 20.527 1.00 87.56 845 LEU A O 1
ATOM 6814 N N . LYS A 1 846 ? -4.377 4.301 22.272 1.00 86.44 846 LYS A N 1
ATOM 6815 C CA . LYS A 1 846 ? -5.506 5.163 22.619 1.00 86.44 846 LYS A CA 1
ATOM 6816 C C . LYS A 1 846 ? -5.069 6.543 23.119 1.00 86.44 846 LYS A C 1
ATOM 6818 O O . LYS A 1 846 ? -5.552 7.560 22.625 1.00 86.44 846 LYS A O 1
ATOM 6823 N N . ASN A 1 847 ? -4.174 6.592 24.104 1.00 84.50 847 ASN A N 1
ATOM 6824 C CA . ASN A 1 847 ? -3.917 7.813 24.870 1.00 84.50 847 ASN A CA 1
ATOM 6825 C C . ASN A 1 847 ? -2.774 8.649 24.298 1.00 84.50 847 ASN A C 1
ATOM 6827 O O . ASN A 1 847 ? -2.787 9.868 24.468 1.00 84.50 847 ASN A O 1
ATOM 6831 N N . LYS A 1 848 ? -1.784 8.025 23.645 1.00 85.38 848 LYS A N 1
ATOM 6832 C CA . LYS A 1 848 ? -0.670 8.757 23.021 1.00 85.38 848 LYS A CA 1
ATOM 6833 C C . LYS A 1 848 ? -0.937 9.065 21.551 1.00 85.38 848 LYS A C 1
ATOM 6835 O O . LYS A 1 848 ? -0.608 10.165 21.119 1.00 85.38 848 LYS A O 1
ATOM 6840 N N . CYS A 1 849 ? -1.564 8.156 20.799 1.00 87.56 849 CYS A N 1
ATOM 6841 C CA . CYS A 1 849 ? -1.904 8.442 19.399 1.00 87.56 849 CYS A CA 1
ATOM 6842 C C . CYS A 1 849 ? -3.240 9.180 19.235 1.00 87.56 849 CYS A C 1
ATOM 6844 O O . CYS A 1 849 ? -3.408 9.897 18.247 1.00 87.56 849 CYS A O 1
ATOM 6846 N N . GLY A 1 850 ? -4.171 9.048 20.184 1.00 81.81 850 GLY A N 1
ATOM 6847 C CA . GLY A 1 850 ? -5.430 9.791 20.191 1.00 81.81 850 GLY A CA 1
ATOM 6848 C C . GLY A 1 850 ? -5.237 11.269 20.550 1.00 81.81 850 GLY A C 1
ATOM 6849 O O . GLY A 1 850 ? -4.917 11.626 21.683 1.00 81.81 850 GLY A O 1
ATOM 6850 N N . LYS A 1 851 ? -5.494 12.156 19.592 1.00 74.19 851 LYS A N 1
ATOM 6851 C CA . LYS A 1 851 ? -5.606 13.606 19.765 1.00 74.19 851 LYS A CA 1
ATOM 6852 C C . LYS A 1 851 ? -7.064 13.976 20.033 1.00 74.19 851 LYS A C 1
ATOM 6854 O O . LYS A 1 851 ? -7.979 13.588 19.312 1.00 74.19 851 LYS A O 1
ATOM 6859 N N . LYS A 1 852 ? -7.301 14.771 21.075 1.00 62.16 852 LYS A N 1
ATOM 6860 C CA . LYS A 1 852 ? -8.641 15.296 21.366 1.00 62.16 852 LYS A CA 1
ATOM 6861 C C . LYS A 1 852 ? -8.991 16.359 20.326 1.00 62.16 852 LYS A C 1
ATOM 6863 O O . LYS A 1 852 ? -8.387 17.429 20.341 1.00 62.16 852 LYS A O 1
ATOM 6868 N N . VAL A 1 853 ? -9.964 16.082 19.461 1.00 54.72 853 VAL A N 1
ATOM 6869 C CA . VAL A 1 853 ? -10.564 17.088 18.582 1.00 54.72 853 VAL A CA 1
ATOM 6870 C C . VAL A 1 853 ? -11.916 17.45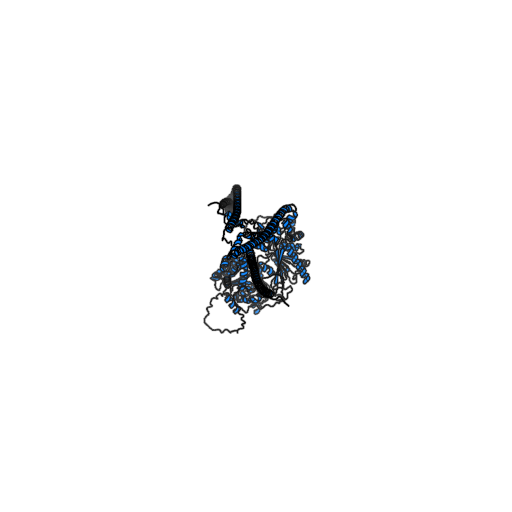5 19.168 1.00 54.72 853 VAL A C 1
ATOM 6872 O O . VAL A 1 853 ? -12.773 16.623 19.448 1.00 54.72 853 VAL A O 1
ATOM 6875 N N . SER A 1 854 ? -12.114 18.730 19.461 1.00 46.06 854 SER A N 1
ATOM 6876 C CA . SER A 1 854 ? -13.417 19.160 19.942 1.00 46.06 854 SER A CA 1
ATOM 6877 C C . SER A 1 854 ? -14.394 19.233 18.769 1.00 46.06 854 SER A C 1
ATOM 6879 O O . SER A 1 854 ? -14.127 19.966 17.818 1.00 46.06 854 SER A O 1
ATOM 6881 N N . ASN A 1 855 ? -15.581 18.624 18.906 1.00 44.66 855 ASN A N 1
ATOM 6882 C CA . ASN A 1 855 ? -16.770 18.904 18.072 1.00 44.66 855 ASN A CA 1
ATOM 6883 C C . ASN A 1 855 ? -17.254 20.363 18.159 1.00 44.66 855 ASN A C 1
ATOM 6885 O O . ASN A 1 855 ? -18.264 20.745 17.577 1.00 44.66 855 ASN A O 1
ATOM 6889 N N . LEU A 1 856 ? -16.473 21.210 18.829 1.00 45.81 856 LEU A N 1
ATOM 6890 C CA . LEU A 1 856 ? -16.565 22.645 18.737 1.00 45.81 856 LEU A CA 1
ATOM 6891 C C . LEU A 1 856 ? -16.501 23.137 17.296 1.00 45.81 856 LEU A C 1
ATOM 6893 O O . LEU A 1 856 ? -17.043 24.193 17.128 1.00 45.81 856 LEU A O 1
ATOM 6897 N N . ALA A 1 857 ? -15.946 22.463 16.279 1.00 46.16 857 ALA A N 1
ATOM 6898 C CA . ALA A 1 857 ? -15.801 23.054 14.933 1.00 46.16 857 ALA A CA 1
ATOM 6899 C C . ALA A 1 857 ? -17.083 23.747 14.412 1.00 46.16 857 ALA A C 1
ATOM 6901 O O . ALA A 1 857 ? -17.084 24.967 14.285 1.00 46.16 857 ALA A O 1
ATOM 6902 N N . LYS A 1 858 ? -18.214 23.034 14.288 1.00 49.22 858 LYS A N 1
ATOM 6903 C CA . LYS A 1 858 ? -19.483 23.619 13.799 1.00 49.22 858 LYS A CA 1
ATOM 6904 C C . LYS A 1 858 ? -20.064 24.697 14.726 1.00 49.22 858 LYS A C 1
ATOM 6906 O O . LYS A 1 858 ? -20.471 25.758 14.268 1.00 49.22 858 LYS A O 1
ATOM 6911 N N . LEU A 1 859 ? -20.071 24.459 16.041 1.00 51.94 859 LEU A N 1
ATOM 6912 C CA . LEU A 1 859 ? -20.567 25.431 17.027 1.00 51.94 859 LEU A CA 1
ATOM 6913 C C . LEU A 1 859 ? -19.622 26.640 17.165 1.00 51.94 859 LEU A C 1
ATOM 6915 O O . LEU A 1 859 ? -20.053 27.754 17.430 1.00 51.94 859 LEU A O 1
ATOM 6919 N N . SER A 1 860 ? -18.325 26.423 16.988 1.00 54.62 860 SER A N 1
ATOM 6920 C CA . SER A 1 860 ? -17.261 27.415 17.047 1.00 54.62 860 SER A CA 1
ATOM 6921 C C . SER A 1 860 ? -17.258 28.260 15.801 1.00 54.62 860 SER A C 1
ATOM 6923 O O . SER A 1 860 ? -17.048 29.446 15.948 1.00 54.62 860 SER A O 1
ATOM 6925 N N . ASP A 1 861 ? -17.566 27.720 14.624 1.00 58.19 861 ASP A N 1
ATOM 6926 C CA . ASP A 1 861 ? -17.717 28.514 13.408 1.00 58.19 861 ASP A CA 1
ATOM 6927 C C . ASP A 1 861 ? -18.866 29.515 13.575 1.00 58.19 861 ASP A C 1
ATOM 6929 O O . ASP A 1 861 ? -18.683 30.704 13.329 1.00 58.19 861 ASP A O 1
ATOM 6933 N N . ILE A 1 862 ? -19.997 29.077 14.139 1.00 60.41 862 ILE A N 1
ATOM 6934 C CA . ILE A 1 862 ? -21.142 29.947 14.457 1.00 60.41 862 ILE A CA 1
ATOM 6935 C C . ILE A 1 862 ? -20.790 30.952 15.573 1.00 60.41 862 ILE A C 1
ATOM 6937 O O . ILE A 1 862 ? -21.072 32.144 15.463 1.00 60.41 862 ILE A O 1
ATOM 6941 N N . ILE A 1 863 ? -20.124 30.513 16.648 1.00 64.31 863 ILE A N 1
ATOM 6942 C CA . ILE A 1 863 ? -19.698 31.396 17.753 1.00 64.31 863 ILE A CA 1
ATOM 6943 C C . ILE A 1 863 ? -18.624 32.398 17.297 1.00 64.31 863 ILE A C 1
ATOM 6945 O O . ILE A 1 863 ? -18.611 33.537 17.763 1.00 64.31 863 ILE A O 1
ATOM 6949 N N . ASN A 1 864 ? -17.726 32.002 16.395 1.00 66.19 864 ASN A N 1
ATOM 6950 C CA . ASN A 1 864 ? -16.667 32.843 15.841 1.00 66.19 864 ASN A CA 1
ATOM 6951 C C . ASN A 1 864 ? -17.232 33.864 14.840 1.00 66.19 864 ASN A C 1
ATOM 6953 O O . ASN A 1 864 ? -16.590 34.883 14.614 1.00 66.19 864 ASN A O 1
ATOM 6957 N N . GLN A 1 865 ? -18.433 33.640 14.292 1.00 70.81 865 GLN A N 1
ATOM 6958 C CA . GLN A 1 865 ? -19.179 34.628 13.502 1.00 70.81 865 GLN A CA 1
ATOM 6959 C C . GLN A 1 865 ? -19.914 35.667 14.371 1.00 70.81 865 GLN A C 1
ATOM 6961 O O . GLN A 1 865 ? -20.427 36.657 13.852 1.00 70.81 865 GLN A O 1
ATOM 6966 N N . HIS A 1 866 ? -19.945 35.499 15.700 1.00 76.50 866 HIS A N 1
ATOM 6967 C CA . HIS A 1 866 ? -20.611 36.444 16.593 1.00 76.50 866 HIS A CA 1
ATOM 6968 C C . HIS A 1 866 ? -19.846 37.789 16.656 1.00 76.50 866 HIS A C 1
ATOM 6970 O O . HIS A 1 866 ? -18.667 37.798 17.034 1.00 76.50 866 HIS A O 1
ATOM 6976 N N . PRO A 1 867 ? -20.493 38.952 16.421 1.00 74.12 867 PRO A N 1
ATOM 6977 C CA . PRO A 1 867 ? -19.820 40.256 16.287 1.00 74.12 867 PRO A CA 1
ATOM 6978 C C . PRO A 1 867 ? -18.893 40.642 17.454 1.00 74.12 867 PRO A C 1
ATOM 6980 O O . PRO A 1 867 ? -17.796 41.165 17.259 1.00 74.12 867 PRO A O 1
ATOM 6983 N N . HIS A 1 868 ? -19.298 40.341 18.694 1.00 76.56 868 HIS A N 1
ATOM 6984 C CA . HIS A 1 868 ? -18.467 40.590 19.881 1.00 76.56 868 HIS A CA 1
ATOM 6985 C C . HIS A 1 868 ? -17.223 39.691 19.975 1.00 76.56 868 HIS A C 1
ATOM 6987 O O . HIS A 1 868 ? -16.219 40.119 20.542 1.00 76.56 868 HIS A O 1
ATOM 6993 N N . ILE A 1 869 ? -17.278 38.459 19.460 1.00 78.81 869 ILE A N 1
ATOM 6994 C CA . ILE A 1 869 ? -16.142 37.527 19.473 1.00 78.81 869 ILE A CA 1
ATOM 6995 C C . ILE A 1 869 ? -15.144 37.919 18.384 1.00 78.81 869 ILE A C 1
ATOM 6997 O O . ILE A 1 869 ? -13.954 37.994 18.682 1.00 78.81 869 ILE A O 1
ATOM 7001 N N . ILE A 1 870 ? -15.629 38.304 17.197 1.00 77.38 870 ILE A N 1
ATOM 7002 C CA . ILE A 1 870 ? -14.807 38.841 16.100 1.00 77.38 870 ILE A CA 1
ATOM 7003 C C . ILE A 1 870 ? -13.964 40.029 16.579 1.00 77.38 870 ILE A C 1
ATOM 7005 O O . ILE A 1 870 ? -12.747 40.004 16.444 1.00 77.38 870 ILE A O 1
ATOM 7009 N N . ASN A 1 871 ? -14.574 41.022 17.235 1.00 81.81 871 ASN A N 1
ATOM 7010 C CA . ASN A 1 871 ? -13.855 42.203 17.740 1.00 81.81 871 ASN A CA 1
ATOM 7011 C C . ASN A 1 871 ? -12.761 41.836 18.771 1.00 81.81 871 ASN A C 1
ATOM 7013 O O . ASN A 1 871 ? -11.684 42.433 18.812 1.00 81.81 871 ASN A O 1
ATOM 7017 N N . LEU A 1 872 ? -13.008 40.831 19.621 1.00 83.94 872 LEU A N 1
ATOM 7018 C CA . LEU A 1 872 ? -12.003 40.353 20.577 1.00 83.94 872 LEU A CA 1
ATOM 7019 C C . LEU A 1 872 ? -10.870 39.585 19.879 1.00 83.94 872 LEU A C 1
ATOM 7021 O O . LEU A 1 872 ? -9.710 39.741 20.268 1.00 83.94 872 LEU A O 1
ATOM 7025 N N . ASP A 1 873 ? -11.190 38.797 18.855 1.00 77.56 873 ASP A N 1
ATOM 7026 C CA . ASP A 1 873 ? -10.222 38.021 18.078 1.00 77.56 873 ASP A CA 1
ATOM 7027 C C . ASP A 1 873 ? -9.362 38.917 17.174 1.00 77.56 873 ASP A C 1
ATOM 7029 O O . ASP A 1 873 ? -8.146 38.720 17.104 1.00 77.56 873 ASP A O 1
ATOM 7033 N N . GLU A 1 874 ? -9.933 39.974 16.592 1.00 81.94 874 GLU A N 1
ATOM 7034 C CA . GLU A 1 874 ? -9.199 41.032 15.883 1.00 81.94 874 GLU A CA 1
ATOM 7035 C C . GLU A 1 874 ? -8.200 41.737 16.806 1.00 81.94 874 GLU A C 1
ATOM 7037 O O . GLU A 1 874 ? -7.022 41.851 16.471 1.00 81.94 874 GLU A O 1
ATOM 7042 N N . LYS A 1 875 ? -8.605 42.096 18.030 1.00 85.38 875 LYS A N 1
ATOM 7043 C CA . LYS A 1 875 ? -7.682 42.686 19.016 1.00 85.38 875 LYS A CA 1
ATOM 7044 C C . LYS A 1 875 ? -6.543 41.743 19.400 1.00 85.38 875 LYS A C 1
ATOM 7046 O O . LYS A 1 875 ? -5.408 42.187 19.576 1.00 85.38 875 LYS A O 1
ATOM 7051 N N . ILE A 1 876 ? -6.814 40.443 19.550 1.00 84.62 876 ILE A N 1
ATOM 7052 C CA . ILE A 1 876 ? -5.766 39.440 19.813 1.00 84.62 876 ILE A CA 1
ATOM 7053 C C . ILE A 1 876 ? -4.817 39.340 18.611 1.00 84.62 876 ILE A C 1
ATOM 7055 O O . ILE A 1 876 ? -3.598 39.280 18.797 1.00 84.62 876 ILE A O 1
ATOM 7059 N N . LYS A 1 877 ? -5.357 39.355 17.388 1.00 84.12 877 LYS A N 1
ATOM 7060 C CA . LYS A 1 877 ? -4.585 39.332 16.142 1.00 84.12 877 LYS A CA 1
ATOM 7061 C C . LYS A 1 877 ? -3.669 40.551 16.026 1.00 84.12 877 LYS A C 1
ATOM 7063 O O . LYS A 1 877 ? -2.482 40.372 15.760 1.00 84.12 877 LYS A O 1
ATOM 7068 N N . ASP A 1 878 ? -4.159 41.748 16.330 1.00 85.94 878 ASP A N 1
ATOM 7069 C CA . ASP A 1 878 ? -3.360 42.979 16.324 1.00 85.94 878 ASP A CA 1
ATOM 7070 C C . ASP A 1 878 ? -2.197 42.921 17.322 1.00 85.94 878 ASP A C 1
ATOM 7072 O O . ASP A 1 878 ? -1.055 43.256 16.990 1.00 85.94 878 ASP A O 1
ATOM 7076 N N . TYR A 1 879 ? -2.443 42.418 18.535 1.00 88.19 879 TYR A N 1
ATOM 7077 C CA . TYR A 1 879 ? -1.382 42.230 19.525 1.00 88.19 879 TYR A CA 1
ATOM 7078 C C . TYR A 1 879 ? -0.338 41.187 19.093 1.00 88.19 879 TYR A C 1
ATOM 7080 O O . TYR A 1 879 ? 0.860 41.401 19.299 1.00 88.19 879 TYR A O 1
ATOM 7088 N N . ASN A 1 880 ? -0.754 40.088 18.458 1.00 80.12 880 ASN A N 1
ATOM 7089 C CA . ASN A 1 880 ? 0.161 39.070 17.928 1.00 80.12 880 ASN A CA 1
ATOM 7090 C C . ASN A 1 880 ? 0.985 39.583 16.735 1.00 80.12 880 ASN A C 1
ATOM 7092 O O . ASN A 1 880 ? 2.190 39.315 16.652 1.00 80.12 880 ASN A O 1
ATOM 7096 N N . ASN A 1 881 ? 0.375 40.374 15.850 1.00 83.94 881 ASN A N 1
ATOM 7097 C CA . ASN A 1 881 ? 1.082 41.062 14.770 1.00 83.94 881 ASN A CA 1
ATOM 7098 C C . ASN A 1 881 ? 2.156 41.988 15.349 1.00 83.94 881 ASN A C 1
ATOM 7100 O O . ASN A 1 881 ? 3.322 41.897 14.964 1.00 83.94 881 ASN A O 1
ATOM 7104 N N . ARG A 1 882 ? 1.821 42.759 16.392 1.00 86.50 882 ARG A N 1
ATOM 7105 C CA . ARG A 1 882 ? 2.786 43.630 17.074 1.00 86.50 882 ARG A CA 1
ATOM 7106 C C . ARG A 1 882 ? 3.962 42.864 17.691 1.00 86.50 882 ARG A C 1
ATOM 7108 O O . ARG A 1 882 ? 5.096 43.331 17.613 1.00 86.50 882 ARG A O 1
ATOM 7115 N N . ILE A 1 883 ? 3.736 41.683 18.277 1.00 85.69 883 ILE A N 1
ATOM 7116 C CA . ILE A 1 883 ? 4.813 40.805 18.788 1.00 85.69 883 ILE A CA 1
ATOM 7117 C C . ILE A 1 883 ? 5.731 40.332 17.651 1.00 85.69 883 ILE A C 1
ATOM 7119 O O . ILE A 1 883 ? 6.955 40.239 17.826 1.00 85.69 883 ILE A O 1
ATOM 7123 N N . THR A 1 884 ? 5.144 40.024 16.497 1.00 82.06 884 THR A N 1
ATOM 7124 C CA . THR A 1 884 ? 5.868 39.571 15.307 1.00 82.06 884 THR A CA 1
ATOM 7125 C C . THR A 1 884 ? 6.735 40.692 14.741 1.00 82.06 884 THR A C 1
ATOM 7127 O O . THR A 1 884 ? 7.921 40.472 14.495 1.00 82.06 884 THR A O 1
ATOM 7130 N N . ASP A 1 885 ? 6.198 41.907 14.635 1.00 83.75 885 ASP A N 1
ATOM 7131 C CA . ASP A 1 885 ? 6.933 43.083 14.160 1.00 83.75 885 ASP A CA 1
ATOM 7132 C C . ASP A 1 885 ? 8.108 43.431 15.078 1.00 83.75 885 ASP A C 1
ATOM 7134 O O . ASP A 1 885 ? 9.237 43.571 14.610 1.00 83.75 885 ASP A O 1
ATOM 7138 N N . LEU A 1 886 ? 7.897 43.417 16.400 1.00 85.88 886 LEU A N 1
ATOM 7139 C CA . LEU A 1 886 ? 8.974 43.606 17.382 1.00 85.88 886 LEU A CA 1
ATOM 7140 C C . LEU A 1 886 ? 10.087 42.550 17.248 1.00 85.88 886 LEU A C 1
ATOM 7142 O O . LEU A 1 886 ? 11.253 42.822 17.530 1.00 85.88 886 LEU A O 1
ATOM 7146 N N . SER A 1 887 ? 9.747 41.330 16.821 1.00 79.75 887 SER A N 1
ATOM 7147 C CA . SER A 1 887 ? 10.730 40.263 16.580 1.00 79.75 887 SER A CA 1
ATOM 7148 C C . SER A 1 887 ? 11.482 40.466 15.262 1.00 79.75 887 SER A C 1
ATOM 7150 O O . SER A 1 887 ? 12.685 40.200 15.193 1.00 79.75 887 SER A O 1
ATOM 7152 N N . LYS A 1 888 ? 10.796 40.969 14.227 1.00 82.19 888 LYS A N 1
ATOM 7153 C CA . LYS A 1 888 ? 11.398 41.329 12.937 1.00 82.19 888 LYS A CA 1
ATOM 7154 C C . LYS A 1 888 ? 12.377 42.493 13.074 1.00 82.19 888 LYS A C 1
ATOM 7156 O O . LYS A 1 888 ? 13.457 42.404 12.500 1.00 82.19 888 LYS A O 1
ATOM 7161 N N . GLU A 1 889 ? 12.066 43.514 13.874 1.00 82.31 889 GLU A N 1
ATOM 7162 C CA . GLU A 1 889 ? 12.972 44.647 14.129 1.00 82.31 889 GLU A CA 1
ATOM 7163 C C . GLU A 1 889 ? 14.337 44.180 14.674 1.00 82.31 889 GLU A C 1
ATOM 7165 O O . GLU A 1 889 ? 15.392 44.592 14.187 1.00 82.31 889 GLU A O 1
ATOM 7170 N N . VAL A 1 890 ? 14.342 43.251 15.639 1.00 82.94 890 VAL A N 1
ATOM 7171 C CA . VAL A 1 890 ? 15.583 42.681 16.202 1.00 82.94 890 VAL A CA 1
ATOM 7172 C C . VAL A 1 890 ? 16.343 41.858 15.157 1.00 82.94 890 VAL A C 1
ATOM 7174 O O . VAL A 1 890 ? 17.573 41.920 15.088 1.00 82.94 890 VAL A O 1
ATOM 7177 N N . LYS A 1 891 ? 15.623 41.103 14.319 1.00 82.69 891 LYS A N 1
ATOM 7178 C CA . LYS A 1 891 ? 16.221 40.294 13.250 1.00 82.69 891 LYS A CA 1
ATOM 7179 C C . LYS A 1 891 ? 16.866 41.169 12.169 1.00 82.69 891 LYS A C 1
ATOM 7181 O O . LYS A 1 891 ? 18.011 40.914 11.802 1.00 82.69 891 LYS A O 1
ATOM 7186 N N . GLN A 1 892 ? 16.190 42.232 11.734 1.00 83.56 892 GLN A N 1
ATOM 7187 C CA . GLN A 1 892 ? 16.716 43.197 10.764 1.00 83.56 892 GLN A CA 1
ATOM 7188 C C . GLN A 1 892 ? 17.974 43.904 11.283 1.00 83.56 892 GLN A C 1
ATOM 7190 O O . GLN A 1 892 ? 18.950 44.035 10.546 1.00 83.56 892 GLN A O 1
ATOM 7195 N N . LEU A 1 893 ? 18.005 44.293 12.564 1.00 82.19 893 LEU A N 1
ATOM 7196 C CA . LEU A 1 893 ? 19.214 44.846 13.189 1.00 82.19 893 LEU A CA 1
ATOM 7197 C C . LEU A 1 893 ? 20.394 43.862 13.126 1.00 82.19 893 LEU A C 1
ATOM 7199 O O . LEU A 1 893 ? 21.523 44.266 12.841 1.00 82.19 893 LEU A O 1
ATOM 7203 N N . SER A 1 894 ? 20.138 42.568 13.338 1.00 80.56 894 SER A N 1
ATOM 7204 C CA . SER A 1 894 ? 21.169 41.531 13.238 1.00 80.56 894 SER A CA 1
ATOM 7205 C C . SER A 1 894 ? 21.664 41.313 11.808 1.00 80.56 894 SER A C 1
ATOM 7207 O O . SER A 1 894 ? 22.869 41.182 11.582 1.00 80.56 894 SER A O 1
ATOM 7209 N N . GLU A 1 895 ? 20.759 41.309 10.832 1.00 81.94 895 GLU A N 1
ATOM 7210 C CA . GLU A 1 895 ? 21.098 41.174 9.413 1.00 81.94 895 GLU A CA 1
ATOM 7211 C C . GLU A 1 895 ? 21.899 42.376 8.898 1.00 81.94 895 GLU A C 1
ATOM 7213 O O . GLU A 1 895 ? 22.918 42.190 8.231 1.00 81.94 895 GLU A O 1
ATOM 7218 N N . ASN A 1 896 ? 21.517 43.599 9.276 1.00 81.56 896 ASN A N 1
ATOM 7219 C CA . ASN A 1 896 ? 22.257 44.814 8.927 1.00 81.56 896 ASN A CA 1
ATOM 7220 C C . ASN A 1 896 ? 23.681 44.793 9.497 1.00 81.56 896 ASN A C 1
ATOM 7222 O O . ASN A 1 896 ? 24.638 45.119 8.791 1.00 81.56 896 ASN A O 1
ATOM 7226 N N . TYR A 1 897 ? 23.852 44.332 10.740 1.00 83.94 897 TYR A N 1
ATOM 7227 C CA . TYR A 1 897 ? 25.180 44.145 11.323 1.00 83.94 897 TYR A CA 1
ATOM 7228 C C . TYR A 1 897 ? 26.003 43.085 10.582 1.00 83.94 897 TYR A C 1
ATOM 7230 O O . TYR A 1 897 ? 27.186 43.306 10.322 1.00 83.94 897 TYR A O 1
ATOM 7238 N N . LYS A 1 898 ? 25.398 41.949 10.199 1.00 82.44 898 LYS A N 1
ATOM 7239 C CA . LYS A 1 898 ? 26.082 40.912 9.406 1.00 82.44 898 LYS A CA 1
ATOM 7240 C C . LYS A 1 898 ? 26.581 41.473 8.075 1.00 82.44 898 LYS A C 1
ATOM 7242 O O . LYS A 1 898 ? 27.765 41.320 7.785 1.00 82.44 898 LYS A O 1
ATOM 7247 N N . LYS A 1 899 ? 25.731 42.202 7.343 1.00 83.81 899 LYS A N 1
ATOM 7248 C CA . LYS A 1 899 ? 26.101 42.872 6.084 1.00 83.81 899 LYS A CA 1
ATOM 7249 C C . LYS A 1 899 ? 27.241 43.871 6.286 1.00 83.81 899 LYS A C 1
ATOM 7251 O O . LYS A 1 899 ? 28.215 43.853 5.540 1.00 83.81 899 LYS A O 1
ATOM 7256 N N . ARG A 1 900 ? 27.179 44.704 7.333 1.00 81.25 900 ARG A N 1
ATOM 7257 C CA . ARG A 1 900 ? 28.246 45.675 7.639 1.00 81.25 900 ARG A CA 1
ATOM 7258 C C . ARG A 1 900 ? 29.560 44.988 8.014 1.00 81.25 900 ARG A C 1
ATOM 7260 O O . ARG A 1 900 ? 30.621 45.416 7.573 1.00 81.25 900 ARG A O 1
ATOM 7267 N N . LYS A 1 901 ? 29.504 43.906 8.793 1.00 83.06 901 LYS A N 1
ATOM 7268 C CA . LYS A 1 901 ? 30.674 43.095 9.158 1.00 83.06 901 LYS A CA 1
ATOM 7269 C C . LYS A 1 901 ? 31.302 42.428 7.936 1.00 83.06 901 LYS A C 1
ATOM 7271 O O . LYS A 1 901 ? 32.523 42.351 7.855 1.00 83.06 901 LYS A O 1
ATOM 7276 N N . GLU A 1 902 ? 30.487 41.939 7.013 1.00 82.69 902 GLU A N 1
ATOM 7277 C CA . GLU A 1 902 ? 30.941 41.328 5.766 1.00 82.69 902 GLU A CA 1
ATOM 7278 C C . GLU A 1 902 ? 31.580 42.356 4.827 1.00 82.69 902 GLU A C 1
ATOM 7280 O O . GLU A 1 902 ? 32.679 42.114 4.338 1.00 82.69 902 GLU A O 1
ATOM 7285 N N . TYR A 1 903 ? 30.985 43.546 4.698 1.00 82.31 903 TYR A N 1
ATOM 7286 C CA . TYR A 1 903 ? 31.582 44.686 3.996 1.00 82.31 903 TYR A CA 1
ATOM 7287 C C . TYR A 1 903 ? 32.977 45.036 4.544 1.00 82.31 903 TYR A C 1
ATOM 7289 O O . TYR A 1 903 ? 33.949 45.080 3.795 1.00 82.31 903 TYR A O 1
ATOM 7297 N N . LEU A 1 904 ? 33.106 45.191 5.870 1.00 80.50 904 LEU A N 1
ATOM 7298 C CA . LEU A 1 904 ? 34.397 45.468 6.517 1.00 80.50 904 LEU A CA 1
ATOM 7299 C C . LEU A 1 904 ? 35.414 44.326 6.323 1.00 80.50 904 LEU A C 1
ATOM 7301 O O . LEU A 1 904 ? 36.611 44.576 6.210 1.00 80.50 904 LEU A O 1
ATOM 7305 N N . LYS A 1 905 ? 34.955 43.068 6.280 1.00 79.81 905 LYS A N 1
ATOM 7306 C CA . LYS A 1 905 ? 35.809 41.900 6.008 1.00 79.81 905 LYS A CA 1
ATOM 7307 C C . LYS A 1 905 ? 36.247 41.800 4.550 1.00 79.81 905 LYS A C 1
ATOM 7309 O O . LYS A 1 905 ? 37.320 41.262 4.304 1.00 79.81 905 LYS A O 1
ATOM 7314 N N . ASN A 1 906 ? 35.429 42.258 3.608 1.00 81.06 906 ASN A N 1
ATOM 7315 C CA . ASN A 1 906 ? 35.773 42.238 2.192 1.00 81.06 906 ASN A CA 1
ATOM 7316 C C . ASN A 1 906 ? 36.790 43.330 1.854 1.00 81.06 906 ASN A C 1
ATOM 7318 O O . ASN A 1 906 ? 37.742 43.013 1.155 1.00 81.06 906 ASN A O 1
ATOM 7322 N N . MET A 1 907 ? 36.702 44.523 2.459 1.00 76.88 907 MET A N 1
ATOM 7323 C CA . MET A 1 907 ? 37.783 45.519 2.351 1.00 76.88 907 MET A CA 1
ATOM 7324 C C . MET A 1 907 ? 39.135 44.958 2.827 1.00 76.88 907 MET A C 1
ATOM 7326 O O . MET A 1 907 ? 40.149 45.212 2.204 1.00 76.88 907 MET A O 1
ATOM 7330 N N . LEU A 1 908 ? 39.177 44.105 3.864 1.00 74.06 908 LEU A N 1
ATOM 7331 C CA . LEU A 1 908 ? 40.428 43.464 4.327 1.00 74.06 908 LEU A CA 1
ATOM 7332 C C . LEU A 1 908 ? 41.093 42.507 3.312 1.00 74.06 908 LEU A C 1
ATOM 7334 O O . LEU A 1 908 ? 42.205 42.033 3.587 1.00 74.06 908 LEU A O 1
ATOM 7338 N N . LYS A 1 909 ? 40.401 42.170 2.216 1.00 71.81 909 LYS A N 1
ATOM 7339 C CA . LYS A 1 909 ? 40.901 41.326 1.119 1.00 71.81 909 LYS A CA 1
ATOM 7340 C C . LYS A 1 909 ? 41.484 42.141 -0.042 1.00 71.81 909 LYS A C 1
ATOM 7342 O O . LYS A 1 909 ? 42.044 41.531 -0.945 1.00 71.81 909 LYS A O 1
ATOM 7347 N N . GLU A 1 910 ? 41.331 43.463 -0.030 1.00 72.88 910 GLU A N 1
ATOM 7348 C CA . GLU A 1 910 ? 41.958 44.372 -0.994 1.00 72.88 910 GLU A CA 1
ATOM 7349 C C . GLU A 1 910 ? 43.423 44.643 -0.600 1.00 72.88 910 GLU A C 1
ATOM 7351 O O . GLU A 1 910 ? 43.825 44.377 0.540 1.00 72.88 910 GLU A O 1
ATOM 7356 N N . ASP A 1 911 ? 44.227 45.141 -1.545 1.00 66.19 911 ASP A N 1
ATOM 7357 C CA . ASP A 1 911 ? 45.633 45.491 -1.309 1.00 66.19 911 ASP A CA 1
ATOM 7358 C C . ASP A 1 911 ? 45.700 46.773 -0.460 1.00 66.19 911 ASP A C 1
ATOM 7360 O O . ASP A 1 911 ? 45.538 47.885 -0.956 1.00 66.19 911 ASP A O 1
ATOM 7364 N N . LEU A 1 912 ? 45.857 46.599 0.854 1.00 72.62 912 LEU A N 1
ATOM 7365 C CA . LEU A 1 912 ? 45.807 47.664 1.861 1.00 72.62 912 LEU A CA 1
ATOM 7366 C C . LEU A 1 912 ? 47.141 47.786 2.598 1.00 72.62 912 LEU A C 1
ATOM 7368 O O . LEU A 1 912 ? 47.768 46.771 2.921 1.00 72.62 912 LEU A O 1
ATOM 7372 N N . ASN A 1 913 ? 47.531 49.011 2.967 1.00 77.88 913 ASN A N 1
ATOM 7373 C CA . ASN A 1 913 ? 48.725 49.227 3.787 1.00 77.88 913 ASN A CA 1
ATOM 7374 C C . ASN A 1 913 ? 48.514 48.746 5.247 1.00 77.88 913 ASN A C 1
ATOM 7376 O O . ASN A 1 913 ? 47.383 48.561 5.712 1.00 77.88 913 ASN A O 1
ATOM 7380 N N . GLU A 1 914 ? 49.595 48.524 6.009 1.00 71.44 914 GLU A N 1
ATOM 7381 C CA . GLU A 1 914 ? 49.503 47.984 7.382 1.00 71.44 914 GLU A CA 1
ATOM 7382 C C . GLU A 1 914 ? 48.661 48.853 8.336 1.00 71.44 914 GLU A C 1
ATOM 7384 O O . GLU A 1 914 ? 47.961 48.334 9.216 1.00 71.44 914 GLU A O 1
ATOM 7389 N N . LEU A 1 915 ? 48.677 50.169 8.131 1.00 70.88 915 LEU A N 1
ATOM 7390 C CA . LEU A 1 915 ? 47.979 51.169 8.938 1.00 70.88 915 LEU A CA 1
ATOM 7391 C C . LEU A 1 915 ? 46.463 51.153 8.665 1.00 70.88 915 LEU A C 1
ATOM 7393 O O . LEU A 1 915 ? 45.651 51.165 9.596 1.00 70.88 915 LEU A O 1
ATOM 7397 N N . GLU A 1 916 ? 46.068 51.012 7.402 1.00 72.81 916 GLU A N 1
ATOM 7398 C CA . GLU A 1 916 ? 44.682 50.833 6.952 1.00 72.81 916 GLU A CA 1
ATOM 7399 C C . GLU A 1 916 ? 44.114 49.504 7.453 1.00 72.81 916 GLU A C 1
ATOM 7401 O O . GLU A 1 916 ? 43.013 49.446 8.013 1.00 72.81 916 GLU A O 1
ATOM 7406 N N . ARG A 1 917 ? 44.905 48.430 7.360 1.00 76.88 917 ARG A N 1
ATOM 7407 C CA . ARG A 1 917 ? 44.518 47.099 7.841 1.00 76.88 917 ARG A CA 1
ATOM 7408 C C . ARG A 1 917 ? 44.313 47.076 9.357 1.00 76.88 917 ARG A C 1
ATOM 7410 O O . ARG A 1 917 ? 43.383 46.426 9.847 1.00 76.88 917 ARG A O 1
ATOM 7417 N N . SER A 1 918 ? 45.151 47.796 10.106 1.00 77.44 918 SER A N 1
ATOM 7418 C CA . SER A 1 918 ? 45.010 47.987 11.556 1.00 77.44 918 SER A CA 1
ATOM 7419 C C . SER A 1 918 ? 43.762 48.809 11.911 1.00 77.44 918 SER A C 1
ATOM 7421 O O . SER A 1 918 ? 42.986 48.428 12.797 1.00 77.44 918 SER A O 1
ATOM 7423 N N . SER A 1 919 ? 43.498 49.877 11.155 1.00 78.81 919 SER A N 1
ATOM 7424 C CA . SER A 1 919 ? 42.330 50.747 11.335 1.00 78.81 919 SER A CA 1
ATOM 7425 C C . SER A 1 919 ? 41.015 49.996 11.096 1.00 78.81 919 SER A C 1
ATOM 7427 O O . SER A 1 919 ? 40.102 50.062 11.923 1.00 78.81 919 SER A O 1
ATOM 7429 N N . ILE A 1 920 ? 40.934 49.174 10.042 1.00 77.62 920 ILE A N 1
ATOM 7430 C CA . ILE A 1 920 ? 39.749 48.351 9.745 1.00 77.62 920 ILE A CA 1
ATOM 7431 C C . ILE A 1 920 ? 39.546 47.261 10.810 1.00 77.62 920 ILE A C 1
ATOM 7433 O O . ILE A 1 920 ? 38.419 47.043 11.265 1.00 77.62 920 ILE A O 1
ATOM 7437 N N . LYS A 1 921 ? 40.615 46.598 11.281 1.00 78.94 921 LYS A N 1
ATOM 7438 C CA . LYS A 1 921 ? 40.523 45.622 12.388 1.00 78.94 921 LYS A CA 1
ATOM 7439 C C . LYS A 1 921 ? 40.009 46.269 13.678 1.00 78.94 921 LYS A C 1
ATOM 7441 O O . LYS A 1 921 ? 39.193 45.667 14.383 1.00 78.94 921 LYS A O 1
ATOM 7446 N N . THR A 1 922 ? 40.445 47.491 13.971 1.00 83.25 922 THR A N 1
ATOM 7447 C CA . THR A 1 922 ? 39.984 48.268 15.130 1.00 83.25 922 THR A CA 1
ATOM 7448 C C . THR A 1 922 ? 38.519 48.678 14.973 1.00 83.25 922 THR A C 1
ATOM 7450 O O . THR A 1 922 ? 37.725 48.473 15.892 1.00 83.25 922 THR A O 1
ATOM 7453 N N . ALA A 1 923 ? 38.114 49.123 13.780 1.00 81.44 923 ALA A N 1
ATOM 7454 C CA . ALA A 1 923 ? 36.725 49.446 13.462 1.00 81.44 923 ALA A CA 1
ATOM 7455 C C . ALA A 1 923 ? 35.786 48.232 13.586 1.00 81.44 923 ALA A C 1
ATOM 7457 O O . ALA A 1 923 ? 34.664 48.380 14.071 1.00 81.44 923 ALA A O 1
ATOM 7458 N N . ILE A 1 924 ? 36.232 47.025 13.211 1.00 81.06 924 ILE A N 1
ATOM 7459 C CA . ILE A 1 924 ? 35.471 45.777 13.404 1.00 81.06 924 ILE A CA 1
ATOM 7460 C C . ILE A 1 924 ? 35.274 45.481 14.898 1.00 81.06 924 ILE A C 1
ATOM 7462 O O . ILE A 1 924 ? 34.166 45.121 15.306 1.00 81.06 924 ILE A O 1
ATOM 7466 N N . LYS A 1 925 ? 36.323 45.638 15.720 1.00 82.56 925 LYS A N 1
ATOM 7467 C CA . LYS A 1 925 ? 36.237 45.438 17.178 1.00 82.56 925 LYS A CA 1
ATOM 7468 C C . LYS A 1 925 ? 35.305 46.461 17.835 1.00 82.56 925 LYS A C 1
ATOM 7470 O O . LYS A 1 925 ? 34.461 46.066 18.639 1.00 82.56 925 LYS A O 1
ATOM 7475 N N . CYS A 1 926 ? 35.409 47.738 17.461 1.00 81.44 926 CYS A N 1
ATOM 7476 C CA . CYS A 1 926 ? 34.555 48.799 17.999 1.00 81.44 926 CYS A CA 1
ATOM 7477 C C . CYS A 1 926 ? 33.081 48.591 17.606 1.00 81.44 926 CYS A C 1
ATOM 7479 O O . CYS A 1 926 ? 32.225 48.488 18.484 1.00 81.44 926 CYS A O 1
ATOM 7481 N N . ASN A 1 927 ? 32.804 48.353 16.313 1.00 80.06 927 ASN A N 1
ATOM 7482 C CA . ASN A 1 927 ? 31.454 48.039 15.820 1.00 80.06 927 ASN A CA 1
ATOM 7483 C C . ASN A 1 927 ? 30.846 46.814 16.513 1.00 80.06 927 ASN A C 1
ATOM 7485 O O . ASN A 1 927 ? 29.641 46.760 16.743 1.00 80.06 927 ASN A O 1
ATOM 7489 N N . HIS A 1 928 ? 31.654 45.798 16.830 1.00 82.75 928 HIS A N 1
ATOM 7490 C CA . HIS A 1 928 ? 31.161 44.627 17.549 1.00 82.75 928 HIS A CA 1
ATOM 7491 C C . HIS A 1 928 ? 30.720 44.965 18.977 1.00 82.75 928 HIS A C 1
ATOM 7493 O O . HIS A 1 928 ? 29.665 44.501 19.412 1.00 82.75 928 HIS A O 1
ATOM 7499 N N . LYS A 1 929 ? 31.497 45.787 19.692 1.00 84.25 929 LYS A N 1
ATOM 7500 C CA . LYS A 1 929 ? 31.173 46.217 21.057 1.00 84.25 929 LYS A CA 1
ATOM 7501 C C . LYS A 1 929 ? 29.911 47.086 21.082 1.00 84.25 929 LYS A C 1
ATOM 7503 O O . LYS A 1 929 ? 29.019 46.828 21.888 1.00 84.25 929 LYS A O 1
ATOM 7508 N N . GLU A 1 930 ? 29.799 48.042 20.162 1.00 82.62 930 GLU A N 1
ATOM 7509 C CA . GLU A 1 930 ? 28.618 48.904 20.020 1.00 82.62 930 GLU A CA 1
ATOM 7510 C C . GLU A 1 930 ? 27.358 48.106 19.670 1.00 82.62 930 GLU A C 1
ATOM 7512 O O . GLU A 1 930 ? 26.342 48.226 20.356 1.00 82.62 930 GLU A O 1
ATOM 7517 N N . TYR A 1 931 ? 27.434 47.217 18.673 1.00 84.56 931 TYR A N 1
ATOM 7518 C CA . TYR A 1 931 ? 26.317 46.344 18.309 1.00 84.56 931 TYR A CA 1
ATOM 7519 C C . TYR A 1 931 ? 25.897 45.430 19.466 1.00 84.56 931 TYR A C 1
ATOM 7521 O O . TYR A 1 931 ? 24.705 45.285 19.724 1.00 84.56 931 TYR A O 1
ATOM 7529 N N . SER A 1 932 ? 26.854 44.832 20.186 1.00 79.56 932 SER A N 1
ATOM 7530 C CA . SER A 1 932 ? 26.574 43.947 21.326 1.00 79.56 932 SER A CA 1
ATOM 7531 C C . SER A 1 932 ? 25.826 44.675 22.449 1.00 79.56 932 SER A C 1
ATOM 7533 O O . SER A 1 932 ? 24.881 44.133 23.023 1.00 79.56 932 SER A O 1
ATOM 7535 N N . ASN A 1 933 ? 26.183 45.930 22.726 1.00 85.25 933 ASN A N 1
ATOM 7536 C CA . ASN A 1 933 ? 25.471 46.746 23.707 1.00 85.25 933 ASN A CA 1
ATOM 7537 C C . ASN A 1 933 ? 24.070 47.132 23.211 1.00 85.25 933 ASN A C 1
ATOM 7539 O O . ASN A 1 933 ? 23.089 46.962 23.936 1.00 85.25 933 ASN A O 1
ATOM 7543 N N . LEU A 1 934 ? 23.959 47.587 21.961 1.00 84.62 934 LEU A N 1
ATOM 7544 C CA . LEU A 1 934 ? 22.697 48.032 21.372 1.00 84.62 934 LEU A CA 1
ATOM 7545 C C . LEU A 1 934 ? 21.682 46.888 21.225 1.00 84.62 934 LEU A C 1
ATOM 7547 O O . LEU A 1 934 ? 20.504 47.065 21.542 1.00 84.62 934 LEU A O 1
ATOM 7551 N N . ILE A 1 935 ? 22.129 45.698 20.805 1.00 84.50 935 ILE A N 1
ATOM 7552 C CA . ILE A 1 935 ? 21.260 44.526 20.647 1.00 84.50 935 ILE A CA 1
ATOM 7553 C C . ILE A 1 935 ? 20.755 44.023 22.001 1.00 84.50 935 ILE A C 1
ATOM 7555 O O . ILE A 1 935 ? 19.571 43.720 22.107 1.00 84.50 935 ILE A O 1
ATOM 7559 N N . LYS A 1 936 ? 21.592 44.018 23.051 1.00 84.75 936 LYS A N 1
ATOM 7560 C CA . LYS A 1 936 ? 21.171 43.655 24.417 1.00 84.75 936 LYS A CA 1
ATOM 7561 C C . LYS A 1 936 ? 20.091 44.602 24.937 1.00 84.75 936 LYS A C 1
ATOM 7563 O O . LYS A 1 936 ? 19.067 44.155 25.450 1.00 84.75 936 LYS A O 1
ATOM 7568 N N . LEU A 1 937 ? 20.282 45.909 24.754 1.00 87.38 937 LEU A N 1
ATOM 7569 C CA . LEU A 1 937 ? 19.332 46.937 25.191 1.00 87.38 937 LEU A CA 1
ATOM 7570 C C . LEU A 1 937 ? 17.988 46.813 24.454 1.00 87.38 937 LEU A C 1
ATOM 7572 O O . LEU A 1 937 ? 16.923 46.819 25.075 1.00 87.38 937 LEU A O 1
ATOM 7576 N N . LYS A 1 938 ? 18.027 46.610 23.130 1.00 86.25 938 LYS A N 1
ATOM 7577 C CA . LYS A 1 938 ? 16.825 46.375 22.317 1.00 86.25 938 LYS A CA 1
ATOM 7578 C C . LYS A 1 938 ? 16.132 45.053 22.652 1.00 86.25 938 LYS A C 1
ATOM 7580 O O . LYS A 1 938 ? 14.910 45.044 22.768 1.00 86.25 938 LYS A O 1
ATOM 7585 N N . GLN A 1 939 ? 16.874 43.966 22.862 1.00 84.56 939 GLN A N 1
ATOM 7586 C CA . GLN A 1 939 ? 16.316 42.671 23.266 1.00 84.56 939 GLN A CA 1
ATOM 7587 C C . GLN A 1 939 ? 15.607 42.757 24.620 1.00 84.56 939 GLN A C 1
ATOM 7589 O O . GLN A 1 939 ? 14.496 42.241 24.752 1.00 84.56 939 GLN A O 1
ATOM 7594 N N . ASN A 1 940 ? 16.182 43.465 25.595 1.00 86.31 940 ASN A N 1
ATOM 7595 C CA . ASN A 1 940 ? 15.549 43.680 26.897 1.00 86.31 940 ASN A CA 1
ATOM 7596 C C . ASN A 1 940 ? 14.240 44.476 26.767 1.00 86.31 940 ASN A C 1
ATOM 7598 O O . ASN A 1 940 ? 13.204 44.034 27.267 1.00 86.31 940 ASN A O 1
ATOM 7602 N N . ASN A 1 941 ? 14.246 45.584 26.018 1.00 87.62 941 ASN A N 1
ATOM 7603 C CA . ASN A 1 941 ? 13.042 46.392 25.781 1.00 87.62 941 ASN A CA 1
ATOM 7604 C C . ASN A 1 941 ? 11.941 45.611 25.048 1.00 87.62 941 ASN A C 1
ATOM 7606 O O . ASN A 1 941 ? 10.768 45.676 25.427 1.00 87.62 941 ASN A O 1
ATOM 7610 N N . VAL A 1 942 ? 12.303 44.824 24.031 1.00 87.00 942 VAL A N 1
ATOM 7611 C CA . VAL A 1 942 ? 11.360 43.950 23.315 1.00 87.00 942 VAL A CA 1
ATOM 7612 C C . VAL A 1 942 ? 10.798 42.878 24.246 1.00 87.00 942 VAL A C 1
ATOM 7614 O O . VAL A 1 942 ? 9.603 42.599 24.200 1.00 87.00 942 VAL A O 1
ATOM 7617 N N . THR A 1 943 ? 11.620 42.307 25.126 1.00 84.06 943 THR A N 1
ATOM 7618 C CA . THR A 1 943 ? 11.182 41.285 26.088 1.00 84.06 943 THR A CA 1
ATOM 7619 C C . THR A 1 943 ? 10.173 41.847 27.092 1.00 84.06 943 THR A C 1
ATOM 7621 O O . THR A 1 943 ? 9.140 41.220 27.336 1.00 84.06 943 THR A O 1
ATOM 7624 N N . LEU A 1 944 ? 10.414 43.053 27.619 1.00 89.25 944 LEU A N 1
ATOM 7625 C CA . LEU A 1 944 ? 9.472 43.754 28.501 1.00 89.25 944 LEU A CA 1
ATOM 7626 C C . LEU A 1 944 ? 8.157 44.076 27.779 1.00 89.25 944 LEU A C 1
ATOM 7628 O O . LEU A 1 944 ? 7.080 43.732 28.264 1.00 89.25 944 LEU A O 1
ATOM 7632 N N . THR A 1 945 ? 8.243 44.626 26.567 1.00 86.38 945 THR A N 1
ATOM 7633 C CA . THR A 1 945 ? 7.062 44.988 25.767 1.00 86.38 945 THR A CA 1
ATOM 7634 C C . THR A 1 945 ? 6.222 43.757 25.409 1.00 86.38 945 THR A C 1
ATOM 7636 O O . THR A 1 945 ? 4.998 43.775 25.537 1.00 86.38 945 THR A O 1
ATOM 7639 N N . LYS A 1 946 ? 6.862 42.642 25.025 1.00 85.12 946 LYS A N 1
ATOM 7640 C CA . LYS A 1 946 ? 6.183 41.357 24.785 1.00 85.12 946 LYS A CA 1
ATOM 7641 C C . LYS A 1 946 ? 5.483 40.847 26.040 1.00 85.12 946 LYS A C 1
ATOM 7643 O O . LYS A 1 946 ? 4.365 40.346 25.948 1.00 85.12 946 LYS A O 1
ATOM 7648 N N . ARG A 1 947 ? 6.111 40.975 27.213 1.00 86.94 947 ARG A N 1
ATOM 7649 C CA . ARG A 1 947 ? 5.509 40.568 28.490 1.00 86.94 947 ARG A CA 1
ATOM 7650 C C . ARG A 1 947 ? 4.230 41.360 28.781 1.00 86.94 947 ARG A C 1
ATOM 7652 O O . ARG A 1 947 ? 3.240 40.751 29.184 1.00 86.94 947 ARG A O 1
ATOM 7659 N N . ASP A 1 948 ? 4.216 42.665 28.526 1.00 88.94 948 ASP A N 1
ATOM 7660 C CA . ASP A 1 948 ? 3.029 43.502 28.740 1.00 88.94 948 ASP A CA 1
ATOM 7661 C C . ASP A 1 948 ? 1.921 43.250 27.711 1.00 88.94 948 ASP A C 1
ATOM 7663 O O . ASP A 1 948 ? 0.749 43.147 28.084 1.00 88.94 948 ASP A O 1
ATOM 7667 N N . ILE A 1 949 ? 2.269 43.056 26.435 1.00 86.81 949 ILE A N 1
ATOM 7668 C CA . ILE A 1 949 ? 1.301 42.647 25.405 1.00 86.81 949 ILE A CA 1
ATOM 7669 C C . ILE A 1 949 ? 0.680 41.288 25.765 1.00 86.81 949 ILE A C 1
ATOM 7671 O O . ILE A 1 949 ? -0.540 41.139 25.732 1.00 86.81 949 ILE A O 1
ATOM 7675 N N . ASN A 1 950 ? 1.485 40.320 26.211 1.00 83.06 950 ASN A N 1
ATOM 7676 C CA . ASN A 1 950 ? 0.992 39.008 26.636 1.00 83.06 950 ASN A CA 1
ATOM 7677 C C . ASN A 1 950 ? 0.045 39.087 27.845 1.00 83.06 950 ASN A C 1
ATOM 7679 O O . ASN A 1 950 ? -0.915 38.319 27.920 1.00 83.06 950 ASN A O 1
ATOM 7683 N N . LYS A 1 951 ? 0.260 40.022 28.784 1.00 88.81 951 LYS A N 1
ATOM 7684 C CA . LYS A 1 951 ? -0.699 40.279 29.876 1.00 88.81 951 LYS A CA 1
ATOM 7685 C C . LYS A 1 951 ? -2.039 40.790 29.337 1.00 88.81 951 LYS A C 1
ATOM 7687 O O . LYS A 1 951 ? -3.083 40.316 29.783 1.00 88.81 951 LYS A O 1
ATOM 7692 N N . LYS A 1 952 ? -2.022 41.703 28.357 1.00 88.69 952 LYS A N 1
ATOM 7693 C CA . LYS A 1 952 ? -3.242 42.219 27.706 1.00 88.69 952 LYS A CA 1
ATOM 7694 C C . LYS A 1 952 ? -3.989 41.122 26.942 1.00 88.69 952 LYS A C 1
ATOM 7696 O O . LYS A 1 952 ? -5.196 40.989 27.125 1.00 88.69 952 LYS A O 1
ATOM 7701 N N . ILE A 1 953 ? -3.275 40.279 26.188 1.00 82.38 953 ILE A N 1
ATOM 7702 C CA . ILE A 1 953 ? -3.847 39.108 25.500 1.00 82.38 953 ILE A CA 1
ATOM 7703 C C . ILE A 1 953 ? -4.549 38.181 26.501 1.00 82.38 953 ILE A C 1
ATOM 7705 O O . ILE A 1 953 ? -5.706 37.825 26.289 1.00 82.38 953 ILE A O 1
ATOM 7709 N N . LYS A 1 954 ? -3.904 37.846 27.629 1.00 81.75 954 LYS A N 1
ATOM 7710 C CA . LYS A 1 954 ? -4.517 37.006 28.676 1.00 81.75 954 LYS A CA 1
ATOM 7711 C C . LYS A 1 954 ? -5.797 37.623 29.252 1.00 81.75 954 LYS A C 1
ATOM 7713 O O . LYS A 1 954 ? -6.758 36.900 29.512 1.00 81.75 954 LYS A O 1
ATOM 7718 N N . GLY A 1 955 ? -5.829 38.946 29.428 1.00 85.00 955 GLY A N 1
ATOM 7719 C CA . GLY A 1 955 ? -7.029 39.673 29.851 1.00 85.00 955 GLY A CA 1
ATOM 7720 C C . GLY A 1 955 ? -8.179 39.535 28.848 1.00 85.00 955 GLY A C 1
ATOM 7721 O O . GLY A 1 955 ? -9.282 39.148 29.225 1.00 85.00 955 GLY A O 1
ATOM 7722 N N . ILE A 1 956 ? -7.901 39.762 27.562 1.00 83.81 956 ILE A N 1
ATOM 7723 C CA . ILE A 1 956 ? -8.893 39.664 26.478 1.00 83.81 956 ILE A CA 1
ATOM 7724 C C . ILE A 1 956 ? -9.394 38.224 26.310 1.00 83.81 956 ILE A C 1
ATOM 7726 O O . ILE A 1 956 ? -10.596 38.000 26.180 1.00 83.81 956 ILE A O 1
ATOM 7730 N N . GLN A 1 957 ? -8.509 37.230 26.411 1.00 76.94 957 GLN A N 1
ATOM 7731 C CA . GLN A 1 957 ? -8.873 35.810 26.377 1.00 76.94 957 GLN A CA 1
ATOM 7732 C C . GLN A 1 957 ? -9.805 35.416 27.532 1.00 76.94 957 GLN A C 1
ATOM 7734 O O . GLN A 1 957 ? -10.727 34.618 27.338 1.00 76.94 957 GLN A O 1
ATOM 7739 N N . LYS A 1 958 ? -9.611 35.990 28.728 1.00 81.88 958 LYS A N 1
ATOM 7740 C CA . LYS A 1 958 ? -10.507 35.773 29.874 1.00 81.88 958 LYS A CA 1
ATOM 7741 C C . LYS A 1 958 ? -11.907 36.332 29.595 1.00 81.88 958 LYS A C 1
ATOM 7743 O O . LYS A 1 958 ? -12.891 35.637 29.848 1.00 81.88 958 LYS A O 1
ATOM 7748 N N . THR A 1 959 ? -11.998 37.533 29.023 1.00 80.00 959 THR A N 1
ATOM 7749 C CA . THR A 1 959 ? -13.272 38.151 28.613 1.00 80.00 959 THR A CA 1
ATOM 7750 C C . THR A 1 959 ? -13.965 37.346 27.512 1.00 80.00 959 THR A C 1
ATOM 7752 O O . THR A 1 959 ? -15.150 37.041 27.628 1.00 80.00 959 THR A O 1
ATOM 7755 N N . ARG A 1 960 ? -13.216 36.900 26.495 1.00 82.38 960 ARG A N 1
ATOM 7756 C CA . ARG A 1 960 ? -13.709 36.022 25.421 1.00 82.38 960 ARG A CA 1
ATOM 7757 C C . ARG A 1 960 ? -14.330 34.739 25.978 1.00 82.38 960 ARG A C 1
ATOM 7759 O O . ARG A 1 960 ? -15.452 34.389 25.625 1.00 82.38 960 ARG A O 1
ATOM 7766 N N . LYS A 1 961 ? -13.640 34.066 26.907 1.00 73.62 961 LYS A N 1
ATOM 7767 C CA . LYS A 1 961 ? -14.133 32.837 27.553 1.00 73.62 961 LYS A CA 1
ATOM 7768 C C . LYS A 1 961 ? -15.420 33.073 28.352 1.00 73.62 961 LYS A C 1
ATOM 7770 O O . LYS A 1 961 ? -16.302 32.218 28.356 1.00 73.62 961 LYS A O 1
ATOM 7775 N N . MET A 1 962 ? -15.540 34.230 29.002 1.00 79.62 962 MET A N 1
ATOM 7776 C CA . MET A 1 962 ? -16.744 34.618 29.740 1.00 79.62 962 MET A CA 1
ATOM 7777 C C . MET A 1 962 ? -17.947 34.826 28.809 1.00 79.62 962 MET A C 1
ATOM 7779 O O . MET A 1 962 ? -19.020 34.295 29.085 1.00 79.62 962 MET A O 1
ATOM 7783 N N . HIS A 1 963 ? -17.771 35.539 27.690 1.00 75.44 963 HIS A N 1
ATOM 7784 C CA . HIS A 1 963 ? -18.842 35.745 26.709 1.00 75.44 963 HIS A CA 1
ATOM 7785 C C . HIS A 1 963 ? -19.303 34.443 26.055 1.00 75.44 963 HIS A C 1
ATOM 7787 O O . HIS A 1 963 ? -20.506 34.202 25.996 1.00 75.44 963 HIS A O 1
ATOM 7793 N N . ILE A 1 964 ? -18.377 33.561 25.672 1.00 70.81 964 ILE A N 1
ATOM 7794 C CA . ILE A 1 964 ? -18.720 32.226 25.156 1.00 70.81 964 ILE A CA 1
ATOM 7795 C C . ILE A 1 964 ? -19.549 31.441 26.185 1.00 70.81 964 ILE A C 1
ATOM 7797 O O . ILE A 1 964 ? -20.573 30.854 25.841 1.00 70.81 964 ILE A O 1
ATOM 7801 N N . GLY A 1 965 ? -19.153 31.480 27.462 1.00 70.00 965 GLY A N 1
ATOM 7802 C CA . GLY A 1 965 ? -19.898 30.826 28.539 1.00 70.00 965 GLY A CA 1
ATOM 7803 C C . GLY A 1 965 ? -21.309 31.391 28.746 1.00 70.00 965 GLY A C 1
ATOM 7804 O O . GLY A 1 965 ? -22.221 30.636 29.080 1.00 70.00 965 GLY A O 1
ATOM 7805 N N . ASN A 1 966 ? -21.516 32.693 28.531 1.00 75.06 966 ASN A N 1
ATOM 7806 C CA . ASN A 1 966 ? -22.842 33.308 28.607 1.00 75.06 966 ASN A CA 1
ATOM 7807 C C . ASN A 1 966 ? -23.719 32.925 27.407 1.00 75.06 966 ASN A C 1
ATOM 7809 O O . ASN A 1 966 ? -24.860 32.529 27.620 1.00 75.06 966 ASN A O 1
ATOM 7813 N N . ILE A 1 967 ? -23.176 32.941 26.184 1.00 71.44 967 ILE A N 1
ATOM 7814 C CA . ILE A 1 967 ? -23.887 32.521 24.961 1.00 71.44 967 ILE A CA 1
ATOM 7815 C C . ILE A 1 967 ? -24.375 31.069 25.093 1.00 71.44 967 ILE A C 1
ATOM 7817 O O . ILE A 1 967 ? -25.550 30.781 24.881 1.00 71.44 967 ILE A O 1
ATOM 7821 N N . GLN A 1 968 ? -23.513 30.159 25.558 1.00 63.69 968 GLN A N 1
ATOM 7822 C CA . GLN A 1 968 ? -23.881 28.756 25.789 1.00 63.69 968 GLN A CA 1
ATOM 7823 C C . GLN A 1 968 ? -24.992 28.583 26.839 1.00 63.69 968 GLN A C 1
ATOM 7825 O O . GLN A 1 968 ? -25.824 27.683 26.717 1.00 63.69 968 GLN A O 1
ATOM 7830 N N . LYS A 1 969 ? -25.023 29.427 27.881 1.00 73.00 969 LYS A N 1
ATOM 7831 C CA . LYS A 1 969 ? -26.105 29.418 28.882 1.00 73.00 969 LYS A CA 1
ATOM 7832 C C . LYS A 1 969 ? -27.424 29.916 28.293 1.00 73.00 969 LYS A C 1
ATOM 7834 O O . LYS A 1 969 ? -28.462 29.357 28.635 1.00 73.00 969 LYS A O 1
ATOM 7839 N N . THR A 1 970 ? -27.389 30.928 27.430 1.00 73.25 970 THR A N 1
ATOM 7840 C CA . THR A 1 970 ? -28.581 31.464 26.756 1.00 73.25 970 THR A CA 1
ATOM 7841 C C . THR A 1 970 ? -29.188 30.442 25.798 1.00 73.25 970 THR A C 1
ATOM 7843 O O . THR A 1 970 ? -30.377 30.157 25.908 1.00 73.25 970 THR A O 1
ATOM 7846 N N . ILE A 1 971 ? -28.372 29.795 24.957 1.00 65.44 971 ILE A N 1
ATOM 7847 C CA . ILE A 1 971 ? -28.826 28.739 24.034 1.00 65.44 971 ILE A CA 1
ATOM 7848 C C . ILE A 1 971 ? -29.503 27.594 24.805 1.00 65.44 971 ILE A C 1
ATOM 7850 O O . ILE A 1 971 ? -30.611 27.180 24.473 1.00 65.44 971 ILE A O 1
ATOM 7854 N N . LYS A 1 972 ? -28.892 27.135 25.908 1.00 64.69 972 LYS A N 1
ATOM 7855 C CA . LYS A 1 972 ? -29.491 26.096 26.764 1.00 64.69 972 LYS A CA 1
ATOM 7856 C C . LYS A 1 972 ? -30.829 26.514 27.376 1.00 64.69 972 LYS A C 1
ATOM 7858 O O . LYS A 1 972 ? -31.696 25.665 27.548 1.00 64.69 972 LYS A O 1
ATOM 7863 N N . LYS A 1 973 ? -31.002 27.792 27.733 1.00 73.38 973 LYS A N 1
ATOM 7864 C CA . LYS A 1 973 ? -32.280 28.297 28.256 1.00 73.38 973 LYS A CA 1
ATOM 7865 C C . LYS A 1 973 ? -33.364 28.327 27.177 1.00 73.38 973 LYS A C 1
ATOM 7867 O O . LYS A 1 973 ? -34.451 27.837 27.464 1.00 73.38 973 LYS A O 1
ATOM 7872 N N . LYS A 1 974 ? -33.055 28.814 25.966 1.00 69.50 974 LYS A N 1
ATOM 7873 C CA . LYS A 1 974 ? -34.000 28.843 24.832 1.00 69.50 974 LYS A CA 1
ATOM 7874 C C . LYS A 1 974 ? -34.542 27.448 24.508 1.00 69.50 974 LYS A C 1
ATOM 7876 O O . LYS A 1 974 ? -35.749 27.258 24.501 1.00 69.50 974 LYS A O 1
ATOM 7881 N N . ILE A 1 975 ? -33.672 26.443 24.400 1.00 62.00 975 ILE A N 1
ATOM 7882 C CA . ILE A 1 975 ? -34.086 25.058 24.101 1.00 62.00 975 ILE A CA 1
ATOM 7883 C C . ILE A 1 975 ? -35.030 24.494 25.174 1.00 62.00 975 ILE A C 1
ATOM 7885 O O . ILE A 1 975 ? -36.039 23.865 24.862 1.00 62.00 975 ILE A O 1
ATOM 7889 N N . ILE A 1 976 ? -34.746 24.757 26.455 1.00 69.75 976 ILE A N 1
ATOM 7890 C CA . ILE A 1 976 ? -35.623 24.338 27.561 1.00 69.75 976 ILE A CA 1
ATOM 7891 C C . ILE A 1 976 ? -36.978 25.064 27.499 1.00 69.75 976 ILE A C 1
ATOM 7893 O O . ILE A 1 976 ? -38.012 24.470 27.820 1.00 69.75 976 ILE A O 1
ATOM 7897 N N . GLU A 1 977 ? -36.991 26.344 27.127 1.00 71.44 977 GLU A N 1
ATOM 7898 C CA . GLU A 1 977 ? -38.223 27.116 26.951 1.00 71.44 977 GLU A CA 1
ATOM 7899 C C . GLU A 1 977 ? -39.044 26.631 25.756 1.00 71.44 977 GLU A C 1
ATOM 7901 O O . GLU A 1 977 ? -40.259 26.488 25.891 1.00 71.44 977 GLU A O 1
ATOM 7906 N N . ASP A 1 978 ? -38.413 26.293 24.636 1.00 62.28 978 ASP A N 1
ATOM 7907 C CA . ASP A 1 978 ? -39.107 25.804 23.447 1.00 62.28 978 ASP A CA 1
ATOM 7908 C C . ASP A 1 978 ? -39.669 24.393 23.649 1.00 62.28 978 ASP A C 1
ATOM 7910 O O . ASP A 1 978 ? -40.821 24.137 23.291 1.00 62.28 978 ASP A O 1
ATOM 7914 N N . GLU A 1 979 ? -38.962 23.504 24.361 1.00 61.81 979 GLU A N 1
ATOM 7915 C CA . GLU A 1 979 ? -39.548 22.235 24.814 1.00 61.81 979 GLU A CA 1
ATOM 7916 C C . GLU A 1 979 ? -40.774 22.454 25.717 1.00 61.81 979 GLU A C 1
ATOM 7918 O O . GLU A 1 979 ? -41.772 21.731 25.615 1.00 61.81 979 GLU A O 1
ATOM 7923 N N . ARG A 1 980 ? -40.720 23.440 26.625 1.00 70.94 980 ARG A N 1
ATOM 7924 C CA . ARG A 1 980 ? -41.854 23.777 27.500 1.00 70.94 980 ARG A CA 1
ATOM 7925 C C . ARG A 1 980 ? -43.028 24.337 26.705 1.00 70.94 980 ARG A C 1
ATOM 7927 O O . ARG A 1 980 ? -44.155 23.914 26.959 1.00 70.94 980 ARG A O 1
ATOM 7934 N N . LYS A 1 981 ? -42.781 25.225 25.737 1.00 70.44 981 LYS A N 1
ATOM 7935 C CA . LYS A 1 981 ? -43.809 25.758 24.828 1.00 70.44 981 LYS A CA 1
ATOM 7936 C C . LYS A 1 981 ? -44.445 24.641 24.009 1.00 70.44 981 LYS A C 1
ATOM 7938 O O . LYS A 1 981 ? -45.666 24.567 23.954 1.00 70.44 981 LYS A O 1
ATOM 7943 N N . LYS A 1 982 ? -43.650 23.718 23.462 1.00 67.12 982 LYS A N 1
ATOM 7944 C CA . LYS A 1 982 ? -44.142 22.559 22.702 1.00 67.12 982 LYS A CA 1
ATOM 7945 C C . LYS A 1 982 ? -45.040 21.657 23.554 1.00 67.12 982 LYS A C 1
ATOM 7947 O O . LYS A 1 982 ? -46.137 21.308 23.137 1.00 67.12 982 LYS A O 1
ATOM 7952 N N . ARG A 1 983 ? -44.644 21.366 24.801 1.00 67.50 983 ARG A N 1
ATOM 7953 C CA . ARG A 1 983 ? -45.488 20.612 25.753 1.00 67.50 983 ARG A CA 1
ATOM 7954 C C . ARG A 1 983 ? -46.762 21.367 26.146 1.00 67.50 983 ARG A C 1
ATOM 7956 O O . ARG A 1 983 ? -47.799 20.736 26.357 1.00 67.50 983 ARG A O 1
ATOM 7963 N N . ALA A 1 984 ? -46.698 22.693 26.271 1.00 71.75 984 ALA A N 1
ATOM 7964 C CA . ALA A 1 984 ? -47.866 23.524 26.550 1.00 71.75 984 ALA A CA 1
ATOM 7965 C C . ALA A 1 984 ? -48.844 23.529 25.362 1.00 71.75 984 ALA A C 1
ATOM 7967 O O . ALA A 1 984 ? -50.034 23.305 25.572 1.00 71.75 984 ALA A O 1
ATOM 7968 N N . LEU A 1 985 ? -48.338 23.669 24.131 1.00 67.25 985 LEU A N 1
ATOM 7969 C CA . LEU A 1 985 ? -49.112 23.569 22.890 1.00 67.25 985 LEU A CA 1
ATOM 7970 C C . LEU A 1 985 ? -49.788 22.198 22.752 1.00 67.25 985 LEU A C 1
ATOM 7972 O O . LEU A 1 985 ? -51.000 22.152 22.566 1.00 67.25 985 LEU A O 1
ATOM 7976 N N . ASP A 1 986 ? -49.062 21.096 22.970 1.00 63.16 986 ASP A N 1
ATOM 7977 C CA . ASP A 1 986 ? -49.635 19.738 22.972 1.00 63.16 986 ASP A CA 1
ATOM 7978 C C . ASP A 1 986 ? -50.757 19.584 24.020 1.00 63.16 986 ASP A C 1
ATOM 7980 O O . ASP A 1 986 ? -51.717 18.829 23.840 1.00 63.16 986 ASP A O 1
ATOM 7984 N N . THR A 1 987 ? -50.637 20.274 25.159 1.00 69.31 987 THR A N 1
ATOM 7985 C CA . THR A 1 987 ? -51.633 20.224 26.239 1.00 69.31 987 THR A CA 1
ATOM 7986 C C . THR A 1 987 ? -52.884 21.028 25.888 1.00 69.31 987 THR A C 1
ATOM 7988 O O . THR A 1 987 ? -53.996 20.561 26.142 1.00 69.31 987 THR A O 1
ATOM 7991 N N . GLU A 1 988 ? -52.724 22.207 25.288 1.00 71.62 988 GLU A N 1
ATOM 7992 C CA . GLU A 1 988 ? -53.832 23.029 24.788 1.00 71.62 988 GLU A CA 1
ATOM 7993 C C . GLU A 1 988 ? -54.551 22.350 23.615 1.00 71.62 988 GLU A C 1
ATOM 7995 O O . GLU A 1 988 ? -55.777 22.245 23.620 1.00 71.62 988 GLU A O 1
ATOM 8000 N N . GLU A 1 989 ? -53.813 21.750 22.679 1.00 66.94 989 GLU A N 1
ATOM 8001 C CA . GLU A 1 989 ? -54.381 20.977 21.573 1.00 66.94 989 GLU A CA 1
ATOM 8002 C C . GLU A 1 989 ? -55.234 19.800 22.082 1.00 66.94 989 GLU A C 1
ATOM 8004 O O . GLU A 1 989 ? -56.349 19.574 21.605 1.00 66.94 989 GLU A O 1
ATOM 8009 N N . ARG A 1 990 ? -54.778 19.086 23.123 1.00 65.88 990 ARG A N 1
ATOM 8010 C CA . ARG A 1 990 ? -55.576 18.032 23.781 1.00 65.88 990 ARG A CA 1
ATOM 8011 C C . ARG A 1 990 ? -56.862 18.569 24.407 1.00 65.88 990 ARG A C 1
ATOM 8013 O O . ARG A 1 990 ? -57.888 17.889 24.352 1.00 65.88 990 ARG A O 1
ATOM 8020 N N . LYS A 1 991 ? -56.838 19.759 25.017 1.00 72.50 991 LYS A N 1
ATOM 8021 C CA . LYS A 1 991 ? -58.047 20.382 25.587 1.00 72.50 991 LYS A CA 1
ATOM 8022 C C . LYS A 1 991 ? -59.044 20.756 24.489 1.00 72.50 991 LYS A C 1
ATOM 8024 O O . LYS A 1 991 ? -60.227 20.459 24.644 1.00 72.50 991 LYS A O 1
ATOM 8029 N N . ILE A 1 992 ? -58.563 21.315 23.377 1.00 70.44 992 ILE A N 1
ATOM 8030 C CA . ILE A 1 992 ? -59.377 21.678 22.206 1.00 70.44 992 ILE A CA 1
ATOM 8031 C C . ILE A 1 992 ? -59.986 20.429 21.548 1.00 70.44 992 ILE A C 1
ATOM 8033 O O . ILE A 1 992 ? -61.179 20.391 21.254 1.00 70.44 992 ILE A O 1
ATOM 8037 N N . ARG A 1 993 ? -59.219 19.344 21.387 1.00 66.88 993 ARG A N 1
ATOM 8038 C CA . ARG A 1 993 ? -59.763 18.071 20.875 1.00 66.88 993 ARG A CA 1
ATOM 8039 C C . ARG A 1 993 ? -60.852 17.502 21.790 1.00 66.88 993 ARG A C 1
ATOM 8041 O O . ARG A 1 993 ? -61.870 17.011 21.305 1.00 66.88 993 ARG A O 1
ATOM 8048 N N . LYS A 1 994 ? -60.698 17.611 23.116 1.00 68.06 994 LYS A N 1
ATOM 8049 C CA . LYS A 1 994 ? -61.720 17.175 24.090 1.00 68.06 994 LYS A CA 1
ATOM 8050 C C . LYS A 1 994 ? -63.007 17.993 24.040 1.00 68.06 994 LYS A C 1
ATOM 8052 O O . LYS A 1 994 ? -64.065 17.438 24.335 1.00 68.06 994 LYS A O 1
ATOM 8057 N N . THR A 1 995 ? -62.944 19.280 23.708 1.00 69.31 995 THR A N 1
ATOM 8058 C CA . THR A 1 995 ? -64.144 20.108 23.530 1.00 69.31 995 THR A CA 1
ATOM 8059 C C . THR A 1 995 ? -64.825 19.827 22.190 1.00 69.31 995 THR A C 1
ATOM 8061 O O . THR A 1 995 ? -66.043 19.659 22.179 1.00 69.31 995 THR A O 1
ATOM 8064 N N . LEU A 1 996 ? -64.066 19.655 21.101 1.00 66.56 996 LEU A N 1
ATOM 8065 C CA . LEU A 1 996 ? -64.599 19.302 19.775 1.00 66.56 996 LEU A CA 1
ATOM 8066 C C . LEU A 1 996 ? -65.305 17.934 19.760 1.00 66.56 996 LEU A C 1
ATOM 8068 O O . LEU A 1 996 ? -66.406 17.820 19.233 1.00 66.56 996 LEU A O 1
ATOM 8072 N N . ARG A 1 997 ? -64.761 16.918 20.450 1.00 66.88 997 ARG A N 1
ATOM 8073 C CA . ARG A 1 997 ? -65.392 15.583 20.604 1.00 66.88 997 ARG A CA 1
ATOM 8074 C C . ARG A 1 997 ? -66.764 15.593 21.304 1.00 66.88 997 ARG A C 1
ATOM 8076 O O . ARG A 1 997 ? -67.445 14.568 21.317 1.00 66.88 997 ARG A O 1
ATOM 8083 N N . LYS A 1 998 ? -67.159 16.700 21.947 1.00 66.81 998 LYS A N 1
ATOM 8084 C CA . LYS A 1 998 ? -68.469 16.848 22.611 1.00 66.81 998 LYS A CA 1
ATOM 8085 C C . LYS A 1 998 ? -69.538 17.479 21.710 1.00 66.81 998 LYS A C 1
ATOM 8087 O O . LYS A 1 998 ? -70.709 17.420 22.077 1.00 66.81 998 LYS A O 1
ATOM 8092 N N . GLN A 1 999 ? -69.162 18.067 20.574 1.00 67.12 999 GLN A N 1
ATOM 8093 C CA . GLN A 1 999 ? -70.094 18.643 19.600 1.00 67.12 999 GLN A CA 1
ATOM 8094 C C . GLN A 1 999 ? -70.661 17.541 18.684 1.00 67.12 999 GLN A C 1
ATOM 8096 O O . GLN A 1 999 ? -69.962 16.583 18.356 1.00 67.12 999 GLN A O 1
ATOM 8101 N N . GLN A 1 1000 ? -71.938 17.638 18.299 1.00 56.41 1000 GLN A N 1
ATOM 8102 C CA . GLN A 1 1000 ? -72.563 16.679 17.375 1.00 56.41 1000 GLN A CA 1
ATOM 8103 C C . GLN A 1 1000 ? -71.995 16.857 15.955 1.00 56.41 1000 GLN A C 1
ATOM 8105 O O . GLN A 1 1000 ? -71.906 17.984 15.477 1.00 56.41 1000 GLN A O 1
ATOM 8110 N N . GLY A 1 1001 ? -71.616 15.756 15.292 1.00 57.25 1001 GLY A N 1
ATOM 8111 C CA . GLY A 1 1001 ? -71.152 15.745 13.895 1.00 57.25 1001 GLY A CA 1
ATOM 8112 C C . GLY A 1 1001 ? -69.633 15.824 13.666 1.00 57.25 1001 GLY A C 1
ATOM 8113 O O . GLY A 1 1001 ? -69.201 15.784 12.519 1.00 57.25 1001 GLY A O 1
ATOM 8114 N N . TYR A 1 1002 ? -68.801 15.907 14.713 1.00 59.47 1002 TYR A N 1
ATOM 8115 C CA . TYR A 1 1002 ? -67.338 15.895 14.565 1.00 59.47 1002 TYR A CA 1
ATOM 8116 C C . TYR A 1 1002 ? -66.780 14.462 14.553 1.00 59.47 1002 TYR A C 1
ATOM 8118 O O . TYR A 1 1002 ? -66.843 13.760 15.566 1.00 59.47 1002 TYR A O 1
ATOM 8126 N N . GLN A 1 1003 ? -66.197 14.043 13.425 1.00 61.44 1003 GLN A N 1
ATOM 8127 C CA . GLN A 1 1003 ? -65.520 12.752 13.272 1.00 61.44 1003 GLN A CA 1
ATOM 8128 C C . GLN A 1 1003 ? -64.001 12.952 13.240 1.00 61.44 1003 GLN A C 1
ATOM 8130 O O . GLN A 1 1003 ? -63.463 13.623 12.364 1.00 61.44 1003 GLN A O 1
ATOM 8135 N N . GLU A 1 1004 ? -63.299 12.363 14.208 1.00 65.44 1004 GLU A N 1
ATOM 8136 C CA . GLU A 1 1004 ? -61.837 12.390 14.261 1.00 65.44 1004 GLU A CA 1
ATOM 8137 C C . GLU A 1 1004 ? -61.273 11.166 13.524 1.00 65.44 1004 GLU A C 1
ATOM 8139 O O . GLU A 1 1004 ? -61.639 10.029 13.829 1.00 65.44 1004 GLU A O 1
ATOM 8144 N N . GLU A 1 1005 ? -60.383 11.391 12.559 1.00 63.81 1005 GLU A N 1
ATOM 8145 C CA . GLU A 1 1005 ? -59.722 10.325 11.801 1.00 63.81 1005 GLU A CA 1
ATOM 8146 C C . GLU A 1 1005 ? -58.810 9.490 12.721 1.00 63.81 1005 GLU A C 1
ATOM 8148 O O . GLU A 1 1005 ? -57.953 10.038 13.417 1.00 63.81 1005 GLU A O 1
ATOM 8153 N N . ILE A 1 1006 ? -58.994 8.163 12.742 1.00 72.06 1006 ILE A N 1
ATOM 8154 C CA . ILE A 1 1006 ? -58.185 7.238 13.554 1.00 72.06 1006 ILE A CA 1
ATOM 8155 C C . ILE A 1 1006 ? -56.973 6.799 12.734 1.00 72.06 1006 ILE A C 1
ATOM 8157 O O . ILE A 1 1006 ? -57.081 5.961 11.837 1.00 72.06 1006 ILE A O 1
ATOM 8161 N N . LYS A 1 1007 ? -55.795 7.333 13.062 1.00 66.00 1007 LYS A N 1
ATOM 8162 C CA . LYS A 1 1007 ? -54.544 7.006 12.357 1.00 66.00 1007 LYS A CA 1
ATOM 8163 C C . LYS A 1 1007 ? -53.793 5.838 12.990 1.00 66.00 1007 LYS A C 1
ATOM 8165 O O . LYS A 1 1007 ? -52.923 5.250 12.357 1.00 66.00 1007 LYS A O 1
ATOM 8170 N N . HIS A 1 1008 ? -54.116 5.482 14.234 1.00 74.12 1008 HIS A N 1
ATOM 8171 C CA . HIS A 1 1008 ? -53.388 4.446 14.959 1.00 74.12 1008 HIS A CA 1
ATOM 8172 C C . HIS A 1 1008 ? -53.836 3.024 14.570 1.00 74.12 1008 HIS A C 1
ATOM 8174 O O . HIS A 1 1008 ? -54.979 2.632 14.811 1.00 74.12 1008 HIS A O 1
ATOM 8180 N N . GLU A 1 1009 ? -52.910 2.210 14.058 1.00 74.31 1009 GLU A N 1
ATOM 8181 C CA . GLU A 1 1009 ? -53.165 0.861 13.522 1.00 74.31 1009 GLU A CA 1
ATOM 8182 C C . GLU A 1 1009 ? -53.862 -0.078 14.523 1.00 74.31 1009 GLU A C 1
ATOM 8184 O O . GLU A 1 1009 ? -54.893 -0.671 14.208 1.00 74.31 1009 GLU A O 1
ATOM 8189 N N . LEU A 1 1010 ? -53.381 -0.132 15.773 1.00 74.88 1010 LEU A N 1
ATOM 8190 C CA . LEU A 1 1010 ? -54.001 -0.929 16.844 1.00 74.88 1010 LEU A CA 1
ATOM 8191 C C . LEU A 1 1010 ? -55.476 -0.551 17.093 1.00 74.88 1010 LEU A C 1
ATOM 8193 O O . LEU A 1 1010 ? -56.314 -1.424 17.322 1.00 74.88 1010 LEU A O 1
ATOM 8197 N N . LEU A 1 1011 ? -55.808 0.745 17.035 1.00 77.00 1011 LEU A N 1
ATOM 8198 C CA . LEU A 1 1011 ? -57.176 1.222 17.249 1.00 77.00 1011 LEU A CA 1
ATOM 8199 C C . LEU A 1 1011 ? -58.066 0.880 16.052 1.00 77.00 1011 LEU A C 1
ATOM 8201 O O . LEU A 1 1011 ? -59.200 0.461 16.258 1.00 77.00 1011 LEU A O 1
ATOM 8205 N N . ASN A 1 1012 ? -57.544 0.963 14.826 1.00 79.94 1012 ASN A N 1
ATOM 8206 C CA . ASN A 1 1012 ? -58.263 0.537 13.623 1.00 79.94 1012 ASN A CA 1
ATOM 8207 C C . ASN A 1 1012 ? -58.595 -0.962 13.642 1.00 79.94 1012 ASN A C 1
ATOM 8209 O O . ASN A 1 1012 ? -59.708 -1.357 13.288 1.00 79.94 1012 ASN A O 1
ATOM 8213 N N . THR A 1 1013 ? -57.676 -1.803 14.118 1.00 81.50 1013 THR A N 1
ATOM 8214 C CA . THR A 1 1013 ? -57.917 -3.245 14.279 1.00 81.50 1013 THR A CA 1
ATOM 8215 C C . THR A 1 1013 ? -58.995 -3.529 15.328 1.00 81.50 1013 THR A C 1
ATOM 8217 O O . THR A 1 1013 ? -59.896 -4.337 15.088 1.00 81.50 1013 THR A O 1
ATOM 8220 N N . LEU A 1 1014 ? -58.964 -2.827 16.467 1.00 81.75 1014 LEU A N 1
ATOM 8221 C CA . LEU A 1 1014 ? -59.995 -2.945 17.503 1.00 81.75 1014 LEU A CA 1
ATOM 8222 C C . LEU A 1 1014 ? -61.369 -2.468 17.010 1.00 81.75 1014 LEU A C 1
ATOM 8224 O O . LEU A 1 1014 ? -62.365 -3.145 17.261 1.00 81.75 1014 LEU A O 1
ATOM 8228 N N . VAL A 1 1015 ? -61.426 -1.370 16.252 1.00 82.50 1015 VAL A N 1
ATOM 8229 C CA . VAL A 1 1015 ? -62.668 -0.873 15.640 1.00 82.50 1015 VAL A CA 1
ATOM 8230 C C . VAL A 1 1015 ? -63.264 -1.911 14.687 1.00 82.50 1015 VAL A C 1
ATOM 8232 O O . VAL A 1 1015 ? -64.448 -2.215 14.801 1.00 82.50 1015 VAL A O 1
ATOM 8235 N N . LYS A 1 1016 ? -62.466 -2.535 13.810 1.00 83.31 1016 LYS A N 1
ATOM 8236 C CA . LYS A 1 1016 ? -62.942 -3.605 12.906 1.00 83.31 1016 LYS A CA 1
ATOM 8237 C C . LYS A 1 1016 ? -63.484 -4.824 13.664 1.00 83.31 1016 LYS A C 1
ATOM 8239 O O . LYS A 1 1016 ? -64.552 -5.342 13.327 1.00 83.31 1016 LYS A O 1
ATOM 8244 N N . LYS A 1 1017 ? -62.772 -5.261 14.709 1.00 86.38 1017 LYS A N 1
ATOM 8245 C CA . LYS A 1 1017 ? -63.171 -6.391 15.566 1.00 86.38 1017 LYS A CA 1
ATOM 8246 C C . LYS A 1 1017 ? -64.518 -6.130 16.243 1.00 86.38 1017 LYS A C 1
ATOM 8248 O O . LYS A 1 1017 ? -65.422 -6.957 16.162 1.00 86.38 1017 LYS A O 1
ATOM 8253 N N . TYR A 1 1018 ? -64.663 -4.978 16.897 1.00 84.38 1018 TYR A N 1
ATOM 8254 C CA . TYR A 1 1018 ? -65.894 -4.650 17.615 1.00 84.38 1018 TYR A CA 1
ATOM 8255 C C . TYR A 1 1018 ? -67.041 -4.258 16.689 1.00 84.38 1018 TYR A C 1
ATOM 8257 O O . TYR A 1 1018 ? -68.184 -4.505 17.047 1.00 84.38 1018 TYR A O 1
ATOM 8265 N N . ARG A 1 1019 ? -66.764 -3.744 15.487 1.00 83.25 1019 ARG A N 1
ATOM 8266 C CA . ARG A 1 1019 ? -67.777 -3.561 14.442 1.00 83.25 1019 ARG A CA 1
ATOM 8267 C C . ARG A 1 1019 ? -68.422 -4.890 14.051 1.00 83.25 1019 ARG A C 1
ATOM 8269 O O . ARG A 1 1019 ? -69.640 -4.982 14.067 1.00 83.25 1019 ARG A O 1
ATOM 8276 N N . SER A 1 1020 ? -67.616 -5.916 13.781 1.00 81.25 1020 SER A N 1
ATOM 8277 C CA . SER A 1 1020 ? -68.124 -7.257 13.442 1.00 81.25 1020 SER A CA 1
ATOM 8278 C C . SER A 1 1020 ? -68.966 -7.822 14.589 1.00 81.25 1020 SER A C 1
ATOM 8280 O O . SER A 1 1020 ? -70.119 -8.183 14.399 1.00 81.25 1020 SER A O 1
ATOM 8282 N N . LYS A 1 1021 ? -68.450 -7.724 15.821 1.00 81.88 1021 LYS A N 1
ATOM 8283 C CA . LYS A 1 1021 ? -69.161 -8.165 17.026 1.00 81.88 1021 LYS A CA 1
ATOM 8284 C C . LYS A 1 1021 ? -70.470 -7.406 17.278 1.00 81.88 1021 LYS A C 1
ATOM 8286 O O . LYS A 1 1021 ? -71.402 -7.961 17.848 1.00 81.88 1021 LYS A O 1
ATOM 8291 N N . ILE A 1 1022 ? -70.543 -6.122 16.926 1.00 82.75 1022 ILE A N 1
ATOM 8292 C CA . ILE A 1 1022 ? -71.786 -5.347 17.015 1.00 82.75 1022 ILE A CA 1
ATOM 8293 C C . ILE A 1 1022 ? -72.815 -5.897 16.027 1.00 82.75 1022 ILE A C 1
ATOM 8295 O O . ILE A 1 1022 ? -73.956 -6.077 16.432 1.00 82.75 1022 ILE A O 1
ATOM 8299 N N . MET A 1 1023 ? -72.417 -6.183 14.783 1.00 78.25 1023 MET A N 1
ATOM 8300 C CA . MET A 1 1023 ? -73.318 -6.744 13.770 1.00 78.25 1023 MET A CA 1
ATOM 8301 C C . MET A 1 1023 ? -73.844 -8.117 14.195 1.00 78.25 1023 MET A C 1
ATOM 8303 O O . MET A 1 1023 ? -75.052 -8.318 14.164 1.00 78.25 1023 MET A O 1
ATOM 8307 N N . ASP A 1 1024 ? -72.976 -9.001 14.694 1.00 78.00 1024 ASP A N 1
ATOM 8308 C CA . ASP A 1 1024 ? -73.378 -10.328 15.185 1.00 78.00 1024 ASP A CA 1
ATOM 8309 C C . ASP A 1 1024 ? -74.406 -10.214 16.328 1.00 78.00 1024 ASP A C 1
ATOM 8311 O O . ASP A 1 1024 ? -75.484 -10.796 16.266 1.00 78.00 1024 ASP A O 1
ATOM 8315 N N . ASN A 1 1025 ? -74.139 -9.356 17.325 1.00 78.44 1025 ASN A N 1
ATOM 8316 C CA . ASN A 1 1025 ? -75.072 -9.128 18.437 1.00 78.44 1025 ASN A CA 1
ATOM 8317 C C . ASN A 1 1025 ? -76.423 -8.543 17.983 1.00 78.44 1025 ASN A C 1
ATOM 8319 O O . ASN A 1 1025 ? -77.420 -8.701 18.684 1.00 78.44 1025 ASN A O 1
ATOM 8323 N N . LEU A 1 1026 ? -76.458 -7.788 16.879 1.00 76.81 1026 LEU A N 1
ATOM 8324 C CA . LEU A 1 1026 ? -77.703 -7.242 16.337 1.00 76.81 1026 LEU A CA 1
ATOM 8325 C C . LEU A 1 1026 ? -78.511 -8.324 15.615 1.00 76.81 1026 LEU A C 1
ATOM 8327 O O . LEU A 1 1026 ? -79.725 -8.354 15.796 1.00 76.81 1026 LEU A O 1
ATOM 8331 N N . VAL A 1 1027 ? -77.847 -9.222 14.879 1.00 75.88 1027 VAL A N 1
ATOM 8332 C CA . VAL A 1 1027 ? -78.477 -10.389 14.239 1.00 75.88 1027 VAL A CA 1
ATOM 8333 C C . VAL A 1 1027 ? -79.087 -11.315 15.292 1.00 75.88 1027 VAL A C 1
ATOM 8335 O O . VAL A 1 1027 ? -80.266 -11.638 15.191 1.00 75.88 1027 VAL A O 1
ATOM 8338 N N . ASP A 1 1028 ? -78.351 -11.636 16.360 1.00 71.19 1028 ASP A N 1
ATOM 8339 C CA . ASP A 1 1028 ? -78.845 -12.491 17.452 1.00 71.19 1028 ASP A CA 1
ATOM 8340 C C . ASP A 1 1028 ? -80.112 -11.913 18.120 1.00 71.19 1028 ASP A C 1
ATOM 8342 O O . ASP A 1 1028 ? -81.047 -12.634 18.476 1.00 71.19 1028 ASP A O 1
ATOM 8346 N N . ILE A 1 1029 ? -80.170 -10.586 18.288 1.00 69.44 1029 ILE A N 1
ATOM 8347 C CA . ILE A 1 1029 ? -81.334 -9.901 18.869 1.00 69.44 1029 ILE A CA 1
ATOM 8348 C C . ILE A 1 1029 ? -82.522 -9.900 17.899 1.00 69.44 1029 ILE A C 1
ATOM 8350 O O . ILE A 1 1029 ? -83.667 -10.018 18.350 1.00 69.44 1029 ILE A O 1
ATOM 8354 N N . ASP A 1 1030 ? -82.273 -9.758 16.598 1.00 65.19 1030 ASP A N 1
ATOM 8355 C CA . ASP A 1 1030 ? -83.310 -9.803 15.564 1.00 65.19 1030 ASP A CA 1
ATOM 8356 C C . ASP A 1 1030 ? -83.912 -11.216 15.466 1.00 65.19 1030 ASP A C 1
ATOM 8358 O O . ASP A 1 1030 ? -85.130 -11.377 15.521 1.00 65.19 1030 ASP A O 1
ATOM 8362 N N . GLU A 1 1031 ? -83.078 -12.261 15.502 1.00 64.12 1031 GLU A N 1
ATOM 8363 C CA . GLU A 1 1031 ? -83.516 -13.662 15.561 1.00 64.12 1031 GLU A CA 1
ATOM 8364 C C . GLU A 1 1031 ? -84.323 -13.974 16.834 1.00 64.12 1031 GLU A C 1
ATOM 8366 O O . GLU A 1 1031 ? -85.393 -14.590 16.769 1.00 64.12 1031 GLU A O 1
ATOM 8371 N N . GLU A 1 1032 ? -83.877 -13.497 18.003 1.00 61.00 1032 GLU A N 1
ATOM 8372 C CA . GLU A 1 1032 ? -84.618 -13.656 19.260 1.00 61.00 1032 GLU A CA 1
ATOM 8373 C C . GLU A 1 1032 ? -85.971 -12.933 19.256 1.00 61.00 1032 GLU A C 1
ATOM 8375 O O . GLU A 1 1032 ? -86.941 -13.403 19.867 1.00 61.00 1032 GLU A O 1
ATOM 8380 N N . SER A 1 1033 ? -86.041 -11.751 18.641 1.00 60.88 1033 SER A N 1
ATOM 8381 C CA . SER A 1 1033 ? -87.282 -10.982 18.565 1.00 60.88 1033 SER A CA 1
ATOM 8382 C C . SER A 1 1033 ? -88.254 -11.591 17.557 1.00 60.88 1033 SER A C 1
ATOM 8384 O O . SER A 1 1033 ? -89.434 -11.725 17.895 1.00 60.88 1033 SER A O 1
ATOM 8386 N N . HIS A 1 1034 ? -87.763 -12.110 16.428 1.00 59.81 1034 HIS A N 1
ATOM 8387 C CA . HIS A 1 1034 ? -88.550 -12.912 15.490 1.00 59.81 1034 HIS A CA 1
ATOM 8388 C C . HIS A 1 1034 ? -89.101 -14.188 16.148 1.00 59.81 1034 HIS A C 1
ATOM 8390 O O . HIS A 1 1034 ? -90.290 -14.490 16.018 1.00 59.81 1034 HIS A O 1
ATOM 8396 N N . ALA A 1 1035 ? -88.287 -14.909 16.928 1.00 60.00 1035 ALA A N 1
ATOM 8397 C CA . ALA A 1 1035 ? -88.718 -16.106 17.655 1.00 60.00 1035 ALA A CA 1
ATOM 8398 C C . ALA A 1 1035 ? -89.810 -15.802 18.701 1.00 60.00 1035 ALA A C 1
ATOM 8400 O O . ALA A 1 1035 ? -90.790 -16.542 18.823 1.00 60.00 1035 ALA A O 1
ATOM 8401 N N . LYS A 1 1036 ? -89.695 -14.677 19.423 1.00 59.72 1036 LYS A N 1
ATOM 8402 C CA . LYS A 1 1036 ? -90.721 -14.209 20.377 1.00 59.72 1036 LYS A CA 1
ATOM 8403 C C . LYS A 1 1036 ? -92.018 -13.795 19.678 1.00 59.72 1036 LYS A C 1
ATOM 8405 O O . LYS A 1 1036 ? -93.097 -13.970 20.250 1.00 59.72 1036 LYS A O 1
ATOM 8410 N N . GLU A 1 1037 ? -91.943 -13.257 18.463 1.00 59.53 1037 GLU A N 1
ATOM 8411 C CA . GLU A 1 1037 ? -93.121 -12.891 17.672 1.00 59.53 1037 GLU A CA 1
ATOM 8412 C C . GLU A 1 1037 ? -93.843 -14.120 17.104 1.00 59.53 1037 GLU A C 1
ATOM 8414 O O . GLU A 1 1037 ? -95.074 -14.189 17.163 1.00 59.53 1037 GLU A O 1
ATOM 8419 N N . VAL A 1 1038 ? -93.091 -15.132 16.658 1.00 62.16 1038 VAL A N 1
ATOM 8420 C CA . VAL A 1 1038 ? -93.629 -16.440 16.252 1.00 62.16 1038 VAL A CA 1
ATOM 8421 C C . VAL A 1 1038 ? -94.351 -17.115 17.424 1.00 62.16 1038 VAL A C 1
ATOM 8423 O O . VAL A 1 1038 ? -95.518 -17.476 17.281 1.00 62.16 1038 VAL A O 1
ATOM 8426 N N . ASP A 1 1039 ? -93.738 -17.176 18.611 1.00 63.09 1039 ASP A N 1
ATOM 8427 C CA . ASP A 1 1039 ? -94.353 -17.761 19.817 1.00 63.09 1039 ASP A CA 1
ATOM 8428 C C . ASP A 1 1039 ? -95.607 -16.980 20.276 1.00 63.09 1039 ASP A C 1
ATOM 8430 O O . ASP A 1 1039 ? -96.615 -17.548 20.713 1.00 63.09 1039 ASP A O 1
ATOM 8434 N N . LYS A 1 1040 ? -95.608 -15.648 20.122 1.00 64.38 1040 LYS A N 1
ATOM 8435 C CA . LYS A 1 1040 ? -96.785 -14.810 20.406 1.00 64.38 1040 LYS A CA 1
ATOM 8436 C C . LYS A 1 1040 ? -97.919 -15.063 19.407 1.00 64.38 1040 LYS A C 1
ATOM 8438 O O . LYS A 1 1040 ? -99.074 -15.171 19.829 1.00 64.38 1040 LYS A O 1
ATOM 8443 N N . ASN A 1 1041 ? -97.608 -15.193 18.118 1.00 61.56 1041 ASN A N 1
ATOM 8444 C CA . ASN A 1 1041 ? -98.584 -15.498 17.071 1.00 61.56 1041 ASN A CA 1
ATOM 8445 C C . ASN A 1 1041 ? -99.150 -16.918 17.212 1.00 61.56 1041 ASN A C 1
ATOM 8447 O O . ASN A 1 1041 ? -100.361 -17.102 17.070 1.00 61.56 1041 ASN A O 1
ATOM 8451 N N . GLU A 1 1042 ? -98.336 -17.904 17.595 1.00 65.88 1042 GLU A N 1
ATOM 8452 C CA . GLU A 1 1042 ? -98.806 -19.256 17.916 1.00 65.88 1042 GLU A CA 1
ATOM 8453 C C . GLU A 1 1042 ? -99.749 -19.269 19.126 1.00 65.88 1042 GLU A C 1
ATOM 8455 O O . GLU A 1 1042 ? -100.821 -19.880 19.069 1.00 65.88 1042 GLU A O 1
ATOM 8460 N N . LYS A 1 1043 ? -99.436 -18.515 20.189 1.00 65.75 1043 LYS A N 1
ATOM 8461 C CA . LYS A 1 1043 ? -100.322 -18.366 21.360 1.00 65.75 1043 LYS A CA 1
ATOM 8462 C C . LYS A 1 1043 ? -101.654 -17.689 21.026 1.00 65.75 1043 LYS A C 1
ATOM 8464 O O . LYS A 1 1043 ? -102.678 -18.043 21.617 1.00 65.75 1043 LYS A O 1
ATOM 8469 N N . ILE A 1 1044 ? -101.672 -16.731 20.096 1.00 68.62 1044 ILE A N 1
ATOM 8470 C CA . ILE A 1 1044 ? -102.912 -16.105 19.604 1.00 68.62 1044 ILE A CA 1
ATOM 8471 C C . ILE A 1 1044 ? -103.741 -17.128 18.816 1.00 68.62 1044 ILE A C 1
ATOM 8473 O O . ILE A 1 1044 ? -104.923 -17.311 19.116 1.00 68.62 1044 ILE A O 1
ATOM 8477 N N . ARG A 1 1045 ? -103.108 -17.870 17.897 1.00 65.31 1045 ARG A N 1
ATOM 8478 C CA . ARG A 1 1045 ? -103.748 -18.935 17.106 1.00 65.31 1045 ARG A CA 1
ATOM 8479 C C . ARG A 1 1045 ? -104.357 -20.025 17.992 1.00 65.31 1045 ARG A C 1
ATOM 8481 O O . ARG A 1 1045 ? -105.480 -20.468 17.752 1.00 65.31 1045 ARG A O 1
ATOM 8488 N N . PHE A 1 1046 ? -103.653 -20.409 19.056 1.00 66.75 1046 PHE A N 1
ATOM 8489 C CA . PHE A 1 1046 ? -104.124 -21.393 20.029 1.00 66.75 1046 PHE A CA 1
ATOM 8490 C C . PHE A 1 1046 ? -105.366 -20.905 20.795 1.00 66.75 1046 PHE A C 1
ATOM 8492 O O . PHE A 1 1046 ? -106.348 -21.640 20.919 1.00 66.75 1046 PHE A O 1
ATOM 8499 N N . LYS A 1 1047 ? -105.378 -19.640 21.243 1.00 68.50 1047 LYS A N 1
ATOM 8500 C CA . LYS A 1 1047 ? -106.547 -19.031 21.907 1.00 68.50 1047 LYS A CA 1
ATOM 8501 C C . LYS A 1 1047 ? -107.766 -18.932 20.985 1.00 68.50 1047 LYS A C 1
ATOM 8503 O O . LYS A 1 1047 ? -108.897 -19.066 21.453 1.00 68.50 1047 LYS A O 1
ATOM 8508 N N . GLU A 1 1048 ? -107.561 -18.709 19.691 1.00 66.38 1048 GLU A N 1
ATOM 8509 C CA . GLU A 1 1048 ? -108.640 -18.601 18.705 1.00 66.38 1048 GLU A CA 1
ATOM 8510 C C . GLU A 1 1048 ? -109.273 -19.966 18.380 1.00 66.38 1048 GLU A C 1
ATOM 8512 O O . GLU A 1 1048 ? -110.502 -20.098 18.393 1.00 66.38 1048 GLU A O 1
ATOM 8517 N N . LEU A 1 1049 ? -108.448 -21.011 18.242 1.00 67.31 1049 LEU A N 1
ATOM 8518 C CA . LEU A 1 1049 ? -108.879 -22.415 18.162 1.00 67.31 1049 LEU A CA 1
ATOM 8519 C C . LEU A 1 1049 ? -109.678 -22.849 19.401 1.00 67.31 1049 LEU A C 1
ATOM 8521 O O . LEU A 1 1049 ? -110.726 -23.491 19.287 1.00 67.31 1049 LEU A O 1
ATOM 8525 N N . GLU A 1 1050 ? -109.237 -22.455 20.596 1.00 68.94 1050 GLU A N 1
ATOM 8526 C CA . GLU A 1 1050 ? -109.941 -22.755 21.846 1.00 68.94 1050 GLU A CA 1
ATOM 8527 C C . GLU A 1 1050 ? -111.314 -22.054 21.919 1.00 68.94 1050 GLU A C 1
ATOM 8529 O O . GLU A 1 1050 ? -112.300 -22.628 22.398 1.00 68.94 1050 GLU A O 1
ATOM 8534 N N . LYS A 1 1051 ? -111.411 -20.827 21.388 1.00 70.94 1051 LYS A N 1
ATOM 8535 C CA . LYS A 1 1051 ? -112.658 -20.052 21.310 1.00 70.94 1051 LYS A CA 1
ATOM 8536 C C . LYS A 1 1051 ? -113.658 -20.691 20.340 1.00 70.94 1051 LYS A C 1
ATOM 8538 O O . LYS A 1 1051 ? -114.836 -20.804 20.686 1.00 70.94 1051 LYS A O 1
ATOM 8543 N N . GLN A 1 1052 ? -113.198 -21.179 19.184 1.00 69.75 1052 GLN A N 1
ATOM 8544 C CA . GLN A 1 1052 ? -114.030 -21.937 18.237 1.00 69.75 1052 GLN A CA 1
ATOM 8545 C C . GLN A 1 1052 ? -114.530 -23.256 18.843 1.00 69.75 1052 GLN A C 1
ATOM 8547 O O . GLN A 1 1052 ? -115.714 -23.584 18.727 1.00 69.75 1052 GLN A O 1
ATOM 8552 N N . ARG A 1 1053 ? -113.672 -23.970 19.583 1.00 68.94 1053 ARG A N 1
ATOM 8553 C CA . ARG A 1 1053 ? -114.034 -25.220 20.271 1.00 68.94 1053 ARG A CA 1
ATOM 8554 C C . ARG A 1 1053 ? -115.099 -25.001 21.356 1.00 68.94 1053 ARG A C 1
ATOM 8556 O O . ARG A 1 1053 ? -116.049 -25.776 21.456 1.00 68.94 1053 ARG A O 1
ATOM 8563 N N . LYS A 1 1054 ? -115.005 -23.903 22.120 1.00 70.56 1054 LYS A N 1
ATOM 8564 C CA . LYS A 1 1054 ? -116.024 -23.498 23.112 1.00 70.56 1054 LYS A CA 1
ATOM 8565 C C . LYS A 1 1054 ? -117.361 -23.105 22.461 1.00 70.56 1054 LYS A C 1
ATOM 8567 O O . LYS A 1 1054 ? -118.416 -23.399 23.021 1.00 70.56 1054 LYS A O 1
ATOM 8572 N N . LEU A 1 1055 ? -117.336 -22.490 21.276 1.00 68.12 1055 LEU A N 1
ATOM 8573 C CA . LEU A 1 1055 ? -118.536 -22.140 20.500 1.00 68.12 1055 LEU A CA 1
ATOM 8574 C C . LEU A 1 1055 ? -119.244 -23.378 19.923 1.00 68.12 1055 LEU A C 1
ATOM 8576 O O . LEU A 1 1055 ? -120.471 -23.460 19.989 1.00 68.12 1055 LEU A O 1
ATOM 8580 N N . ALA A 1 1056 ? -118.486 -24.363 19.432 1.00 67.50 1056 ALA A N 1
ATOM 8581 C CA . ALA A 1 1056 ? -119.021 -25.641 18.961 1.00 67.50 1056 ALA A CA 1
ATOM 8582 C C . ALA A 1 1056 ? -119.685 -26.448 20.095 1.00 67.50 1056 ALA A C 1
ATOM 8584 O O . ALA A 1 1056 ? -120.794 -26.954 19.923 1.00 67.50 1056 ALA A O 1
ATOM 8585 N N . ASN A 1 1057 ? -119.065 -26.491 21.281 1.00 69.12 1057 ASN A N 1
ATOM 8586 C CA . ASN A 1 1057 ? -119.647 -27.158 22.452 1.00 69.12 1057 ASN A CA 1
ATOM 8587 C C . ASN A 1 1057 ? -120.926 -26.467 22.951 1.00 69.12 1057 ASN A C 1
ATOM 8589 O O . ASN A 1 1057 ? -121.910 -27.150 23.227 1.00 69.12 1057 ASN A O 1
ATOM 8593 N N . LYS A 1 1058 ? -120.974 -25.125 22.975 1.00 69.88 1058 LYS A N 1
ATOM 8594 C CA . LYS A 1 1058 ? -122.210 -24.387 23.304 1.00 69.88 1058 LYS A CA 1
ATOM 8595 C C . LYS A 1 1058 ? -123.344 -24.641 22.305 1.00 69.88 1058 LYS A C 1
ATOM 8597 O O . LYS A 1 1058 ? -124.503 -24.673 22.715 1.00 69.88 1058 LYS A O 1
ATOM 8602 N N . LYS A 1 1059 ? -123.035 -24.824 21.014 1.00 69.88 1059 LYS A N 1
ATOM 8603 C CA . LYS A 1 1059 ? -124.028 -25.210 19.994 1.00 69.88 1059 LYS A CA 1
ATOM 8604 C C . LYS A 1 1059 ? -124.584 -26.615 20.256 1.00 69.88 1059 LYS A C 1
ATOM 8606 O O . LYS A 1 1059 ? -125.802 -26.766 20.285 1.00 69.88 1059 LYS A O 1
ATOM 8611 N N . ARG A 1 1060 ? -123.716 -27.594 20.554 1.00 66.62 1060 ARG A N 1
ATOM 8612 C CA . ARG A 1 1060 ? -124.124 -28.960 20.948 1.00 66.62 1060 ARG A CA 1
ATOM 8613 C C . ARG A 1 1060 ? -125.025 -28.971 22.187 1.00 66.62 1060 ARG A C 1
ATOM 8615 O O . ARG A 1 1060 ? -126.082 -29.592 22.162 1.00 66.62 1060 ARG A O 1
ATOM 8622 N N . GLU A 1 1061 ? -124.661 -28.238 23.239 1.00 68.31 1061 GLU A N 1
ATOM 8623 C CA . GLU A 1 1061 ? -125.460 -28.169 24.475 1.00 68.31 1061 GLU A CA 1
ATOM 8624 C C . GLU A 1 1061 ? -126.823 -27.476 24.277 1.00 68.31 1061 GLU A C 1
ATOM 8626 O O . GLU A 1 1061 ? -127.805 -27.814 24.944 1.00 68.31 1061 GLU A O 1
ATOM 8631 N N . ALA A 1 1062 ? -126.909 -26.497 23.369 1.00 67.06 1062 ALA A N 1
ATOM 8632 C CA . ALA A 1 1062 ? -128.168 -25.833 23.033 1.00 67.06 1062 ALA A CA 1
ATOM 8633 C C . ALA A 1 1062 ? -129.116 -26.753 22.241 1.00 67.06 1062 ALA A C 1
ATOM 8635 O O . ALA A 1 1062 ? -130.325 -26.731 22.485 1.00 67.06 1062 ALA A O 1
ATOM 8636 N N . GLU A 1 1063 ? -128.581 -27.583 21.342 1.00 68.12 1063 GLU A N 1
ATOM 8637 C CA . GLU A 1 1063 ? -129.343 -28.590 20.593 1.00 68.12 1063 GLU A CA 1
ATOM 8638 C C . GLU A 1 1063 ? -129.847 -29.721 21.506 1.00 68.12 1063 GLU A C 1
ATOM 8640 O O . GLU A 1 1063 ? -131.034 -30.054 21.457 1.00 68.12 1063 GLU A O 1
ATOM 8645 N N . GLU A 1 1064 ? -129.020 -30.221 22.433 1.00 66.56 1064 GLU A N 1
ATOM 8646 C CA . GLU A 1 1064 ? -129.437 -31.212 23.442 1.00 66.56 1064 GLU A CA 1
ATOM 8647 C C . GLU A 1 1064 ? -130.537 -30.681 24.376 1.00 66.56 1064 GLU A C 1
ATOM 8649 O O . GLU A 1 1064 ? -131.526 -31.370 24.646 1.00 66.56 1064 GLU A O 1
ATOM 8654 N N . LYS A 1 1065 ? -130.432 -29.425 24.834 1.00 67.94 1065 LYS A N 1
ATOM 8655 C CA . LYS A 1 1065 ? -131.476 -28.794 25.663 1.00 67.94 1065 LYS A CA 1
ATOM 8656 C C . LYS A 1 1065 ? -132.780 -28.560 24.896 1.00 67.94 1065 LYS A C 1
ATOM 8658 O O . LYS A 1 1065 ? -133.852 -28.607 25.505 1.00 67.94 1065 LYS A O 1
ATOM 8663 N N . LYS A 1 1066 ? -132.719 -28.319 23.582 1.00 69.50 1066 LYS A N 1
ATOM 8664 C CA . LYS A 1 1066 ? -133.908 -28.177 22.726 1.00 69.50 1066 LYS A CA 1
ATOM 8665 C C . LYS A 1 1066 ? -134.599 -29.531 22.515 1.00 69.50 1066 LYS A C 1
ATOM 8667 O O . LYS A 1 1066 ? -135.811 -29.611 22.708 1.00 69.50 1066 LYS A O 1
ATOM 8672 N N . ALA A 1 1067 ? -133.827 -30.593 22.268 1.00 66.31 1067 ALA A N 1
ATOM 8673 C CA . ALA A 1 1067 ? -134.333 -31.961 22.143 1.00 66.31 1067 ALA A CA 1
ATOM 8674 C C . ALA A 1 1067 ? -134.980 -32.482 23.444 1.00 66.31 1067 ALA A C 1
ATOM 8676 O O . ALA A 1 1067 ? -136.052 -33.090 23.408 1.00 66.31 1067 ALA A O 1
ATOM 8677 N N . ASN A 1 1068 ? -134.394 -32.189 24.612 1.00 66.81 1068 ASN A N 1
ATOM 8678 C CA . ASN A 1 1068 ? -134.976 -32.580 25.904 1.00 66.81 1068 ASN A CA 1
ATOM 8679 C C . ASN A 1 1068 ? -136.268 -31.813 26.241 1.00 66.81 1068 ASN A C 1
ATOM 8681 O O . ASN A 1 1068 ? -137.215 -32.410 26.754 1.00 66.81 1068 ASN A O 1
ATOM 8685 N N . ARG A 1 1069 ? -136.367 -30.522 25.891 1.00 67.69 1069 ARG A N 1
ATOM 8686 C CA . ARG A 1 1069 ? -137.603 -29.732 26.080 1.00 67.69 1069 ARG A CA 1
ATOM 8687 C C . ARG A 1 1069 ? -138.749 -30.174 25.163 1.00 67.69 1069 ARG A C 1
ATOM 8689 O O . ARG A 1 1069 ? -139.912 -30.056 25.552 1.00 67.69 1069 ARG A O 1
ATOM 8696 N N . GLU A 1 1070 ? -138.454 -30.679 23.964 1.00 66.50 1070 GLU A N 1
ATOM 8697 C CA . GLU A 1 1070 ? -139.464 -31.274 23.076 1.00 66.50 1070 GLU A CA 1
ATOM 8698 C C . GLU A 1 1070 ? -139.960 -32.631 23.591 1.00 66.50 1070 GLU A C 1
ATOM 8700 O O . GLU A 1 1070 ? -141.174 -32.858 23.601 1.00 66.50 1070 GLU A O 1
ATOM 8705 N N . LYS A 1 1071 ? -139.065 -33.475 24.128 1.00 65.56 1071 LYS A N 1
ATOM 8706 C CA . LYS A 1 1071 ? -139.442 -34.732 24.797 1.00 65.56 1071 LYS A CA 1
ATOM 8707 C C . LYS A 1 1071 ? -140.331 -34.495 26.027 1.00 65.56 1071 LYS A C 1
ATOM 8709 O O . LYS A 1 1071 ? -141.370 -35.139 26.142 1.00 65.56 1071 LYS A O 1
ATOM 8714 N N . GLU A 1 1072 ? -140.011 -33.515 26.880 1.00 64.62 1072 GLU A N 1
ATOM 8715 C CA . GLU A 1 1072 ? -140.841 -33.152 28.049 1.00 64.62 1072 GLU A CA 1
ATOM 8716 C C . GLU A 1 1072 ? -142.216 -32.557 27.685 1.00 64.62 1072 GLU A C 1
ATOM 8718 O O . GLU A 1 1072 ? -143.196 -32.726 28.417 1.00 64.62 1072 GLU A O 1
ATOM 8723 N N . LYS A 1 1073 ? -142.327 -31.839 26.557 1.00 66.44 1073 LYS A N 1
ATOM 8724 C CA . LYS A 1 1073 ? -143.620 -31.325 26.069 1.00 66.44 1073 LYS A CA 1
ATOM 8725 C C . LYS A 1 1073 ? -144.503 -32.431 25.488 1.00 66.44 1073 LYS A C 1
ATOM 8727 O O . LYS A 1 1073 ? -145.727 -32.326 25.597 1.00 66.44 1073 LYS A O 1
ATOM 8732 N N . GLN A 1 1074 ? -143.917 -33.468 24.886 1.00 65.00 1074 GLN A N 1
ATOM 8733 C CA . GLN A 1 1074 ? -144.657 -34.630 24.389 1.00 65.00 1074 GLN A CA 1
ATOM 8734 C C . GLN A 1 1074 ? -145.147 -35.530 25.534 1.00 65.00 1074 GLN A C 1
ATOM 8736 O O . GLN A 1 1074 ? -146.323 -35.899 25.532 1.00 65.00 1074 GLN A O 1
ATOM 8741 N N . THR A 1 1075 ? -144.329 -35.786 26.563 1.00 62.78 1075 THR A N 1
ATOM 8742 C CA . THR A 1 1075 ? -144.751 -36.559 27.750 1.00 62.78 1075 THR A CA 1
ATOM 8743 C C . THR A 1 1075 ? -145.856 -35.854 28.542 1.00 62.78 1075 THR A C 1
ATOM 8745 O O . THR A 1 1075 ? -146.881 -36.468 28.834 1.00 62.78 1075 THR A O 1
ATOM 8748 N N . LYS A 1 1076 ? -145.768 -34.531 28.754 1.00 61.91 1076 LYS A N 1
ATOM 8749 C CA . LYS A 1 1076 ? -146.837 -33.755 29.427 1.00 61.91 1076 LYS A CA 1
ATOM 8750 C C . LYS A 1 1076 ? -148.139 -33.636 28.616 1.00 61.91 1076 LYS A C 1
ATOM 8752 O O . LYS A 1 1076 ? -149.207 -33.430 29.201 1.00 61.91 1076 LYS A O 1
ATOM 8757 N N . LYS A 1 1077 ? -148.095 -33.762 27.280 1.00 62.84 1077 LYS A N 1
ATOM 8758 C CA . LYS A 1 1077 ? -149.301 -33.868 26.428 1.00 62.84 1077 LYS A CA 1
ATOM 8759 C C . LYS A 1 1077 ? -149.921 -35.271 26.482 1.00 62.84 1077 LYS A C 1
ATOM 8761 O O . LYS A 1 1077 ? -151.147 -35.364 26.491 1.00 62.84 1077 LYS A O 1
ATOM 8766 N N . ALA A 1 1078 ? -149.110 -36.327 26.577 1.00 60.25 1078 ALA A N 1
ATOM 8767 C CA . ALA A 1 1078 ? -149.582 -37.704 26.738 1.00 60.25 1078 ALA A CA 1
ATOM 8768 C C . ALA A 1 1078 ? -150.227 -37.946 28.121 1.00 60.25 1078 ALA A C 1
ATOM 8770 O O . ALA A 1 1078 ? -151.303 -38.538 28.204 1.00 60.25 1078 ALA A O 1
ATOM 8771 N N . GLU A 1 1079 ? -149.661 -37.388 29.197 1.00 59.66 1079 GLU A N 1
ATOM 8772 C CA . GLU A 1 1079 ? -150.215 -37.488 30.560 1.00 59.66 1079 GLU A CA 1
ATOM 8773 C C . GLU A 1 1079 ? -151.546 -36.727 30.724 1.00 59.66 1079 GLU A C 1
ATOM 8775 O O . GLU A 1 1079 ? -152.487 -37.231 31.344 1.00 59.66 1079 GLU A O 1
ATOM 8780 N N . LYS A 1 1080 ? -151.699 -35.553 30.086 1.00 59.91 1080 LYS A N 1
ATOM 8781 C CA . LYS A 1 1080 ? -152.977 -34.807 30.069 1.00 59.91 1080 LYS A CA 1
ATOM 8782 C C . LYS A 1 1080 ? -154.055 -35.445 29.182 1.00 59.91 1080 LYS A C 1
ATOM 8784 O O . LYS A 1 1080 ? -155.240 -35.209 29.426 1.00 59.91 1080 LYS A O 1
ATOM 8789 N N . ALA A 1 1081 ? -153.677 -36.252 28.189 1.00 59.19 1081 ALA A N 1
ATOM 8790 C CA . ALA A 1 1081 ? -154.616 -37.025 27.373 1.00 59.19 1081 ALA A CA 1
ATOM 8791 C C . ALA A 1 1081 ? -155.107 -38.299 28.092 1.00 59.19 1081 ALA A C 1
ATOM 8793 O O . ALA A 1 1081 ? -156.275 -38.660 27.943 1.00 59.19 1081 ALA A O 1
ATOM 8794 N N . ASN A 1 1082 ? -154.269 -38.925 28.931 1.00 59.06 1082 ASN A N 1
ATOM 8795 C CA . ASN A 1 1082 ? -154.632 -40.134 29.680 1.00 59.06 1082 ASN A CA 1
ATOM 8796 C C . ASN A 1 1082 ? -155.453 -39.866 30.955 1.00 59.06 1082 ASN A C 1
ATOM 8798 O O . ASN A 1 1082 ? -156.369 -40.631 31.238 1.00 59.06 1082 ASN A O 1
ATOM 8802 N N . ALA A 1 1083 ? -155.263 -38.751 31.670 1.00 54.97 1083 ALA A N 1
ATOM 8803 C CA . ALA A 1 1083 ? -156.119 -38.445 32.831 1.00 54.97 1083 ALA A CA 1
ATOM 8804 C C . ALA A 1 1083 ? -157.507 -37.876 32.452 1.00 54.97 1083 ALA A C 1
ATOM 8806 O O . ALA A 1 1083 ? -158.469 -37.997 33.209 1.00 54.97 1083 ALA A O 1
ATOM 8807 N N . ARG A 1 1084 ? -157.665 -37.303 31.244 1.00 56.16 1084 ARG A N 1
ATOM 8808 C CA . ARG A 1 1084 ? -158.995 -36.972 30.685 1.00 56.16 1084 ARG A CA 1
ATOM 8809 C C . ARG A 1 1084 ? -159.790 -38.217 30.256 1.00 56.16 1084 ARG A C 1
ATOM 8811 O O . ARG A 1 1084 ? -160.990 -38.088 30.031 1.00 56.16 1084 ARG A O 1
ATOM 8818 N N . LYS A 1 1085 ? -159.167 -39.405 30.205 1.00 56.47 1085 LYS A N 1
ATOM 8819 C CA . LYS A 1 1085 ? -159.844 -40.691 29.955 1.00 56.47 1085 LYS A CA 1
ATOM 8820 C C . LYS A 1 1085 ? -160.340 -41.390 31.231 1.00 56.47 1085 LYS A C 1
ATOM 8822 O O . LYS A 1 1085 ? -161.361 -42.056 31.166 1.00 56.47 1085 LYS A O 1
ATOM 8827 N N . THR A 1 1086 ? -159.743 -41.159 32.402 1.00 52.81 1086 THR A N 1
ATOM 8828 C CA . THR A 1 1086 ? -160.171 -41.783 33.677 1.00 52.81 1086 THR A CA 1
ATOM 8829 C C . THR A 1 1086 ? -161.263 -41.019 34.442 1.00 52.81 1086 THR A C 1
ATOM 8831 O O . THR A 1 1086 ? -161.671 -41.430 35.522 1.00 52.81 1086 THR A O 1
ATOM 8834 N N . LYS A 1 1087 ? -161.827 -39.954 33.852 1.00 52.66 1087 LYS A N 1
ATOM 8835 C CA . LYS A 1 1087 ? -163.070 -39.299 34.315 1.00 52.66 1087 LYS A CA 1
ATOM 8836 C C . LYS A 1 1087 ? -164.346 -39.857 33.650 1.00 52.66 1087 LYS A C 1
ATOM 8838 O O . LYS A 1 1087 ? -165.405 -39.248 33.773 1.00 52.66 1087 LYS A O 1
ATOM 8843 N N . LYS A 1 1088 ? -164.258 -40.987 32.930 1.00 51.97 1088 LYS A N 1
ATOM 8844 C CA . LYS A 1 1088 ? -165.341 -41.533 32.093 1.00 51.97 1088 LYS A CA 1
ATOM 8845 C C . LYS A 1 1088 ? -165.419 -43.073 32.112 1.00 51.97 1088 LYS A C 1
ATOM 8847 O O . LYS A 1 1088 ? -165.622 -43.654 31.062 1.00 51.97 1088 LYS A O 1
ATOM 8852 N N . THR A 1 1089 ? -165.280 -43.711 33.281 1.00 44.84 1089 THR A N 1
ATOM 8853 C CA . THR A 1 1089 ? -165.680 -45.122 33.516 1.00 44.84 1089 THR A CA 1
ATOM 8854 C C . THR A 1 1089 ? -165.711 -45.428 35.021 1.00 44.84 1089 THR A C 1
ATOM 8856 O O . THR A 1 1089 ? -164.696 -45.701 35.652 1.00 44.84 1089 THR A O 1
ATOM 8859 N N . LYS A 1 1090 ? -166.906 -45.295 35.607 1.00 43.78 1090 LYS A N 1
ATOM 8860 C CA . LYS A 1 1090 ? -167.401 -46.146 36.698 1.00 43.78 1090 LYS A CA 1
ATOM 8861 C C . LYS A 1 1090 ? -167.954 -47.408 36.030 1.00 43.78 1090 LYS A C 1
ATOM 8863 O O . LYS A 1 1090 ? -168.655 -47.253 35.032 1.00 43.78 1090 LYS A O 1
ATOM 8868 N N . GLY A 1 1091 ? -167.738 -48.571 36.634 1.00 38.28 1091 GLY A N 1
ATOM 8869 C CA . GLY A 1 1091 ? -168.431 -49.815 36.294 1.00 38.28 1091 GLY A CA 1
ATOM 8870 C C . GLY A 1 1091 ? -167.557 -50.838 35.572 1.00 38.28 1091 GLY A C 1
ATOM 8871 O O . GLY A 1 1091 ? -166.970 -50.501 34.547 1.00 38.28 1091 GLY A O 1
ATOM 8872 N N . GLU A 1 1092 ? -167.589 -52.048 36.146 1.00 31.22 1092 GLU A N 1
ATOM 8873 C CA . GLU A 1 1092 ? -167.004 -53.341 35.733 1.00 31.22 1092 GLU A CA 1
ATOM 8874 C C . GLU A 1 1092 ? -165.532 -53.595 36.082 1.00 31.22 1092 GLU A C 1
ATOM 8876 O O . GLU A 1 1092 ? -164.623 -52.926 35.540 1.00 31.22 1092 GLU A O 1
#

Radius of gyration: 49.45 Å; chains: 1; bounding box: 218×104×106 Å

Sequence (1092 aa):
MEYDDFFDDLDENIIDNDMNIAFDAKCVRQKSNWSKRSKIYRFDEINFDPKMLLKDIPEKSPKLKALLKKINELDKKDLKKHGKLFKHFIFSDLKSSSYGAKLIASALIASGMKIGYNAEINPKYVDSEEDEEEESDSDSDDYDSVEQKGGENTPEKKNKNNEKRYNKIELLSNDVLERTKNKNFYLLSSVSVYDQPISTVLKKSILKSFNSRPDNIHGELARIIVMDSGFKEGIDLFDIKYVHIFEPSTVPADQKQVIGRGTRTCGQRGLDFHPQQGWPLHVFVYDLEIPDELKNSFMGTKTAIELYLKAMNLDIRLLNFASDLEKTTVVGSVDYDLNKNIHSFSIPIISIDEKREGFELNEHLRGSKEAVYNGGGPKQRLSIREGEPFVVPEPKRLGYNEMRDYIKDQFSEFTWESVKMENLCAEKQSGGSGEIIKMTPTQDFIRHYFTPTNPVKGMLLHHSVGTGKTCSAIAAATTSFEKQGYTILWVTRTTLKSDIWKNMFDQVCSESIRNQITNSGLQIPDEQNKRMRLLSKAWSIRPMSYKQFSNLVSKQNSLYNALVKINGKEDPLRKTLLIIDEAHKLYGGGDLSSIEKPDMNALHQALMYSYQYSGIFSVKLLLMTATPITTDPMELIKLINLCKPPDEQMPSDFESFSKSYLDDDGKFTDRGRAQYLDDISGYVSYLNREKDARQFAQPIIEHIHVPISDDIDMAKRFDKKIVRDIMESDLPELKNKLKEESKLMRGELGDLDINKFKFLKDEICGDLEGSSLKTCERVVNQNIKLMVKEAKVEADKIRGKVKELRELIKDKNETKKVALADITGNIEEYEDDYEQYKGTLLYQLKNKCGKKVSNLAKLSDIINQHPHIINLDEKIKDYNNRITDLSKEVKQLSENYKKRKEYLKNMLKEDLNELERSSIKTAIKCNHKEYSNLIKLKQNNVTLTKRDINKKIKGIQKTRKMHIGNIQKTIKKKIIEDERKKRALDTEERKIRKTLRKQQGYQEEIKHELLNTLVKKYRSKIMDNLVDIDEESHAKEVDKNEKIRFKELEKQRKLANKKREAEEKKANREKEKQTKKAEKANARKTKKTKGE